Protein 5IPO (pdb70)

Nearest PDB structures (foldseek):
  5ipo-assembly1_A  TM=9.127E-01  e=1.151E-08  Hadrurus gertschi
  5jyh-assembly1_A  TM=8.228E-01  e=3.563E-06  Hadrurus gertschi
  6d3t-assembly1_A  TM=7.755E-01  e=9.197E-01  Mesobuthus tamulus
  5ipo-assembly1_A  TM=9.812E-01  e=2.010E-09  Hadrurus gertschi
  5jyh-assembly1_A  TM=8.278E-01  e=1.631E-06  Hadrurus gertschi

Sequence (48 aa):
VHKMAKNQFGCFANVDVKGDCKRHCKAEDKEGICHGTKCKCGVPISYLVHKMAKNQFGCFANVDVKGDCKRHCKAEDKEGICHGTKCKCGVPISYLVHKMAKNQFGCFANVDVKGDCKRHCKAEDKEGICHGTKCKCGVPISYLVHKMAKNQFGCFANVDVKGDCKRHCKAEDKEGICHGTKCKCGVPISYLVHKMAKNQFGCFANVDVKGDCKRHCKAEDKEGICHGTKCKCGVPISYLVHKMAKNQFGCFANVDVKGDCKRHCKAEDKEGICHGTKCKCGVPISYLVHKMAKNQFGCFANVDVKGDCKRHCKAEDKEGICHGTKCKCGVPISYLVHKMAKNQFGCFANVDVKGDCKRHCKAEDKEGICHGTKCKCGVPISYLVHKMAKNQFGCFANVDVKGDCKRHCKAEDKEGICHGTKCKCGVPISYLVHKMAKNQFGCFANVDVKGDCKRHCKAEDKEGICHGTKCKCGVPISYLVHKMAKNQFGCFANVDVKGDCKRHCKAEDKEGICHGTKCKCGVPISYLVHKMAKNQFGCFANVDVKGDCKRHCKAEDKEGICHGTKCKCGVPISYLVHKMAKNQFGCFANVDVKGDCKRHCKAEDKEGICHGTKCKCGVPISYLVHKMAKNQFGCFANVDVKGDCKRHCKAEDKEGICHGTKCKCGVPISYLVHKMAKNQFGCFANVDVKGDCKRHCKAEDKEGICHGTKCKCGVPISYLVHKMAKNQFGCFANVDVKGDCKRHCKAEDKEGICHGTKCKCGVPISYLVHKMAKNQFGCFANVDVKGDCKRHCKAEDKEGICHGTKCKCGVPISYLVHKMAKNQFGCFANVDVKGDCKRHCKAEDKEGICHGTKCKCGVPISYLVHKMAKNQFGCFANVDVKGDCKRHCKAEDKEGICHGTKCKCGVPISYLVHKMAKNQFGCFANVDVKGDCKRHCKAEDKEGICHGTKCKCGVPISYL

Foldseek 3Di:
DPLPCPPALNDAPQDQDVSGLQVVVVVVQFGWGCDHSHIDTDGGPVPD

Structure (mmCIF, N/CA/C/O backbone):
data_5IPO
#
_entry.id   5IPO
#
loop_
_atom_site.group_PDB
_atom_site.id
_atom_site.type_symbol
_atom_site.label_atom_id
_atom_site.label_alt_id
_atom_site.label_comp_id
_atom_site.label_asym_id
_atom_site.label_entity_id
_atom_site.label_seq_id
_atom_site.pdbx_PDB_ins_code
_atom_site.Cartn_x
_atom_site.Cartn_y
_atom_site.Cartn_z
_atom_site.occupancy
_atom_site.B_iso_or_equiv
_atom_site.auth_seq_id
_atom_site.auth_comp_id
_atom_site.auth_asym_id
_atom_site.auth_atom_id
_atom_site.pdbx_PDB_model_num
ATOM 1 N N . VAL A 1 1 ? 17.392 20.152 25.982 1.00 0.00 1 VAL A N 1
ATOM 2 C CA . VAL A 1 1 ? 18.820 19.744 26.017 1.00 0.00 1 VAL A CA 1
ATOM 3 C C . VAL A 1 1 ? 19.496 20.211 27.301 1.00 0.00 1 VAL A C 1
ATOM 4 O O . VAL A 1 1 ? 19.228 21.321 27.764 1.00 0.00 1 VAL A O 1
ATOM 19 N N . HIS A 1 2 ? 20.363 19.372 27.881 1.00 0.00 2 HIS A N 1
ATOM 20 C CA . HIS A 1 2 ? 20.946 19.569 29.219 1.00 0.00 2 HIS A CA 1
ATOM 21 C C . HIS A 1 2 ? 21.952 20.723 29.283 1.00 0.00 2 HIS A C 1
ATOM 22 O O . HIS A 1 2 ? 22.614 21.058 28.297 1.00 0.00 2 HIS A O 1
ATOM 36 N N . LYS A 1 3 ? 22.134 21.330 30.460 1.00 0.00 3 LYS A N 1
ATOM 37 C CA . LYS A 1 3 ? 23.051 22.473 30.645 1.00 0.00 3 LYS A CA 1
ATOM 38 C C . LYS A 1 3 ? 24.496 22.031 30.937 1.00 0.00 3 LYS A C 1
ATOM 39 O O . LYS A 1 3 ? 25.184 22.582 31.802 1.00 0.00 3 LYS A O 1
ATOM 58 N N . MET A 1 4 ? 24.964 21.049 30.164 1.00 0.00 4 MET A N 1
ATOM 59 C CA . MET A 1 4 ? 26.335 20.535 30.156 1.00 0.00 4 MET A CA 1
ATOM 60 C C . MET A 1 4 ? 26.732 20.267 28.703 1.00 0.00 4 MET A C 1
ATOM 61 O O . MET A 1 4 ? 26.170 19.398 28.039 1.00 0.00 4 MET A O 1
ATOM 75 N N . ALA A 1 5 ? 27.631 21.093 28.182 1.00 0.00 5 ALA A N 1
ATOM 76 C CA . ALA A 1 5 ? 28.026 21.199 26.777 1.00 0.00 5 ALA A CA 1
ATOM 77 C C . ALA A 1 5 ? 26.924 21.273 25.690 1.00 0.00 5 ALA A C 1
ATOM 78 O O . ALA A 1 5 ? 27.275 21.227 24.508 1.00 0.00 5 ALA A O 1
ATOM 85 N N . LYS A 1 6 ? 25.633 21.432 26.035 1.00 0.00 6 LYS A N 1
ATOM 86 C CA . LYS A 1 6 ? 24.552 21.710 25.067 1.00 0.00 6 LYS A CA 1
ATOM 87 C C . LYS A 1 6 ? 23.881 23.080 25.246 1.00 0.00 6 LYS A C 1
ATOM 88 O O . LYS A 1 6 ? 22.992 23.411 24.463 1.00 0.00 6 LYS A O 1
ATOM 107 N N . ASN A 1 7 ? 24.301 23.887 26.231 1.00 0.00 7 ASN A N 1
ATOM 108 C CA . ASN A 1 7 ? 23.742 25.242 26.451 1.00 0.00 7 ASN A CA 1
ATOM 109 C C . ASN A 1 7 ? 24.784 26.373 26.518 1.00 0.00 7 ASN A C 1
ATOM 110 O O . ASN A 1 7 ? 24.445 27.547 26.349 1.00 0.00 7 ASN A O 1
ATOM 121 N N . GLN A 1 8 ? 26.040 26.012 26.764 1.00 0.00 8 GLN A N 1
ATOM 122 C CA . GLN A 1 8 ? 27.200 26.893 26.922 1.00 0.00 8 GLN A CA 1
ATOM 123 C C . GLN A 1 8 ? 28.107 26.870 25.686 1.00 0.00 8 GLN A C 1
ATOM 124 O O . GLN A 1 8 ? 29.298 27.157 25.766 1.00 0.00 8 GLN A O 1
ATOM 138 N N . PHE A 1 9 ? 27.549 26.491 24.536 1.00 0.00 9 PHE A N 1
ATOM 139 C CA . PHE A 1 9 ? 28.246 26.414 23.248 1.00 0.00 9 PHE A CA 1
ATOM 140 C C . PHE A 1 9 ? 29.456 25.477 23.323 1.00 0.00 9 PHE A C 1
ATOM 141 O O . PHE A 1 9 ? 30.498 25.741 22.733 1.00 0.00 9 PHE A O 1
ATOM 158 N N . GLY A 1 10 ? 29.317 24.402 24.109 1.00 0.00 10 GLY A N 1
ATOM 159 C CA . GLY A 1 10 ? 30.379 23.426 24.368 1.00 0.00 10 GLY A CA 1
ATOM 160 C C . GLY A 1 10 ? 31.666 23.996 24.985 1.00 0.00 10 GLY A C 1
ATOM 161 O O . GLY A 1 10 ? 32.688 23.308 24.952 1.00 0.00 10 GLY A O 1
ATOM 165 N N . CYS A 1 11 ? 31.648 25.225 25.517 1.00 0.00 11 CYS A N 1
ATOM 166 C CA . CYS A 1 11 ? 32.801 25.909 26.058 1.00 0.00 11 CYS A CA 1
ATOM 167 C C . CYS A 1 11 ? 32.973 25.483 27.515 1.00 0.00 11 CYS A C 1
ATOM 168 O O . CYS A 1 11 ? 31.991 25.305 28.249 1.00 0.00 11 CYS A O 1
ATOM 175 N N . PHE A 1 12 ? 34.219 25.282 27.934 1.00 0.00 12 PHE A N 1
ATOM 176 C CA . PHE A 1 12 ? 34.516 25.063 29.350 1.00 0.00 12 PHE A CA 1
ATOM 177 C C . PHE A 1 12 ? 35.939 25.501 29.729 1.00 0.00 12 PHE A C 1
ATOM 178 O O . PHE A 1 12 ? 36.691 25.933 28.856 1.00 0.00 12 PHE A O 1
ATOM 195 N N . ALA A 1 13 ? 36.308 25.427 31.016 1.00 0.00 13 ALA A N 1
ATOM 196 C CA . ALA A 1 13 ? 37.640 25.767 31.546 1.00 0.00 13 ALA A CA 1
ATOM 197 C C . ALA A 1 13 ? 38.168 27.163 31.136 1.00 0.00 13 ALA A C 1
ATOM 198 O O . ALA A 1 13 ? 39.378 27.398 31.033 1.00 0.00 13 ALA A O 1
ATOM 205 N N . ASN A 1 14 ? 37.247 28.099 30.890 1.00 0.00 14 ASN A N 1
ATOM 206 C CA . ASN A 1 14 ? 37.496 29.428 30.324 1.00 0.00 14 ASN A CA 1
ATOM 207 C C . ASN A 1 14 ? 38.167 29.417 28.924 1.00 0.00 14 ASN A C 1
ATOM 208 O O . ASN A 1 14 ? 38.984 30.294 28.618 1.00 0.00 14 ASN A O 1
ATOM 219 N N . VAL A 1 15 ? 37.844 28.440 28.068 1.00 0.00 15 VAL A N 1
ATOM 220 C CA . VAL A 1 15 ? 38.390 28.269 26.706 1.00 0.00 15 VAL A CA 1
ATOM 221 C C . VAL A 1 15 ? 37.275 28.429 25.660 1.00 0.00 15 VAL A C 1
ATOM 222 O O . VAL A 1 15 ? 36.111 28.143 25.937 1.00 0.00 15 VAL A O 1
ATOM 235 N N . ASP A 1 16 ? 37.610 28.861 24.442 1.00 0.00 16 ASP A N 1
ATOM 236 C CA . ASP A 1 16 ? 36.660 29.033 23.337 1.00 0.00 16 ASP A CA 1
ATOM 237 C C . ASP A 1 16 ? 36.715 27.761 22.509 1.00 0.00 16 ASP A C 1
ATOM 238 O O . ASP A 1 16 ? 37.610 27.513 21.695 1.00 0.00 16 ASP A O 1
ATOM 247 N N . VAL A 1 17 ? 35.758 26.907 22.836 1.00 0.00 17 VAL A N 1
ATOM 248 C CA . VAL A 1 17 ? 35.751 25.498 22.488 1.00 0.00 17 VAL A CA 1
ATOM 249 C C . VAL A 1 17 ? 34.428 25.072 21.847 1.00 0.00 17 VAL A C 1
ATOM 250 O O . VAL A 1 17 ? 33.394 25.700 22.042 1.00 0.00 17 VAL A O 1
ATOM 263 N N . LYS A 1 18 ? 34.533 24.005 21.054 1.00 0.00 18 LYS A N 1
ATOM 264 C CA . LYS A 1 18 ? 33.605 23.316 20.125 1.00 0.00 18 LYS A CA 1
ATOM 265 C C . LYS A 1 18 ? 32.517 24.147 19.449 1.00 0.00 18 LYS A C 1
ATOM 266 O O . LYS A 1 18 ? 32.531 24.312 18.225 1.00 0.00 18 LYS A O 1
ATOM 285 N N . GLY A 1 19 ? 31.570 24.645 20.227 1.00 0.00 19 GLY A N 1
ATOM 286 C CA . GLY A 1 19 ? 30.490 25.507 19.737 1.00 0.00 19 GLY A CA 1
ATOM 287 C C . GLY A 1 19 ? 30.922 26.961 19.555 1.00 0.00 19 GLY A C 1
ATOM 288 O O . GLY A 1 19 ? 30.229 27.700 18.855 1.00 0.00 19 GLY A O 1
ATOM 292 N N . ASP A 1 20 ? 32.082 27.328 20.111 1.00 0.00 20 ASP A N 1
ATOM 293 C CA . ASP A 1 20 ? 32.744 28.634 20.071 1.00 0.00 20 ASP A CA 1
ATOM 294 C C . ASP A 1 20 ? 31.827 29.754 20.580 1.00 0.00 20 ASP A C 1
ATOM 295 O O . ASP A 1 20 ? 30.965 30.265 19.856 1.00 0.00 20 ASP A O 1
ATOM 304 N N . CYS A 1 21 ? 32.030 30.179 21.829 1.00 0.00 21 CYS A N 1
ATOM 305 C CA . CYS A 1 21 ? 31.216 31.217 22.464 1.00 0.00 21 CYS A CA 1
ATOM 306 C C . CYS A 1 21 ? 31.293 32.549 21.691 1.00 0.00 21 CYS A C 1
ATOM 307 O O . CYS A 1 21 ? 30.295 33.268 21.581 1.00 0.00 21 CYS A O 1
ATOM 314 N N . LYS A 1 22 ? 32.444 32.816 21.050 1.00 0.00 22 LYS A N 1
ATOM 315 C CA . LYS A 1 22 ? 32.663 33.881 20.059 1.00 0.00 22 LYS A CA 1
ATOM 316 C C . LYS A 1 22 ? 31.481 34.060 19.085 1.00 0.00 22 LYS A C 1
ATOM 317 O O . LYS A 1 22 ? 31.049 35.195 18.883 1.00 0.00 22 LYS A O 1
ATOM 336 N N . ARG A 1 23 ? 30.941 32.980 18.498 1.00 0.00 23 ARG A N 1
ATOM 337 C CA . ARG A 1 23 ? 29.951 33.034 17.396 1.00 0.00 23 ARG A CA 1
ATOM 338 C C . ARG A 1 23 ? 28.550 33.461 17.842 1.00 0.00 23 ARG A C 1
ATOM 339 O O . ARG A 1 23 ? 27.937 34.326 17.215 1.00 0.00 23 ARG A O 1
ATOM 360 N N . HIS A 1 24 ? 28.050 32.892 18.940 1.00 0.00 24 HIS A N 1
ATOM 361 C CA . HIS A 1 24 ? 26.746 33.238 19.532 1.00 0.00 24 HIS A CA 1
ATOM 362 C C . HIS A 1 24 ? 26.705 34.701 19.995 1.00 0.00 24 HIS A C 1
ATOM 363 O O . HIS A 1 24 ? 25.688 35.374 19.827 1.00 0.00 24 HIS A O 1
ATOM 377 N N . CYS A 1 25 ? 27.836 35.231 20.466 1.00 0.00 25 CYS A N 1
ATOM 378 C CA . CYS A 1 25 ? 27.983 36.658 20.739 1.00 0.00 25 CYS A CA 1
ATOM 379 C C . CYS A 1 25 ? 28.209 37.511 19.475 1.00 0.00 25 CYS A C 1
ATOM 380 O O . CYS A 1 25 ? 27.737 38.645 19.438 1.00 0.00 25 CYS A O 1
ATOM 387 N N . LYS A 1 26 ? 28.814 36.993 18.390 1.00 0.00 26 LYS A N 1
ATOM 388 C CA . LYS A 1 26 ? 28.941 37.732 17.117 1.00 0.00 26 LYS A CA 1
ATOM 389 C C . LYS A 1 26 ? 27.570 38.028 16.499 1.00 0.00 26 LYS A C 1
ATOM 390 O O . LYS A 1 26 ? 27.407 39.072 15.877 1.00 0.00 26 LYS A O 1
ATOM 409 N N . ALA A 1 27 ? 26.562 37.178 16.719 1.00 0.00 27 ALA A N 1
ATOM 410 C CA . ALA A 1 27 ? 25.186 37.473 16.307 1.00 0.00 27 ALA A CA 1
ATOM 411 C C . ALA A 1 27 ? 24.698 38.803 16.917 1.00 0.00 27 ALA A C 1
ATOM 412 O O . ALA A 1 27 ? 24.145 39.651 16.221 1.00 0.00 27 ALA A O 1
ATOM 419 N N . GLU A 1 28 ? 25.041 39.043 18.183 1.00 0.00 28 GLU A N 1
ATOM 420 C CA . GLU A 1 28 ? 24.793 40.268 18.959 1.00 0.00 28 GLU A CA 1
ATOM 421 C C . GLU A 1 28 ? 25.788 41.410 18.645 1.00 0.00 28 GLU A C 1
ATOM 422 O O . GLU A 1 28 ? 25.756 42.458 19.287 1.00 0.00 28 GLU A O 1
ATOM 434 N N . ASP A 1 29 ? 26.725 41.198 17.713 1.00 0.00 29 ASP A N 1
ATOM 435 C CA . ASP A 1 29 ? 27.896 42.047 17.452 1.00 0.00 29 ASP A CA 1
ATOM 436 C C . ASP A 1 29 ? 28.755 42.292 18.717 1.00 0.00 29 ASP A C 1
ATOM 437 O O . ASP A 1 29 ? 29.277 43.390 18.941 1.00 0.00 29 ASP A O 1
ATOM 446 N N . LYS A 1 30 ? 28.911 41.256 19.553 1.00 0.00 30 LYS A N 1
ATOM 447 C CA . LYS A 1 30 ? 29.729 41.229 20.782 1.00 0.00 30 LYS A CA 1
ATOM 448 C C . LYS A 1 30 ? 30.834 40.157 20.719 1.00 0.00 30 LYS A C 1
ATOM 449 O O . LYS A 1 30 ? 30.728 39.197 19.957 1.00 0.00 30 LYS A O 1
ATOM 468 N N . GLU A 1 31 ? 31.864 40.261 21.557 1.00 0.00 31 GLU A N 1
ATOM 469 C CA . GLU A 1 31 ? 32.818 39.168 21.825 1.00 0.00 31 GLU A CA 1
ATOM 470 C C . GLU A 1 31 ? 32.127 38.120 22.706 1.00 0.00 31 GLU A C 1
ATOM 471 O O . GLU A 1 31 ? 31.247 38.484 23.484 1.00 0.00 31 GLU A O 1
ATOM 483 N N . GLY A 1 32 ? 32.539 36.851 22.651 1.00 0.00 32 GLY A N 1
ATOM 484 C CA . GLY A 1 32 ? 32.050 35.801 23.556 1.00 0.00 32 GLY A CA 1
ATOM 485 C C . GLY A 1 32 ? 33.146 35.286 24.486 1.00 0.00 32 GLY A C 1
ATOM 486 O O . GLY A 1 32 ? 34.227 34.918 24.016 1.00 0.00 32 GLY A O 1
ATOM 490 N N . ILE A 1 33 ? 32.868 35.234 25.789 1.00 0.00 33 ILE A N 1
ATOM 491 C CA . ILE A 1 33 ? 33.753 34.732 26.838 1.00 0.00 33 ILE A CA 1
ATOM 492 C C . ILE A 1 33 ? 33.170 33.499 27.522 1.00 0.00 33 ILE A C 1
ATOM 493 O O . ILE A 1 33 ? 32.019 33.470 27.963 1.00 0.00 33 ILE A O 1
ATOM 509 N N . CYS A 1 34 ? 33.996 32.466 27.642 1.00 0.00 34 CYS A N 1
ATOM 510 C CA . CYS A 1 34 ? 33.672 31.333 28.486 1.00 0.00 34 CYS A CA 1
ATOM 511 C C . CYS A 1 34 ? 34.078 31.667 29.936 1.00 0.00 34 CYS A C 1
ATOM 512 O O . CYS A 1 34 ? 35.265 31.804 30.245 1.00 0.00 34 CYS A O 1
ATOM 519 N N . HIS A 1 35 ? 33.099 31.860 30.819 1.00 0.00 35 HIS A N 1
ATOM 520 C CA . HIS A 1 35 ? 33.293 32.107 32.266 1.00 0.00 35 HIS A CA 1
ATOM 521 C C . HIS A 1 35 ? 33.050 30.839 33.120 1.00 0.00 35 HIS A C 1
ATOM 522 O O . HIS A 1 35 ? 32.091 30.723 33.882 1.00 0.00 35 HIS A O 1
ATOM 536 N N . GLY A 1 36 ? 33.935 29.850 32.977 1.00 0.00 36 GLY A N 1
ATOM 537 C CA . GLY A 1 36 ? 33.811 28.496 33.539 1.00 0.00 36 GLY A CA 1
ATOM 538 C C . GLY A 1 36 ? 33.222 27.531 32.509 1.00 0.00 36 GLY A C 1
ATOM 539 O O . GLY A 1 36 ? 33.655 27.544 31.363 1.00 0.00 36 GLY A O 1
ATOM 543 N N . THR A 1 37 ? 32.230 26.721 32.887 1.00 0.00 37 THR A N 1
ATOM 544 C CA . THR A 1 37 ? 31.369 25.914 31.986 1.00 0.00 37 THR A CA 1
ATOM 545 C C . THR A 1 37 ? 30.194 26.735 31.420 1.00 0.00 37 THR A C 1
ATOM 546 O O . THR A 1 37 ? 29.127 26.187 31.144 1.00 0.00 37 THR A O 1
ATOM 557 N N . LYS A 1 38 ? 30.341 28.064 31.320 1.00 0.00 38 LYS A N 1
ATOM 558 C CA . LYS A 1 38 ? 29.290 29.047 31.000 1.00 0.00 38 LYS A CA 1
ATOM 559 C C . LYS A 1 38 ? 29.713 30.000 29.876 1.00 0.00 38 LYS A C 1
ATOM 560 O O . LYS A 1 38 ? 30.862 30.432 29.856 1.00 0.00 38 LYS A O 1
ATOM 579 N N . CYS A 1 39 ? 28.793 30.406 28.997 1.00 0.00 39 CYS A N 1
ATOM 580 C CA . CYS A 1 39 ? 29.054 31.365 27.909 1.00 0.00 39 CYS A CA 1
ATOM 581 C C . CYS A 1 39 ? 28.284 32.687 28.094 1.00 0.00 39 CYS A C 1
ATOM 582 O O . CYS A 1 39 ? 27.052 32.695 28.154 1.00 0.00 39 CYS A O 1
ATOM 589 N N . LYS A 1 40 ? 29.006 33.814 28.108 1.00 0.00 40 LYS A N 1
ATOM 590 C CA . LYS A 1 40 ? 28.464 35.186 28.121 1.00 0.00 40 LYS A CA 1
ATOM 591 C C . LYS A 1 40 ? 29.199 36.063 27.112 1.00 0.00 40 LYS A C 1
ATOM 592 O O . LYS A 1 40 ? 30.202 35.641 26.540 1.00 0.00 40 LYS A O 1
ATOM 611 N N . CYS A 1 41 ? 28.723 37.284 26.893 1.00 0.00 41 CYS A N 1
ATOM 612 C CA . CYS A 1 41 ? 29.423 38.227 26.024 1.00 0.00 41 CYS A CA 1
ATOM 613 C C . CYS A 1 41 ? 30.383 39.159 26.783 1.00 0.00 41 CYS A C 1
ATOM 614 O O . CYS A 1 41 ? 30.248 39.395 27.990 1.00 0.00 41 CYS A O 1
ATOM 621 N N . GLY A 1 42 ? 31.374 39.666 26.051 1.00 0.00 42 GLY A N 1
ATOM 622 C CA . GLY A 1 42 ? 32.503 40.424 26.584 1.00 0.00 42 GLY A CA 1
ATOM 623 C C . GLY A 1 42 ? 32.321 41.931 26.411 1.00 0.00 42 GLY A C 1
ATOM 624 O O . GLY A 1 42 ? 31.869 42.610 27.335 1.00 0.00 42 GLY A O 1
ATOM 628 N N . VAL A 1 43 ? 32.687 42.434 25.226 1.00 0.00 43 VAL A N 1
ATOM 629 C CA . VAL A 1 43 ? 32.500 43.807 24.756 1.00 0.00 43 VAL A CA 1
ATOM 630 C C . VAL A 1 43 ? 32.000 43.825 23.299 1.00 0.00 43 VAL A C 1
ATOM 631 O O . VAL A 1 43 ? 32.116 42.814 22.603 1.00 0.00 43 VAL A O 1
ATOM 644 N N . PRO A 1 44 ? 31.446 44.941 22.800 1.00 0.00 44 PRO A N 1
ATOM 645 C CA . PRO A 1 44 ? 31.158 45.153 21.378 1.00 0.00 44 PRO A CA 1
ATOM 646 C C . PRO A 1 44 ? 32.354 44.893 20.446 1.00 0.00 44 PRO A C 1
ATOM 647 O O . PRO A 1 44 ? 33.480 45.287 20.753 1.00 0.00 44 PRO A O 1
ATOM 658 N N . ILE A 1 45 ? 32.096 44.303 19.272 1.00 0.00 45 ILE A N 1
ATOM 659 C CA . ILE A 1 45 ? 33.106 44.044 18.214 1.00 0.00 45 ILE A CA 1
ATOM 660 C C . ILE A 1 45 ? 33.669 45.319 17.562 1.00 0.00 45 ILE A C 1
ATOM 661 O O . ILE A 1 45 ? 34.645 45.282 16.806 1.00 0.00 45 ILE A O 1
ATOM 677 N N . SER A 1 46 ? 33.002 46.440 17.805 1.00 0.00 46 SER A N 1
ATOM 678 C CA . SER A 1 46 ? 33.421 47.812 17.529 1.00 0.00 46 SER A CA 1
ATOM 679 C C . SER A 1 46 ? 34.572 48.217 18.466 1.00 0.00 46 SER A C 1
ATOM 680 O O . SER A 1 46 ? 34.376 48.856 19.505 1.00 0.00 46 SER A O 1
ATOM 688 N N . TYR A 1 47 ? 35.799 47.817 18.126 1.00 0.00 47 TYR A N 1
ATOM 689 C CA . TYR A 1 47 ? 36.986 47.958 18.988 1.00 0.00 47 TYR A CA 1
ATOM 690 C C . TYR A 1 47 ? 37.586 49.387 19.023 1.00 0.00 47 TYR A C 1
ATOM 691 O O . TYR A 1 47 ? 38.651 49.596 19.621 1.00 0.00 47 TYR A O 1
ATOM 709 N N . LEU A 1 48 ? 36.955 50.364 18.357 1.00 0.00 48 LEU A N 1
ATOM 710 C CA . LEU A 1 48 ? 37.418 51.743 18.151 1.00 0.00 48 LEU A CA 1
ATOM 711 C C . LEU A 1 48 ? 36.346 52.769 18.549 1.00 0.00 48 LEU A C 1
ATOM 712 O O . LEU A 1 48 ? 36.689 53.764 19.223 1.00 0.00 48 LEU A O 1
ATOM 729 N N . VAL A 1 1 ? 18.651 18.409 25.983 1.00 0.00 1 VAL A N 2
ATOM 730 C CA . VAL A 1 1 ? 20.081 18.498 26.365 1.00 0.00 1 VAL A CA 2
ATOM 731 C C . VAL A 1 1 ? 20.292 19.161 27.721 1.00 0.00 1 VAL A C 2
ATOM 732 O O . VAL A 1 1 ? 19.704 20.207 27.989 1.00 0.00 1 VAL A O 2
ATOM 747 N N . HIS A 1 2 ? 21.171 18.594 28.553 1.00 0.00 2 HIS A N 2
ATOM 748 C CA . HIS A 1 2 ? 21.620 19.116 29.851 1.00 0.00 2 HIS A CA 2
ATOM 749 C C . HIS A 1 2 ? 22.629 20.279 29.751 1.00 0.00 2 HIS A C 2
ATOM 750 O O . HIS A 1 2 ? 23.225 20.518 28.695 1.00 0.00 2 HIS A O 2
ATOM 764 N N . LYS A 1 3 ? 22.901 20.987 30.858 1.00 0.00 3 LYS A N 2
ATOM 765 C CA . LYS A 1 3 ? 23.877 22.102 30.925 1.00 0.00 3 LYS A CA 2
ATOM 766 C C . LYS A 1 3 ? 25.341 21.634 31.034 1.00 0.00 3 LYS A C 2
ATOM 767 O O . LYS A 1 3 ? 26.140 22.240 31.750 1.00 0.00 3 LYS A O 2
ATOM 786 N N . MET A 1 4 ? 25.686 20.556 30.334 1.00 0.00 4 MET A N 2
ATOM 787 C CA . MET A 1 4 ? 26.952 19.815 30.456 1.00 0.00 4 MET A CA 2
ATOM 788 C C . MET A 1 4 ? 27.668 19.823 29.106 1.00 0.00 4 MET A C 2
ATOM 789 O O . MET A 1 4 ? 27.573 18.871 28.334 1.00 0.00 4 MET A O 2
ATOM 803 N N . ALA A 1 5 ? 28.286 20.959 28.780 1.00 0.00 5 ALA A N 2
ATOM 804 C CA . ALA A 1 5 ? 28.818 21.282 27.451 1.00 0.00 5 ALA A CA 2
ATOM 805 C C . ALA A 1 5 ? 27.831 21.049 26.276 1.00 0.00 5 ALA A C 2
ATOM 806 O O . ALA A 1 5 ? 28.264 20.833 25.140 1.00 0.00 5 ALA A O 2
ATOM 813 N N . LYS A 1 6 ? 26.514 21.090 26.546 1.00 0.00 6 LYS A N 2
ATOM 814 C CA . LYS A 1 6 ? 25.429 20.960 25.557 1.00 0.00 6 LYS A CA 2
ATOM 815 C C . LYS A 1 6 ? 24.378 22.089 25.607 1.00 0.00 6 LYS A C 2
ATOM 816 O O . LYS A 1 6 ? 23.358 21.997 24.928 1.00 0.00 6 LYS A O 2
ATOM 835 N N . ASN A 1 7 ? 24.623 23.157 26.376 1.00 0.00 7 ASN A N 2
ATOM 836 C CA . ASN A 1 7 ? 23.823 24.407 26.364 1.00 0.00 7 ASN A CA 2
ATOM 837 C C . ASN A 1 7 ? 24.688 25.689 26.335 1.00 0.00 7 ASN A C 2
ATOM 838 O O . ASN A 1 7 ? 24.166 26.792 26.167 1.00 0.00 7 ASN A O 2
ATOM 849 N N . GLN A 1 8 ? 26.002 25.559 26.522 1.00 0.00 8 GLN A N 2
ATOM 850 C CA . GLN A 1 8 ? 26.982 26.639 26.643 1.00 0.00 8 GLN A CA 2
ATOM 851 C C . GLN A 1 8 ? 27.901 26.691 25.414 1.00 0.00 8 GLN A C 2
ATOM 852 O O . GLN A 1 8 ? 29.089 26.976 25.525 1.00 0.00 8 GLN A O 2
ATOM 866 N N . PHE A 1 9 ? 27.361 26.378 24.234 1.00 0.00 9 PHE A N 2
ATOM 867 C CA . PHE A 1 9 ? 28.065 26.484 22.942 1.00 0.00 9 PHE A CA 2
ATOM 868 C C . PHE A 1 9 ? 29.295 25.561 22.864 1.00 0.00 9 PHE A C 2
ATOM 869 O O . PHE A 1 9 ? 30.301 25.867 22.226 1.00 0.00 9 PHE A O 2
ATOM 886 N N . GLY A 1 10 ? 29.221 24.439 23.581 1.00 0.00 10 GLY A N 2
ATOM 887 C CA . GLY A 1 10 ? 30.299 23.470 23.747 1.00 0.00 10 GLY A CA 2
ATOM 888 C C . GLY A 1 10 ? 31.478 23.943 24.603 1.00 0.00 10 GLY A C 2
ATOM 889 O O . GLY A 1 10 ? 32.385 23.136 24.823 1.00 0.00 10 GLY A O 2
ATOM 893 N N . CYS A 1 11 ? 31.495 25.192 25.100 1.00 0.00 11 CYS A N 2
ATOM 894 C CA . CYS A 1 11 ? 32.656 25.768 25.761 1.00 0.00 11 CYS A CA 2
ATOM 895 C C . CYS A 1 11 ? 32.549 25.632 27.276 1.00 0.00 11 CYS A C 2
ATOM 896 O O . CYS A 1 11 ? 31.563 26.040 27.886 1.00 0.00 11 CYS A O 2
ATOM 903 N N . PHE A 1 12 ? 33.572 25.040 27.889 1.00 0.00 12 PHE A N 2
ATOM 904 C CA . PHE A 1 12 ? 33.595 24.830 29.332 1.00 0.00 12 PHE A CA 2
ATOM 905 C C . PHE A 1 12 ? 35.019 24.842 29.910 1.00 0.00 12 PHE A C 2
ATOM 906 O O . PHE A 1 12 ? 35.996 24.712 29.168 1.00 0.00 12 PHE A O 2
ATOM 923 N N . ALA A 1 13 ? 35.133 25.008 31.231 1.00 0.00 13 ALA A N 2
ATOM 924 C CA . ALA A 1 13 ? 36.386 25.181 31.975 1.00 0.00 13 ALA A CA 2
ATOM 925 C C . ALA A 1 13 ? 37.297 26.309 31.436 1.00 0.00 13 ALA A C 2
ATOM 926 O O . ALA A 1 13 ? 38.523 26.251 31.559 1.00 0.00 13 ALA A O 2
ATOM 933 N N . ASN A 1 14 ? 36.704 27.350 30.840 1.00 0.00 14 ASN A N 2
ATOM 934 C CA . ASN A 1 14 ? 37.413 28.469 30.197 1.00 0.00 14 ASN A CA 2
ATOM 935 C C . ASN A 1 14 ? 38.353 28.068 29.024 1.00 0.00 14 ASN A C 2
ATOM 936 O O . ASN A 1 14 ? 39.325 28.769 28.727 1.00 0.00 14 ASN A O 2
ATOM 947 N N . VAL A 1 15 ? 38.075 26.944 28.347 1.00 0.00 15 VAL A N 2
ATOM 948 C CA . VAL A 1 15 ? 38.871 26.408 27.219 1.00 0.00 15 VAL A CA 2
ATOM 949 C C . VAL A 1 15 ? 38.361 26.991 25.882 1.00 0.00 15 VAL A C 2
ATOM 950 O O . VAL A 1 15 ? 37.331 27.666 25.845 1.00 0.00 15 VAL A O 2
ATOM 963 N N . ASP A 1 16 ? 39.059 26.732 24.774 1.00 0.00 16 ASP A N 2
ATOM 964 C CA . ASP A 1 16 ? 38.638 26.992 23.388 1.00 0.00 16 ASP A CA 2
ATOM 965 C C . ASP A 1 16 ? 38.340 25.604 22.812 1.00 0.00 16 ASP A C 2
ATOM 966 O O . ASP A 1 16 ? 39.238 24.806 22.514 1.00 0.00 16 ASP A O 2
ATOM 975 N N . VAL A 1 17 ? 37.042 25.313 22.724 1.00 0.00 17 VAL A N 2
ATOM 976 C CA . VAL A 1 17 ? 36.540 23.931 22.737 1.00 0.00 17 VAL A CA 2
ATOM 977 C C . VAL A 1 17 ? 35.640 23.473 21.578 1.00 0.00 17 VAL A C 2
ATOM 978 O O . VAL A 1 17 ? 35.169 22.335 21.585 1.00 0.00 17 VAL A O 2
ATOM 991 N N . LYS A 1 18 ? 35.452 24.322 20.570 1.00 0.00 18 LYS A N 2
ATOM 992 C CA . LYS A 1 18 ? 34.659 24.179 19.335 1.00 0.00 18 LYS A CA 2
ATOM 993 C C . LYS A 1 18 ? 33.163 24.445 19.507 1.00 0.00 18 LYS A C 2
ATOM 994 O O . LYS A 1 18 ? 32.454 23.805 20.291 1.00 0.00 18 LYS A O 2
ATOM 1013 N N . GLY A 1 19 ? 32.708 25.401 18.704 1.00 0.00 19 GLY A N 2
ATOM 1014 C CA . GLY A 1 19 ? 31.431 26.101 18.804 1.00 0.00 19 GLY A CA 2
ATOM 1015 C C . GLY A 1 19 ? 31.772 27.487 19.347 1.00 0.00 19 GLY A C 2
ATOM 1016 O O . GLY A 1 19 ? 31.979 28.439 18.587 1.00 0.00 19 GLY A O 2
ATOM 1020 N N . ASP A 1 20 ? 31.971 27.520 20.665 1.00 0.00 20 ASP A N 2
ATOM 1021 C CA . ASP A 1 20 ? 32.387 28.638 21.512 1.00 0.00 20 ASP A CA 2
ATOM 1022 C C . ASP A 1 20 ? 31.444 29.856 21.498 1.00 0.00 20 ASP A C 2
ATOM 1023 O O . ASP A 1 20 ? 30.708 30.140 20.550 1.00 0.00 20 ASP A O 2
ATOM 1032 N N . CYS A 1 21 ? 31.475 30.604 22.600 1.00 0.00 21 CYS A N 2
ATOM 1033 C CA . CYS A 1 21 ? 30.590 31.740 22.848 1.00 0.00 21 CYS A CA 2
ATOM 1034 C C . CYS A 1 21 ? 30.803 32.894 21.850 1.00 0.00 21 CYS A C 2
ATOM 1035 O O . CYS A 1 21 ? 29.858 33.615 21.518 1.00 0.00 21 CYS A O 2
ATOM 1042 N N . LYS A 1 22 ? 32.031 33.030 21.318 1.00 0.00 22 LYS A N 2
ATOM 1043 C CA . LYS A 1 22 ? 32.442 33.928 20.229 1.00 0.00 22 LYS A CA 2
ATOM 1044 C C . LYS A 1 22 ? 31.381 34.055 19.125 1.00 0.00 22 LYS A C 2
ATOM 1045 O O . LYS A 1 22 ? 30.958 35.177 18.848 1.00 0.00 22 LYS A O 2
ATOM 1064 N N . ARG A 1 23 ? 30.911 32.942 18.544 1.00 0.00 23 ARG A N 2
ATOM 1065 C CA . ARG A 1 23 ? 29.960 32.928 17.403 1.00 0.00 23 ARG A CA 2
ATOM 1066 C C . ARG A 1 23 ? 28.568 33.440 17.773 1.00 0.00 23 ARG A C 2
ATOM 1067 O O . ARG A 1 23 ? 28.034 34.304 17.078 1.00 0.00 23 ARG A O 2
ATOM 1088 N N . HIS A 1 24 ? 28.006 32.956 18.878 1.00 0.00 24 HIS A N 2
ATOM 1089 C CA . HIS A 1 24 ? 26.694 33.376 19.383 1.00 0.00 24 HIS A CA 2
ATOM 1090 C C . HIS A 1 24 ? 26.685 34.861 19.791 1.00 0.00 24 HIS A C 2
ATOM 1091 O O . HIS A 1 24 ? 25.760 35.583 19.423 1.00 0.00 24 HIS A O 2
ATOM 1105 N N . CYS A 1 25 ? 27.734 35.362 20.453 1.00 0.00 25 CYS A N 2
ATOM 1106 C CA . CYS A 1 25 ? 27.845 36.790 20.771 1.00 0.00 25 CYS A CA 2
ATOM 1107 C C . CYS A 1 25 ? 28.107 37.659 19.525 1.00 0.00 25 CYS A C 2
ATOM 1108 O O . CYS A 1 25 ? 27.657 38.808 19.489 1.00 0.00 25 CYS A O 2
ATOM 1115 N N . LYS A 1 26 ? 28.737 37.125 18.462 1.00 0.00 26 LYS A N 2
ATOM 1116 C CA . LYS A 1 26 ? 28.946 37.846 17.191 1.00 0.00 26 LYS A CA 2
ATOM 1117 C C . LYS A 1 26 ? 27.609 38.297 16.586 1.00 0.00 26 LYS A C 2
ATOM 1118 O O . LYS A 1 26 ? 27.526 39.402 16.063 1.00 0.00 26 LYS A O 2
ATOM 1137 N N . ALA A 1 27 ? 26.548 37.504 16.752 1.00 0.00 27 ALA A N 2
ATOM 1138 C CA . ALA A 1 27 ? 25.189 37.850 16.325 1.00 0.00 27 ALA A CA 2
ATOM 1139 C C . ALA A 1 27 ? 24.536 39.011 17.116 1.00 0.00 27 ALA A C 2
ATOM 1140 O O . ALA A 1 27 ? 23.538 39.576 16.666 1.00 0.00 27 ALA A O 2
ATOM 1147 N N . GLU A 1 28 ? 25.097 39.393 18.268 1.00 0.00 28 GLU A N 2
ATOM 1148 C CA . GLU A 1 28 ? 24.751 40.606 19.031 1.00 0.00 28 GLU A CA 2
ATOM 1149 C C . GLU A 1 28 ? 25.734 41.763 18.723 1.00 0.00 28 GLU A C 2
ATOM 1150 O O . GLU A 1 28 ? 25.697 42.823 19.355 1.00 0.00 28 GLU A O 2
ATOM 1162 N N . ASP A 1 29 ? 26.637 41.561 17.756 1.00 0.00 29 ASP A N 2
ATOM 1163 C CA . ASP A 1 29 ? 27.807 42.392 17.449 1.00 0.00 29 ASP A CA 2
ATOM 1164 C C . ASP A 1 29 ? 28.782 42.531 18.637 1.00 0.00 29 ASP A C 2
ATOM 1165 O O . ASP A 1 29 ? 29.500 43.528 18.750 1.00 0.00 29 ASP A O 2
ATOM 1174 N N . LYS A 1 30 ? 28.813 41.521 19.523 1.00 0.00 30 LYS A N 2
ATOM 1175 C CA . LYS A 1 30 ? 29.640 41.469 20.743 1.00 0.00 30 LYS A CA 2
ATOM 1176 C C . LYS A 1 30 ? 30.714 40.376 20.687 1.00 0.00 30 LYS A C 2
ATOM 1177 O O . LYS A 1 30 ? 30.566 39.380 19.979 1.00 0.00 30 LYS A O 2
ATOM 1196 N N . GLU A 1 31 ? 31.772 40.518 21.478 1.00 0.00 31 GLU A N 2
ATOM 1197 C CA . GLU A 1 31 ? 32.738 39.440 21.739 1.00 0.00 31 GLU A CA 2
ATOM 1198 C C . GLU A 1 31 ? 32.076 38.388 22.634 1.00 0.00 31 GLU A C 2
ATOM 1199 O O . GLU A 1 31 ? 31.215 38.742 23.438 1.00 0.00 31 GLU A O 2
ATOM 1211 N N . GLY A 1 32 ? 32.483 37.121 22.538 1.00 0.00 32 GLY A N 2
ATOM 1212 C CA . GLY A 1 32 ? 31.986 36.047 23.405 1.00 0.00 32 GLY A CA 2
ATOM 1213 C C . GLY A 1 32 ? 33.113 35.334 24.144 1.00 0.00 32 GLY A C 2
ATOM 1214 O O . GLY A 1 32 ? 34.117 34.966 23.529 1.00 0.00 32 GLY A O 2
ATOM 1218 N N . ILE A 1 33 ? 32.948 35.152 25.452 1.00 0.00 33 ILE A N 2
ATOM 1219 C CA . ILE A 1 33 ? 33.929 34.559 26.370 1.00 0.00 33 ILE A CA 2
ATOM 1220 C C . ILE A 1 33 ? 33.277 33.567 27.351 1.00 0.00 33 ILE A C 2
ATOM 1221 O O . ILE A 1 33 ? 32.163 33.767 27.843 1.00 0.00 33 ILE A O 2
ATOM 1237 N N . CYS A 1 34 ? 33.958 32.449 27.614 1.00 0.00 34 CYS A N 2
ATOM 1238 C CA . CYS A 1 34 ? 33.386 31.311 28.340 1.00 0.00 34 CYS A CA 2
ATOM 1239 C C . CYS A 1 34 ? 33.887 31.247 29.793 1.00 0.00 34 CYS A C 2
ATOM 1240 O O . CYS A 1 34 ? 34.891 30.597 30.088 1.00 0.00 34 CYS A O 2
ATOM 1247 N N . HIS A 1 35 ? 33.218 31.941 30.717 1.00 0.00 35 HIS A N 2
ATOM 1248 C CA . HIS A 1 35 ? 33.572 31.911 32.145 1.00 0.00 35 HIS A CA 2
ATOM 1249 C C . HIS A 1 35 ? 33.151 30.589 32.796 1.00 0.00 35 HIS A C 2
ATOM 1250 O O . HIS A 1 35 ? 31.964 30.331 33.017 1.00 0.00 35 HIS A O 2
ATOM 1264 N N . GLY A 1 36 ? 34.133 29.747 33.125 1.00 0.00 36 GLY A N 2
ATOM 1265 C CA . GLY A 1 36 ? 33.893 28.414 33.675 1.00 0.00 36 GLY A CA 2
ATOM 1266 C C . GLY A 1 36 ? 33.095 27.557 32.690 1.00 0.00 36 GLY A C 2
ATOM 1267 O O . GLY A 1 36 ? 33.542 27.334 31.565 1.00 0.00 36 GLY A O 2
ATOM 1271 N N . THR A 1 37 ? 31.916 27.094 33.106 1.00 0.00 37 THR A N 2
ATOM 1272 C CA . THR A 1 37 ? 30.950 26.325 32.296 1.00 0.00 37 THR A CA 2
ATOM 1273 C C . THR A 1 37 ? 29.847 27.181 31.636 1.00 0.00 37 THR A C 2
ATOM 1274 O O . THR A 1 37 ? 28.887 26.620 31.107 1.00 0.00 37 THR A O 2
ATOM 1285 N N . LYS A 1 38 ? 29.933 28.524 31.662 1.00 0.00 38 LYS A N 2
ATOM 1286 C CA . LYS A 1 38 ? 28.923 29.471 31.132 1.00 0.00 38 LYS A CA 2
ATOM 1287 C C . LYS A 1 38 ? 29.455 30.373 30.012 1.00 0.00 38 LYS A C 2
ATOM 1288 O O . LYS A 1 38 ? 30.623 30.756 30.014 1.00 0.00 38 LYS A O 2
ATOM 1307 N N . CYS A 1 39 ? 28.576 30.791 29.099 1.00 0.00 39 CYS A N 2
ATOM 1308 C CA . CYS A 1 39 ? 28.878 31.736 28.015 1.00 0.00 39 CYS A CA 2
ATOM 1309 C C . CYS A 1 39 ? 28.340 33.146 28.312 1.00 0.00 39 CYS A C 2
ATOM 1310 O O . CYS A 1 39 ? 27.140 33.328 28.543 1.00 0.00 39 CYS A O 2
ATOM 1317 N N . LYS A 1 40 ? 29.231 34.143 28.286 1.00 0.00 40 LYS A N 2
ATOM 1318 C CA . LYS A 1 40 ? 28.946 35.575 28.457 1.00 0.00 40 LYS A CA 2
ATOM 1319 C C . LYS A 1 40 ? 29.509 36.365 27.275 1.00 0.00 40 LYS A C 2
ATOM 1320 O O . LYS A 1 40 ? 30.508 35.969 26.683 1.00 0.00 40 LYS A O 2
ATOM 1339 N N . CYS A 1 41 ? 28.915 37.507 26.955 1.00 0.00 41 CYS A N 2
ATOM 1340 C CA . CYS A 1 41 ? 29.523 38.446 26.021 1.00 0.00 41 CYS A CA 2
ATOM 1341 C C . CYS A 1 41 ? 30.459 39.419 26.752 1.00 0.00 41 CYS A C 2
ATOM 1342 O O . CYS A 1 41 ? 30.383 39.611 27.968 1.00 0.00 41 CYS A O 2
ATOM 1349 N N . GLY A 1 42 ? 31.356 40.032 25.987 1.00 0.00 42 GLY A N 2
ATOM 1350 C CA . GLY A 1 42 ? 32.302 41.039 26.455 1.00 0.00 42 GLY A CA 2
ATOM 1351 C C . GLY A 1 42 ? 31.830 42.439 26.085 1.00 0.00 42 GLY A C 2
ATOM 1352 O O . GLY A 1 42 ? 30.968 43.037 26.733 1.00 0.00 42 GLY A O 2
ATOM 1356 N N . VAL A 1 43 ? 32.389 42.946 24.993 1.00 0.00 43 VAL A N 2
ATOM 1357 C CA . VAL A 1 43 ? 32.217 44.301 24.454 1.00 0.00 43 VAL A CA 2
ATOM 1358 C C . VAL A 1 43 ? 31.915 44.234 22.949 1.00 0.00 43 VAL A C 2
ATOM 1359 O O . VAL A 1 43 ? 32.006 43.148 22.376 1.00 0.00 43 VAL A O 2
ATOM 1372 N N . PRO A 1 44 ? 31.527 45.336 22.281 1.00 0.00 44 PRO A N 2
ATOM 1373 C CA . PRO A 1 44 ? 31.472 45.416 20.821 1.00 0.00 44 PRO A CA 2
ATOM 1374 C C . PRO A 1 44 ? 32.720 44.836 20.143 1.00 0.00 44 PRO A C 2
ATOM 1375 O O . PRO A 1 44 ? 33.836 45.085 20.602 1.00 0.00 44 PRO A O 2
ATOM 1386 N N . ILE A 1 45 ? 32.559 44.086 19.046 1.00 0.00 45 ILE A N 2
ATOM 1387 C CA . ILE A 1 45 ? 33.685 43.389 18.390 1.00 0.00 45 ILE A CA 2
ATOM 1388 C C . ILE A 1 45 ? 34.734 44.330 17.798 1.00 0.00 45 ILE A C 2
ATOM 1389 O O . ILE A 1 45 ? 35.908 43.950 17.714 1.00 0.00 45 ILE A O 2
ATOM 1405 N N . SER A 1 46 ? 34.334 45.545 17.412 1.00 0.00 46 SER A N 2
ATOM 1406 C CA . SER A 1 46 ? 35.273 46.542 16.888 1.00 0.00 46 SER A CA 2
ATOM 1407 C C . SER A 1 46 ? 36.381 46.856 17.892 1.00 0.00 46 SER A C 2
ATOM 1408 O O . SER A 1 46 ? 36.123 47.242 19.032 1.00 0.00 46 SER A O 2
ATOM 1416 N N . TYR A 1 47 ? 37.627 46.673 17.463 1.00 0.00 47 TYR A N 2
ATOM 1417 C CA . TYR A 1 47 ? 38.823 46.963 18.253 1.00 0.00 47 TYR A CA 2
ATOM 1418 C C . TYR A 1 47 ? 38.964 48.454 18.651 1.00 0.00 47 TYR A C 2
ATOM 1419 O O . TYR A 1 47 ? 39.774 48.775 19.533 1.00 0.00 47 TYR A O 2
ATOM 1437 N N . LEU A 1 48 ? 38.208 49.357 18.004 1.00 0.00 48 LEU A N 2
ATOM 1438 C CA . LEU A 1 48 ? 38.213 50.819 18.134 1.00 0.00 48 LEU A CA 2
ATOM 1439 C C . LEU A 1 48 ? 36.787 51.388 18.059 1.00 0.00 48 LEU A C 2
ATOM 1440 O O . LEU A 1 48 ? 36.493 52.373 18.773 1.00 0.00 48 LEU A O 2
ATOM 1457 N N . VAL A 1 1 ? 20.192 12.750 28.724 1.00 0.00 1 VAL A N 3
ATOM 1458 C CA . VAL A 1 1 ? 20.909 13.900 28.131 1.00 0.00 1 VAL A CA 3
ATOM 1459 C C . VAL A 1 1 ? 21.270 14.910 29.209 1.00 0.00 1 VAL A C 3
ATOM 1460 O O . VAL A 1 1 ? 20.479 15.125 30.128 1.00 0.00 1 VAL A O 3
ATOM 1475 N N . HIS A 1 2 ? 22.452 15.526 29.131 1.00 0.00 2 HIS A N 3
ATOM 1476 C CA . HIS A 1 2 ? 23.000 16.392 30.190 1.00 0.00 2 HIS A CA 3
ATOM 1477 C C . HIS A 1 2 ? 23.451 17.778 29.701 1.00 0.00 2 HIS A C 3
ATOM 1478 O O . HIS A 1 2 ? 23.625 18.032 28.507 1.00 0.00 2 HIS A O 3
ATOM 1492 N N . LYS A 1 3 ? 23.593 18.710 30.651 1.00 0.00 3 LYS A N 3
ATOM 1493 C CA . LYS A 1 3 ? 23.986 20.112 30.457 1.00 0.00 3 LYS A CA 3
ATOM 1494 C C . LYS A 1 3 ? 25.497 20.243 30.663 1.00 0.00 3 LYS A C 3
ATOM 1495 O O . LYS A 1 3 ? 25.964 20.675 31.721 1.00 0.00 3 LYS A O 3
ATOM 1514 N N . MET A 1 4 ? 26.259 19.818 29.655 1.00 0.00 4 MET A N 3
ATOM 1515 C CA . MET A 1 4 ? 27.721 19.917 29.601 1.00 0.00 4 MET A CA 3
ATOM 1516 C C . MET A 1 4 ? 28.127 19.981 28.131 1.00 0.00 4 MET A C 3
ATOM 1517 O O . MET A 1 4 ? 27.718 19.131 27.339 1.00 0.00 4 MET A O 3
ATOM 1531 N N . ALA A 1 5 ? 28.816 21.054 27.743 1.00 0.00 5 ALA A N 3
ATOM 1532 C CA . ALA A 1 5 ? 29.078 21.453 26.350 1.00 0.00 5 ALA A CA 3
ATOM 1533 C C . ALA A 1 5 ? 27.859 21.444 25.386 1.00 0.00 5 ALA A C 3
ATOM 1534 O O . ALA A 1 5 ? 28.028 21.529 24.163 1.00 0.00 5 ALA A O 3
ATOM 1541 N N . LYS A 1 6 ? 26.639 21.353 25.931 1.00 0.00 6 LYS A N 3
ATOM 1542 C CA . LYS A 1 6 ? 25.354 21.281 25.211 1.00 0.00 6 LYS A CA 3
ATOM 1543 C C . LYS A 1 6 ? 24.377 22.396 25.619 1.00 0.00 6 LYS A C 3
ATOM 1544 O O . LYS A 1 6 ? 23.265 22.448 25.105 1.00 0.00 6 LYS A O 3
ATOM 1563 N N . ASN A 1 7 ? 24.789 23.290 26.525 1.00 0.00 7 ASN A N 3
ATOM 1564 C CA . ASN A 1 7 ? 24.011 24.439 27.031 1.00 0.00 7 ASN A CA 3
ATOM 1565 C C . ASN A 1 7 ? 24.826 25.730 27.273 1.00 0.00 7 ASN A C 3
ATOM 1566 O O . ASN A 1 7 ? 24.317 26.719 27.808 1.00 0.00 7 ASN A O 3
ATOM 1577 N N . GLN A 1 8 ? 26.102 25.703 26.894 1.00 0.00 8 GLN A N 3
ATOM 1578 C CA . GLN A 1 8 ? 27.095 26.773 27.030 1.00 0.00 8 GLN A CA 3
ATOM 1579 C C . GLN A 1 8 ? 27.893 26.981 25.732 1.00 0.00 8 GLN A C 3
ATOM 1580 O O . GLN A 1 8 ? 29.066 27.350 25.756 1.00 0.00 8 GLN A O 3
ATOM 1594 N N . PHE A 1 9 ? 27.269 26.702 24.586 1.00 0.00 9 PHE A N 3
ATOM 1595 C CA . PHE A 1 9 ? 27.851 26.902 23.248 1.00 0.00 9 PHE A CA 3
ATOM 1596 C C . PHE A 1 9 ? 29.126 26.072 23.011 1.00 0.00 9 PHE A C 3
ATOM 1597 O O . PHE A 1 9 ? 30.077 26.510 22.362 1.00 0.00 9 PHE A O 3
ATOM 1614 N N . GLY A 1 10 ? 29.182 24.885 23.624 1.00 0.00 10 GLY A N 3
ATOM 1615 C CA . GLY A 1 10 ? 30.369 24.027 23.640 1.00 0.00 10 GLY A CA 3
ATOM 1616 C C . GLY A 1 10 ? 31.581 24.588 24.401 1.00 0.00 10 GLY A C 3
ATOM 1617 O O . GLY A 1 10 ? 32.638 23.962 24.367 1.00 0.00 10 GLY A O 3
ATOM 1621 N N . CYS A 1 11 ? 31.453 25.737 25.074 1.00 0.00 11 CYS A N 3
ATOM 1622 C CA . CYS A 1 11 ? 32.539 26.498 25.685 1.00 0.00 11 CYS A CA 3
ATOM 1623 C C . CYS A 1 11 ? 32.446 26.371 27.204 1.00 0.00 11 CYS A C 3
ATOM 1624 O O . CYS A 1 11 ? 31.445 26.741 27.814 1.00 0.00 11 CYS A O 3
ATOM 1631 N N . PHE A 1 12 ? 33.495 25.825 27.810 1.00 0.00 12 PHE A N 3
ATOM 1632 C CA . PHE A 1 12 ? 33.546 25.552 29.248 1.00 0.00 12 PHE A CA 3
ATOM 1633 C C . PHE A 1 12 ? 34.963 25.714 29.829 1.00 0.00 12 PHE A C 3
ATOM 1634 O O . PHE A 1 12 ? 35.930 25.831 29.077 1.00 0.00 12 PHE A O 3
ATOM 1651 N N . ALA A 1 13 ? 35.079 25.727 31.165 1.00 0.00 13 ALA A N 3
ATOM 1652 C CA . ALA A 1 13 ? 36.330 25.785 31.938 1.00 0.00 13 ALA A CA 3
ATOM 1653 C C . ALA A 1 13 ? 37.326 26.883 31.497 1.00 0.00 13 ALA A C 3
ATOM 1654 O O . ALA A 1 13 ? 38.545 26.710 31.586 1.00 0.00 13 ALA A O 3
ATOM 1661 N N . ASN A 1 14 ? 36.803 28.002 30.983 1.00 0.00 14 ASN A N 3
ATOM 1662 C CA . ASN A 1 14 ? 37.554 29.075 30.317 1.00 0.00 14 ASN A CA 3
ATOM 1663 C C . ASN A 1 14 ? 38.528 28.580 29.215 1.00 0.00 14 ASN A C 3
ATOM 1664 O O . ASN A 1 14 ? 39.623 29.134 29.055 1.00 0.00 14 ASN A O 3
ATOM 1675 N N . VAL A 1 15 ? 38.176 27.536 28.458 1.00 0.00 15 VAL A N 3
ATOM 1676 C CA . VAL A 1 15 ? 38.987 27.037 27.328 1.00 0.00 15 VAL A CA 3
ATOM 1677 C C . VAL A 1 15 ? 38.653 27.879 26.075 1.00 0.00 15 VAL A C 3
ATOM 1678 O O . VAL A 1 15 ? 37.802 28.776 26.117 1.00 0.00 15 VAL A O 3
ATOM 1691 N N . ASP A 1 16 ? 39.338 27.642 24.959 1.00 0.00 16 ASP A N 3
ATOM 1692 C CA . ASP A 1 16 ? 38.948 28.128 23.637 1.00 0.00 16 ASP A CA 3
ATOM 1693 C C . ASP A 1 16 ? 38.542 26.871 22.887 1.00 0.00 16 ASP A C 3
ATOM 1694 O O . ASP A 1 16 ? 39.340 26.023 22.478 1.00 0.00 16 ASP A O 3
ATOM 1703 N N . VAL A 1 17 ? 37.230 26.744 22.824 1.00 0.00 17 VAL A N 3
ATOM 1704 C CA . VAL A 1 17 ? 36.522 25.510 22.550 1.00 0.00 17 VAL A CA 3
ATOM 1705 C C . VAL A 1 17 ? 35.713 25.687 21.274 1.00 0.00 17 VAL A C 3
ATOM 1706 O O . VAL A 1 17 ? 35.058 26.710 21.082 1.00 0.00 17 VAL A O 3
ATOM 1719 N N . LYS A 1 18 ? 35.786 24.703 20.377 1.00 0.00 18 LYS A N 3
ATOM 1720 C CA . LYS A 1 18 ? 35.382 24.864 18.965 1.00 0.00 18 LYS A CA 3
ATOM 1721 C C . LYS A 1 18 ? 33.888 24.964 18.644 1.00 0.00 18 LYS A C 3
ATOM 1722 O O . LYS A 1 18 ? 33.535 25.215 17.487 1.00 0.00 18 LYS A O 3
ATOM 1741 N N . GLY A 1 19 ? 33.021 24.863 19.651 1.00 0.00 19 GLY A N 3
ATOM 1742 C CA . GLY A 1 19 ? 31.623 25.285 19.524 1.00 0.00 19 GLY A CA 3
ATOM 1743 C C . GLY A 1 19 ? 31.522 26.819 19.416 1.00 0.00 19 GLY A C 3
ATOM 1744 O O . GLY A 1 19 ? 30.609 27.323 18.768 1.00 0.00 19 GLY A O 3
ATOM 1748 N N . ASP A 1 20 ? 32.508 27.548 19.963 1.00 0.00 20 ASP A N 3
ATOM 1749 C CA . ASP A 1 20 ? 32.659 29.008 19.995 1.00 0.00 20 ASP A CA 3
ATOM 1750 C C . ASP A 1 20 ? 31.372 29.774 20.350 1.00 0.00 20 ASP A C 3
ATOM 1751 O O . ASP A 1 20 ? 30.549 30.114 19.489 1.00 0.00 20 ASP A O 3
ATOM 1760 N N . CYS A 1 21 ? 31.261 30.179 21.619 1.00 0.00 21 CYS A N 3
ATOM 1761 C CA . CYS A 1 21 ? 30.218 31.098 22.078 1.00 0.00 21 CYS A CA 3
ATOM 1762 C C . CYS A 1 21 ? 30.269 32.456 21.352 1.00 0.00 21 CYS A C 3
ATOM 1763 O O . CYS A 1 21 ? 29.249 33.135 21.203 1.00 0.00 21 CYS A O 3
ATOM 1770 N N . LYS A 1 22 ? 31.443 32.821 20.819 1.00 0.00 22 LYS A N 3
ATOM 1771 C CA . LYS A 1 22 ? 31.661 33.944 19.902 1.00 0.00 22 LYS A CA 3
ATOM 1772 C C . LYS A 1 22 ? 30.576 34.000 18.818 1.00 0.00 22 LYS A C 3
ATOM 1773 O O . LYS A 1 22 ? 30.015 35.065 18.613 1.00 0.00 22 LYS A O 3
ATOM 1792 N N . ARG A 1 23 ? 30.202 32.877 18.190 1.00 0.00 23 ARG A N 3
ATOM 1793 C CA . ARG A 1 23 ? 29.178 32.820 17.122 1.00 0.00 23 ARG A CA 3
ATOM 1794 C C . ARG A 1 23 ? 27.765 33.195 17.575 1.00 0.00 23 ARG A C 3
ATOM 1795 O O . ARG A 1 23 ? 27.007 33.782 16.805 1.00 0.00 23 ARG A O 3
ATOM 1816 N N . HIS A 1 24 ? 27.415 32.902 18.826 1.00 0.00 24 HIS A N 3
ATOM 1817 C CA . HIS A 1 24 ? 26.154 33.329 19.445 1.00 0.00 24 HIS A CA 3
ATOM 1818 C C . HIS A 1 24 ? 26.190 34.828 19.789 1.00 0.00 24 HIS A C 3
ATOM 1819 O O . HIS A 1 24 ? 25.252 35.555 19.459 1.00 0.00 24 HIS A O 3
ATOM 1833 N N . CYS A 1 25 ? 27.301 35.312 20.355 1.00 0.00 25 CYS A N 3
ATOM 1834 C CA . CYS A 1 25 ? 27.504 36.730 20.683 1.00 0.00 25 CYS A CA 3
ATOM 1835 C C . CYS A 1 25 ? 27.693 37.638 19.442 1.00 0.00 25 CYS A C 3
ATOM 1836 O O . CYS A 1 25 ? 27.331 38.817 19.490 1.00 0.00 25 CYS A O 3
ATOM 1843 N N . LYS A 1 26 ? 28.159 37.110 18.298 1.00 0.00 26 LYS A N 3
ATOM 1844 C CA . LYS A 1 26 ? 28.304 37.839 17.022 1.00 0.00 26 LYS A CA 3
ATOM 1845 C C . LYS A 1 26 ? 26.959 38.348 16.494 1.00 0.00 26 LYS A C 3
ATOM 1846 O O . LYS A 1 26 ? 26.920 39.420 15.899 1.00 0.00 26 LYS A O 3
ATOM 1865 N N . ALA A 1 27 ? 25.848 37.681 16.811 1.00 0.00 27 ALA A N 3
ATOM 1866 C CA . ALA A 1 27 ? 24.500 38.192 16.512 1.00 0.00 27 ALA A CA 3
ATOM 1867 C C . ALA A 1 27 ? 24.209 39.576 17.146 1.00 0.00 27 ALA A C 3
ATOM 1868 O O . ALA A 1 27 ? 23.386 40.348 16.650 1.00 0.00 27 ALA A O 3
ATOM 1875 N N . GLU A 1 28 ? 24.907 39.914 18.233 1.00 0.00 28 GLU A N 3
ATOM 1876 C CA . GLU A 1 28 ? 24.833 41.187 18.969 1.00 0.00 28 GLU A CA 3
ATOM 1877 C C . GLU A 1 28 ? 26.114 42.034 18.754 1.00 0.00 28 GLU A C 3
ATOM 1878 O O . GLU A 1 28 ? 26.335 43.046 19.425 1.00 0.00 28 GLU A O 3
ATOM 1890 N N . ASP A 1 29 ? 26.964 41.607 17.809 1.00 0.00 29 ASP A N 3
ATOM 1891 C CA . ASP A 1 29 ? 28.311 42.100 17.488 1.00 0.00 29 ASP A CA 3
ATOM 1892 C C . ASP A 1 29 ? 29.309 42.081 18.663 1.00 0.00 29 ASP A C 3
ATOM 1893 O O . ASP A 1 29 ? 30.195 42.939 18.754 1.00 0.00 29 ASP A O 3
ATOM 1902 N N . LYS A 1 30 ? 29.173 41.108 19.571 1.00 0.00 30 LYS A N 3
ATOM 1903 C CA . LYS A 1 30 ? 30.030 40.940 20.754 1.00 0.00 30 LYS A CA 3
ATOM 1904 C C . LYS A 1 30 ? 30.961 39.726 20.657 1.00 0.00 30 LYS A C 3
ATOM 1905 O O . LYS A 1 30 ? 30.681 38.757 19.956 1.00 0.00 30 LYS A O 3
ATOM 1924 N N . GLU A 1 31 ? 32.042 39.764 21.428 1.00 0.00 31 GLU A N 3
ATOM 1925 C CA . GLU A 1 31 ? 32.900 38.606 21.703 1.00 0.00 31 GLU A CA 3
ATOM 1926 C C . GLU A 1 31 ? 32.128 37.671 22.651 1.00 0.00 31 GLU A C 3
ATOM 1927 O O . GLU A 1 31 ? 31.352 38.153 23.477 1.00 0.00 31 GLU A O 3
ATOM 1939 N N . GLY A 1 32 ? 32.336 36.355 22.578 1.00 0.00 32 GLY A N 3
ATOM 1940 C CA . GLY A 1 32 ? 31.701 35.388 23.486 1.00 0.00 32 GLY A CA 3
ATOM 1941 C C . GLY A 1 32 ? 32.729 34.718 24.390 1.00 0.00 32 GLY A C 3
ATOM 1942 O O . GLY A 1 32 ? 33.726 34.194 23.882 1.00 0.00 32 GLY A O 3
ATOM 1946 N N . ILE A 1 33 ? 32.494 34.740 25.706 1.00 0.00 33 ILE A N 3
ATOM 1947 C CA . ILE A 1 33 ? 33.386 34.149 26.709 1.00 0.00 33 ILE A CA 3
ATOM 1948 C C . ILE A 1 33 ? 32.689 33.193 27.684 1.00 0.00 33 ILE A C 3
ATOM 1949 O O . ILE A 1 33 ? 31.773 33.562 28.423 1.00 0.00 33 ILE A O 3
ATOM 1965 N N . CYS A 1 34 ? 33.160 31.946 27.715 1.00 0.00 34 CYS A N 3
ATOM 1966 C CA . CYS A 1 34 ? 32.811 31.008 28.778 1.00 0.00 34 CYS A CA 3
ATOM 1967 C C . CYS A 1 34 ? 33.674 31.338 30.001 1.00 0.00 34 CYS A C 3
ATOM 1968 O O . CYS A 1 34 ? 34.833 30.932 30.089 1.00 0.00 34 CYS A O 3
ATOM 1975 N N . HIS A 1 35 ? 33.125 32.106 30.942 1.00 0.00 35 HIS A N 3
ATOM 1976 C CA . HIS A 1 35 ? 33.815 32.593 32.154 1.00 0.00 35 HIS A CA 3
ATOM 1977 C C . HIS A 1 35 ? 33.916 31.535 33.273 1.00 0.00 35 HIS A C 3
ATOM 1978 O O . HIS A 1 35 ? 33.971 31.855 34.465 1.00 0.00 35 HIS A O 3
ATOM 1992 N N . GLY A 1 36 ? 33.918 30.271 32.859 1.00 0.00 36 GLY A N 3
ATOM 1993 C CA . GLY A 1 36 ? 33.771 29.039 33.626 1.00 0.00 36 GLY A CA 3
ATOM 1994 C C . GLY A 1 36 ? 32.999 28.060 32.735 1.00 0.00 36 GLY A C 3
ATOM 1995 O O . GLY A 1 36 ? 33.278 27.979 31.537 1.00 0.00 36 GLY A O 3
ATOM 1999 N N . THR A 1 37 ? 32.006 27.352 33.267 1.00 0.00 37 THR A N 3
ATOM 2000 C CA . THR A 1 37 ? 31.064 26.502 32.512 1.00 0.00 37 THR A CA 3
ATOM 2001 C C . THR A 1 37 ? 29.846 27.230 31.932 1.00 0.00 37 THR A C 3
ATOM 2002 O O . THR A 1 37 ? 29.056 26.600 31.226 1.00 0.00 37 THR A O 3
ATOM 2013 N N . LYS A 1 38 ? 29.666 28.527 32.209 1.00 0.00 38 LYS A N 3
ATOM 2014 C CA . LYS A 1 38 ? 28.568 29.372 31.702 1.00 0.00 38 LYS A CA 3
ATOM 2015 C C . LYS A 1 38 ? 29.124 30.451 30.764 1.00 0.00 38 LYS A C 3
ATOM 2016 O O . LYS A 1 38 ? 30.253 30.909 30.959 1.00 0.00 38 LYS A O 3
ATOM 2035 N N . CYS A 1 39 ? 28.353 30.880 29.760 1.00 0.00 39 CYS A N 3
ATOM 2036 C CA . CYS A 1 39 ? 28.780 31.922 28.814 1.00 0.00 39 CYS A CA 3
ATOM 2037 C C . CYS A 1 39 ? 28.056 33.269 28.996 1.00 0.00 39 CYS A C 3
ATOM 2038 O O . CYS A 1 39 ? 26.845 33.329 29.238 1.00 0.00 39 CYS A O 3
ATOM 2045 N N . LYS A 1 40 ? 28.823 34.351 28.814 1.00 0.00 40 LYS A N 3
ATOM 2046 C CA . LYS A 1 40 ? 28.390 35.753 28.682 1.00 0.00 40 LYS A CA 3
ATOM 2047 C C . LYS A 1 40 ? 29.087 36.369 27.468 1.00 0.00 40 LYS A C 3
ATOM 2048 O O . LYS A 1 40 ? 30.079 35.827 26.975 1.00 0.00 40 LYS A O 3
ATOM 2067 N N . CYS A 1 41 ? 28.608 37.514 26.990 1.00 0.00 41 CYS A N 3
ATOM 2068 C CA . CYS A 1 41 ? 29.376 38.278 26.013 1.00 0.00 41 CYS A CA 3
ATOM 2069 C C . CYS A 1 41 ? 30.423 39.176 26.695 1.00 0.00 41 CYS A C 3
ATOM 2070 O O . CYS A 1 41 ? 30.225 39.657 27.817 1.00 0.00 41 CYS A O 3
ATOM 2077 N N . GLY A 1 42 ? 31.544 39.382 26.002 1.00 0.00 42 GLY A N 3
ATOM 2078 C CA . GLY A 1 42 ? 32.718 40.094 26.495 1.00 0.00 42 GLY A CA 3
ATOM 2079 C C . GLY A 1 42 ? 32.641 41.589 26.204 1.00 0.00 42 GLY A C 3
ATOM 2080 O O . GLY A 1 42 ? 32.124 42.357 27.014 1.00 0.00 42 GLY A O 3
ATOM 2084 N N . VAL A 1 43 ? 33.126 41.992 25.031 1.00 0.00 43 VAL A N 3
ATOM 2085 C CA . VAL A 1 43 ? 33.133 43.362 24.501 1.00 0.00 43 VAL A CA 3
ATOM 2086 C C . VAL A 1 43 ? 32.735 43.362 23.013 1.00 0.00 43 VAL A C 3
ATOM 2087 O O . VAL A 1 43 ? 32.690 42.291 22.408 1.00 0.00 43 VAL A O 3
ATOM 2100 N N . PRO A 1 44 ? 32.438 44.516 22.391 1.00 0.00 44 PRO A N 3
ATOM 2101 C CA . PRO A 1 44 ? 32.293 44.647 20.939 1.00 0.00 44 PRO A CA 3
ATOM 2102 C C . PRO A 1 44 ? 33.476 44.047 20.162 1.00 0.00 44 PRO A C 3
ATOM 2103 O O . PRO A 1 44 ? 34.629 44.298 20.514 1.00 0.00 44 PRO A O 3
ATOM 2114 N N . ILE A 1 45 ? 33.217 43.290 19.090 1.00 0.00 45 ILE A N 3
ATOM 2115 C CA . ILE A 1 45 ? 34.267 42.560 18.341 1.00 0.00 45 ILE A CA 3
ATOM 2116 C C . ILE A 1 45 ? 35.267 43.445 17.597 1.00 0.00 45 ILE A C 3
ATOM 2117 O O . ILE A 1 45 ? 36.385 42.997 17.350 1.00 0.00 45 ILE A O 3
ATOM 2133 N N . SER A 1 46 ? 34.861 44.664 17.222 1.00 0.00 46 SER A N 3
ATOM 2134 C CA . SER A 1 46 ? 35.541 45.563 16.286 1.00 0.00 46 SER A CA 3
ATOM 2135 C C . SER A 1 46 ? 37.069 45.521 16.354 1.00 0.00 46 SER A C 3
ATOM 2136 O O . SER A 1 46 ? 37.676 45.963 17.334 1.00 0.00 46 SER A O 3
ATOM 2144 N N . TYR A 1 47 ? 37.670 44.968 15.297 1.00 0.00 47 TYR A N 3
ATOM 2145 C CA . TYR A 1 47 ? 39.121 44.801 15.153 1.00 0.00 47 TYR A CA 3
ATOM 2146 C C . TYR A 1 47 ? 39.854 46.150 15.072 1.00 0.00 47 TYR A C 3
ATOM 2147 O O . TYR A 1 47 ? 40.917 46.312 15.676 1.00 0.00 47 TYR A O 3
ATOM 2165 N N . LEU A 1 48 ? 39.267 47.128 14.370 1.00 0.00 48 LEU A N 3
ATOM 2166 C CA . LEU A 1 48 ? 39.718 48.521 14.278 1.00 0.00 48 LEU A CA 3
ATOM 2167 C C . LEU A 1 48 ? 38.550 49.497 14.140 1.00 0.00 48 LEU A C 3
ATOM 2168 O O . LEU A 1 48 ? 38.461 50.407 14.992 1.00 0.00 48 LEU A O 3
ATOM 2185 N N . VAL A 1 1 ? 17.574 18.684 26.455 1.00 0.00 1 VAL A N 4
ATOM 2186 C CA . VAL A 1 1 ? 18.973 18.332 26.784 1.00 0.00 1 VAL A CA 4
ATOM 2187 C C . VAL A 1 1 ? 19.520 19.249 27.874 1.00 0.00 1 VAL A C 4
ATOM 2188 O O . VAL A 1 1 ? 19.254 20.450 27.847 1.00 0.00 1 VAL A O 4
ATOM 2203 N N . HIS A 1 2 ? 20.270 18.706 28.841 1.00 0.00 2 HIS A N 4
ATOM 2204 C CA . HIS A 1 2 ? 20.792 19.412 30.012 1.00 0.00 2 HIS A CA 4
ATOM 2205 C C . HIS A 1 2 ? 22.061 20.249 29.716 1.00 0.00 2 HIS A C 4
ATOM 2206 O O . HIS A 1 2 ? 22.643 20.222 28.627 1.00 0.00 2 HIS A O 4
ATOM 2220 N N . LYS A 1 3 ? 22.484 21.051 30.696 1.00 0.00 3 LYS A N 4
ATOM 2221 C CA . LYS A 1 3 ? 23.518 22.096 30.637 1.00 0.00 3 LYS A CA 4
ATOM 2222 C C . LYS A 1 3 ? 24.939 21.518 30.788 1.00 0.00 3 LYS A C 4
ATOM 2223 O O . LYS A 1 3 ? 25.748 22.016 31.569 1.00 0.00 3 LYS A O 4
ATOM 2242 N N . MET A 1 4 ? 25.226 20.450 30.039 1.00 0.00 4 MET A N 4
ATOM 2243 C CA . MET A 1 4 ? 26.442 19.617 30.116 1.00 0.00 4 MET A CA 4
ATOM 2244 C C . MET A 1 4 ? 27.191 19.661 28.775 1.00 0.00 4 MET A C 4
ATOM 2245 O O . MET A 1 4 ? 27.097 18.750 27.954 1.00 0.00 4 MET A O 4
ATOM 2259 N N . ALA A 1 5 ? 27.833 20.802 28.513 1.00 0.00 5 ALA A N 4
ATOM 2260 C CA . ALA A 1 5 ? 28.410 21.201 27.223 1.00 0.00 5 ALA A CA 4
ATOM 2261 C C . ALA A 1 5 ? 27.416 21.228 26.034 1.00 0.00 5 ALA A C 4
ATOM 2262 O O . ALA A 1 5 ? 27.828 21.427 24.892 1.00 0.00 5 ALA A O 4
ATOM 2269 N N . LYS A 1 6 ? 26.108 21.088 26.295 1.00 0.00 6 LYS A N 4
ATOM 2270 C CA . LYS A 1 6 ? 25.035 21.008 25.284 1.00 0.00 6 LYS A CA 4
ATOM 2271 C C . LYS A 1 6 ? 24.042 22.179 25.356 1.00 0.00 6 LYS A C 4
ATOM 2272 O O . LYS A 1 6 ? 23.040 22.180 24.639 1.00 0.00 6 LYS A O 4
ATOM 2291 N N . ASN A 1 7 ? 24.327 23.183 26.195 1.00 0.00 7 ASN A N 4
ATOM 2292 C CA . ASN A 1 7 ? 23.602 24.468 26.219 1.00 0.00 7 ASN A CA 4
ATOM 2293 C C . ASN A 1 7 ? 24.526 25.709 26.259 1.00 0.00 7 ASN A C 4
ATOM 2294 O O . ASN A 1 7 ? 24.086 26.805 25.914 1.00 0.00 7 ASN A O 4
ATOM 2305 N N . GLN A 1 8 ? 25.790 25.550 26.665 1.00 0.00 8 GLN A N 4
ATOM 2306 C CA . GLN A 1 8 ? 26.790 26.613 26.856 1.00 0.00 8 GLN A CA 4
ATOM 2307 C C . GLN A 1 8 ? 27.711 26.773 25.637 1.00 0.00 8 GLN A C 4
ATOM 2308 O O . GLN A 1 8 ? 28.877 27.145 25.766 1.00 0.00 8 GLN A O 4
ATOM 2322 N N . PHE A 1 9 ? 27.208 26.439 24.445 1.00 0.00 9 PHE A N 4
ATOM 2323 C CA . PHE A 1 9 ? 27.946 26.561 23.180 1.00 0.00 9 PHE A CA 4
ATOM 2324 C C . PHE A 1 9 ? 29.219 25.693 23.185 1.00 0.00 9 PHE A C 4
ATOM 2325 O O . PHE A 1 9 ? 30.250 26.049 22.616 1.00 0.00 9 PHE A O 4
ATOM 2342 N N . GLY A 1 10 ? 29.156 24.561 23.902 1.00 0.00 10 GLY A N 4
ATOM 2343 C CA . GLY A 1 10 ? 30.273 23.629 24.088 1.00 0.00 10 GLY A CA 4
ATOM 2344 C C . GLY A 1 10 ? 31.483 24.185 24.854 1.00 0.00 10 GLY A C 4
ATOM 2345 O O . GLY A 1 10 ? 32.507 23.500 24.910 1.00 0.00 10 GLY A O 4
ATOM 2349 N N . CYS A 1 11 ? 31.404 25.394 25.427 1.00 0.00 11 CYS A N 4
ATOM 2350 C CA . CYS A 1 11 ? 32.513 26.083 26.059 1.00 0.00 11 CYS A CA 4
ATOM 2351 C C . CYS A 1 11 ? 32.628 25.604 27.502 1.00 0.00 11 CYS A C 4
ATOM 2352 O O . CYS A 1 11 ? 31.630 25.561 28.226 1.00 0.00 11 CYS A O 4
ATOM 2359 N N . PHE A 1 12 ? 33.832 25.212 27.921 1.00 0.00 12 PHE A N 4
ATOM 2360 C CA . PHE A 1 12 ? 34.064 24.935 29.339 1.00 0.00 12 PHE A CA 4
ATOM 2361 C C . PHE A 1 12 ? 35.524 25.105 29.796 1.00 0.00 12 PHE A C 4
ATOM 2362 O O . PHE A 1 12 ? 36.435 25.193 28.967 1.00 0.00 12 PHE A O 4
ATOM 2379 N N . ALA A 1 13 ? 35.749 25.135 31.115 1.00 0.00 13 ALA A N 4
ATOM 2380 C CA . ALA A 1 13 ? 37.024 25.437 31.779 1.00 0.00 13 ALA A CA 4
ATOM 2381 C C . ALA A 1 13 ? 37.674 26.750 31.302 1.00 0.00 13 ALA A C 4
ATOM 2382 O O . ALA A 1 13 ? 38.881 26.823 31.067 1.00 0.00 13 ALA A O 4
ATOM 2389 N N . ASN A 1 14 ? 36.850 27.787 31.128 1.00 0.00 14 ASN A N 4
ATOM 2390 C CA . ASN A 1 14 ? 37.214 29.086 30.549 1.00 0.00 14 ASN A CA 4
ATOM 2391 C C . ASN A 1 14 ? 37.734 29.043 29.089 1.00 0.00 14 ASN A C 4
ATOM 2392 O O . ASN A 1 14 ? 38.328 30.022 28.628 1.00 0.00 14 ASN A O 4
ATOM 2403 N N . VAL A 1 15 ? 37.508 27.964 28.327 1.00 0.00 15 VAL A N 4
ATOM 2404 C CA . VAL A 1 15 ? 37.952 27.853 26.922 1.00 0.00 15 VAL A CA 4
ATOM 2405 C C . VAL A 1 15 ? 36.830 28.260 25.960 1.00 0.00 15 VAL A C 4
ATOM 2406 O O . VAL A 1 15 ? 35.647 28.064 26.227 1.00 0.00 15 VAL A O 4
ATOM 2419 N N . ASP A 1 16 ? 37.209 28.777 24.798 1.00 0.00 16 ASP A N 4
ATOM 2420 C CA . ASP A 1 16 ? 36.367 29.098 23.649 1.00 0.00 16 ASP A CA 4
ATOM 2421 C C . ASP A 1 16 ? 36.597 27.959 22.676 1.00 0.00 16 ASP A C 4
ATOM 2422 O O . ASP A 1 16 ? 37.479 27.934 21.814 1.00 0.00 16 ASP A O 4
ATOM 2431 N N . VAL A 1 17 ? 35.858 26.922 23.020 1.00 0.00 17 VAL A N 4
ATOM 2432 C CA . VAL A 1 17 ? 35.930 25.575 22.505 1.00 0.00 17 VAL A CA 4
ATOM 2433 C C . VAL A 1 17 ? 35.228 25.523 21.126 1.00 0.00 17 VAL A C 4
ATOM 2434 O O . VAL A 1 17 ? 34.722 26.537 20.637 1.00 0.00 17 VAL A O 4
ATOM 2447 N N . LYS A 1 18 ? 35.216 24.380 20.430 1.00 0.00 18 LYS A N 4
ATOM 2448 C CA . LYS A 1 18 ? 34.787 24.265 19.014 1.00 0.00 18 LYS A CA 4
ATOM 2449 C C . LYS A 1 18 ? 33.300 24.541 18.710 1.00 0.00 18 LYS A C 4
ATOM 2450 O O . LYS A 1 18 ? 32.923 24.562 17.534 1.00 0.00 18 LYS A O 4
ATOM 2469 N N . GLY A 1 19 ? 32.470 24.792 19.728 1.00 0.00 19 GLY A N 4
ATOM 2470 C CA . GLY A 1 19 ? 31.099 25.321 19.595 1.00 0.00 19 GLY A CA 4
ATOM 2471 C C . GLY A 1 19 ? 31.023 26.864 19.548 1.00 0.00 19 GLY A C 4
ATOM 2472 O O . GLY A 1 19 ? 29.945 27.416 19.340 1.00 0.00 19 GLY A O 4
ATOM 2476 N N . ASP A 1 20 ? 32.174 27.534 19.695 1.00 0.00 20 ASP A N 4
ATOM 2477 C CA . ASP A 1 20 ? 32.428 28.976 19.557 1.00 0.00 20 ASP A CA 4
ATOM 2478 C C . ASP A 1 20 ? 31.542 29.908 20.405 1.00 0.00 20 ASP A C 4
ATOM 2479 O O . ASP A 1 20 ? 30.534 30.454 19.945 1.00 0.00 20 ASP A O 4
ATOM 2488 N N . CYS A 1 21 ? 32.013 30.231 21.610 1.00 0.00 21 CYS A N 4
ATOM 2489 C CA . CYS A 1 21 ? 31.410 31.279 22.431 1.00 0.00 21 CYS A CA 4
ATOM 2490 C C . CYS A 1 21 ? 31.513 32.653 21.728 1.00 0.00 21 CYS A C 4
ATOM 2491 O O . CYS A 1 21 ? 30.572 33.454 21.745 1.00 0.00 21 CYS A O 4
ATOM 2498 N N . LYS A 1 22 ? 32.619 32.865 20.995 1.00 0.00 22 LYS A N 4
ATOM 2499 C CA . LYS A 1 22 ? 32.846 33.979 20.054 1.00 0.00 22 LYS A CA 4
ATOM 2500 C C . LYS A 1 22 ? 31.647 34.221 19.117 1.00 0.00 22 LYS A C 4
ATOM 2501 O O . LYS A 1 22 ? 31.261 35.377 18.923 1.00 0.00 22 LYS A O 4
ATOM 2520 N N . ARG A 1 23 ? 31.048 33.163 18.542 1.00 0.00 23 ARG A N 4
ATOM 2521 C CA . ARG A 1 23 ? 30.011 33.230 17.495 1.00 0.00 23 ARG A CA 4
ATOM 2522 C C . ARG A 1 23 ? 28.592 33.422 18.028 1.00 0.00 23 ARG A C 4
ATOM 2523 O O . ARG A 1 23 ? 27.809 34.120 17.383 1.00 0.00 23 ARG A O 4
ATOM 2544 N N . HIS A 1 24 ? 28.278 32.909 19.220 1.00 0.00 24 HIS A N 4
ATOM 2545 C CA . HIS A 1 24 ? 27.025 33.234 19.923 1.00 0.00 24 HIS A CA 4
ATOM 2546 C C . HIS A 1 24 ? 26.932 34.741 20.184 1.00 0.00 24 HIS A C 4
ATOM 2547 O O . HIS A 1 24 ? 25.973 35.393 19.766 1.00 0.00 24 HIS A O 4
ATOM 2561 N N . CYS A 1 25 ? 27.978 35.325 20.770 1.00 0.00 25 CYS A N 4
ATOM 2562 C CA . CYS A 1 25 ? 28.036 36.768 21.008 1.00 0.00 25 CYS A CA 4
ATOM 2563 C C . CYS A 1 25 ? 28.135 37.587 19.708 1.00 0.00 25 CYS A C 4
ATOM 2564 O O . CYS A 1 25 ? 27.616 38.703 19.651 1.00 0.00 25 CYS A O 4
ATOM 2571 N N . LYS A 1 26 ? 28.699 37.030 18.622 1.00 0.00 26 LYS A N 4
ATOM 2572 C CA . LYS A 1 26 ? 28.769 37.702 17.308 1.00 0.00 26 LYS A CA 4
ATOM 2573 C C . LYS A 1 26 ? 27.387 38.022 16.724 1.00 0.00 26 LYS A C 4
ATOM 2574 O O . LYS A 1 26 ? 27.259 39.030 16.033 1.00 0.00 26 LYS A O 4
ATOM 2593 N N . ALA A 1 27 ? 26.349 37.238 17.036 1.00 0.00 27 ALA A N 4
ATOM 2594 C CA . ALA A 1 27 ? 24.983 37.503 16.569 1.00 0.00 27 ALA A CA 4
ATOM 2595 C C . ALA A 1 27 ? 24.410 38.794 17.183 1.00 0.00 27 ALA A C 4
ATOM 2596 O O . ALA A 1 27 ? 23.614 39.504 16.573 1.00 0.00 27 ALA A O 4
ATOM 2603 N N . GLU A 1 28 ? 24.872 39.126 18.388 1.00 0.00 28 GLU A N 4
ATOM 2604 C CA . GLU A 1 28 ? 24.578 40.349 19.130 1.00 0.00 28 GLU A CA 4
ATOM 2605 C C . GLU A 1 28 ? 25.626 41.452 18.865 1.00 0.00 28 GLU A C 4
ATOM 2606 O O . GLU A 1 28 ? 25.628 42.487 19.535 1.00 0.00 28 GLU A O 4
ATOM 2618 N N . ASP A 1 29 ? 26.515 41.233 17.889 1.00 0.00 29 ASP A N 4
ATOM 2619 C CA . ASP A 1 29 ? 27.654 42.087 17.531 1.00 0.00 29 ASP A CA 4
ATOM 2620 C C . ASP A 1 29 ? 28.642 42.333 18.696 1.00 0.00 29 ASP A C 4
ATOM 2621 O O . ASP A 1 29 ? 29.309 43.370 18.757 1.00 0.00 29 ASP A O 4
ATOM 2630 N N . LYS A 1 30 ? 28.751 41.360 19.615 1.00 0.00 30 LYS A N 4
ATOM 2631 C CA . LYS A 1 30 ? 29.616 41.370 20.812 1.00 0.00 30 LYS A CA 4
ATOM 2632 C C . LYS A 1 30 ? 30.762 40.347 20.731 1.00 0.00 30 LYS A C 4
ATOM 2633 O O . LYS A 1 30 ? 30.705 39.379 19.972 1.00 0.00 30 LYS A O 4
ATOM 2652 N N . GLU A 1 31 ? 31.786 40.536 21.559 1.00 0.00 31 GLU A N 4
ATOM 2653 C CA . GLU A 1 31 ? 32.851 39.553 21.842 1.00 0.00 31 GLU A CA 4
ATOM 2654 C C . GLU A 1 31 ? 32.293 38.468 22.779 1.00 0.00 31 GLU A C 4
ATOM 2655 O O . GLU A 1 31 ? 31.392 38.766 23.565 1.00 0.00 31 GLU A O 4
ATOM 2667 N N . GLY A 1 32 ? 32.823 37.241 22.734 1.00 0.00 32 GLY A N 4
ATOM 2668 C CA . GLY A 1 32 ? 32.331 36.107 23.531 1.00 0.00 32 GLY A CA 4
ATOM 2669 C C . GLY A 1 32 ? 33.451 35.288 24.169 1.00 0.00 32 GLY A C 4
ATOM 2670 O O . GLY A 1 32 ? 34.288 34.724 23.458 1.00 0.00 32 GLY A O 4
ATOM 2674 N N . ILE A 1 33 ? 33.453 35.206 25.503 1.00 0.00 33 ILE A N 4
ATOM 2675 C CA . ILE A 1 33 ? 34.427 34.442 26.291 1.00 0.00 33 ILE A CA 4
ATOM 2676 C C . ILE A 1 33 ? 33.735 33.547 27.327 1.00 0.00 33 ILE A C 4
ATOM 2677 O O . ILE A 1 33 ? 32.662 33.845 27.855 1.00 0.00 33 ILE A O 4
ATOM 2693 N N . CYS A 1 34 ? 34.335 32.391 27.597 1.00 0.00 34 CYS A N 4
ATOM 2694 C CA . CYS A 1 34 ? 33.737 31.405 28.484 1.00 0.00 34 CYS A CA 4
ATOM 2695 C C . CYS A 1 34 ? 34.061 31.726 29.952 1.00 0.00 34 CYS A C 4
ATOM 2696 O O . CYS A 1 34 ? 35.226 31.758 30.352 1.00 0.00 34 CYS A O 4
ATOM 2703 N N . HIS A 1 35 ? 33.028 31.968 30.753 1.00 0.00 35 HIS A N 4
ATOM 2704 C CA . HIS A 1 35 ? 33.088 32.059 32.219 1.00 0.00 35 HIS A CA 4
ATOM 2705 C C . HIS A 1 35 ? 32.876 30.679 32.863 1.00 0.00 35 HIS A C 4
ATOM 2706 O O . HIS A 1 35 ? 31.760 30.291 33.226 1.00 0.00 35 HIS A O 4
ATOM 2720 N N . GLY A 1 36 ? 33.965 29.930 33.027 1.00 0.00 36 GLY A N 4
ATOM 2721 C CA . GLY A 1 36 ? 33.967 28.585 33.600 1.00 0.00 36 GLY A CA 4
ATOM 2722 C C . GLY A 1 36 ? 33.271 27.579 32.682 1.00 0.00 36 GLY A C 4
ATOM 2723 O O . GLY A 1 36 ? 33.837 27.231 31.649 1.00 0.00 36 GLY A O 4
ATOM 2727 N N . THR A 1 37 ? 32.063 27.132 33.040 1.00 0.00 37 THR A N 4
ATOM 2728 C CA . THR A 1 37 ? 31.191 26.235 32.244 1.00 0.00 37 THR A CA 4
ATOM 2729 C C . THR A 1 37 ? 30.025 26.956 31.534 1.00 0.00 37 THR A C 4
ATOM 2730 O O . THR A 1 37 ? 29.121 26.285 31.032 1.00 0.00 37 THR A O 4
ATOM 2741 N N . LYS A 1 38 ? 30.010 28.303 31.498 1.00 0.00 38 LYS A N 4
ATOM 2742 C CA . LYS A 1 38 ? 29.011 29.159 30.815 1.00 0.00 38 LYS A CA 4
ATOM 2743 C C . LYS A 1 38 ? 29.652 30.099 29.789 1.00 0.00 38 LYS A C 4
ATOM 2744 O O . LYS A 1 38 ? 30.750 30.599 30.015 1.00 0.00 38 LYS A O 4
ATOM 2763 N N . CYS A 1 39 ? 28.949 30.426 28.707 1.00 0.00 39 CYS A N 4
ATOM 2764 C CA . CYS A 1 39 ? 29.393 31.423 27.724 1.00 0.00 39 CYS A CA 4
ATOM 2765 C C . CYS A 1 39 ? 28.770 32.796 28.007 1.00 0.00 39 CYS A C 4
ATOM 2766 O O . CYS A 1 39 ? 27.549 32.891 28.167 1.00 0.00 39 CYS A O 4
ATOM 2773 N N . LYS A 1 40 ? 29.574 33.867 28.036 1.00 0.00 40 LYS A N 4
ATOM 2774 C CA . LYS A 1 40 ? 29.101 35.242 28.280 1.00 0.00 40 LYS A CA 4
ATOM 2775 C C . LYS A 1 40 ? 29.785 36.249 27.357 1.00 0.00 40 LYS A C 4
ATOM 2776 O O . LYS A 1 40 ? 30.899 36.015 26.884 1.00 0.00 40 LYS A O 4
ATOM 2795 N N . CYS A 1 41 ? 29.121 37.371 27.093 1.00 0.00 41 CYS A N 4
ATOM 2796 C CA . CYS A 1 41 ? 29.672 38.397 26.209 1.00 0.00 41 CYS A CA 4
ATOM 2797 C C . CYS A 1 41 ? 30.526 39.448 26.934 1.00 0.00 41 CYS A C 4
ATOM 2798 O O . CYS A 1 41 ? 30.388 39.701 28.135 1.00 0.00 41 CYS A O 4
ATOM 2805 N N . GLY A 1 42 ? 31.419 40.067 26.160 1.00 0.00 42 GLY A N 4
ATOM 2806 C CA . GLY A 1 42 ? 32.351 41.092 26.616 1.00 0.00 42 GLY A CA 4
ATOM 2807 C C . GLY A 1 42 ? 31.840 42.492 26.292 1.00 0.00 42 GLY A C 4
ATOM 2808 O O . GLY A 1 42 ? 31.045 43.069 27.040 1.00 0.00 42 GLY A O 4
ATOM 2812 N N . VAL A 1 43 ? 32.292 43.013 25.152 1.00 0.00 43 VAL A N 4
ATOM 2813 C CA . VAL A 1 43 ? 32.017 44.349 24.606 1.00 0.00 43 VAL A CA 4
ATOM 2814 C C . VAL A 1 43 ? 31.685 44.256 23.105 1.00 0.00 43 VAL A C 4
ATOM 2815 O O . VAL A 1 43 ? 31.881 43.190 22.516 1.00 0.00 43 VAL A O 4
ATOM 2828 N N . PRO A 1 44 ? 31.181 45.327 22.465 1.00 0.00 44 PRO A N 4
ATOM 2829 C CA . PRO A 1 44 ? 31.059 45.441 21.008 1.00 0.00 44 PRO A CA 4
ATOM 2830 C C . PRO A 1 44 ? 32.332 45.041 20.242 1.00 0.00 44 PRO A C 4
ATOM 2831 O O . PRO A 1 44 ? 33.444 45.373 20.660 1.00 0.00 44 PRO A O 4
ATOM 2842 N N . ILE A 1 45 ? 32.177 44.371 19.092 1.00 0.00 45 ILE A N 4
ATOM 2843 C CA . ILE A 1 45 ? 33.295 43.990 18.196 1.00 0.00 45 ILE A CA 4
ATOM 2844 C C . ILE A 1 45 ? 33.952 45.186 17.501 1.00 0.00 45 ILE A C 4
ATOM 2845 O O . ILE A 1 45 ? 35.034 45.066 16.930 1.00 0.00 45 ILE A O 4
ATOM 2861 N N . SER A 1 46 ? 33.296 46.341 17.516 1.00 0.00 46 SER A N 4
ATOM 2862 C CA . SER A 1 46 ? 33.880 47.616 17.093 1.00 0.00 46 SER A CA 4
ATOM 2863 C C . SER A 1 46 ? 35.033 48.022 18.025 1.00 0.00 46 SER A C 4
ATOM 2864 O O . SER A 1 46 ? 34.815 48.501 19.143 1.00 0.00 46 SER A O 4
ATOM 2872 N N . TYR A 1 47 ? 36.279 47.854 17.568 1.00 0.00 47 TYR A N 4
ATOM 2873 C CA . TYR A 1 47 ? 37.503 48.144 18.343 1.00 0.00 47 TYR A CA 4
ATOM 2874 C C . TYR A 1 47 ? 37.962 49.618 18.238 1.00 0.00 47 TYR A C 4
ATOM 2875 O O . TYR A 1 47 ? 39.135 49.951 18.453 1.00 0.00 47 TYR A O 4
ATOM 2893 N N . LEU A 1 48 ? 37.025 50.505 17.888 1.00 0.00 48 LEU A N 4
ATOM 2894 C CA . LEU A 1 48 ? 37.155 51.954 17.788 1.00 0.00 48 LEU A CA 4
ATOM 2895 C C . LEU A 1 48 ? 37.344 52.612 19.160 1.00 0.00 48 LEU A C 4
ATOM 2896 O O . LEU A 1 48 ? 37.986 53.687 19.215 1.00 0.00 48 LEU A O 4
ATOM 2913 N N . VAL A 1 1 ? 21.205 13.978 35.296 1.00 0.00 1 VAL A N 5
ATOM 2914 C CA . VAL A 1 1 ? 22.379 14.585 34.632 1.00 0.00 1 VAL A CA 5
ATOM 2915 C C . VAL A 1 1 ? 22.322 16.107 34.667 1.00 0.00 1 VAL A C 5
ATOM 2916 O O . VAL A 1 1 ? 21.250 16.688 34.820 1.00 0.00 1 VAL A O 5
ATOM 2931 N N . HIS A 1 2 ? 23.472 16.756 34.506 1.00 0.00 2 HIS A N 5
ATOM 2932 C CA . HIS A 1 2 ? 23.631 18.196 34.279 1.00 0.00 2 HIS A CA 5
ATOM 2933 C C . HIS A 1 2 ? 23.534 18.567 32.785 1.00 0.00 2 HIS A C 5
ATOM 2934 O O . HIS A 1 2 ? 23.200 17.730 31.936 1.00 0.00 2 HIS A O 5
ATOM 2948 N N . LYS A 1 3 ? 23.811 19.837 32.456 1.00 0.00 3 LYS A N 5
ATOM 2949 C CA . LYS A 1 3 ? 24.095 20.270 31.077 1.00 0.00 3 LYS A CA 5
ATOM 2950 C C . LYS A 1 3 ? 25.542 19.852 30.777 1.00 0.00 3 LYS A C 5
ATOM 2951 O O . LYS A 1 3 ? 26.398 19.924 31.661 1.00 0.00 3 LYS A O 5
ATOM 2970 N N . MET A 1 4 ? 25.827 19.427 29.547 1.00 0.00 4 MET A N 5
ATOM 2971 C CA . MET A 1 4 ? 27.083 18.759 29.186 1.00 0.00 4 MET A CA 5
ATOM 2972 C C . MET A 1 4 ? 27.636 19.367 27.904 1.00 0.00 4 MET A C 5
ATOM 2973 O O . MET A 1 4 ? 27.611 18.766 26.829 1.00 0.00 4 MET A O 5
ATOM 2987 N N . ALA A 1 5 ? 28.070 20.616 28.053 1.00 0.00 5 ALA A N 5
ATOM 2988 C CA . ALA A 1 5 ? 28.527 21.542 27.030 1.00 0.00 5 ALA A CA 5
ATOM 2989 C C . ALA A 1 5 ? 27.480 21.976 25.975 1.00 0.00 5 ALA A C 5
ATOM 2990 O O . ALA A 1 5 ? 27.670 23.033 25.377 1.00 0.00 5 ALA A O 5
ATOM 2997 N N . LYS A 1 6 ? 26.328 21.305 25.794 1.00 0.00 6 LYS A N 5
ATOM 2998 C CA . LYS A 1 6 ? 25.409 21.571 24.661 1.00 0.00 6 LYS A CA 5
ATOM 2999 C C . LYS A 1 6 ? 24.321 22.596 25.003 1.00 0.00 6 LYS A C 5
ATOM 3000 O O . LYS A 1 6 ? 23.358 22.772 24.262 1.00 0.00 6 LYS A O 5
ATOM 3019 N N . ASN A 1 7 ? 24.497 23.289 26.121 1.00 0.00 7 ASN A N 5
ATOM 3020 C CA . ASN A 1 7 ? 23.705 24.451 26.532 1.00 0.00 7 ASN A CA 5
ATOM 3021 C C . ASN A 1 7 ? 24.557 25.697 26.820 1.00 0.00 7 ASN A C 5
ATOM 3022 O O . ASN A 1 7 ? 24.030 26.773 27.106 1.00 0.00 7 ASN A O 5
ATOM 3033 N N . GLN A 1 8 ? 25.877 25.552 26.710 1.00 0.00 8 GLN A N 5
ATOM 3034 C CA . GLN A 1 8 ? 26.883 26.612 26.779 1.00 0.00 8 GLN A CA 5
ATOM 3035 C C . GLN A 1 8 ? 27.765 26.594 25.520 1.00 0.00 8 GLN A C 5
ATOM 3036 O O . GLN A 1 8 ? 28.973 26.798 25.577 1.00 0.00 8 GLN A O 5
ATOM 3050 N N . PHE A 1 9 ? 27.150 26.329 24.364 1.00 0.00 9 PHE A N 5
ATOM 3051 C CA . PHE A 1 9 ? 27.769 26.486 23.029 1.00 0.00 9 PHE A CA 5
ATOM 3052 C C . PHE A 1 9 ? 28.985 25.591 22.762 1.00 0.00 9 PHE A C 5
ATOM 3053 O O . PHE A 1 9 ? 29.771 25.841 21.844 1.00 0.00 9 PHE A O 5
ATOM 3070 N N . GLY A 1 10 ? 29.170 24.548 23.571 1.00 0.00 10 GLY A N 5
ATOM 3071 C CA . GLY A 1 10 ? 30.378 23.744 23.542 1.00 0.00 10 GLY A CA 5
ATOM 3072 C C . GLY A 1 10 ? 31.626 24.464 24.071 1.00 0.00 10 GLY A C 5
ATOM 3073 O O . GLY A 1 10 ? 32.704 24.203 23.537 1.00 0.00 10 GLY A O 5
ATOM 3077 N N . CYS A 1 11 ? 31.502 25.359 25.065 1.00 0.00 11 CYS A N 5
ATOM 3078 C CA . CYS A 1 11 ? 32.594 26.072 25.746 1.00 0.00 11 CYS A CA 5
ATOM 3079 C C . CYS A 1 11 ? 32.273 26.271 27.235 1.00 0.00 11 CYS A C 5
ATOM 3080 O O . CYS A 1 11 ? 31.222 26.800 27.591 1.00 0.00 11 CYS A O 5
ATOM 3087 N N . PHE A 1 12 ? 33.160 25.802 28.116 1.00 0.00 12 PHE A N 5
ATOM 3088 C CA . PHE A 1 12 ? 32.883 25.698 29.556 1.00 0.00 12 PHE A CA 5
ATOM 3089 C C . PHE A 1 12 ? 34.154 25.755 30.417 1.00 0.00 12 PHE A C 5
ATOM 3090 O O . PHE A 1 12 ? 35.259 25.588 29.910 1.00 0.00 12 PHE A O 5
ATOM 3107 N N . ALA A 1 13 ? 33.986 25.972 31.728 1.00 0.00 13 ALA A N 5
ATOM 3108 C CA . ALA A 1 13 ? 35.007 25.853 32.781 1.00 0.00 13 ALA A CA 5
ATOM 3109 C C . ALA A 1 13 ? 36.333 26.594 32.513 1.00 0.00 13 ALA A C 5
ATOM 3110 O O . ALA A 1 13 ? 37.414 26.111 32.876 1.00 0.00 13 ALA A O 5
ATOM 3117 N N . ASN A 1 14 ? 36.236 27.781 31.909 1.00 0.00 14 ASN A N 5
ATOM 3118 C CA . ASN A 1 14 ? 37.355 28.627 31.482 1.00 0.00 14 ASN A CA 5
ATOM 3119 C C . ASN A 1 14 ? 38.274 27.978 30.420 1.00 0.00 14 ASN A C 5
ATOM 3120 O O . ASN A 1 14 ? 39.442 28.361 30.315 1.00 0.00 14 ASN A O 5
ATOM 3131 N N . VAL A 1 15 ? 37.786 27.013 29.620 1.00 0.00 15 VAL A N 5
ATOM 3132 C CA . VAL A 1 15 ? 38.616 26.316 28.624 1.00 0.00 15 VAL A CA 5
ATOM 3133 C C . VAL A 1 15 ? 38.507 27.049 27.280 1.00 0.00 15 VAL A C 5
ATOM 3134 O O . VAL A 1 15 ? 37.673 27.941 27.101 1.00 0.00 15 VAL A O 5
ATOM 3147 N N . ASP A 1 16 ? 39.342 26.670 26.318 1.00 0.00 16 ASP A N 5
ATOM 3148 C CA . ASP A 1 16 ? 39.339 27.167 24.943 1.00 0.00 16 ASP A CA 5
ATOM 3149 C C . ASP A 1 16 ? 38.937 26.033 24.020 1.00 0.00 16 ASP A C 5
ATOM 3150 O O . ASP A 1 16 ? 39.682 25.431 23.240 1.00 0.00 16 ASP A O 5
ATOM 3159 N N . VAL A 1 17 ? 37.678 25.713 24.255 1.00 0.00 17 VAL A N 5
ATOM 3160 C CA . VAL A 1 17 ? 36.922 24.627 23.692 1.00 0.00 17 VAL A CA 5
ATOM 3161 C C . VAL A 1 17 ? 36.442 25.040 22.299 1.00 0.00 17 VAL A C 5
ATOM 3162 O O . VAL A 1 17 ? 36.072 26.194 22.068 1.00 0.00 17 VAL A O 5
ATOM 3175 N N . LYS A 1 18 ? 36.417 24.102 21.356 1.00 0.00 18 LYS A N 5
ATOM 3176 C CA . LYS A 1 18 ? 36.246 24.418 19.917 1.00 0.00 18 LYS A CA 5
ATOM 3177 C C . LYS A 1 18 ? 34.792 24.512 19.431 1.00 0.00 18 LYS A C 5
ATOM 3178 O O . LYS A 1 18 ? 34.532 24.647 18.229 1.00 0.00 18 LYS A O 5
ATOM 3197 N N . GLY A 1 19 ? 33.842 24.498 20.367 1.00 0.00 19 GLY A N 5
ATOM 3198 C CA . GLY A 1 19 ? 32.433 24.792 20.103 1.00 0.00 19 GLY A CA 5
ATOM 3199 C C . GLY A 1 19 ? 32.163 26.279 19.849 1.00 0.00 19 GLY A C 5
ATOM 3200 O O . GLY A 1 19 ? 31.271 26.583 19.068 1.00 0.00 19 GLY A O 5
ATOM 3204 N N . ASP A 1 20 ? 32.982 27.167 20.434 1.00 0.00 20 ASP A N 5
ATOM 3205 C CA . ASP A 1 20 ? 32.953 28.638 20.340 1.00 0.00 20 ASP A CA 5
ATOM 3206 C C . ASP A 1 20 ? 31.601 29.325 20.653 1.00 0.00 20 ASP A C 5
ATOM 3207 O O . ASP A 1 20 ? 30.623 29.220 19.912 1.00 0.00 20 ASP A O 5
ATOM 3216 N N . CYS A 1 21 ? 31.585 30.170 21.689 1.00 0.00 21 CYS A N 5
ATOM 3217 C CA . CYS A 1 21 ? 30.482 31.102 21.989 1.00 0.00 21 CYS A CA 5
ATOM 3218 C C . CYS A 1 21 ? 30.511 32.357 21.095 1.00 0.00 21 CYS A C 5
ATOM 3219 O O . CYS A 1 21 ? 29.591 33.180 21.142 1.00 0.00 21 CYS A O 5
ATOM 3226 N N . LYS A 1 22 ? 31.579 32.519 20.294 1.00 0.00 22 LYS A N 5
ATOM 3227 C CA . LYS A 1 22 ? 31.751 33.568 19.284 1.00 0.00 22 LYS A CA 5
ATOM 3228 C C . LYS A 1 22 ? 30.462 33.824 18.498 1.00 0.00 22 LYS A C 5
ATOM 3229 O O . LYS A 1 22 ? 30.041 34.973 18.447 1.00 0.00 22 LYS A O 5
ATOM 3248 N N . ARG A 1 23 ? 29.807 32.797 17.932 1.00 0.00 23 ARG A N 5
ATOM 3249 C CA . ARG A 1 23 ? 28.665 32.975 17.005 1.00 0.00 23 ARG A CA 5
ATOM 3250 C C . ARG A 1 23 ? 27.447 33.582 17.699 1.00 0.00 23 ARG A C 5
ATOM 3251 O O . ARG A 1 23 ? 26.806 34.485 17.161 1.00 0.00 23 ARG A O 5
ATOM 3272 N N . HIS A 1 24 ? 27.133 33.087 18.894 1.00 0.00 24 HIS A N 5
ATOM 3273 C CA . HIS A 1 24 ? 26.019 33.534 19.729 1.00 0.00 24 HIS A CA 5
ATOM 3274 C C . HIS A 1 24 ? 26.177 34.998 20.139 1.00 0.00 24 HIS A C 5
ATOM 3275 O O . HIS A 1 24 ? 25.226 35.774 20.031 1.00 0.00 24 HIS A O 5
ATOM 3289 N N . CYS A 1 25 ? 27.389 35.402 20.517 1.00 0.00 25 CYS A N 5
ATOM 3290 C CA . CYS A 1 25 ? 27.674 36.795 20.861 1.00 0.00 25 CYS A CA 5
ATOM 3291 C C . CYS A 1 25 ? 27.868 37.714 19.640 1.00 0.00 25 CYS A C 5
ATOM 3292 O O . CYS A 1 25 ? 27.517 38.894 19.711 1.00 0.00 25 CYS A O 5
ATOM 3299 N N . LYS A 1 26 ? 28.313 37.196 18.485 1.00 0.00 26 LYS A N 5
ATOM 3300 C CA . LYS A 1 26 ? 28.437 37.974 17.234 1.00 0.00 26 LYS A CA 5
ATOM 3301 C C . LYS A 1 26 ? 27.066 38.438 16.714 1.00 0.00 26 LYS A C 5
ATOM 3302 O O . LYS A 1 26 ? 26.983 39.459 16.033 1.00 0.00 26 LYS A O 5
ATOM 3321 N N . ALA A 1 27 ? 25.984 37.767 17.128 1.00 0.00 27 ALA A N 5
ATOM 3322 C CA . ALA A 1 27 ? 24.601 38.190 16.898 1.00 0.00 27 ALA A CA 5
ATOM 3323 C C . ALA A 1 27 ? 24.205 39.440 17.708 1.00 0.00 27 ALA A C 5
ATOM 3324 O O . ALA A 1 27 ? 23.255 40.135 17.342 1.00 0.00 27 ALA A O 5
ATOM 3331 N N . GLU A 1 28 ? 24.921 39.726 18.798 1.00 0.00 28 GLU A N 5
ATOM 3332 C CA . GLU A 1 28 ? 24.731 40.883 19.680 1.00 0.00 28 GLU A CA 5
ATOM 3333 C C . GLU A 1 28 ? 25.718 42.026 19.384 1.00 0.00 28 GLU A C 5
ATOM 3334 O O . GLU A 1 28 ? 25.798 42.976 20.158 1.00 0.00 28 GLU A O 5
ATOM 3346 N N . ASP A 1 29 ? 26.507 41.933 18.307 1.00 0.00 29 ASP A N 5
ATOM 3347 C CA . ASP A 1 29 ? 27.678 42.791 18.023 1.00 0.00 29 ASP A CA 5
ATOM 3348 C C . ASP A 1 29 ? 28.811 42.679 19.073 1.00 0.00 29 ASP A C 5
ATOM 3349 O O . ASP A 1 29 ? 29.591 43.612 19.274 1.00 0.00 29 ASP A O 5
ATOM 3358 N N . LYS A 1 30 ? 28.920 41.521 19.747 1.00 0.00 30 LYS A N 5
ATOM 3359 C CA . LYS A 1 30 ? 29.889 41.243 20.825 1.00 0.00 30 LYS A CA 5
ATOM 3360 C C . LYS A 1 30 ? 30.829 40.066 20.527 1.00 0.00 30 LYS A C 5
ATOM 3361 O O . LYS A 1 30 ? 30.579 39.235 19.655 1.00 0.00 30 LYS A O 5
ATOM 3380 N N . GLU A 1 31 ? 31.895 39.962 21.313 1.00 0.00 31 GLU A N 5
ATOM 3381 C CA . GLU A 1 31 ? 32.716 38.745 21.403 1.00 0.00 31 GLU A CA 5
ATOM 3382 C C . GLU A 1 31 ? 32.041 37.723 22.326 1.00 0.00 31 GLU A C 5
ATOM 3383 O O . GLU A 1 31 ? 31.317 38.118 23.236 1.00 0.00 31 GLU A O 5
ATOM 3395 N N . GLY A 1 32 ? 32.309 36.428 22.149 1.00 0.00 32 GLY A N 5
ATOM 3396 C CA . GLY A 1 32 ? 31.852 35.356 23.046 1.00 0.00 32 GLY A CA 5
ATOM 3397 C C . GLY A 1 32 ? 33.018 34.715 23.796 1.00 0.00 32 GLY A C 5
ATOM 3398 O O . GLY A 1 32 ? 33.935 34.190 23.159 1.00 0.00 32 GLY A O 5
ATOM 3402 N N . ILE A 1 33 ? 32.987 34.755 25.132 1.00 0.00 33 ILE A N 5
ATOM 3403 C CA . ILE A 1 33 ? 34.073 34.289 26.009 1.00 0.00 33 ILE A CA 5
ATOM 3404 C C . ILE A 1 33 ? 33.604 33.314 27.107 1.00 0.00 33 ILE A C 5
ATOM 3405 O O . ILE A 1 33 ? 32.623 33.520 27.827 1.00 0.00 33 ILE A O 5
ATOM 3421 N N . CYS A 1 34 ? 34.344 32.220 27.256 1.00 0.00 34 CYS A N 5
ATOM 3422 C CA . CYS A 1 34 ? 33.939 31.045 28.033 1.00 0.00 34 CYS A CA 5
ATOM 3423 C C . CYS A 1 34 ? 34.365 31.041 29.511 1.00 0.00 34 CYS A C 5
ATOM 3424 O O . CYS A 1 34 ? 34.762 30.004 30.046 1.00 0.00 34 CYS A O 5
ATOM 3431 N N . HIS A 1 35 ? 34.276 32.192 30.191 1.00 0.00 35 HIS A N 5
ATOM 3432 C CA . HIS A 1 35 ? 34.817 32.410 31.551 1.00 0.00 35 HIS A CA 5
ATOM 3433 C C . HIS A 1 35 ? 34.042 31.752 32.720 1.00 0.00 35 HIS A C 5
ATOM 3434 O O . HIS A 1 35 ? 33.864 32.327 33.799 1.00 0.00 35 HIS A O 5
ATOM 3448 N N . GLY A 1 36 ? 33.561 30.531 32.499 1.00 0.00 36 GLY A N 5
ATOM 3449 C CA . GLY A 1 36 ? 32.883 29.649 33.449 1.00 0.00 36 GLY A CA 5
ATOM 3450 C C . GLY A 1 36 ? 32.143 28.517 32.720 1.00 0.00 36 GLY A C 5
ATOM 3451 O O . GLY A 1 36 ? 32.239 28.398 31.499 1.00 0.00 36 GLY A O 5
ATOM 3455 N N . THR A 1 37 ? 31.404 27.661 33.430 1.00 0.00 37 THR A N 5
ATOM 3456 C CA . THR A 1 37 ? 30.462 26.697 32.819 1.00 0.00 37 THR A CA 5
ATOM 3457 C C . THR A 1 37 ? 29.240 27.384 32.211 1.00 0.00 37 THR A C 5
ATOM 3458 O O . THR A 1 37 ? 28.577 26.785 31.364 1.00 0.00 37 THR A O 5
ATOM 3469 N N . LYS A 1 38 ? 28.962 28.637 32.594 1.00 0.00 38 LYS A N 5
ATOM 3470 C CA . LYS A 1 38 ? 27.985 29.519 31.942 1.00 0.00 38 LYS A CA 5
ATOM 3471 C C . LYS A 1 38 ? 28.729 30.505 31.041 1.00 0.00 38 LYS A C 5
ATOM 3472 O O . LYS A 1 38 ? 29.539 31.297 31.532 1.00 0.00 38 LYS A O 5
ATOM 3491 N N . CYS A 1 39 ? 28.483 30.444 29.735 1.00 0.00 39 CYS A N 5
ATOM 3492 C CA . CYS A 1 39 ? 29.195 31.256 28.748 1.00 0.00 39 CYS A CA 5
ATOM 3493 C C . CYS A 1 39 ? 28.568 32.653 28.609 1.00 0.00 39 CYS A C 5
ATOM 3494 O O . CYS A 1 39 ? 27.342 32.813 28.711 1.00 0.00 39 CYS A O 5
ATOM 3501 N N . LYS A 1 40 ? 29.407 33.665 28.361 1.00 0.00 40 LYS A N 5
ATOM 3502 C CA . LYS A 1 40 ? 29.044 35.082 28.406 1.00 0.00 40 LYS A CA 5
ATOM 3503 C C . LYS A 1 40 ? 29.648 35.849 27.227 1.00 0.00 40 LYS A C 5
ATOM 3504 O O . LYS A 1 40 ? 30.595 35.379 26.597 1.00 0.00 40 LYS A O 5
ATOM 3523 N N . CYS A 1 41 ? 29.129 37.039 26.935 1.00 0.00 41 CYS A N 5
ATOM 3524 C CA . CYS A 1 41 ? 29.781 37.925 25.972 1.00 0.00 41 CYS A CA 5
ATOM 3525 C C . CYS A 1 41 ? 30.897 38.770 26.602 1.00 0.00 41 CYS A C 5
ATOM 3526 O O . CYS A 1 41 ? 30.918 39.030 27.812 1.00 0.00 41 CYS A O 5
ATOM 3533 N N . GLY A 1 42 ? 31.846 39.179 25.761 1.00 0.00 42 GLY A N 5
ATOM 3534 C CA . GLY A 1 42 ? 33.037 39.920 26.146 1.00 0.00 42 GLY A CA 5
ATOM 3535 C C . GLY A 1 42 ? 32.797 41.417 26.027 1.00 0.00 42 GLY A C 5
ATOM 3536 O O . GLY A 1 42 ? 32.238 42.038 26.931 1.00 0.00 42 GLY A O 5
ATOM 3540 N N . VAL A 1 43 ? 33.193 41.985 24.889 1.00 0.00 43 VAL A N 5
ATOM 3541 C CA . VAL A 1 43 ? 33.066 43.405 24.560 1.00 0.00 43 VAL A CA 5
ATOM 3542 C C . VAL A 1 43 ? 32.489 43.591 23.150 1.00 0.00 43 VAL A C 5
ATOM 3543 O O . VAL A 1 43 ? 32.500 42.641 22.360 1.00 0.00 43 VAL A O 5
ATOM 3556 N N . PRO A 1 44 ? 31.968 44.787 22.816 1.00 0.00 44 PRO A N 5
ATOM 3557 C CA . PRO A 1 44 ? 31.622 45.173 21.451 1.00 0.00 44 PRO A CA 5
ATOM 3558 C C . PRO A 1 44 ? 32.768 44.930 20.469 1.00 0.00 44 PRO A C 5
ATOM 3559 O O . PRO A 1 44 ? 33.917 45.267 20.758 1.00 0.00 44 PRO A O 5
ATOM 3570 N N . ILE A 1 45 ? 32.449 44.397 19.290 1.00 0.00 45 ILE A N 5
ATOM 3571 C CA . ILE A 1 45 ? 33.435 44.133 18.225 1.00 0.00 45 ILE A CA 5
ATOM 3572 C C . ILE A 1 45 ? 34.015 45.422 17.634 1.00 0.00 45 ILE A C 5
ATOM 3573 O O . ILE A 1 45 ? 35.080 45.409 17.024 1.00 0.00 45 ILE A O 5
ATOM 3589 N N . SER A 1 46 ? 33.314 46.543 17.796 1.00 0.00 46 SER A N 5
ATOM 3590 C CA . SER A 1 46 ? 33.755 47.866 17.362 1.00 0.00 46 SER A CA 5
ATOM 3591 C C . SER A 1 46 ? 34.979 48.353 18.148 1.00 0.00 46 SER A C 5
ATOM 3592 O O . SER A 1 46 ? 34.899 48.561 19.360 1.00 0.00 46 SER A O 5
ATOM 3600 N N . TYR A 1 47 ? 36.107 48.563 17.462 1.00 0.00 47 TYR A N 5
ATOM 3601 C CA . TYR A 1 47 ? 37.375 49.025 18.057 1.00 0.00 47 TYR A CA 5
ATOM 3602 C C . TYR A 1 47 ? 37.710 50.504 17.754 1.00 0.00 47 TYR A C 5
ATOM 3603 O O . TYR A 1 47 ? 38.749 51.004 18.190 1.00 0.00 47 TYR A O 5
ATOM 3621 N N . LEU A 1 48 ? 36.868 51.212 16.988 1.00 0.00 48 LEU A N 5
ATOM 3622 C CA . LEU A 1 48 ? 37.006 52.618 16.596 1.00 0.00 48 LEU A CA 5
ATOM 3623 C C . LEU A 1 48 ? 35.645 53.317 16.637 1.00 0.00 48 LEU A C 5
ATOM 3624 O O . LEU A 1 48 ? 34.677 52.776 16.056 1.00 0.00 48 LEU A O 5
ATOM 3641 N N . VAL A 1 1 ? 17.750 18.582 26.886 1.00 0.00 1 VAL A N 6
ATOM 3642 C CA . VAL A 1 1 ? 19.101 18.145 27.315 1.00 0.00 1 VAL A CA 6
ATOM 3643 C C . VAL A 1 1 ? 19.693 19.105 28.340 1.00 0.00 1 VAL A C 6
ATOM 3644 O O . VAL A 1 1 ? 19.413 20.303 28.281 1.00 0.00 1 VAL A O 6
ATOM 3659 N N . HIS A 1 2 ? 20.491 18.601 29.289 1.00 0.00 2 HIS A N 6
ATOM 3660 C CA . HIS A 1 2 ? 21.058 19.350 30.427 1.00 0.00 2 HIS A CA 6
ATOM 3661 C C . HIS A 1 2 ? 22.235 20.287 30.063 1.00 0.00 2 HIS A C 6
ATOM 3662 O O . HIS A 1 2 ? 22.724 20.308 28.928 1.00 0.00 2 HIS A O 6
ATOM 3676 N N . LYS A 1 3 ? 22.745 21.046 31.045 1.00 0.00 3 LYS A N 6
ATOM 3677 C CA . LYS A 1 3 ? 23.918 21.944 30.940 1.00 0.00 3 LYS A CA 6
ATOM 3678 C C . LYS A 1 3 ? 25.268 21.198 30.885 1.00 0.00 3 LYS A C 6
ATOM 3679 O O . LYS A 1 3 ? 26.200 21.533 31.618 1.00 0.00 3 LYS A O 6
ATOM 3698 N N . MET A 1 4 ? 25.367 20.193 30.010 1.00 0.00 4 MET A N 6
ATOM 3699 C CA . MET A 1 4 ? 26.478 19.236 29.903 1.00 0.00 4 MET A CA 6
ATOM 3700 C C . MET A 1 4 ? 27.227 19.422 28.579 1.00 0.00 4 MET A C 6
ATOM 3701 O O . MET A 1 4 ? 27.207 18.556 27.710 1.00 0.00 4 MET A O 6
ATOM 3715 N N . ALA A 1 5 ? 27.798 20.614 28.385 1.00 0.00 5 ALA A N 6
ATOM 3716 C CA . ALA A 1 5 ? 28.342 21.090 27.105 1.00 0.00 5 ALA A CA 6
ATOM 3717 C C . ALA A 1 5 ? 27.319 21.066 25.940 1.00 0.00 5 ALA A C 6
ATOM 3718 O O . ALA A 1 5 ? 27.695 21.060 24.763 1.00 0.00 5 ALA A O 6
ATOM 3725 N N . LYS A 1 6 ? 26.017 21.066 26.274 1.00 0.00 6 LYS A N 6
ATOM 3726 C CA . LYS A 1 6 ? 24.893 21.049 25.322 1.00 0.00 6 LYS A CA 6
ATOM 3727 C C . LYS A 1 6 ? 23.912 22.222 25.496 1.00 0.00 6 LYS A C 6
ATOM 3728 O O . LYS A 1 6 ? 22.902 22.273 24.796 1.00 0.00 6 LYS A O 6
ATOM 3747 N N . ASN A 1 7 ? 24.230 23.174 26.384 1.00 0.00 7 ASN A N 6
ATOM 3748 C CA . ASN A 1 7 ? 23.499 24.448 26.545 1.00 0.00 7 ASN A CA 6
ATOM 3749 C C . ASN A 1 7 ? 24.414 25.688 26.697 1.00 0.00 7 ASN A C 6
ATOM 3750 O O . ASN A 1 7 ? 23.934 26.818 26.588 1.00 0.00 7 ASN A O 6
ATOM 3761 N N . GLN A 1 8 ? 25.717 25.502 26.942 1.00 0.00 8 GLN A N 6
ATOM 3762 C CA . GLN A 1 8 ? 26.735 26.553 27.105 1.00 0.00 8 GLN A CA 6
ATOM 3763 C C . GLN A 1 8 ? 27.613 26.686 25.851 1.00 0.00 8 GLN A C 6
ATOM 3764 O O . GLN A 1 8 ? 28.824 26.867 25.935 1.00 0.00 8 GLN A O 6
ATOM 3778 N N . PHE A 1 9 ? 27.012 26.537 24.668 1.00 0.00 9 PHE A N 6
ATOM 3779 C CA . PHE A 1 9 ? 27.675 26.720 23.366 1.00 0.00 9 PHE A CA 6
ATOM 3780 C C . PHE A 1 9 ? 28.836 25.741 23.121 1.00 0.00 9 PHE A C 6
ATOM 3781 O O . PHE A 1 9 ? 29.780 26.047 22.395 1.00 0.00 9 PHE A O 6
ATOM 3798 N N . GLY A 1 10 ? 28.780 24.573 23.766 1.00 0.00 10 GLY A N 6
ATOM 3799 C CA . GLY A 1 10 ? 29.857 23.580 23.773 1.00 0.00 10 GLY A CA 6
ATOM 3800 C C . GLY A 1 10 ? 31.105 23.962 24.576 1.00 0.00 10 GLY A C 6
ATOM 3801 O O . GLY A 1 10 ? 32.025 23.144 24.642 1.00 0.00 10 GLY A O 6
ATOM 3805 N N . CYS A 1 11 ? 31.167 25.150 25.199 1.00 0.00 11 CYS A N 6
ATOM 3806 C CA . CYS A 1 11 ? 32.381 25.670 25.814 1.00 0.00 11 CYS A CA 6
ATOM 3807 C C . CYS A 1 11 ? 32.309 25.644 27.337 1.00 0.00 11 CYS A C 6
ATOM 3808 O O . CYS A 1 11 ? 31.324 26.056 27.949 1.00 0.00 11 CYS A O 6
ATOM 3815 N N . PHE A 1 12 ? 33.349 25.077 27.948 1.00 0.00 12 PHE A N 6
ATOM 3816 C CA . PHE A 1 12 ? 33.351 24.798 29.382 1.00 0.00 12 PHE A CA 6
ATOM 3817 C C . PHE A 1 12 ? 34.778 24.559 29.920 1.00 0.00 12 PHE A C 6
ATOM 3818 O O . PHE A 1 12 ? 35.727 24.473 29.138 1.00 0.00 12 PHE A O 6
ATOM 3835 N N . ALA A 1 13 ? 34.925 24.424 31.246 1.00 0.00 13 ALA A N 6
ATOM 3836 C CA . ALA A 1 13 ? 36.206 24.364 31.971 1.00 0.00 13 ALA A CA 6
ATOM 3837 C C . ALA A 1 13 ? 37.122 25.588 31.729 1.00 0.00 13 ALA A C 6
ATOM 3838 O O . ALA A 1 13 ? 38.354 25.504 31.806 1.00 0.00 13 ALA A O 6
ATOM 3845 N N . ASN A 1 14 ? 36.502 26.732 31.421 1.00 0.00 14 ASN A N 6
ATOM 3846 C CA . ASN A 1 14 ? 37.137 27.978 31.000 1.00 0.00 14 ASN A CA 6
ATOM 3847 C C . ASN A 1 14 ? 38.036 27.811 29.755 1.00 0.00 14 ASN A C 6
ATOM 3848 O O . ASN A 1 14 ? 39.212 28.182 29.758 1.00 0.00 14 ASN A O 6
ATOM 3859 N N . VAL A 1 15 ? 37.479 27.192 28.705 1.00 0.00 15 VAL A N 6
ATOM 3860 C CA . VAL A 1 15 ? 38.134 26.902 27.419 1.00 0.00 15 VAL A CA 6
ATOM 3861 C C . VAL A 1 15 ? 37.297 27.503 26.278 1.00 0.00 15 VAL A C 6
ATOM 3862 O O . VAL A 1 15 ? 36.093 27.715 26.412 1.00 0.00 15 VAL A O 6
ATOM 3875 N N . ASP A 1 16 ? 37.917 27.746 25.125 1.00 0.00 16 ASP A N 6
ATOM 3876 C CA . ASP A 1 16 ? 37.315 28.329 23.918 1.00 0.00 16 ASP A CA 6
ATOM 3877 C C . ASP A 1 16 ? 37.193 27.226 22.884 1.00 0.00 16 ASP A C 6
ATOM 3878 O O . ASP A 1 16 ? 37.826 27.180 21.833 1.00 0.00 16 ASP A O 6
ATOM 3887 N N . VAL A 1 17 ? 36.371 26.287 23.326 1.00 0.00 17 VAL A N 6
ATOM 3888 C CA . VAL A 1 17 ? 36.125 24.968 22.772 1.00 0.00 17 VAL A CA 6
ATOM 3889 C C . VAL A 1 17 ? 35.400 25.066 21.412 1.00 0.00 17 VAL A C 6
ATOM 3890 O O . VAL A 1 17 ? 34.781 26.083 21.098 1.00 0.00 17 VAL A O 6
ATOM 3903 N N . LYS A 1 18 ? 35.453 24.001 20.597 1.00 0.00 18 LYS A N 6
ATOM 3904 C CA . LYS A 1 18 ? 35.052 23.959 19.168 1.00 0.00 18 LYS A CA 6
ATOM 3905 C C . LYS A 1 18 ? 33.595 24.325 18.827 1.00 0.00 18 LYS A C 6
ATOM 3906 O O . LYS A 1 18 ? 33.280 24.509 17.646 1.00 0.00 18 LYS A O 6
ATOM 3925 N N . GLY A 1 19 ? 32.709 24.448 19.810 1.00 0.00 19 GLY A N 6
ATOM 3926 C CA . GLY A 1 19 ? 31.364 25.017 19.661 1.00 0.00 19 GLY A CA 6
ATOM 3927 C C . GLY A 1 19 ? 31.336 26.558 19.580 1.00 0.00 19 GLY A C 6
ATOM 3928 O O . GLY A 1 19 ? 30.310 27.119 19.191 1.00 0.00 19 GLY A O 6
ATOM 3932 N N . ASP A 1 20 ? 32.449 27.222 19.916 1.00 0.00 20 ASP A N 6
ATOM 3933 C CA . ASP A 1 20 ? 32.732 28.665 19.831 1.00 0.00 20 ASP A CA 6
ATOM 3934 C C . ASP A 1 20 ? 31.586 29.594 20.256 1.00 0.00 20 ASP A C 6
ATOM 3935 O O . ASP A 1 20 ? 30.725 29.951 19.443 1.00 0.00 20 ASP A O 6
ATOM 3944 N N . CYS A 1 21 ? 31.606 30.071 21.506 1.00 0.00 21 CYS A N 6
ATOM 3945 C CA . CYS A 1 21 ? 30.650 31.080 21.966 1.00 0.00 21 CYS A CA 6
ATOM 3946 C C . CYS A 1 21 ? 30.836 32.443 21.281 1.00 0.00 21 CYS A C 6
ATOM 3947 O O . CYS A 1 21 ? 29.881 33.212 21.144 1.00 0.00 21 CYS A O 6
ATOM 3954 N N . LYS A 1 22 ? 32.056 32.731 20.804 1.00 0.00 22 LYS A N 6
ATOM 3955 C CA . LYS A 1 22 ? 32.385 33.872 19.943 1.00 0.00 22 LYS A CA 6
ATOM 3956 C C . LYS A 1 22 ? 31.301 34.088 18.878 1.00 0.00 22 LYS A C 6
ATOM 3957 O O . LYS A 1 22 ? 30.799 35.199 18.760 1.00 0.00 22 LYS A O 6
ATOM 3976 N N . ARG A 1 23 ? 30.876 33.019 18.188 1.00 0.00 23 ARG A N 6
ATOM 3977 C CA . ARG A 1 23 ? 29.866 33.064 17.113 1.00 0.00 23 ARG A CA 6
ATOM 3978 C C . ARG A 1 23 ? 28.506 33.565 17.598 1.00 0.00 23 ARG A C 6
ATOM 3979 O O . ARG A 1 23 ? 27.931 34.452 16.967 1.00 0.00 23 ARG A O 6
ATOM 4000 N N . HIS A 1 24 ? 28.027 33.062 18.738 1.00 0.00 24 HIS A N 6
ATOM 4001 C CA . HIS A 1 24 ? 26.778 33.495 19.379 1.00 0.00 24 HIS A CA 6
ATOM 4002 C C . HIS A 1 24 ? 26.813 34.987 19.732 1.00 0.00 24 HIS A C 6
ATOM 4003 O O . HIS A 1 24 ? 25.897 35.730 19.368 1.00 0.00 24 HIS A O 6
ATOM 4017 N N . CYS A 1 25 ? 27.895 35.458 20.357 1.00 0.00 25 CYS A N 6
ATOM 4018 C CA . CYS A 1 25 ? 28.036 36.875 20.687 1.00 0.00 25 CYS A CA 6
ATOM 4019 C C . CYS A 1 25 ? 28.288 37.758 19.447 1.00 0.00 25 CYS A C 6
ATOM 4020 O O . CYS A 1 25 ? 27.820 38.895 19.418 1.00 0.00 25 CYS A O 6
ATOM 4027 N N . LYS A 1 26 ? 28.881 37.242 18.358 1.00 0.00 26 LYS A N 6
ATOM 4028 C CA . LYS A 1 26 ? 29.050 37.991 17.098 1.00 0.00 26 LYS A CA 6
ATOM 4029 C C . LYS A 1 26 ? 27.691 38.352 16.474 1.00 0.00 26 LYS A C 6
ATOM 4030 O O . LYS A 1 26 ? 27.570 39.411 15.857 1.00 0.00 26 LYS A O 6
ATOM 4049 N N . ALA A 1 27 ? 26.630 37.576 16.718 1.00 0.00 27 ALA A N 6
ATOM 4050 C CA . ALA A 1 27 ? 25.280 37.920 16.254 1.00 0.00 27 ALA A CA 6
ATOM 4051 C C . ALA A 1 27 ? 24.716 39.146 17.005 1.00 0.00 27 ALA A C 6
ATOM 4052 O O . ALA A 1 27 ? 24.073 40.013 16.415 1.00 0.00 27 ALA A O 6
ATOM 4059 N N . GLU A 1 28 ? 25.077 39.287 18.282 1.00 0.00 28 GLU A N 6
ATOM 4060 C CA . GLU A 1 28 ? 24.839 40.466 19.125 1.00 0.00 28 GLU A CA 6
ATOM 4061 C C . GLU A 1 28 ? 25.826 41.616 18.849 1.00 0.00 28 GLU A C 6
ATOM 4062 O O . GLU A 1 28 ? 25.760 42.656 19.500 1.00 0.00 28 GLU A O 6
ATOM 4074 N N . ASP A 1 29 ? 26.734 41.454 17.878 1.00 0.00 29 ASP A N 6
ATOM 4075 C CA . ASP A 1 29 ? 27.832 42.378 17.561 1.00 0.00 29 ASP A CA 6
ATOM 4076 C C . ASP A 1 29 ? 28.875 42.518 18.702 1.00 0.00 29 ASP A C 6
ATOM 4077 O O . ASP A 1 29 ? 29.513 43.561 18.864 1.00 0.00 29 ASP A O 6
ATOM 4086 N N . LYS A 1 30 ? 29.051 41.450 19.498 1.00 0.00 30 LYS A N 6
ATOM 4087 C CA . LYS A 1 30 ? 29.906 41.376 20.701 1.00 0.00 30 LYS A CA 6
ATOM 4088 C C . LYS A 1 30 ? 30.985 40.277 20.646 1.00 0.00 30 LYS A C 6
ATOM 4089 O O . LYS A 1 30 ? 30.904 39.332 19.867 1.00 0.00 30 LYS A O 6
ATOM 4108 N N . GLU A 1 31 ? 31.962 40.373 21.545 1.00 0.00 31 GLU A N 6
ATOM 4109 C CA . GLU A 1 31 ? 32.905 39.287 21.886 1.00 0.00 31 GLU A CA 6
ATOM 4110 C C . GLU A 1 31 ? 32.180 38.249 22.778 1.00 0.00 31 GLU A C 6
ATOM 4111 O O . GLU A 1 31 ? 31.221 38.620 23.453 1.00 0.00 31 GLU A O 6
ATOM 4123 N N . GLY A 1 32 ? 32.622 36.985 22.854 1.00 0.00 32 GLY A N 6
ATOM 4124 C CA . GLY A 1 32 ? 31.980 35.924 23.661 1.00 0.00 32 GLY A CA 6
ATOM 4125 C C . GLY A 1 32 ? 32.957 35.115 24.523 1.00 0.00 32 GLY A C 6
ATOM 4126 O O . GLY A 1 32 ? 33.786 34.386 23.973 1.00 0.00 32 GLY A O 6
ATOM 4130 N N . ILE A 1 33 ? 32.857 35.228 25.855 1.00 0.00 33 ILE A N 6
ATOM 4131 C CA . ILE A 1 33 ? 33.743 34.567 26.833 1.00 0.00 33 ILE A CA 6
ATOM 4132 C C . ILE A 1 33 ? 33.082 33.431 27.630 1.00 0.00 33 ILE A C 6
ATOM 4133 O O . ILE A 1 33 ? 32.116 33.606 28.373 1.00 0.00 33 ILE A O 6
ATOM 4149 N N . CYS A 1 34 ? 33.654 32.235 27.503 1.00 0.00 34 CYS A N 6
ATOM 4150 C CA . CYS A 1 34 ? 33.248 31.024 28.208 1.00 0.00 34 CYS A CA 6
ATOM 4151 C C . CYS A 1 34 ? 33.818 30.935 29.636 1.00 0.00 34 CYS A C 6
ATOM 4152 O O . CYS A 1 34 ? 34.691 30.113 29.922 1.00 0.00 34 CYS A O 6
ATOM 4159 N N . HIS A 1 35 ? 33.357 31.802 30.541 1.00 0.00 35 HIS A N 6
ATOM 4160 C CA . HIS A 1 35 ? 33.815 31.805 31.935 1.00 0.00 35 HIS A CA 6
ATOM 4161 C C . HIS A 1 35 ? 33.300 30.586 32.730 1.00 0.00 35 HIS A C 6
ATOM 4162 O O . HIS A 1 35 ? 32.117 30.458 33.059 1.00 0.00 35 HIS A O 6
ATOM 4176 N N . GLY A 1 36 ? 34.215 29.669 33.058 1.00 0.00 36 GLY A N 6
ATOM 4177 C CA . GLY A 1 36 ? 33.921 28.428 33.780 1.00 0.00 36 GLY A CA 6
ATOM 4178 C C . GLY A 1 36 ? 33.135 27.429 32.929 1.00 0.00 36 GLY A C 6
ATOM 4179 O O . GLY A 1 36 ? 33.646 26.933 31.925 1.00 0.00 36 GLY A O 6
ATOM 4183 N N . THR A 1 37 ? 31.907 27.102 33.342 1.00 0.00 37 THR A N 6
ATOM 4184 C CA . THR A 1 37 ? 30.967 26.208 32.631 1.00 0.00 37 THR A CA 6
ATOM 4185 C C . THR A 1 37 ? 29.809 26.954 31.953 1.00 0.00 37 THR A C 6
ATOM 4186 O O . THR A 1 37 ? 28.868 26.315 31.474 1.00 0.00 37 THR A O 6
ATOM 4197 N N . LYS A 1 38 ? 29.876 28.292 31.903 1.00 0.00 38 LYS A N 6
ATOM 4198 C CA . LYS A 1 38 ? 28.904 29.208 31.282 1.00 0.00 38 LYS A CA 6
ATOM 4199 C C . LYS A 1 38 ? 29.585 30.065 30.208 1.00 0.00 38 LYS A C 6
ATOM 4200 O O . LYS A 1 38 ? 30.812 30.116 30.141 1.00 0.00 38 LYS A O 6
ATOM 4219 N N . CYS A 1 39 ? 28.797 30.781 29.408 1.00 0.00 39 CYS A N 6
ATOM 4220 C CA . CYS A 1 39 ? 29.289 31.846 28.531 1.00 0.00 39 CYS A CA 6
ATOM 4221 C C . CYS A 1 39 ? 28.485 33.150 28.689 1.00 0.00 39 CYS A C 6
ATOM 4222 O O . CYS A 1 39 ? 27.274 33.130 28.930 1.00 0.00 39 CYS A O 6
ATOM 4229 N N . LYS A 1 40 ? 29.176 34.284 28.537 1.00 0.00 40 LYS A N 6
ATOM 4230 C CA . LYS A 1 40 ? 28.693 35.665 28.625 1.00 0.00 40 LYS A CA 6
ATOM 4231 C C . LYS A 1 40 ? 29.410 36.509 27.561 1.00 0.00 40 LYS A C 6
ATOM 4232 O O . LYS A 1 40 ? 30.542 36.195 27.194 1.00 0.00 40 LYS A O 6
ATOM 4251 N N . CYS A 1 41 ? 28.792 37.573 27.052 1.00 0.00 41 CYS A N 6
ATOM 4252 C CA . CYS A 1 41 ? 29.477 38.433 26.080 1.00 0.00 41 CYS A CA 6
ATOM 4253 C C . CYS A 1 41 ? 30.483 39.389 26.743 1.00 0.00 41 CYS A C 6
ATOM 4254 O O . CYS A 1 41 ? 30.375 39.729 27.926 1.00 0.00 41 CYS A O 6
ATOM 4261 N N . GLY A 1 42 ? 31.473 39.826 25.966 1.00 0.00 42 GLY A N 6
ATOM 4262 C CA . GLY A 1 42 ? 32.537 40.737 26.384 1.00 0.00 42 GLY A CA 6
ATOM 4263 C C . GLY A 1 42 ? 32.158 42.188 26.116 1.00 0.00 42 GLY A C 6
ATOM 4264 O O . GLY A 1 42 ? 31.416 42.804 26.882 1.00 0.00 42 GLY A O 6
ATOM 4268 N N . VAL A 1 43 ? 32.662 42.719 25.003 1.00 0.00 43 VAL A N 6
ATOM 4269 C CA . VAL A 1 43 ? 32.498 44.101 24.550 1.00 0.00 43 VAL A CA 6
ATOM 4270 C C . VAL A 1 43 ? 32.074 44.139 23.075 1.00 0.00 43 VAL A C 6
ATOM 4271 O O . VAL A 1 43 ? 32.205 43.123 22.384 1.00 0.00 43 VAL A O 6
ATOM 4284 N N . PRO A 1 44 ? 31.555 45.272 22.573 1.00 0.00 44 PRO A N 6
ATOM 4285 C CA . PRO A 1 44 ? 31.346 45.517 21.148 1.00 0.00 44 PRO A CA 6
ATOM 4286 C C . PRO A 1 44 ? 32.589 45.211 20.300 1.00 0.00 44 PRO A C 6
ATOM 4287 O O . PRO A 1 44 ? 33.690 45.661 20.629 1.00 0.00 44 PRO A O 6
ATOM 4298 N N . ILE A 1 45 ? 32.403 44.503 19.181 1.00 0.00 45 ILE A N 6
ATOM 4299 C CA . ILE A 1 45 ? 33.477 44.207 18.204 1.00 0.00 45 ILE A CA 6
ATOM 4300 C C . ILE A 1 45 ? 33.955 45.455 17.449 1.00 0.00 45 ILE A C 6
ATOM 4301 O O . ILE A 1 45 ? 35.001 45.453 16.797 1.00 0.00 45 ILE A O 6
ATOM 4317 N N . SER A 1 46 ? 33.176 46.536 17.514 1.00 0.00 46 SER A N 6
ATOM 4318 C CA . SER A 1 46 ? 33.551 47.868 17.054 1.00 0.00 46 SER A CA 6
ATOM 4319 C C . SER A 1 46 ? 34.478 48.526 18.077 1.00 0.00 46 SER A C 6
ATOM 4320 O O . SER A 1 46 ? 34.057 49.364 18.884 1.00 0.00 46 SER A O 6
ATOM 4328 N N . TYR A 1 47 ? 35.746 48.107 18.065 1.00 0.00 47 TYR A N 6
ATOM 4329 C CA . TYR A 1 47 ? 36.783 48.596 18.985 1.00 0.00 47 TYR A CA 6
ATOM 4330 C C . TYR A 1 47 ? 37.156 50.076 18.751 1.00 0.00 47 TYR A C 6
ATOM 4331 O O . TYR A 1 47 ? 37.680 50.725 19.661 1.00 0.00 47 TYR A O 6
ATOM 4349 N N . LEU A 1 48 ? 36.867 50.621 17.561 1.00 0.00 48 LEU A N 6
ATOM 4350 C CA . LEU A 1 48 ? 37.265 51.958 17.087 1.00 0.00 48 LEU A CA 6
ATOM 4351 C C . LEU A 1 48 ? 36.081 52.897 16.844 1.00 0.00 48 LEU A C 6
ATOM 4352 O O . LEU A 1 48 ? 35.129 52.519 16.119 1.00 0.00 48 LEU A O 6
ATOM 4369 N N . VAL A 1 1 ? 20.786 12.269 32.589 1.00 0.00 1 VAL A N 7
ATOM 4370 C CA . VAL A 1 1 ? 20.270 13.478 31.919 1.00 0.00 1 VAL A CA 7
ATOM 4371 C C . VAL A 1 1 ? 20.991 14.722 32.432 1.00 0.00 1 VAL A C 7
ATOM 4372 O O . VAL A 1 1 ? 20.464 15.472 33.250 1.00 0.00 1 VAL A O 7
ATOM 4387 N N . HIS A 1 2 ? 22.226 14.953 31.970 1.00 0.00 2 HIS A N 7
ATOM 4388 C CA . HIS A 1 2 ? 23.058 16.086 32.427 1.00 0.00 2 HIS A CA 7
ATOM 4389 C C . HIS A 1 2 ? 23.943 16.731 31.342 1.00 0.00 2 HIS A C 7
ATOM 4390 O O . HIS A 1 2 ? 24.217 16.130 30.297 1.00 0.00 2 HIS A O 7
ATOM 4404 N N . LYS A 1 3 ? 24.358 17.983 31.593 1.00 0.00 3 LYS A N 7
ATOM 4405 C CA . LYS A 1 3 ? 25.100 18.876 30.675 1.00 0.00 3 LYS A CA 7
ATOM 4406 C C . LYS A 1 3 ? 26.380 18.287 30.072 1.00 0.00 3 LYS A C 7
ATOM 4407 O O . LYS A 1 3 ? 27.061 17.505 30.734 1.00 0.00 3 LYS A O 7
ATOM 4426 N N . MET A 1 4 ? 26.719 18.664 28.832 1.00 0.00 4 MET A N 7
ATOM 4427 C CA . MET A 1 4 ? 27.847 18.078 28.082 1.00 0.00 4 MET A CA 7
ATOM 4428 C C . MET A 1 4 ? 28.434 19.036 27.032 1.00 0.00 4 MET A C 7
ATOM 4429 O O . MET A 1 4 ? 28.500 18.722 25.842 1.00 0.00 4 MET A O 7
ATOM 4443 N N . ALA A 1 5 ? 28.798 20.240 27.479 1.00 0.00 5 ALA A N 7
ATOM 4444 C CA . ALA A 1 5 ? 29.191 21.409 26.679 1.00 0.00 5 ALA A CA 7
ATOM 4445 C C . ALA A 1 5 ? 28.101 21.978 25.735 1.00 0.00 5 ALA A C 7
ATOM 4446 O O . ALA A 1 5 ? 28.174 23.143 25.344 1.00 0.00 5 ALA A O 7
ATOM 4453 N N . LYS A 1 6 ? 27.016 21.245 25.451 1.00 0.00 6 LYS A N 7
ATOM 4454 C CA . LYS A 1 6 ? 25.982 21.580 24.444 1.00 0.00 6 LYS A CA 7
ATOM 4455 C C . LYS A 1 6 ? 24.928 22.537 24.997 1.00 0.00 6 LYS A C 7
ATOM 4456 O O . LYS A 1 6 ? 23.865 22.727 24.413 1.00 0.00 6 LYS A O 7
ATOM 4475 N N . ASN A 1 7 ? 25.223 23.089 26.163 1.00 0.00 7 ASN A N 7
ATOM 4476 C CA . ASN A 1 7 ? 24.351 23.873 27.021 1.00 0.00 7 ASN A CA 7
ATOM 4477 C C . ASN A 1 7 ? 25.042 25.204 27.385 1.00 0.00 7 ASN A C 7
ATOM 4478 O O . ASN A 1 7 ? 24.464 26.062 28.057 1.00 0.00 7 ASN A O 7
ATOM 4489 N N . GLN A 1 8 ? 26.294 25.359 26.932 1.00 0.00 8 GLN A N 7
ATOM 4490 C CA . GLN A 1 8 ? 27.182 26.505 27.095 1.00 0.00 8 GLN A CA 7
ATOM 4491 C C . GLN A 1 8 ? 28.006 26.747 25.815 1.00 0.00 8 GLN A C 7
ATOM 4492 O O . GLN A 1 8 ? 29.208 27.000 25.860 1.00 0.00 8 GLN A O 7
ATOM 4506 N N . PHE A 1 9 ? 27.363 26.645 24.650 1.00 0.00 9 PHE A N 7
ATOM 4507 C CA . PHE A 1 9 ? 27.952 26.999 23.340 1.00 0.00 9 PHE A CA 7
ATOM 4508 C C . PHE A 1 9 ? 29.174 26.145 22.953 1.00 0.00 9 PHE A C 7
ATOM 4509 O O . PHE A 1 9 ? 30.126 26.609 22.322 1.00 0.00 9 PHE A O 7
ATOM 4526 N N . GLY A 1 10 ? 29.190 24.891 23.411 1.00 0.00 10 GLY A N 7
ATOM 4527 C CA . GLY A 1 10 ? 30.327 23.985 23.277 1.00 0.00 10 GLY A CA 7
ATOM 4528 C C . GLY A 1 10 ? 31.597 24.452 24.002 1.00 0.00 10 GLY A C 7
ATOM 4529 O O . GLY A 1 10 ? 32.665 23.931 23.686 1.00 0.00 10 GLY A O 7
ATOM 4533 N N . CYS A 1 11 ? 31.510 25.404 24.942 1.00 0.00 11 CYS A N 7
ATOM 4534 C CA . CYS A 1 11 ? 32.634 26.144 25.515 1.00 0.00 11 CYS A CA 7
ATOM 4535 C C . CYS A 1 11 ? 32.599 26.173 27.041 1.00 0.00 11 CYS A C 7
ATOM 4536 O O . CYS A 1 11 ? 31.624 26.592 27.657 1.00 0.00 11 CYS A O 7
ATOM 4543 N N . PHE A 1 12 ? 33.674 25.687 27.658 1.00 0.00 12 PHE A N 7
ATOM 4544 C CA . PHE A 1 12 ? 33.713 25.433 29.104 1.00 0.00 12 PHE A CA 7
ATOM 4545 C C . PHE A 1 12 ? 35.142 25.306 29.655 1.00 0.00 12 PHE A C 7
ATOM 4546 O O . PHE A 1 12 ? 36.100 25.223 28.883 1.00 0.00 12 PHE A O 7
ATOM 4563 N N . ALA A 1 13 ? 35.273 25.218 30.983 1.00 0.00 13 ALA A N 7
ATOM 4564 C CA . ALA A 1 13 ? 36.527 25.097 31.737 1.00 0.00 13 ALA A CA 7
ATOM 4565 C C . ALA A 1 13 ? 37.537 26.235 31.480 1.00 0.00 13 ALA A C 7
ATOM 4566 O O . ALA A 1 13 ? 38.749 26.016 31.412 1.00 0.00 13 ALA A O 7
ATOM 4573 N N . ASN A 1 14 ? 37.022 27.453 31.280 1.00 0.00 14 ASN A N 7
ATOM 4574 C CA . ASN A 1 14 ? 37.788 28.620 30.815 1.00 0.00 14 ASN A CA 7
ATOM 4575 C C . ASN A 1 14 ? 38.612 28.341 29.531 1.00 0.00 14 ASN A C 7
ATOM 4576 O O . ASN A 1 14 ? 39.774 28.754 29.438 1.00 0.00 14 ASN A O 7
ATOM 4587 N N . VAL A 1 15 ? 38.071 27.605 28.550 1.00 0.00 15 VAL A N 7
ATOM 4588 C CA . VAL A 1 15 ? 38.745 27.338 27.261 1.00 0.00 15 VAL A CA 7
ATOM 4589 C C . VAL A 1 15 ? 38.032 28.156 26.169 1.00 0.00 15 VAL A C 7
ATOM 4590 O O . VAL A 1 15 ? 36.900 28.602 26.359 1.00 0.00 15 VAL A O 7
ATOM 4603 N N . ASP A 1 16 ? 38.670 28.366 25.019 1.00 0.00 16 ASP A N 7
ATOM 4604 C CA . ASP A 1 16 ? 38.084 28.988 23.826 1.00 0.00 16 ASP A CA 7
ATOM 4605 C C . ASP A 1 16 ? 37.993 27.878 22.791 1.00 0.00 16 ASP A C 7
ATOM 4606 O O . ASP A 1 16 ? 38.805 27.693 21.880 1.00 0.00 16 ASP A O 7
ATOM 4615 N N . VAL A 1 17 ? 37.029 27.033 23.141 1.00 0.00 17 VAL A N 7
ATOM 4616 C CA . VAL A 1 17 ? 36.738 25.724 22.597 1.00 0.00 17 VAL A CA 7
ATOM 4617 C C . VAL A 1 17 ? 36.164 25.836 21.187 1.00 0.00 17 VAL A C 7
ATOM 4618 O O . VAL A 1 17 ? 35.659 26.892 20.806 1.00 0.00 17 VAL A O 7
ATOM 4631 N N . LYS A 1 18 ? 36.207 24.748 20.410 1.00 0.00 18 LYS A N 7
ATOM 4632 C CA . LYS A 1 18 ? 35.805 24.721 18.986 1.00 0.00 18 LYS A CA 7
ATOM 4633 C C . LYS A 1 18 ? 34.313 24.997 18.725 1.00 0.00 18 LYS A C 7
ATOM 4634 O O . LYS A 1 18 ? 33.952 25.333 17.599 1.00 0.00 18 LYS A O 7
ATOM 4653 N N . GLY A 1 19 ? 33.458 24.888 19.745 1.00 0.00 19 GLY A N 7
ATOM 4654 C CA . GLY A 1 19 ? 32.056 25.331 19.689 1.00 0.00 19 GLY A CA 7
ATOM 4655 C C . GLY A 1 19 ? 31.890 26.847 19.530 1.00 0.00 19 GLY A C 7
ATOM 4656 O O . GLY A 1 19 ? 30.909 27.298 18.944 1.00 0.00 19 GLY A O 7
ATOM 4660 N N . ASP A 1 20 ? 32.889 27.613 19.986 1.00 0.00 20 ASP A N 7
ATOM 4661 C CA . ASP A 1 20 ? 33.004 29.075 19.935 1.00 0.00 20 ASP A CA 7
ATOM 4662 C C . ASP A 1 20 ? 31.752 29.850 20.382 1.00 0.00 20 ASP A C 7
ATOM 4663 O O . ASP A 1 20 ? 30.848 30.121 19.584 1.00 0.00 20 ASP A O 7
ATOM 4672 N N . CYS A 1 21 ? 31.746 30.338 21.629 1.00 0.00 21 CYS A N 7
ATOM 4673 C CA . CYS A 1 21 ? 30.712 31.270 22.092 1.00 0.00 21 CYS A CA 7
ATOM 4674 C C . CYS A 1 21 ? 30.718 32.601 21.318 1.00 0.00 21 CYS A C 7
ATOM 4675 O O . CYS A 1 21 ? 29.708 33.310 21.253 1.00 0.00 21 CYS A O 7
ATOM 4682 N N . LYS A 1 22 ? 31.856 32.917 20.684 1.00 0.00 22 LYS A N 7
ATOM 4683 C CA . LYS A 1 22 ? 32.014 33.984 19.686 1.00 0.00 22 LYS A CA 7
ATOM 4684 C C . LYS A 1 22 ? 30.805 34.063 18.737 1.00 0.00 22 LYS A C 7
ATOM 4685 O O . LYS A 1 22 ? 30.339 35.162 18.457 1.00 0.00 22 LYS A O 7
ATOM 4704 N N . ARG A 1 23 ? 30.270 32.923 18.276 1.00 0.00 23 ARG A N 7
ATOM 4705 C CA . ARG A 1 23 ? 29.244 32.842 17.217 1.00 0.00 23 ARG A CA 7
ATOM 4706 C C . ARG A 1 23 ? 27.859 33.311 17.672 1.00 0.00 23 ARG A C 7
ATOM 4707 O O . ARG A 1 23 ? 27.227 34.112 16.980 1.00 0.00 23 ARG A O 7
ATOM 4728 N N . HIS A 1 24 ? 27.429 32.908 18.869 1.00 0.00 24 HIS A N 7
ATOM 4729 C CA . HIS A 1 24 ? 26.227 33.430 19.537 1.00 0.00 24 HIS A CA 7
ATOM 4730 C C . HIS A 1 24 ? 26.353 34.934 19.805 1.00 0.00 24 HIS A C 7
ATOM 4731 O O . HIS A 1 24 ? 25.429 35.692 19.504 1.00 0.00 24 HIS A O 7
ATOM 4745 N N . CYS A 1 25 ? 27.507 35.396 20.291 1.00 0.00 25 CYS A N 7
ATOM 4746 C CA . CYS A 1 25 ? 27.713 36.819 20.577 1.00 0.00 25 CYS A CA 7
ATOM 4747 C C . CYS A 1 25 ? 27.916 37.687 19.315 1.00 0.00 25 CYS A C 7
ATOM 4748 O O . CYS A 1 25 ? 27.497 38.844 19.310 1.00 0.00 25 CYS A O 7
ATOM 4755 N N . LYS A 1 26 ? 28.408 37.137 18.194 1.00 0.00 26 LYS A N 7
ATOM 4756 C CA . LYS A 1 26 ? 28.522 37.838 16.893 1.00 0.00 26 LYS A CA 7
ATOM 4757 C C . LYS A 1 26 ? 27.152 38.261 16.341 1.00 0.00 26 LYS A C 7
ATOM 4758 O O . LYS A 1 26 ? 27.055 39.255 15.619 1.00 0.00 26 LYS A O 7
ATOM 4777 N N . ALA A 1 27 ? 26.082 37.575 16.740 1.00 0.00 27 ALA A N 7
ATOM 4778 C CA . ALA A 1 27 ? 24.698 37.961 16.462 1.00 0.00 27 ALA A CA 7
ATOM 4779 C C . ALA A 1 27 ? 24.194 39.140 17.328 1.00 0.00 27 ALA A C 7
ATOM 4780 O O . ALA A 1 27 ? 23.229 39.812 16.964 1.00 0.00 27 ALA A O 7
ATOM 4787 N N . GLU A 1 28 ? 24.850 39.416 18.456 1.00 0.00 28 GLU A N 7
ATOM 4788 C CA . GLU A 1 28 ? 24.591 40.537 19.381 1.00 0.00 28 GLU A CA 7
ATOM 4789 C C . GLU A 1 28 ? 25.557 41.723 19.138 1.00 0.00 28 GLU A C 7
ATOM 4790 O O . GLU A 1 28 ? 25.557 42.700 19.891 1.00 0.00 28 GLU A O 7
ATOM 4802 N N . ASP A 1 29 ? 26.394 41.643 18.091 1.00 0.00 29 ASP A N 7
ATOM 4803 C CA . ASP A 1 29 ? 27.536 42.536 17.809 1.00 0.00 29 ASP A CA 7
ATOM 4804 C C . ASP A 1 29 ? 28.646 42.483 18.889 1.00 0.00 29 ASP A C 7
ATOM 4805 O O . ASP A 1 29 ? 29.493 43.372 18.955 1.00 0.00 29 ASP A O 7
ATOM 4814 N N . LYS A 1 30 ? 28.671 41.429 19.723 1.00 0.00 30 LYS A N 7
ATOM 4815 C CA . LYS A 1 30 ? 29.564 41.281 20.890 1.00 0.00 30 LYS A CA 7
ATOM 4816 C C . LYS A 1 30 ? 30.607 40.158 20.749 1.00 0.00 30 LYS A C 7
ATOM 4817 O O . LYS A 1 30 ? 30.456 39.232 19.956 1.00 0.00 30 LYS A O 7
ATOM 4836 N N . GLU A 1 31 ? 31.634 40.203 21.594 1.00 0.00 31 GLU A N 7
ATOM 4837 C CA . GLU A 1 31 ? 32.584 39.101 21.831 1.00 0.00 31 GLU A CA 7
ATOM 4838 C C . GLU A 1 31 ? 31.931 38.044 22.740 1.00 0.00 31 GLU A C 7
ATOM 4839 O O . GLU A 1 31 ? 31.038 38.393 23.509 1.00 0.00 31 GLU A O 7
ATOM 4851 N N . GLY A 1 32 ? 32.371 36.779 22.710 1.00 0.00 32 GLY A N 7
ATOM 4852 C CA . GLY A 1 32 ? 31.791 35.696 23.526 1.00 0.00 32 GLY A CA 7
ATOM 4853 C C . GLY A 1 32 ? 32.818 34.991 24.414 1.00 0.00 32 GLY A C 7
ATOM 4854 O O . GLY A 1 32 ? 33.700 34.314 23.880 1.00 0.00 32 GLY A O 7
ATOM 4858 N N . ILE A 1 33 ? 32.713 35.125 25.744 1.00 0.00 33 ILE A N 7
ATOM 4859 C CA . ILE A 1 33 ? 33.685 34.565 26.705 1.00 0.00 33 ILE A CA 7
ATOM 4860 C C . ILE A 1 33 ? 33.094 33.522 27.669 1.00 0.00 33 ILE A C 7
ATOM 4861 O O . ILE A 1 33 ? 32.115 33.747 28.381 1.00 0.00 33 ILE A O 7
ATOM 4877 N N . CYS A 1 34 ? 33.718 32.346 27.690 1.00 0.00 34 CYS A N 7
ATOM 4878 C CA . CYS A 1 34 ? 33.273 31.152 28.409 1.00 0.00 34 CYS A CA 7
ATOM 4879 C C . CYS A 1 34 ? 33.958 31.068 29.791 1.00 0.00 34 CYS A C 7
ATOM 4880 O O . CYS A 1 34 ? 34.809 30.214 30.042 1.00 0.00 34 CYS A O 7
ATOM 4887 N N . HIS A 1 35 ? 33.623 32.019 30.670 1.00 0.00 35 HIS A N 7
ATOM 4888 C CA . HIS A 1 35 ? 34.260 32.331 31.974 1.00 0.00 35 HIS A CA 7
ATOM 4889 C C . HIS A 1 35 ? 34.118 31.267 33.095 1.00 0.00 35 HIS A C 7
ATOM 4890 O O . HIS A 1 35 ? 34.057 31.589 34.283 1.00 0.00 35 HIS A O 7
ATOM 4904 N N . GLY A 1 36 ? 34.040 29.989 32.737 1.00 0.00 36 GLY A N 7
ATOM 4905 C CA . GLY A 1 36 ? 33.787 28.865 33.640 1.00 0.00 36 GLY A CA 7
ATOM 4906 C C . GLY A 1 36 ? 33.139 27.733 32.859 1.00 0.00 36 GLY A C 7
ATOM 4907 O O . GLY A 1 36 ? 33.673 27.314 31.835 1.00 0.00 36 GLY A O 7
ATOM 4911 N N . THR A 1 37 ? 31.971 27.264 33.296 1.00 0.00 37 THR A N 7
ATOM 4912 C CA . THR A 1 37 ? 31.115 26.329 32.544 1.00 0.00 37 THR A CA 7
ATOM 4913 C C . THR A 1 37 ? 29.886 26.992 31.910 1.00 0.00 37 THR A C 7
ATOM 4914 O O . THR A 1 37 ? 29.059 26.284 31.339 1.00 0.00 37 THR A O 7
ATOM 4925 N N . LYS A 1 38 ? 29.763 28.326 31.972 1.00 0.00 38 LYS A N 7
ATOM 4926 C CA . LYS A 1 38 ? 28.770 29.150 31.258 1.00 0.00 38 LYS A CA 7
ATOM 4927 C C . LYS A 1 38 ? 29.466 30.155 30.330 1.00 0.00 38 LYS A C 7
ATOM 4928 O O . LYS A 1 38 ? 30.684 30.336 30.396 1.00 0.00 38 LYS A O 7
ATOM 4947 N N . CYS A 1 39 ? 28.693 30.851 29.497 1.00 0.00 39 CYS A N 7
ATOM 4948 C CA . CYS A 1 39 ? 29.175 31.975 28.693 1.00 0.00 39 CYS A CA 7
ATOM 4949 C C . CYS A 1 39 ? 28.395 33.280 28.939 1.00 0.00 39 CYS A C 7
ATOM 4950 O O . CYS A 1 39 ? 27.201 33.290 29.262 1.00 0.00 39 CYS A O 7
ATOM 4957 N N . LYS A 1 40 ? 29.099 34.397 28.745 1.00 0.00 40 LYS A N 7
ATOM 4958 C CA . LYS A 1 40 ? 28.615 35.781 28.743 1.00 0.00 40 LYS A CA 7
ATOM 4959 C C . LYS A 1 40 ? 29.170 36.485 27.501 1.00 0.00 40 LYS A C 7
ATOM 4960 O O . LYS A 1 40 ? 30.301 36.201 27.098 1.00 0.00 40 LYS A O 7
ATOM 4979 N N . CYS A 1 41 ? 28.429 37.433 26.924 1.00 0.00 41 CYS A N 7
ATOM 4980 C CA . CYS A 1 41 ? 29.033 38.302 25.918 1.00 0.00 41 CYS A CA 7
ATOM 4981 C C . CYS A 1 41 ? 29.855 39.413 26.575 1.00 0.00 41 CYS A C 7
ATOM 4982 O O . CYS A 1 41 ? 29.431 40.008 27.569 1.00 0.00 41 CYS A O 7
ATOM 4989 N N . GLY A 1 42 ? 31.015 39.704 25.991 1.00 0.00 42 GLY A N 7
ATOM 4990 C CA . GLY A 1 42 ? 32.014 40.602 26.552 1.00 0.00 42 GLY A CA 7
ATOM 4991 C C . GLY A 1 42 ? 31.702 42.060 26.246 1.00 0.00 42 GLY A C 7
ATOM 4992 O O . GLY A 1 42 ? 31.022 42.742 27.011 1.00 0.00 42 GLY A O 7
ATOM 4996 N N . VAL A 1 43 ? 32.200 42.528 25.103 1.00 0.00 43 VAL A N 7
ATOM 4997 C CA . VAL A 1 43 ? 32.097 43.904 24.609 1.00 0.00 43 VAL A CA 7
ATOM 4998 C C . VAL A 1 43 ? 31.812 43.919 23.102 1.00 0.00 43 VAL A C 7
ATOM 4999 O O . VAL A 1 43 ? 31.976 42.881 22.457 1.00 0.00 43 VAL A O 7
ATOM 5012 N N . PRO A 1 44 ? 31.378 45.054 22.522 1.00 0.00 44 PRO A N 7
ATOM 5013 C CA . PRO A 1 44 ? 31.298 45.259 21.076 1.00 0.00 44 PRO A CA 7
ATOM 5014 C C . PRO A 1 44 ? 32.590 44.851 20.359 1.00 0.00 44 PRO A C 7
ATOM 5015 O O . PRO A 1 44 ? 33.682 45.247 20.776 1.00 0.00 44 PRO A O 7
ATOM 5026 N N . ILE A 1 45 ? 32.476 44.059 19.289 1.00 0.00 45 ILE A N 7
ATOM 5027 C CA . ILE A 1 45 ? 33.632 43.422 18.623 1.00 0.00 45 ILE A CA 7
ATOM 5028 C C . ILE A 1 45 ? 34.586 44.390 17.930 1.00 0.00 45 ILE A C 7
ATOM 5029 O O . ILE A 1 45 ? 35.723 44.013 17.651 1.00 0.00 45 ILE A O 7
ATOM 5045 N N . SER A 1 46 ? 34.128 45.587 17.566 1.00 0.00 46 SER A N 7
ATOM 5046 C CA . SER A 1 46 ? 34.953 46.552 16.836 1.00 0.00 46 SER A CA 7
ATOM 5047 C C . SER A 1 46 ? 35.841 47.352 17.805 1.00 0.00 46 SER A C 7
ATOM 5048 O O . SER A 1 46 ? 35.353 47.987 18.747 1.00 0.00 46 SER A O 7
ATOM 5056 N N . TYR A 1 47 ? 37.158 47.303 17.586 1.00 0.00 47 TYR A N 7
ATOM 5057 C CA . TYR A 1 47 ? 38.194 47.919 18.439 1.00 0.00 47 TYR A CA 7
ATOM 5058 C C . TYR A 1 47 ? 38.914 49.125 17.803 1.00 0.00 47 TYR A C 7
ATOM 5059 O O . TYR A 1 47 ? 39.893 49.623 18.371 1.00 0.00 47 TYR A O 7
ATOM 5077 N N . LEU A 1 48 ? 38.506 49.572 16.609 1.00 0.00 48 LEU A N 7
ATOM 5078 C CA . LEU A 1 48 ? 39.164 50.651 15.850 1.00 0.00 48 LEU A CA 7
ATOM 5079 C C . LEU A 1 48 ? 38.535 52.031 16.044 1.00 0.00 48 LEU A C 7
ATOM 5080 O O . LEU A 1 48 ? 37.364 52.137 16.476 1.00 0.00 48 LEU A O 7
ATOM 5097 N N . VAL A 1 1 ? 18.041 17.467 26.885 1.00 0.00 1 VAL A N 8
ATOM 5098 C CA . VAL A 1 1 ? 19.391 18.072 26.854 1.00 0.00 1 VAL A CA 8
ATOM 5099 C C . VAL A 1 1 ? 19.607 18.943 28.085 1.00 0.00 1 VAL A C 8
ATOM 5100 O O . VAL A 1 1 ? 18.702 19.679 28.496 1.00 0.00 1 VAL A O 8
ATOM 5115 N N . HIS A 1 2 ? 20.803 18.893 28.678 1.00 0.00 2 HIS A N 8
ATOM 5116 C CA . HIS A 1 2 ? 21.211 19.782 29.773 1.00 0.00 2 HIS A CA 8
ATOM 5117 C C . HIS A 1 2 ? 22.685 20.230 29.681 1.00 0.00 2 HIS A C 8
ATOM 5118 O O . HIS A 1 2 ? 23.394 19.919 28.722 1.00 0.00 2 HIS A O 8
ATOM 5132 N N . LYS A 1 3 ? 23.137 21.002 30.676 1.00 0.00 3 LYS A N 8
ATOM 5133 C CA . LYS A 1 3 ? 24.414 21.744 30.740 1.00 0.00 3 LYS A CA 8
ATOM 5134 C C . LYS A 1 3 ? 25.690 20.895 30.912 1.00 0.00 3 LYS A C 8
ATOM 5135 O O . LYS A 1 3 ? 26.504 21.143 31.802 1.00 0.00 3 LYS A O 8
ATOM 5154 N N . MET A 1 4 ? 25.869 19.915 30.031 1.00 0.00 4 MET A N 8
ATOM 5155 C CA . MET A 1 4 ? 27.031 19.019 29.933 1.00 0.00 4 MET A CA 8
ATOM 5156 C C . MET A 1 4 ? 27.730 19.227 28.578 1.00 0.00 4 MET A C 8
ATOM 5157 O O . MET A 1 4 ? 27.737 18.355 27.710 1.00 0.00 4 MET A O 8
ATOM 5171 N N . ALA A 1 5 ? 28.235 20.444 28.359 1.00 0.00 5 ALA A N 8
ATOM 5172 C CA . ALA A 1 5 ? 28.713 20.957 27.071 1.00 0.00 5 ALA A CA 8
ATOM 5173 C C . ALA A 1 5 ? 27.653 20.925 25.942 1.00 0.00 5 ALA A C 8
ATOM 5174 O O . ALA A 1 5 ? 28.002 20.887 24.755 1.00 0.00 5 ALA A O 8
ATOM 5181 N N . LYS A 1 6 ? 26.357 20.932 26.303 1.00 0.00 6 LYS A N 8
ATOM 5182 C CA . LYS A 1 6 ? 25.208 20.888 25.377 1.00 0.00 6 LYS A CA 8
ATOM 5183 C C . LYS A 1 6 ? 24.199 22.040 25.559 1.00 0.00 6 LYS A C 8
ATOM 5184 O O . LYS A 1 6 ? 23.136 22.055 24.939 1.00 0.00 6 LYS A O 8
ATOM 5203 N N . ASN A 1 7 ? 24.560 23.025 26.389 1.00 0.00 7 ASN A N 8
ATOM 5204 C CA . ASN A 1 7 ? 23.881 24.325 26.505 1.00 0.00 7 ASN A CA 8
ATOM 5205 C C . ASN A 1 7 ? 24.864 25.506 26.469 1.00 0.00 7 ASN A C 8
ATOM 5206 O O . ASN A 1 7 ? 24.501 26.588 26.016 1.00 0.00 7 ASN A O 8
ATOM 5217 N N . GLN A 1 8 ? 26.106 25.316 26.920 1.00 0.00 8 GLN A N 8
ATOM 5218 C CA . GLN A 1 8 ? 27.144 26.348 27.007 1.00 0.00 8 GLN A CA 8
ATOM 5219 C C . GLN A 1 8 ? 27.954 26.445 25.706 1.00 0.00 8 GLN A C 8
ATOM 5220 O O . GLN A 1 8 ? 29.168 26.603 25.730 1.00 0.00 8 GLN A O 8
ATOM 5234 N N . PHE A 1 9 ? 27.303 26.254 24.556 1.00 0.00 9 PHE A N 8
ATOM 5235 C CA . PHE A 1 9 ? 27.902 26.331 23.211 1.00 0.00 9 PHE A CA 8
ATOM 5236 C C . PHE A 1 9 ? 29.000 25.280 22.937 1.00 0.00 9 PHE A C 8
ATOM 5237 O O . PHE A 1 9 ? 29.610 25.279 21.862 1.00 0.00 9 PHE A O 8
ATOM 5254 N N . GLY A 1 10 ? 29.238 24.363 23.883 1.00 0.00 10 GLY A N 8
ATOM 5255 C CA . GLY A 1 10 ? 30.378 23.441 23.891 1.00 0.00 10 GLY A CA 8
ATOM 5256 C C . GLY A 1 10 ? 31.690 24.020 24.454 1.00 0.00 10 GLY A C 8
ATOM 5257 O O . GLY A 1 10 ? 32.739 23.411 24.237 1.00 0.00 10 GLY A O 8
ATOM 5261 N N . CYS A 1 11 ? 31.657 25.150 25.170 1.00 0.00 11 CYS A N 8
ATOM 5262 C CA . CYS A 1 11 ? 32.795 25.718 25.901 1.00 0.00 11 CYS A CA 8
ATOM 5263 C C . CYS A 1 11 ? 32.629 25.497 27.405 1.00 0.00 11 CYS A C 8
ATOM 5264 O O . CYS A 1 11 ? 31.539 25.663 27.944 1.00 0.00 11 CYS A O 8
ATOM 5271 N N . PHE A 1 12 ? 33.709 25.128 28.092 1.00 0.00 12 PHE A N 8
ATOM 5272 C CA . PHE A 1 12 ? 33.658 24.987 29.558 1.00 0.00 12 PHE A CA 8
ATOM 5273 C C . PHE A 1 12 ? 35.013 25.215 30.247 1.00 0.00 12 PHE A C 8
ATOM 5274 O O . PHE A 1 12 ? 36.030 25.353 29.573 1.00 0.00 12 PHE A O 8
ATOM 5291 N N . ALA A 1 13 ? 35.023 25.222 31.589 1.00 0.00 13 ALA A N 8
ATOM 5292 C CA . ALA A 1 13 ? 36.198 25.321 32.474 1.00 0.00 13 ALA A CA 8
ATOM 5293 C C . ALA A 1 13 ? 37.168 26.491 32.194 1.00 0.00 13 ALA A C 8
ATOM 5294 O O . ALA A 1 13 ? 38.352 26.431 32.552 1.00 0.00 13 ALA A O 8
ATOM 5301 N N . ASN A 1 14 ? 36.693 27.548 31.527 1.00 0.00 14 ASN A N 8
ATOM 5302 C CA . ASN A 1 14 ? 37.499 28.607 30.944 1.00 0.00 14 ASN A CA 8
ATOM 5303 C C . ASN A 1 14 ? 38.572 28.038 29.984 1.00 0.00 14 ASN A C 8
ATOM 5304 O O . ASN A 1 14 ? 39.771 28.307 30.130 1.00 0.00 14 ASN A O 8
ATOM 5315 N N . VAL A 1 15 ? 38.130 27.227 29.016 1.00 0.00 15 VAL A N 8
ATOM 5316 C CA . VAL A 1 15 ? 38.940 26.695 27.913 1.00 0.00 15 VAL A CA 8
ATOM 5317 C C . VAL A 1 15 ? 38.411 27.322 26.621 1.00 0.00 15 VAL A C 8
ATOM 5318 O O . VAL A 1 15 ? 37.260 27.757 26.537 1.00 0.00 15 VAL A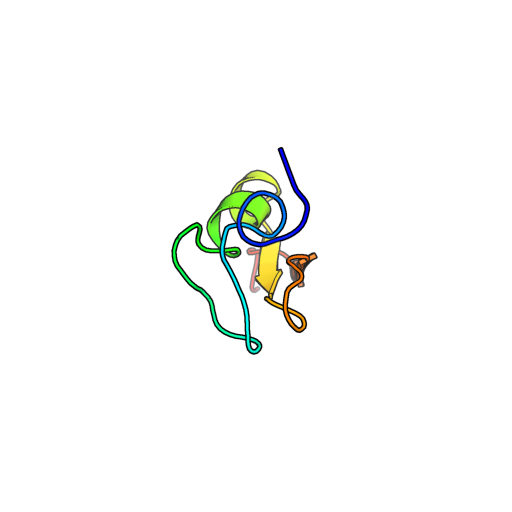 O 8
ATOM 5331 N N . ASP A 1 16 ? 39.230 27.341 25.581 1.00 0.00 16 ASP A N 8
ATOM 5332 C CA . ASP A 1 16 ? 38.966 27.935 24.266 1.00 0.00 16 ASP A CA 8
ATOM 5333 C C . ASP A 1 16 ? 38.776 26.830 23.233 1.00 0.00 16 ASP A C 8
ATOM 5334 O O . ASP A 1 16 ? 39.297 26.797 22.118 1.00 0.00 16 ASP A O 8
ATOM 5343 N N . VAL A 1 17 ? 37.944 25.922 23.728 1.00 0.00 17 VAL A N 8
ATOM 5344 C CA . VAL A 1 17 ? 37.373 24.720 23.168 1.00 0.00 17 VAL A CA 8
ATOM 5345 C C . VAL A 1 17 ? 36.797 24.967 21.758 1.00 0.00 17 VAL A C 8
ATOM 5346 O O . VAL A 1 17 ? 36.395 26.085 21.419 1.00 0.00 17 VAL A O 8
ATOM 5359 N N . LYS A 1 18 ? 36.701 23.930 20.919 1.00 0.00 18 LYS A N 8
ATOM 5360 C CA . LYS A 1 18 ? 36.201 24.035 19.531 1.00 0.00 18 LYS A CA 8
ATOM 5361 C C . LYS A 1 18 ? 34.732 24.450 19.458 1.00 0.00 18 LYS A C 8
ATOM 5362 O O . LYS A 1 18 ? 34.312 25.082 18.490 1.00 0.00 18 LYS A O 8
ATOM 5381 N N . GLY A 1 19 ? 33.952 24.143 20.496 1.00 0.00 19 GLY A N 8
ATOM 5382 C CA . GLY A 1 19 ? 32.622 24.706 20.701 1.00 0.00 19 GLY A CA 8
ATOM 5383 C C . GLY A 1 19 ? 32.756 26.159 21.146 1.00 0.00 19 GLY A C 8
ATOM 5384 O O . GLY A 1 19 ? 32.695 26.465 22.334 1.00 0.00 19 GLY A O 8
ATOM 5388 N N . ASP A 1 20 ? 33.046 27.059 20.206 1.00 0.00 20 ASP A N 8
ATOM 5389 C CA . ASP A 1 20 ? 33.207 28.499 20.462 1.00 0.00 20 ASP A CA 8
ATOM 5390 C C . ASP A 1 20 ? 31.899 29.215 20.840 1.00 0.00 20 ASP A C 8
ATOM 5391 O O . ASP A 1 20 ? 30.810 28.837 20.403 1.00 0.00 20 ASP A O 8
ATOM 5400 N N . CYS A 1 21 ? 32.021 30.297 21.607 1.00 0.00 21 CYS A N 8
ATOM 5401 C CA . CYS A 1 21 ? 30.921 31.213 21.919 1.00 0.00 21 CYS A CA 8
ATOM 5402 C C . CYS A 1 21 ? 30.961 32.500 21.082 1.00 0.00 21 CYS A C 8
ATOM 5403 O O . CYS A 1 21 ? 29.930 33.152 20.907 1.00 0.00 21 CYS A O 8
ATOM 5410 N N . LYS A 1 22 ? 32.133 32.840 20.526 1.00 0.00 22 LYS A N 8
ATOM 5411 C CA . LYS A 1 22 ? 32.357 33.946 19.580 1.00 0.00 22 LYS A CA 8
ATOM 5412 C C . LYS A 1 22 ? 31.196 34.099 18.576 1.00 0.00 22 LYS A C 8
ATOM 5413 O O . LYS A 1 22 ? 30.632 35.186 18.488 1.00 0.00 22 LYS A O 8
ATOM 5432 N N . ARG A 1 23 ? 30.767 33.020 17.900 1.00 0.00 23 ARG A N 8
ATOM 5433 C CA . ARG A 1 23 ? 29.683 33.048 16.890 1.00 0.00 23 ARG A CA 8
ATOM 5434 C C . ARG A 1 23 ? 28.285 33.399 17.418 1.00 0.00 23 ARG A C 8
ATOM 5435 O O . ARG A 1 23 ? 27.517 34.027 16.690 1.00 0.00 23 ARG A O 8
ATOM 5456 N N . HIS A 1 24 ? 27.951 33.026 18.656 1.00 0.00 24 HIS A N 8
ATOM 5457 C CA . HIS A 1 24 ? 26.685 33.397 19.306 1.00 0.00 24 HIS A CA 8
ATOM 5458 C C . HIS A 1 24 ? 26.678 34.886 19.662 1.00 0.00 24 HIS A C 8
ATOM 5459 O O . HIS A 1 24 ? 25.743 35.605 19.305 1.00 0.00 24 HIS A O 8
ATOM 5473 N N . CYS A 1 25 ? 27.749 35.380 20.289 1.00 0.00 25 CYS A N 8
ATOM 5474 C CA . CYS A 1 25 ? 27.847 36.790 20.667 1.00 0.00 25 CYS A CA 8
ATOM 5475 C C . CYS A 1 25 ? 28.058 37.731 19.463 1.00 0.00 25 CYS A C 8
ATOM 5476 O O . CYS A 1 25 ? 27.569 38.866 19.486 1.00 0.00 25 CYS A O 8
ATOM 5483 N N . LYS A 1 26 ? 28.667 37.261 18.363 1.00 0.00 26 LYS A N 8
ATOM 5484 C CA . LYS A 1 26 ? 28.840 38.053 17.130 1.00 0.00 26 LYS A CA 8
ATOM 5485 C C . LYS A 1 26 ? 27.499 38.515 16.542 1.00 0.00 26 LYS A C 8
ATOM 5486 O O . LYS A 1 26 ? 27.433 39.613 15.989 1.00 0.00 26 LYS A O 8
ATOM 5505 N N . ALA A 1 27 ? 26.415 37.765 16.755 1.00 0.00 27 ALA A N 8
ATOM 5506 C CA . ALA A 1 27 ? 25.067 38.149 16.318 1.00 0.00 27 ALA A CA 8
ATOM 5507 C C . ALA A 1 27 ? 24.500 39.363 17.083 1.00 0.00 27 ALA A C 8
ATOM 5508 O O . ALA A 1 27 ? 23.692 40.110 16.526 1.00 0.00 27 ALA A O 8
ATOM 5515 N N . GLU A 1 28 ? 24.967 39.612 18.313 1.00 0.00 28 GLU A N 8
ATOM 5516 C CA . GLU A 1 28 ? 24.680 40.839 19.091 1.00 0.00 28 GLU A CA 8
ATOM 5517 C C . GLU A 1 28 ? 25.727 41.945 18.847 1.00 0.00 28 GLU A C 8
ATOM 5518 O O . GLU A 1 28 ? 25.775 42.946 19.566 1.00 0.00 28 GLU A O 8
ATOM 5530 N N . ASP A 1 29 ? 26.618 41.764 17.862 1.00 0.00 29 ASP A N 8
ATOM 5531 C CA . ASP A 1 29 ? 27.803 42.585 17.581 1.00 0.00 29 ASP A CA 8
ATOM 5532 C C . ASP A 1 29 ? 28.783 42.653 18.774 1.00 0.00 29 ASP A C 8
ATOM 5533 O O . ASP A 1 29 ? 29.404 43.693 19.033 1.00 0.00 29 ASP A O 8
ATOM 5542 N N . LYS A 1 30 ? 28.912 41.537 19.521 1.00 0.00 30 LYS A N 8
ATOM 5543 C CA . LYS A 1 30 ? 29.750 41.360 20.713 1.00 0.00 30 LYS A CA 8
ATOM 5544 C C . LYS A 1 30 ? 30.795 40.245 20.565 1.00 0.00 30 LYS A C 8
ATOM 5545 O O . LYS A 1 30 ? 30.665 39.348 19.740 1.00 0.00 30 LYS A O 8
ATOM 5564 N N . GLU A 1 31 ? 31.797 40.270 21.439 1.00 0.00 31 GLU A N 8
ATOM 5565 C CA . GLU A 1 31 ? 32.716 39.143 21.677 1.00 0.00 31 GLU A CA 8
ATOM 5566 C C . GLU A 1 31 ? 32.033 38.116 22.602 1.00 0.00 31 GLU A C 8
ATOM 5567 O O . GLU A 1 31 ? 31.191 38.508 23.408 1.00 0.00 31 GLU A O 8
ATOM 5579 N N . GLY A 1 32 ? 32.398 36.832 22.535 1.00 0.00 32 GLY A N 8
ATOM 5580 C CA . GLY A 1 32 ? 31.845 35.766 23.393 1.00 0.00 32 GLY A CA 8
ATOM 5581 C C . GLY A 1 32 ? 32.888 35.139 24.320 1.00 0.00 32 GLY A C 8
ATOM 5582 O O . GLY A 1 32 ? 33.832 34.532 23.814 1.00 0.00 32 GLY A O 8
ATOM 5586 N N . ILE A 1 33 ? 32.732 35.279 25.643 1.00 0.00 33 ILE A N 8
ATOM 5587 C CA . ILE A 1 33 ? 33.682 34.776 26.652 1.00 0.00 33 ILE A CA 8
ATOM 5588 C C . ILE A 1 33 ? 33.112 33.688 27.576 1.00 0.00 33 ILE A C 8
ATOM 5589 O O . ILE A 1 33 ? 32.146 33.883 28.315 1.00 0.00 33 ILE A O 8
ATOM 5605 N N . CYS A 1 34 ? 33.756 32.522 27.556 1.00 0.00 34 CYS A N 8
ATOM 5606 C CA . CYS A 1 34 ? 33.393 31.370 28.371 1.00 0.00 34 CYS A CA 8
ATOM 5607 C C . CYS A 1 34 ? 34.103 31.403 29.729 1.00 0.00 34 CYS A C 8
ATOM 5608 O O . CYS A 1 34 ? 35.099 30.717 29.957 1.00 0.00 34 CYS A O 8
ATOM 5615 N N . HIS A 1 35 ? 33.562 32.204 30.647 1.00 0.00 35 HIS A N 8
ATOM 5616 C CA . HIS A 1 35 ? 34.129 32.485 31.972 1.00 0.00 35 HIS A CA 8
ATOM 5617 C C . HIS A 1 35 ? 34.140 31.327 32.994 1.00 0.00 35 HIS A C 8
ATOM 5618 O O . HIS A 1 35 ? 34.459 31.542 34.164 1.00 0.00 35 HIS A O 8
ATOM 5632 N N . GLY A 1 36 ? 33.841 30.100 32.574 1.00 0.00 36 GLY A N 8
ATOM 5633 C CA . GLY A 1 36 ? 33.714 28.916 33.430 1.00 0.00 36 GLY A CA 8
ATOM 5634 C C . GLY A 1 36 ? 32.921 27.839 32.692 1.00 0.00 36 GLY A C 8
ATOM 5635 O O . GLY A 1 36 ? 33.196 27.594 31.518 1.00 0.00 36 GLY A O 8
ATOM 5639 N N . THR A 1 37 ? 31.945 27.193 33.337 1.00 0.00 37 THR A N 8
ATOM 5640 C CA . THR A 1 37 ? 30.959 26.316 32.664 1.00 0.00 37 THR A CA 8
ATOM 5641 C C . THR A 1 37 ? 29.799 27.077 31.992 1.00 0.00 37 THR A C 8
ATOM 5642 O O . THR A 1 37 ? 28.916 26.428 31.431 1.00 0.00 37 THR A O 8
ATOM 5653 N N . LYS A 1 38 ? 29.788 28.423 32.003 1.00 0.00 38 LYS A N 8
ATOM 5654 C CA . LYS A 1 38 ? 28.854 29.297 31.248 1.00 0.00 38 LYS A CA 8
ATOM 5655 C C . LYS A 1 38 ? 29.591 30.218 30.265 1.00 0.00 38 LYS A C 8
ATOM 5656 O O . LYS A 1 38 ? 30.791 30.458 30.410 1.00 0.00 38 LYS A O 8
ATOM 5675 N N . CYS A 1 39 ? 28.853 30.805 29.317 1.00 0.00 39 CYS A N 8
ATOM 5676 C CA . CYS A 1 39 ? 29.334 31.900 28.458 1.00 0.00 39 CYS A CA 8
ATOM 5677 C C . CYS A 1 39 ? 28.484 33.173 28.574 1.00 0.00 39 CYS A C 8
ATOM 5678 O O . CYS A 1 39 ? 27.254 33.120 28.592 1.00 0.00 39 CYS A O 8
ATOM 5685 N N . LYS A 1 40 ? 29.160 34.324 28.571 1.00 0.00 40 LYS A N 8
ATOM 5686 C CA . LYS A 1 40 ? 28.616 35.691 28.589 1.00 0.00 40 LYS A CA 8
ATOM 5687 C C . LYS A 1 40 ? 29.293 36.505 27.476 1.00 0.00 40 LYS A C 8
ATOM 5688 O O . LYS A 1 40 ? 30.407 36.173 27.073 1.00 0.00 40 LYS A O 8
ATOM 5707 N N . CYS A 1 41 ? 28.660 37.557 26.964 1.00 0.00 41 CYS A N 8
ATOM 5708 C CA . CYS A 1 41 ? 29.338 38.406 25.983 1.00 0.00 41 CYS A CA 8
ATOM 5709 C C . CYS A 1 41 ? 30.331 39.385 26.642 1.00 0.00 41 CYS A C 8
ATOM 5710 O O . CYS A 1 41 ? 30.117 39.840 27.769 1.00 0.00 41 CYS A O 8
ATOM 5717 N N . GLY A 1 42 ? 31.414 39.708 25.934 1.00 0.00 42 GLY A N 8
ATOM 5718 C CA . GLY A 1 42 ? 32.517 40.508 26.447 1.00 0.00 42 GLY A CA 8
ATOM 5719 C C . GLY A 1 42 ? 32.321 42.007 26.191 1.00 0.00 42 GLY A C 8
ATOM 5720 O O . GLY A 1 42 ? 31.895 42.753 27.081 1.00 0.00 42 GLY A O 8
ATOM 5724 N N . VAL A 1 43 ? 32.646 42.445 24.970 1.00 0.00 43 VAL A N 8
ATOM 5725 C CA . VAL A 1 43 ? 32.620 43.836 24.524 1.00 0.00 43 VAL A CA 8
ATOM 5726 C C . VAL A 1 43 ? 32.128 43.948 23.077 1.00 0.00 43 VAL A C 8
ATOM 5727 O O . VAL A 1 43 ? 32.149 42.952 22.350 1.00 0.00 43 VAL A O 8
ATOM 5740 N N . PRO A 1 44 ? 31.708 45.146 22.624 1.00 0.00 44 PRO A N 8
ATOM 5741 C CA . PRO A 1 44 ? 31.448 45.453 21.215 1.00 0.00 44 PRO A CA 8
ATOM 5742 C C . PRO A 1 44 ? 32.656 45.136 20.333 1.00 0.00 44 PRO A C 8
ATOM 5743 O O . PRO A 1 44 ? 33.786 45.541 20.638 1.00 0.00 44 PRO A O 8
ATOM 5754 N N . ILE A 1 45 ? 32.444 44.436 19.217 1.00 0.00 45 ILE A N 8
ATOM 5755 C CA . ILE A 1 45 ? 33.540 43.881 18.394 1.00 0.00 45 ILE A CA 8
ATOM 5756 C C . ILE A 1 45 ? 34.446 44.947 17.775 1.00 0.00 45 ILE A C 8
ATOM 5757 O O . ILE A 1 45 ? 35.651 44.731 17.683 1.00 0.00 45 ILE A O 8
ATOM 5773 N N . SER A 1 46 ? 33.904 46.115 17.435 1.00 0.00 46 SER A N 8
ATOM 5774 C CA . SER A 1 46 ? 34.596 47.139 16.649 1.00 0.00 46 SER A CA 8
ATOM 5775 C C . SER A 1 46 ? 35.884 47.664 17.309 1.00 0.00 46 SER A C 8
ATOM 5776 O O . SER A 1 46 ? 35.825 48.337 18.346 1.00 0.00 46 SER A O 8
ATOM 5784 N N . TYR A 1 47 ? 37.039 47.369 16.706 1.00 0.00 47 TYR A N 8
ATOM 5785 C CA . TYR A 1 47 ? 38.368 47.730 17.229 1.00 0.00 47 TYR A CA 8
ATOM 5786 C C . TYR A 1 47 ? 38.815 49.168 16.877 1.00 0.00 47 TYR A C 8
ATOM 5787 O O . TYR A 1 47 ? 39.723 49.706 17.525 1.00 0.00 47 TYR A O 8
ATOM 5805 N N . LEU A 1 48 ? 38.187 49.787 15.868 1.00 0.00 48 LEU A N 8
ATOM 5806 C CA . LEU A 1 48 ? 38.465 51.150 15.394 1.00 0.00 48 LEU A CA 8
ATOM 5807 C C . LEU A 1 48 ? 37.181 51.947 15.125 1.00 0.00 48 LEU A C 8
ATOM 5808 O O . LEU A 1 48 ? 36.751 52.661 16.059 1.00 0.00 48 LEU A O 8
ATOM 5825 N N . VAL A 1 1 ? 16.659 20.634 26.654 1.00 0.00 1 VAL A N 9
ATOM 5826 C CA . VAL A 1 1 ? 17.748 19.655 26.902 1.00 0.00 1 VAL A CA 9
ATOM 5827 C C . VAL A 1 1 ? 18.634 20.113 28.063 1.00 0.00 1 VAL A C 9
ATOM 5828 O O . VAL A 1 1 ? 18.487 21.249 28.513 1.00 0.00 1 VAL A O 9
ATOM 5843 N N . HIS A 1 2 ? 19.523 19.251 28.580 1.00 0.00 2 HIS A N 9
ATOM 5844 C CA . HIS A 1 2 ? 20.361 19.569 29.754 1.00 0.00 2 HIS A CA 9
ATOM 5845 C C . HIS A 1 2 ? 21.419 20.668 29.513 1.00 0.00 2 HIS A C 9
ATOM 5846 O O . HIS A 1 2 ? 21.567 21.182 28.399 1.00 0.00 2 HIS A O 9
ATOM 5860 N N . LYS A 1 3 ? 22.134 21.082 30.572 1.00 0.00 3 LYS A N 9
ATOM 5861 C CA . LYS A 1 3 ? 23.001 22.277 30.554 1.00 0.00 3 LYS A CA 9
ATOM 5862 C C . LYS A 1 3 ? 24.506 21.984 30.663 1.00 0.00 3 LYS A C 9
ATOM 5863 O O . LYS A 1 3 ? 25.229 22.691 31.368 1.00 0.00 3 LYS A O 9
ATOM 5882 N N . MET A 1 4 ? 24.996 20.981 29.931 1.00 0.00 4 MET A N 9
ATOM 5883 C CA . MET A 1 4 ? 26.412 20.572 29.913 1.00 0.00 4 MET A CA 9
ATOM 5884 C C . MET A 1 4 ? 26.801 20.149 28.489 1.00 0.00 4 MET A C 9
ATOM 5885 O O . MET A 1 4 ? 26.248 19.215 27.911 1.00 0.00 4 MET A O 9
ATOM 5899 N N . ALA A 1 5 ? 27.666 20.944 27.868 1.00 0.00 5 ALA A N 9
ATOM 5900 C CA . ALA A 1 5 ? 27.999 20.968 26.441 1.00 0.00 5 ALA A CA 9
ATOM 5901 C C . ALA A 1 5 ? 26.790 21.047 25.472 1.00 0.00 5 ALA A C 9
ATOM 5902 O O . ALA A 1 5 ? 26.977 20.971 24.252 1.00 0.00 5 ALA A O 9
ATOM 5909 N N . LYS A 1 6 ? 25.567 21.295 25.971 1.00 0.00 6 LYS A N 9
ATOM 5910 C CA . LYS A 1 6 ? 24.348 21.541 25.173 1.00 0.00 6 LYS A CA 9
ATOM 5911 C C . LYS A 1 6 ? 23.804 22.979 25.292 1.00 0.00 6 LYS A C 9
ATOM 5912 O O . LYS A 1 6 ? 22.824 23.304 24.621 1.00 0.00 6 LYS A O 9
ATOM 5931 N N . ASN A 1 7 ? 24.412 23.820 26.141 1.00 0.00 7 ASN A N 9
ATOM 5932 C CA . ASN A 1 7 ? 23.932 25.175 26.479 1.00 0.00 7 ASN A CA 9
ATOM 5933 C C . ASN A 1 7 ? 25.016 26.244 26.717 1.00 0.00 7 ASN A C 9
ATOM 5934 O O . ASN A 1 7 ? 24.732 27.354 27.168 1.00 0.00 7 ASN A O 9
ATOM 5945 N N . GLN A 1 8 ? 26.271 25.899 26.476 1.00 0.00 8 GLN A N 9
ATOM 5946 C CA . GLN A 1 8 ? 27.436 26.761 26.665 1.00 0.00 8 GLN A CA 9
ATOM 5947 C C . GLN A 1 8 ? 28.346 26.747 25.438 1.00 0.00 8 GLN A C 9
ATOM 5948 O O . GLN A 1 8 ? 29.527 27.077 25.525 1.00 0.00 8 GLN A O 9
ATOM 5962 N N . PHE A 1 9 ? 27.795 26.366 24.283 1.00 0.00 9 PHE A N 9
ATOM 5963 C CA . PHE A 1 9 ? 28.500 26.323 22.995 1.00 0.00 9 PHE A CA 9
ATOM 5964 C C . PHE A 1 9 ? 29.687 25.344 23.053 1.00 0.00 9 PHE A C 9
ATOM 5965 O O . PHE A 1 9 ? 30.757 25.579 22.494 1.00 0.00 9 PHE A O 9
ATOM 5982 N N . GLY A 1 10 ? 29.504 24.265 23.829 1.00 0.00 10 GLY A N 9
ATOM 5983 C CA . GLY A 1 10 ? 30.544 23.282 24.164 1.00 0.00 10 GLY A CA 9
ATOM 5984 C C . GLY A 1 10 ? 31.691 23.824 25.034 1.00 0.00 10 GLY A C 9
ATOM 5985 O O . GLY A 1 10 ? 32.640 23.088 25.308 1.00 0.00 10 GLY A O 9
ATOM 5989 N N . CYS A 1 11 ? 31.624 25.085 25.473 1.00 0.00 11 CYS A N 9
ATOM 5990 C CA . CYS A 1 11 ? 32.699 25.816 26.118 1.00 0.00 11 CYS A CA 9
ATOM 5991 C C . CYS A 1 11 ? 32.584 25.725 27.625 1.00 0.00 11 CYS A C 9
ATOM 5992 O O . CYS A 1 11 ? 31.588 26.134 28.218 1.00 0.00 11 CYS A O 9
ATOM 5999 N N . PHE A 1 12 ? 33.620 25.165 28.234 1.00 0.00 12 PHE A N 9
ATOM 6000 C CA . PHE A 1 12 ? 33.599 24.861 29.660 1.00 0.00 12 PHE A CA 9
ATOM 6001 C C . PHE A 1 12 ? 34.998 24.968 30.277 1.00 0.00 12 PHE A C 9
ATOM 6002 O O . PHE A 1 12 ? 35.952 25.265 29.557 1.00 0.00 12 PHE A O 9
ATOM 6019 N N . ALA A 1 13 ? 35.117 24.759 31.594 1.00 0.00 13 ALA A N 9
ATOM 6020 C CA . ALA A 1 13 ? 36.366 24.849 32.360 1.00 0.00 13 ALA A CA 9
ATOM 6021 C C . ALA A 1 13 ? 37.197 26.122 32.061 1.00 0.00 13 ALA A C 9
ATOM 6022 O O . ALA A 1 13 ? 38.431 26.108 32.093 1.00 0.00 13 ALA A O 9
ATOM 6029 N N . ASN A 1 14 ? 36.500 27.224 31.757 1.00 0.00 14 ASN A N 9
ATOM 6030 C CA . ASN A 1 14 ? 37.031 28.524 31.360 1.00 0.00 14 ASN A CA 9
ATOM 6031 C C . ASN A 1 14 ? 37.852 28.569 30.041 1.00 0.00 14 ASN A C 9
ATOM 6032 O O . ASN A 1 14 ? 38.554 29.558 29.802 1.00 0.00 14 ASN A O 9
ATOM 6043 N N . VAL A 1 15 ? 37.769 27.546 29.176 1.00 0.00 15 VAL A N 9
ATOM 6044 C CA . VAL A 1 15 ? 38.611 27.423 27.965 1.00 0.00 15 VAL A CA 9
ATOM 6045 C C . VAL A 1 15 ? 37.994 28.246 26.814 1.00 0.00 15 VAL A C 9
ATOM 6046 O O . VAL A 1 15 ? 37.077 29.045 27.011 1.00 0.00 15 VAL A O 9
ATOM 6059 N N . ASP A 1 16 ? 38.492 28.091 25.593 1.00 0.00 16 ASP A N 9
ATOM 6060 C CA . ASP A 1 16 ? 37.883 28.573 24.357 1.00 0.00 16 ASP A CA 9
ATOM 6061 C C . ASP A 1 16 ? 37.804 27.339 23.470 1.00 0.00 16 ASP A C 9
ATOM 6062 O O . ASP A 1 16 ? 38.820 26.780 23.054 1.00 0.00 16 ASP A O 9
ATOM 6071 N N . VAL A 1 17 ? 36.571 26.866 23.306 1.00 0.00 17 VAL A N 9
ATOM 6072 C CA . VAL A 1 17 ? 36.275 25.512 22.850 1.00 0.00 17 VAL A CA 9
ATOM 6073 C C . VAL A 1 17 ? 35.398 25.477 21.585 1.00 0.00 17 VAL A C 9
ATOM 6074 O O . VAL A 1 17 ? 34.616 26.388 21.325 1.00 0.00 17 VAL A O 9
ATOM 6087 N N . LYS A 1 18 ? 35.526 24.379 20.829 1.00 0.00 18 LYS A N 9
ATOM 6088 C CA . LYS A 1 18 ? 35.053 24.088 19.454 1.00 0.00 18 LYS A CA 9
ATOM 6089 C C . LYS A 1 18 ? 33.756 24.756 18.961 1.00 0.00 18 LYS A C 9
ATOM 6090 O O . LYS A 1 18 ? 33.717 25.213 17.815 1.00 0.00 18 LYS A O 9
ATOM 6109 N N . GLY A 1 19 ? 32.692 24.782 19.770 1.00 0.00 19 GLY A N 9
ATOM 6110 C CA . GLY A 1 19 ? 31.386 25.357 19.400 1.00 0.00 19 GLY A CA 9
ATOM 6111 C C . GLY A 1 19 ? 31.320 26.892 19.458 1.00 0.00 19 GLY A C 9
ATOM 6112 O O . GLY A 1 19 ? 30.362 27.486 18.967 1.00 0.00 19 GLY A O 9
ATOM 6116 N N . ASP A 1 20 ? 32.363 27.526 19.994 1.00 0.00 20 ASP A N 9
ATOM 6117 C CA . ASP A 1 20 ? 32.592 28.964 20.115 1.00 0.00 20 ASP A CA 9
ATOM 6118 C C . ASP A 1 20 ? 31.473 29.797 20.764 1.00 0.00 20 ASP A C 9
ATOM 6119 O O . ASP A 1 20 ? 30.462 30.149 20.148 1.00 0.00 20 ASP A O 9
ATOM 6128 N N . CYS A 1 21 ? 31.748 30.256 21.986 1.00 0.00 21 CYS A N 9
ATOM 6129 C CA . CYS A 1 21 ? 30.969 31.291 22.665 1.00 0.00 21 CYS A CA 9
ATOM 6130 C C . CYS A 1 21 ? 31.072 32.625 21.891 1.00 0.00 21 CYS A C 9
ATOM 6131 O O . CYS A 1 21 ? 30.103 33.383 21.808 1.00 0.00 21 CYS A O 9
ATOM 6138 N N . LYS A 1 22 ? 32.218 32.854 21.225 1.00 0.00 22 LYS A N 9
ATOM 6139 C CA . LYS A 1 22 ? 32.456 33.934 20.257 1.00 0.00 22 LYS A CA 9
ATOM 6140 C C . LYS A 1 22 ? 31.302 34.105 19.260 1.00 0.00 22 LYS A C 9
ATOM 6141 O O . LYS A 1 22 ? 30.853 35.231 19.082 1.00 0.00 22 LYS A O 9
ATOM 6160 N N . ARG A 1 23 ? 30.801 33.031 18.628 1.00 0.00 23 ARG A N 9
ATOM 6161 C CA . ARG A 1 23 ? 29.807 33.116 17.537 1.00 0.00 23 ARG A CA 9
ATOM 6162 C C . ARG A 1 23 ? 28.419 33.541 18.010 1.00 0.00 23 ARG A C 9
ATOM 6163 O O . ARG A 1 23 ? 27.830 34.444 17.418 1.00 0.00 23 ARG A O 9
ATOM 6184 N N . HIS A 1 24 ? 27.931 32.980 19.121 1.00 0.00 24 HIS A N 9
ATOM 6185 C CA . HIS A 1 24 ? 26.622 33.371 19.667 1.00 0.00 24 HIS A CA 9
ATOM 6186 C C . HIS A 1 24 ? 26.598 34.847 20.090 1.00 0.00 24 HIS A C 9
ATOM 6187 O O . HIS A 1 24 ? 25.600 35.527 19.850 1.00 0.00 24 HIS A O 9
ATOM 6201 N N . CYS A 1 25 ? 27.715 35.370 20.606 1.00 0.00 25 CYS A N 9
ATOM 6202 C CA . CYS A 1 25 ? 27.882 36.797 20.880 1.00 0.00 25 CYS A CA 9
ATOM 6203 C C . CYS A 1 25 ? 28.097 37.634 19.599 1.00 0.00 25 CYS A C 9
ATOM 6204 O O . CYS A 1 25 ? 27.541 38.727 19.498 1.00 0.00 25 CYS A O 9
ATOM 6211 N N . LYS A 1 26 ? 28.814 37.125 18.584 1.00 0.00 26 LYS A N 9
ATOM 6212 C CA . LYS A 1 26 ? 29.074 37.822 17.305 1.00 0.00 26 LYS A CA 9
ATOM 6213 C C . LYS A 1 26 ? 27.782 38.158 16.553 1.00 0.00 26 LYS A C 9
ATOM 6214 O O . LYS A 1 26 ? 27.684 39.235 15.963 1.00 0.00 26 LYS A O 9
ATOM 6233 N N . ALA A 1 27 ? 26.768 37.296 16.633 1.00 0.00 27 ALA A N 9
ATOM 6234 C CA . ALA A 1 27 ? 25.428 37.545 16.090 1.00 0.00 27 ALA A CA 9
ATOM 6235 C C . ALA A 1 27 ? 24.712 38.731 16.773 1.00 0.00 27 ALA A C 9
ATOM 6236 O O . ALA A 1 27 ? 23.852 39.385 16.180 1.00 0.00 27 ALA A O 9
ATOM 6243 N N . GLU A 1 28 ? 25.098 39.046 18.010 1.00 0.00 28 GLU A N 9
ATOM 6244 C CA . GLU A 1 28 ? 24.595 40.144 18.846 1.00 0.00 28 GLU A CA 9
ATOM 6245 C C . GLU A 1 28 ? 25.518 41.383 18.795 1.00 0.00 28 GLU A C 9
ATOM 6246 O O . GLU A 1 28 ? 25.364 42.302 19.600 1.00 0.00 28 GLU A O 9
ATOM 6258 N N . ASP A 1 29 ? 26.479 41.401 17.860 1.00 0.00 29 ASP A N 9
ATOM 6259 C CA . ASP A 1 29 ? 27.588 42.359 17.688 1.00 0.00 29 ASP A CA 9
ATOM 6260 C C . ASP A 1 29 ? 28.650 42.402 18.809 1.00 0.00 29 ASP A C 9
ATOM 6261 O O . ASP A 1 29 ? 29.477 43.321 18.858 1.00 0.00 29 ASP A O 9
ATOM 6270 N N . LYS A 1 30 ? 28.684 41.378 19.673 1.00 0.00 30 LYS A N 9
ATOM 6271 C CA . LYS A 1 30 ? 29.569 41.280 20.845 1.00 0.00 30 LYS A CA 9
ATOM 6272 C C . LYS A 1 30 ? 30.693 40.237 20.704 1.00 0.00 30 LYS A C 9
ATOM 6273 O O . LYS A 1 30 ? 30.604 39.288 19.930 1.00 0.00 30 LYS A O 9
ATOM 6292 N N . GLU A 1 31 ? 31.742 40.369 21.511 1.00 0.00 31 GLU A N 9
ATOM 6293 C CA . GLU A 1 31 ? 32.745 39.309 21.722 1.00 0.00 31 GLU A CA 9
ATOM 6294 C C . GLU A 1 31 ? 32.144 38.256 22.663 1.00 0.00 31 GLU A C 9
ATOM 6295 O O . GLU A 1 31 ? 31.291 38.602 23.479 1.00 0.00 31 GLU A O 9
ATOM 6307 N N . GLY A 1 32 ? 32.596 36.999 22.605 1.00 0.00 32 GLY A N 9
ATOM 6308 C CA . GLY A 1 32 ? 32.155 35.937 23.521 1.00 0.00 32 GLY A CA 9
ATOM 6309 C C . GLY A 1 32 ? 33.325 35.185 24.148 1.00 0.00 32 GLY A C 9
ATOM 6310 O O . GLY A 1 32 ? 34.204 34.715 23.422 1.00 0.00 32 GLY A O 9
ATOM 6314 N N . ILE A 1 33 ? 33.334 35.077 25.480 1.00 0.00 33 ILE A N 9
ATOM 6315 C CA . ILE A 1 33 ? 34.357 34.386 26.273 1.00 0.00 33 ILE A CA 9
ATOM 6316 C C . ILE A 1 33 ? 33.714 33.536 27.376 1.00 0.00 33 ILE A C 9
ATOM 6317 O O . ILE A 1 33 ? 32.700 33.896 27.977 1.00 0.00 33 ILE A O 9
ATOM 6333 N N . CYS A 1 34 ? 34.284 32.362 27.623 1.00 0.00 34 CYS A N 9
ATOM 6334 C CA . CYS A 1 34 ? 33.656 31.349 28.466 1.00 0.00 34 CYS A CA 9
ATOM 6335 C C . CYS A 1 34 ? 34.112 31.485 29.926 1.00 0.00 34 CYS A C 9
ATOM 6336 O O . CYS A 1 34 ? 35.297 31.333 30.231 1.00 0.00 34 CYS A O 9
ATOM 6343 N N . HIS A 1 35 ? 33.173 31.783 30.827 1.00 0.00 35 HIS A N 9
ATOM 6344 C CA . HIS A 1 35 ? 33.380 31.793 32.287 1.00 0.00 35 HIS A CA 9
ATOM 6345 C C . HIS A 1 35 ? 32.918 30.486 32.950 1.00 0.00 35 HIS A C 9
ATOM 6346 O O . HIS A 1 35 ? 31.719 30.212 33.045 1.00 0.00 35 HIS A O 9
ATOM 6360 N N . GLY A 1 36 ? 33.865 29.692 33.460 1.00 0.00 36 GLY A N 9
ATOM 6361 C CA . GLY A 1 36 ? 33.575 28.388 34.072 1.00 0.00 36 GLY A CA 9
ATOM 6362 C C . GLY A 1 36 ? 32.951 27.412 33.065 1.00 0.00 36 GLY A C 9
ATOM 6363 O O . GLY A 1 36 ? 33.521 27.191 31.997 1.00 0.00 36 GLY A O 9
ATOM 6367 N N . THR A 1 37 ? 31.773 26.863 33.377 1.00 0.00 37 THR A N 9
ATOM 6368 C CA . THR A 1 37 ? 30.950 26.022 32.480 1.00 0.00 37 THR A CA 9
ATOM 6369 C C . THR A 1 37 ? 29.917 26.813 31.662 1.00 0.00 37 THR A C 9
ATOM 6370 O O . THR A 1 37 ? 29.036 26.209 31.052 1.00 0.00 37 THR A O 9
ATOM 6381 N N . LYS A 1 38 ? 29.970 28.152 31.662 1.00 0.00 38 LYS A N 9
ATOM 6382 C CA . LYS A 1 38 ? 28.999 29.050 31.014 1.00 0.00 38 LYS A CA 9
ATOM 6383 C C . LYS A 1 38 ? 29.661 29.953 29.971 1.00 0.00 38 LYS A C 9
ATOM 6384 O O . LYS A 1 38 ? 30.856 30.238 30.023 1.00 0.00 38 LYS A O 9
ATOM 6403 N N . CYS A 1 39 ? 28.860 30.453 29.037 1.00 0.00 39 CYS A N 9
ATOM 6404 C CA . CYS A 1 39 ? 29.277 31.479 28.077 1.00 0.00 39 CYS A CA 9
ATOM 6405 C C . CYS A 1 39 ? 28.840 32.881 28.542 1.00 0.00 39 CYS A C 9
ATOM 6406 O O . CYS A 1 39 ? 27.810 33.026 29.206 1.00 0.00 39 CYS A O 9
ATOM 6413 N N . LYS A 1 40 ? 29.634 33.908 28.224 1.00 0.00 40 LYS A N 9
ATOM 6414 C CA . LYS A 1 40 ? 29.359 35.318 28.530 1.00 0.00 40 LYS A CA 9
ATOM 6415 C C . LYS A 1 40 ? 29.816 36.192 27.358 1.00 0.00 40 LYS A C 9
ATOM 6416 O O . LYS A 1 40 ? 30.843 35.886 26.751 1.00 0.00 40 LYS A O 9
ATOM 6435 N N . CYS A 1 41 ? 29.122 37.290 27.056 1.00 0.00 41 CYS A N 9
ATOM 6436 C CA . CYS A 1 41 ? 29.670 38.269 26.120 1.00 0.00 41 CYS A CA 9
ATOM 6437 C C . CYS A 1 41 ? 30.633 39.242 26.815 1.00 0.00 41 CYS A C 9
ATOM 6438 O O . CYS A 1 41 ? 30.576 39.452 28.029 1.00 0.00 41 CYS A O 9
ATOM 6445 N N . GLY A 1 42 ? 31.523 39.834 26.022 1.00 0.00 42 GLY A N 9
ATOM 6446 C CA . GLY A 1 42 ? 32.472 40.858 26.440 1.00 0.00 42 GLY A CA 9
ATOM 6447 C C . GLY A 1 42 ? 31.961 42.241 26.055 1.00 0.00 42 GLY A C 9
ATOM 6448 O O . GLY A 1 42 ? 31.061 42.793 26.690 1.00 0.00 42 GLY A O 9
ATOM 6452 N N . VAL A 1 43 ? 32.525 42.770 24.972 1.00 0.00 43 VAL A N 9
ATOM 6453 C CA . VAL A 1 43 ? 32.338 44.125 24.451 1.00 0.00 43 VAL A CA 9
ATOM 6454 C C . VAL A 1 43 ? 31.895 44.088 22.980 1.00 0.00 43 VAL A C 9
ATOM 6455 O O . VAL A 1 43 ? 31.993 43.034 22.349 1.00 0.00 43 VAL A O 9
ATOM 6468 N N . PRO A 1 44 ? 31.414 45.202 22.406 1.00 0.00 44 PRO A N 9
ATOM 6469 C CA . PRO A 1 44 ? 31.206 45.341 20.964 1.00 0.00 44 PRO A CA 9
ATOM 6470 C C . PRO A 1 44 ? 32.468 44.993 20.153 1.00 0.00 44 PRO A C 9
ATOM 6471 O O . PRO A 1 44 ? 33.566 45.451 20.481 1.00 0.00 44 PRO A O 9
ATOM 6482 N N . ILE A 1 45 ? 32.316 44.207 19.081 1.00 0.00 45 ILE A N 9
ATOM 6483 C CA . ILE A 1 45 ? 33.420 43.799 18.180 1.00 0.00 45 ILE A CA 9
ATOM 6484 C C . ILE A 1 45 ? 33.915 44.941 17.280 1.00 0.00 45 ILE A C 9
ATOM 6485 O O . ILE A 1 45 ? 35.005 44.882 16.708 1.00 0.00 45 ILE A O 9
ATOM 6501 N N . SER A 1 46 ? 33.093 45.972 17.105 1.00 0.00 46 SER A N 9
ATOM 6502 C CA . SER A 1 46 ? 33.397 47.181 16.346 1.00 0.00 46 SER A CA 9
ATOM 6503 C C . SER A 1 46 ? 34.142 48.182 17.234 1.00 0.00 46 SER A C 9
ATOM 6504 O O . SER A 1 46 ? 33.560 49.132 17.758 1.00 0.00 46 SER A O 9
ATOM 6512 N N . TYR A 1 47 ? 35.430 47.920 17.468 1.00 0.00 47 TYR A N 9
ATOM 6513 C CA . TYR A 1 47 ? 36.259 48.616 18.465 1.00 0.00 47 TYR A CA 9
ATOM 6514 C C . TYR A 1 47 ? 36.326 50.147 18.284 1.00 0.00 47 TYR A C 9
ATOM 6515 O O . TYR A 1 47 ? 36.335 50.879 19.280 1.00 0.00 47 TYR A O 9
ATOM 6533 N N . LEU A 1 48 ? 36.333 50.619 17.028 1.00 0.00 48 LEU A N 9
ATOM 6534 C CA . LEU A 1 48 ? 36.356 52.019 16.587 1.00 0.00 48 LEU A CA 9
ATOM 6535 C C . LEU A 1 48 ? 35.016 52.408 15.955 1.00 0.00 48 LEU A C 9
ATOM 6536 O O . LEU A 1 48 ? 34.401 53.414 16.383 1.00 0.00 48 LEU A O 9
ATOM 6553 N N . VAL A 1 1 ? 19.020 18.531 30.198 1.00 0.00 1 VAL A N 10
ATOM 6554 C CA . VAL A 1 1 ? 19.778 17.291 30.483 1.00 0.00 1 VAL A CA 10
ATOM 6555 C C . VAL A 1 1 ? 21.264 17.437 30.188 1.00 0.00 1 VAL A C 10
ATOM 6556 O O . VAL A 1 1 ? 22.093 17.375 31.090 1.00 0.00 1 VAL A O 10
ATOM 6571 N N . HIS A 1 2 ? 21.635 17.602 28.925 1.00 0.00 2 HIS A N 10
ATOM 6572 C CA . HIS A 1 2 ? 23.031 17.530 28.454 1.00 0.00 2 HIS A CA 10
ATOM 6573 C C . HIS A 1 2 ? 23.859 18.814 28.652 1.00 0.00 2 HIS A C 10
ATOM 6574 O O . HIS A 1 2 ? 24.526 19.289 27.735 1.00 0.00 2 HIS A O 10
ATOM 6588 N N . LYS A 1 3 ? 23.890 19.344 29.882 1.00 0.00 3 LYS A N 10
ATOM 6589 C CA . LYS A 1 3 ? 24.735 20.487 30.315 1.00 0.00 3 LYS A CA 10
ATOM 6590 C C . LYS A 1 3 ? 26.236 20.154 30.399 1.00 0.00 3 LYS A C 10
ATOM 6591 O O . LYS A 1 3 ? 26.916 20.489 31.367 1.00 0.00 3 LYS A O 10
ATOM 6610 N N . MET A 1 4 ? 26.716 19.441 29.386 1.00 0.00 4 MET A N 10
ATOM 6611 C CA . MET A 1 4 ? 28.009 18.778 29.262 1.00 0.00 4 MET A CA 10
ATOM 6612 C C . MET A 1 4 ? 28.588 19.162 27.892 1.00 0.00 4 MET A C 10
ATOM 6613 O O . MET A 1 4 ? 28.563 18.384 26.936 1.00 0.00 4 MET A O 10
ATOM 6627 N N . ALA A 1 5 ? 28.978 20.432 27.769 1.00 0.00 5 ALA A N 10
ATOM 6628 C CA . ALA A 1 5 ? 29.364 21.123 26.537 1.00 0.00 5 ALA A CA 10
ATOM 6629 C C . ALA A 1 5 ? 28.334 21.079 25.377 1.00 0.00 5 ALA A C 10
ATOM 6630 O O . ALA A 1 5 ? 28.717 21.247 24.216 1.00 0.00 5 ALA A O 10
ATOM 6637 N N . LYS A 1 6 ? 27.032 20.899 25.663 1.00 0.00 6 LYS A N 10
ATOM 6638 C CA . LYS A 1 6 ? 25.937 20.916 24.661 1.00 0.00 6 LYS A CA 10
ATOM 6639 C C . LYS A 1 6 ? 24.808 21.906 24.997 1.00 0.00 6 LYS A C 10
ATOM 6640 O O . LYS A 1 6 ? 23.773 21.903 24.327 1.00 0.00 6 LYS A O 10
ATOM 6659 N N . ASN A 1 7 ? 25.039 22.770 25.998 1.00 0.00 7 ASN A N 10
ATOM 6660 C CA . ASN A 1 7 ? 24.190 23.914 26.369 1.00 0.00 7 ASN A CA 10
ATOM 6661 C C . ASN A 1 7 ? 24.953 25.245 26.470 1.00 0.00 7 ASN A C 10
ATOM 6662 O O . ASN A 1 7 ? 24.374 26.316 26.289 1.00 0.00 7 ASN A O 10
ATOM 6673 N N . GLN A 1 8 ? 26.254 25.173 26.752 1.00 0.00 8 GLN A N 10
ATOM 6674 C CA . GLN A 1 8 ? 27.169 26.306 26.900 1.00 0.00 8 GLN A CA 10
ATOM 6675 C C . GLN A 1 8 ? 27.931 26.590 25.599 1.00 0.00 8 GLN A C 10
ATOM 6676 O O . GLN A 1 8 ? 29.108 26.948 25.616 1.00 0.00 8 GLN A O 10
ATOM 6690 N N . PHE A 1 9 ? 27.284 26.368 24.450 1.00 0.00 9 PHE A N 10
ATOM 6691 C CA . PHE A 1 9 ? 27.833 26.667 23.119 1.00 0.00 9 PHE A CA 10
ATOM 6692 C C . PHE A 1 9 ? 29.095 25.860 22.772 1.00 0.00 9 PHE A C 10
ATOM 6693 O O . PHE A 1 9 ? 29.804 26.189 21.820 1.00 0.00 9 PHE A O 10
ATOM 6710 N N . GLY A 1 10 ? 29.352 24.790 23.532 1.00 0.00 10 GLY A N 10
ATOM 6711 C CA . GLY A 1 10 ? 30.563 23.977 23.459 1.00 0.00 10 GLY A CA 10
ATOM 6712 C C . GLY A 1 10 ? 31.728 24.437 24.338 1.00 0.00 10 GLY A C 10
ATOM 6713 O O . GLY A 1 10 ? 32.704 23.696 24.437 1.00 0.00 10 GLY A O 10
ATOM 6717 N N . CYS A 1 11 ? 31.653 25.599 25.000 1.00 0.00 11 CYS A N 10
ATOM 6718 C CA . CYS A 1 11 ? 32.782 26.207 25.676 1.00 0.00 11 CYS A CA 10
ATOM 6719 C C . CYS A 1 11 ? 32.815 25.775 27.146 1.00 0.00 11 CYS A C 10
ATOM 6720 O O . CYS A 1 11 ? 31.770 25.689 27.793 1.00 0.00 11 CYS A O 10
ATOM 6727 N N . PHE A 1 12 ? 34.002 25.478 27.676 1.00 0.00 12 PHE A N 10
ATOM 6728 C CA . PHE A 1 12 ? 34.153 25.193 29.107 1.00 0.00 12 PHE A CA 10
ATOM 6729 C C . PHE A 1 12 ? 35.590 25.392 29.626 1.00 0.00 12 PHE A C 10
ATOM 6730 O O . PHE A 1 12 ? 36.527 25.561 28.838 1.00 0.00 12 PHE A O 10
ATOM 6747 N N . ALA A 1 13 ? 35.771 25.342 30.953 1.00 0.00 13 ALA A N 10
ATOM 6748 C CA . ALA A 1 13 ? 37.037 25.545 31.669 1.00 0.00 13 ALA A CA 10
ATOM 6749 C C . ALA A 1 13 ? 37.780 26.844 31.295 1.00 0.00 13 ALA A C 10
ATOM 6750 O O . ALA A 1 13 ? 39.009 26.875 31.202 1.00 0.00 13 ALA A O 10
ATOM 6757 N N . ASN A 1 14 ? 37.015 27.917 31.072 1.00 0.00 14 ASN A N 10
ATOM 6758 C CA . ASN A 1 14 ? 37.495 29.214 30.581 1.00 0.00 14 ASN A CA 10
ATOM 6759 C C . ASN A 1 14 ? 38.254 29.122 29.238 1.00 0.00 14 ASN A C 10
ATOM 6760 O O . ASN A 1 14 ? 39.290 29.763 29.060 1.00 0.00 14 ASN A O 10
ATOM 6771 N N . VAL A 1 15 ? 37.755 28.323 28.287 1.00 0.00 15 VAL A N 10
ATOM 6772 C CA . VAL A 1 15 ? 38.255 28.234 26.905 1.00 0.00 15 VAL A CA 10
ATOM 6773 C C . VAL A 1 15 ? 37.063 28.349 25.946 1.00 0.00 15 VAL A C 10
ATOM 6774 O O . VAL A 1 15 ? 35.934 28.055 26.331 1.00 0.00 15 VAL A O 10
ATOM 6787 N N . ASP A 1 16 ? 37.303 28.697 24.683 1.00 0.00 16 ASP A N 10
ATOM 6788 C CA . ASP A 1 16 ? 36.321 28.659 23.600 1.00 0.00 16 ASP A CA 10
ATOM 6789 C C . ASP A 1 16 ? 36.585 27.375 22.851 1.00 0.00 16 ASP A C 10
ATOM 6790 O O . ASP A 1 16 ? 37.675 27.162 22.312 1.00 0.00 16 ASP A O 10
ATOM 6799 N N . VAL A 1 17 ? 35.581 26.509 22.867 1.00 0.00 17 VAL A N 10
ATOM 6800 C CA . VAL A 1 17 ? 35.732 25.099 22.543 1.00 0.00 17 VAL A CA 10
ATOM 6801 C C . VAL A 1 17 ? 34.497 24.569 21.791 1.00 0.00 17 VAL A C 10
ATOM 6802 O O . VAL A 1 17 ? 33.429 25.178 21.865 1.00 0.00 17 VAL A O 10
ATOM 6815 N N . LYS A 1 18 ? 34.685 23.487 21.019 1.00 0.00 18 LYS A N 10
ATOM 6816 C CA . LYS A 1 18 ? 33.802 22.836 20.022 1.00 0.00 18 LYS A CA 10
ATOM 6817 C C . LYS A 1 18 ? 32.430 23.486 19.777 1.00 0.00 18 LYS A C 10
ATOM 6818 O O . LYS A 1 18 ? 31.376 22.946 20.119 1.00 0.00 18 LYS A O 10
ATOM 6837 N N . GLY A 1 19 ? 32.469 24.663 19.153 1.00 0.00 19 GLY A N 10
ATOM 6838 C CA . GLY A 1 19 ? 31.298 25.468 18.780 1.00 0.00 19 GLY A CA 10
ATOM 6839 C C . GLY A 1 19 ? 31.469 26.960 19.080 1.00 0.00 19 GLY A C 10
ATOM 6840 O O . GLY A 1 19 ? 30.970 27.795 18.329 1.00 0.00 19 GLY A O 10
ATOM 6844 N N . ASP A 1 20 ? 32.228 27.263 20.137 1.00 0.00 20 ASP A N 10
ATOM 6845 C CA . ASP A 1 20 ? 32.603 28.575 20.677 1.00 0.00 20 ASP A CA 10
ATOM 6846 C C . ASP A 1 20 ? 31.487 29.572 21.057 1.00 0.00 20 ASP A C 10
ATOM 6847 O O . ASP A 1 20 ? 30.444 29.731 20.419 1.00 0.00 20 ASP A O 10
ATOM 6856 N N . CYS A 1 21 ? 31.763 30.305 22.134 1.00 0.00 21 CYS A N 10
ATOM 6857 C CA . CYS A 1 21 ? 30.971 31.427 22.618 1.00 0.00 21 CYS A CA 10
ATOM 6858 C C . CYS A 1 21 ? 31.172 32.663 21.731 1.00 0.00 21 CYS A C 10
ATOM 6859 O O . CYS A 1 21 ? 30.238 33.445 21.535 1.00 0.00 21 CYS A O 10
ATOM 6866 N N . LYS A 1 22 ? 32.368 32.808 21.134 1.00 0.00 22 LYS A N 10
ATOM 6867 C CA . LYS A 1 22 ? 32.692 33.853 20.149 1.00 0.00 22 LYS A CA 10
ATOM 6868 C C . LYS A 1 22 ? 31.611 33.970 19.065 1.00 0.00 22 LYS A C 10
ATOM 6869 O O . LYS A 1 22 ? 31.060 35.065 18.909 1.00 0.00 22 LYS A O 10
ATOM 6888 N N . ARG A 1 23 ? 31.240 32.876 18.377 1.00 0.00 23 ARG A N 10
ATOM 6889 C CA . ARG A 1 23 ? 30.159 32.876 17.373 1.00 0.00 23 ARG A CA 10
ATOM 6890 C C . ARG A 1 23 ? 28.761 33.146 17.903 1.00 0.00 23 ARG A C 10
ATOM 6891 O O . ARG A 1 23 ? 27.983 33.787 17.198 1.00 0.00 23 ARG A O 10
ATOM 6912 N N . HIS A 1 24 ? 28.436 32.714 19.118 1.00 0.00 24 HIS A N 10
ATOM 6913 C CA . HIS A 1 24 ? 27.144 33.032 19.729 1.00 0.00 24 HIS A CA 10
ATOM 6914 C C . HIS A 1 24 ? 27.005 34.544 19.955 1.00 0.00 24 HIS A C 10
ATOM 6915 O O . HIS A 1 24 ? 26.077 35.169 19.448 1.00 0.00 24 HIS A O 10
ATOM 6929 N N . CYS A 1 25 ? 27.984 35.163 20.615 1.00 0.00 25 CYS A N 10
ATOM 6930 C CA . CYS A 1 25 ? 27.953 36.600 20.892 1.00 0.00 25 CYS A CA 10
ATOM 6931 C C . CYS A 1 25 ? 28.112 37.458 19.623 1.00 0.00 25 CYS A C 10
ATOM 6932 O O . CYS A 1 25 ? 27.553 38.555 19.555 1.00 0.00 25 CYS A O 10
ATOM 6939 N N . LYS A 1 26 ? 28.769 36.941 18.568 1.00 0.00 26 LYS A N 10
ATOM 6940 C CA . LYS A 1 26 ? 28.861 37.594 17.251 1.00 0.00 26 LYS A CA 10
ATOM 6941 C C . LYS A 1 26 ? 27.478 37.851 16.626 1.00 0.00 26 LYS A C 10
ATOM 6942 O O . LYS A 1 26 ? 27.340 38.800 15.855 1.00 0.00 26 LYS A O 10
ATOM 6961 N N . ALA A 1 27 ? 26.441 37.085 16.997 1.00 0.00 27 ALA A N 10
ATOM 6962 C CA . ALA A 1 27 ? 25.063 37.309 16.548 1.00 0.00 27 ALA A CA 10
ATOM 6963 C C . ALA A 1 27 ? 24.435 38.584 17.147 1.00 0.00 27 ALA A C 10
ATOM 6964 O O . ALA A 1 27 ? 23.597 39.219 16.500 1.00 0.00 27 ALA A O 10
ATOM 6971 N N . GLU A 1 28 ? 24.880 38.989 18.342 1.00 0.00 28 GLU A N 10
ATOM 6972 C CA . GLU A 1 28 ? 24.510 40.244 19.022 1.00 0.00 28 GLU A CA 10
ATOM 6973 C C . GLU A 1 28 ? 25.527 41.381 18.760 1.00 0.00 28 GLU A C 10
ATOM 6974 O O . GLU A 1 28 ? 25.493 42.424 19.421 1.00 0.00 28 GLU A O 10
ATOM 6986 N N . ASP A 1 29 ? 26.455 41.157 17.819 1.00 0.00 29 ASP A N 10
ATOM 6987 C CA . ASP A 1 29 ? 27.630 41.983 17.498 1.00 0.00 29 ASP A CA 10
ATOM 6988 C C . ASP A 1 29 ? 28.584 42.232 18.683 1.00 0.00 29 ASP A C 10
ATOM 6989 O O . ASP A 1 29 ? 29.254 43.267 18.768 1.00 0.00 29 ASP A O 10
ATOM 6998 N N . LYS A 1 30 ? 28.649 41.269 19.610 1.00 0.00 30 LYS A N 10
ATOM 6999 C CA . LYS A 1 30 ? 29.521 41.279 20.791 1.00 0.00 30 LYS A CA 10
ATOM 7000 C C . LYS A 1 30 ? 30.660 40.262 20.674 1.00 0.00 30 LYS A C 10
ATOM 7001 O O . LYS A 1 30 ? 30.579 39.289 19.921 1.00 0.00 30 LYS A O 10
ATOM 7020 N N . GLU A 1 31 ? 31.702 40.444 21.477 1.00 0.00 31 GLU A N 10
ATOM 7021 C CA . GLU A 1 31 ? 32.706 39.399 21.720 1.00 0.00 31 GLU A CA 10
ATOM 7022 C C . GLU A 1 31 ? 32.065 38.328 22.602 1.00 0.00 31 GLU A C 10
ATOM 7023 O O . GLU A 1 31 ? 31.223 38.664 23.434 1.00 0.00 31 GLU A O 10
ATOM 7035 N N . GLY A 1 32 ? 32.482 37.071 22.476 1.00 0.00 32 GLY A N 10
ATOM 7036 C CA . GLY A 1 32 ? 32.113 36.002 23.409 1.00 0.00 32 GLY A CA 10
ATOM 7037 C C . GLY A 1 32 ? 33.361 35.360 24.001 1.00 0.00 32 GLY A C 10
ATOM 7038 O O . GLY A 1 32 ? 34.310 35.081 23.261 1.00 0.00 32 GLY A O 10
ATOM 7042 N N . ILE A 1 33 ? 33.356 35.152 25.319 1.00 0.00 33 ILE A N 10
ATOM 7043 C CA . ILE A 1 33 ? 34.396 34.443 26.067 1.00 0.00 33 ILE A CA 10
ATOM 7044 C C . ILE A 1 33 ? 33.753 33.559 27.138 1.00 0.00 33 ILE A C 10
ATOM 7045 O O . ILE A 1 33 ? 32.702 33.871 27.703 1.00 0.00 33 ILE A O 10
ATOM 7061 N N . CYS A 1 34 ? 34.379 32.424 27.417 1.00 0.00 34 CYS A N 10
ATOM 7062 C CA . CYS A 1 34 ? 33.838 31.450 28.346 1.00 0.00 34 CYS A CA 10
ATOM 7063 C C . CYS A 1 34 ? 34.254 31.773 29.786 1.00 0.00 34 CYS A C 10
ATOM 7064 O O . CYS A 1 34 ? 35.442 31.876 30.098 1.00 0.00 34 CYS A O 10
ATOM 7071 N N . HIS A 1 35 ? 33.267 31.920 30.666 1.00 0.00 35 HIS A N 10
ATOM 7072 C CA . HIS A 1 35 ? 33.422 32.004 32.124 1.00 0.00 35 HIS A CA 10
ATOM 7073 C C . HIS A 1 35 ? 33.138 30.632 32.756 1.00 0.00 35 HIS A C 10
ATOM 7074 O O . HIS A 1 35 ? 31.987 30.221 32.889 1.00 0.00 35 HIS A O 10
ATOM 7088 N N . GLY A 1 36 ? 34.185 29.895 33.135 1.00 0.00 36 GLY A N 10
ATOM 7089 C CA . GLY A 1 36 ? 34.057 28.520 33.628 1.00 0.00 36 GLY A CA 10
ATOM 7090 C C . GLY A 1 36 ? 33.395 27.610 32.588 1.00 0.00 36 GLY A C 10
ATOM 7091 O O . GLY A 1 36 ? 33.892 27.482 31.472 1.00 0.00 36 GLY A O 10
ATOM 7095 N N . THR A 1 37 ? 32.265 27.007 32.958 1.00 0.00 37 THR A N 10
ATOM 7096 C CA . THR A 1 37 ? 31.367 26.168 32.134 1.00 0.00 37 THR A CA 10
ATOM 7097 C C . THR A 1 37 ? 30.255 26.945 31.407 1.00 0.00 37 THR A C 10
ATOM 7098 O O . THR A 1 37 ? 29.299 26.320 30.945 1.00 0.00 37 THR A O 10
ATOM 7109 N N . LYS A 1 38 ? 30.329 28.285 31.341 1.00 0.00 38 LYS A N 10
ATOM 7110 C CA . LYS A 1 38 ? 29.263 29.181 30.855 1.00 0.00 38 LYS A CA 10
ATOM 7111 C C . LYS A 1 38 ? 29.759 30.192 29.819 1.00 0.00 38 LYS A C 10
ATOM 7112 O O . LYS A 1 38 ? 30.841 30.758 29.956 1.00 0.00 38 LYS A O 10
ATOM 7131 N N . CYS A 1 39 ? 28.936 30.499 28.822 1.00 0.00 39 CYS A N 10
ATOM 7132 C CA . CYS A 1 39 ? 29.220 31.543 27.838 1.00 0.00 39 CYS A CA 10
ATOM 7133 C C . CYS A 1 39 ? 28.705 32.910 28.315 1.00 0.00 39 CYS A C 10
ATOM 7134 O O . CYS A 1 39 ? 27.545 33.045 28.724 1.00 0.00 39 CYS A O 10
ATOM 7141 N N . LYS A 1 40 ? 29.551 33.942 28.218 1.00 0.00 40 LYS A N 10
ATOM 7142 C CA . LYS A 1 40 ? 29.186 35.351 28.429 1.00 0.00 40 LYS A CA 10
ATOM 7143 C C . LYS A 1 40 ? 29.724 36.207 27.287 1.00 0.00 40 LYS A C 10
ATOM 7144 O O . LYS A 1 40 ? 30.778 35.911 26.723 1.00 0.00 40 LYS A O 10
ATOM 7163 N N . CYS A 1 41 ? 29.042 37.307 26.983 1.00 0.00 41 CYS A N 10
ATOM 7164 C CA . CYS A 1 41 ? 29.594 38.294 26.063 1.00 0.00 41 CYS A CA 10
ATOM 7165 C C . CYS A 1 41 ? 30.545 39.273 26.764 1.00 0.00 41 CYS A C 10
ATOM 7166 O O . CYS A 1 41 ? 30.475 39.493 27.978 1.00 0.00 41 CYS A O 10
ATOM 7173 N N . GLY A 1 42 ? 31.452 39.864 25.988 1.00 0.00 42 GLY A N 10
ATOM 7174 C CA . GLY A 1 42 ? 32.430 40.842 26.453 1.00 0.00 42 GLY A CA 10
ATOM 7175 C C . GLY A 1 42 ? 31.959 42.268 26.189 1.00 0.00 42 GLY A C 10
ATOM 7176 O O . GLY A 1 42 ? 31.258 42.866 27.009 1.00 0.00 42 GLY A O 10
ATOM 7180 N N . VAL A 1 43 ? 32.345 42.789 25.025 1.00 0.00 43 VAL A N 10
ATOM 7181 C CA . VAL A 1 43 ? 32.124 44.151 24.533 1.00 0.00 43 VAL A CA 10
ATOM 7182 C C . VAL A 1 43 ? 31.669 44.134 23.065 1.00 0.00 43 VAL A C 10
ATOM 7183 O O . VAL A 1 43 ? 31.799 43.094 22.414 1.00 0.00 43 VAL A O 10
ATOM 7196 N N . PRO A 1 44 ? 31.142 45.246 22.517 1.00 0.00 44 PRO A N 10
ATOM 7197 C CA . PRO A 1 44 ? 30.955 45.432 21.079 1.00 0.00 44 PRO A CA 10
ATOM 7198 C C . PRO A 1 44 ? 32.260 45.146 20.337 1.00 0.00 44 PRO A C 10
ATOM 7199 O O . PRO A 1 44 ? 33.321 45.625 20.748 1.00 0.00 44 PRO A O 10
ATOM 7210 N N . ILE A 1 45 ? 32.202 44.396 19.236 1.00 0.00 45 ILE A N 10
ATOM 7211 C CA . ILE A 1 45 ? 33.409 44.038 18.465 1.00 0.00 45 ILE A CA 10
ATOM 7212 C C . ILE A 1 45 ? 34.083 45.272 17.830 1.00 0.00 45 ILE A C 10
ATOM 7213 O O . ILE A 1 45 ? 35.252 45.222 17.450 1.00 0.00 45 ILE A O 10
ATOM 7229 N N . SER A 1 46 ? 33.359 46.390 17.715 1.00 0.00 46 SER A N 10
ATOM 7230 C CA . SER A 1 46 ? 33.890 47.704 17.362 1.00 0.00 46 SER A CA 10
ATOM 7231 C C . SER A 1 46 ? 34.686 48.296 18.534 1.00 0.00 46 SER A C 10
ATOM 7232 O O . SER A 1 46 ? 34.153 49.015 19.384 1.00 0.00 46 SER A O 10
ATOM 7240 N N . TYR A 1 47 ? 35.981 47.990 18.591 1.00 0.00 47 TYR A N 10
ATOM 7241 C CA . TYR A 1 47 ? 36.923 48.538 19.579 1.00 0.00 47 TYR A CA 10
ATOM 7242 C C . TYR A 1 47 ? 37.207 50.026 19.356 1.00 0.00 47 TYR A C 10
ATOM 7243 O O . TYR A 1 47 ? 37.493 50.734 20.327 1.00 0.00 47 TYR A O 10
ATOM 7261 N N . LEU A 1 48 ? 37.092 50.492 18.105 1.00 0.00 48 LEU A N 10
ATOM 7262 C CA . LEU A 1 48 ? 37.110 51.891 17.701 1.00 0.00 48 LEU A CA 10
ATOM 7263 C C . LEU A 1 48 ? 35.674 52.380 17.479 1.00 0.00 48 LEU A C 10
ATOM 7264 O O . LEU A 1 48 ? 35.083 52.082 16.415 1.00 0.00 48 LEU A O 10
ATOM 7281 N N . VAL A 1 1 ? 18.810 17.218 27.150 1.00 0.00 1 VAL A N 11
ATOM 7282 C CA . VAL A 1 1 ? 20.272 17.194 27.394 1.00 0.00 1 VAL A CA 11
ATOM 7283 C C . VAL A 1 1 ? 20.625 18.068 28.590 1.00 0.00 1 VAL A C 11
ATOM 7284 O O . VAL A 1 1 ? 20.021 19.122 28.787 1.00 0.00 1 VAL A O 11
ATOM 7299 N N . HIS A 1 2 ? 21.607 17.645 29.386 1.00 0.00 2 HIS A N 11
ATOM 7300 C CA . HIS A 1 2 ? 22.061 18.322 30.608 1.00 0.00 2 HIS A CA 11
ATOM 7301 C C . HIS A 1 2 ? 22.984 19.519 30.318 1.00 0.00 2 HIS A C 11
ATOM 7302 O O . HIS A 1 2 ? 23.513 19.671 29.213 1.00 0.00 2 HIS A O 11
ATOM 7316 N N . LYS A 1 3 ? 23.236 20.376 31.317 1.00 0.00 3 LYS A N 11
ATOM 7317 C CA . LYS A 1 3 ? 24.166 21.522 31.213 1.00 0.00 3 LYS A CA 11
ATOM 7318 C C . LYS A 1 3 ? 25.646 21.087 31.302 1.00 0.00 3 LYS A C 11
ATOM 7319 O O . LYS A 1 3 ? 26.403 21.592 32.132 1.00 0.00 3 LYS A O 11
ATOM 7338 N N . MET A 1 4 ? 26.040 20.144 30.443 1.00 0.00 4 MET A N 11
ATOM 7339 C CA . MET A 1 4 ? 27.339 19.445 30.411 1.00 0.00 4 MET A CA 11
ATOM 7340 C C . MET A 1 4 ? 27.963 19.617 29.017 1.00 0.00 4 MET A C 11
ATOM 7341 O O . MET A 1 4 ? 27.965 18.708 28.186 1.00 0.00 4 MET A O 11
ATOM 7355 N N . ALA A 1 5 ? 28.373 20.852 28.718 1.00 0.00 5 ALA A N 11
ATOM 7356 C CA . ALA A 1 5 ? 28.749 21.347 27.388 1.00 0.00 5 ALA A CA 11
ATOM 7357 C C . ALA A 1 5 ? 27.662 21.163 26.287 1.00 0.00 5 ALA A C 11
ATOM 7358 O O . ALA A 1 5 ? 27.930 21.376 25.103 1.00 0.00 5 ALA A O 11
ATOM 7365 N N . LYS A 1 6 ? 26.410 20.861 26.663 1.00 0.00 6 LYS A N 11
ATOM 7366 C CA . LYS A 1 6 ? 25.253 20.617 25.767 1.00 0.00 6 LYS A CA 11
ATOM 7367 C C . LYS A 1 6 ? 24.116 21.640 25.952 1.00 0.00 6 LYS A C 11
ATOM 7368 O O . LYS A 1 6 ? 23.018 21.458 25.433 1.00 0.00 6 LYS A O 11
ATOM 7387 N N . ASN A 1 7 ? 24.363 22.728 26.696 1.00 0.00 7 ASN A N 11
ATOM 7388 C CA . ASN A 1 7 ? 23.454 23.878 26.862 1.00 0.00 7 ASN A CA 11
ATOM 7389 C C . ASN A 1 7 ? 24.205 25.239 26.911 1.00 0.00 7 ASN A C 11
ATOM 7390 O O . ASN A 1 7 ? 23.594 26.285 27.133 1.00 0.00 7 ASN A O 11
ATOM 7401 N N . GLN A 1 8 ? 25.529 25.226 26.765 1.00 0.00 8 GLN A N 11
ATOM 7402 C CA . GLN A 1 8 ? 26.451 26.364 26.891 1.00 0.00 8 GLN A CA 11
ATOM 7403 C C . GLN A 1 8 ? 27.335 26.490 25.643 1.00 0.00 8 GLN A C 11
ATOM 7404 O O . GLN A 1 8 ? 28.527 26.786 25.727 1.00 0.00 8 GLN A O 11
ATOM 7418 N N . PHE A 1 9 ? 26.751 26.215 24.473 1.00 0.00 9 PHE A N 11
ATOM 7419 C CA . PHE A 1 9 ? 27.374 26.422 23.157 1.00 0.00 9 PHE A CA 11
ATOM 7420 C C . PHE A 1 9 ? 28.642 25.581 22.953 1.00 0.00 9 PHE A C 11
ATOM 7421 O O . PHE A 1 9 ? 29.496 25.922 22.140 1.00 0.00 9 PHE A O 11
ATOM 7438 N N . GLY A 1 10 ? 28.794 24.490 23.703 1.00 0.00 10 GLY A N 11
ATOM 7439 C CA . GLY A 1 10 ? 30.004 23.670 23.683 1.00 0.00 10 GLY A CA 11
ATOM 7440 C C . GLY A 1 10 ? 31.257 24.347 24.236 1.00 0.00 10 GLY A C 11
ATOM 7441 O O . GLY A 1 10 ? 32.343 23.849 23.948 1.00 0.00 10 GLY A O 11
ATOM 7445 N N . CYS A 1 11 ? 31.139 25.439 25.006 1.00 0.00 11 CYS A N 11
ATOM 7446 C CA . CYS A 1 11 ? 32.268 26.119 25.649 1.00 0.00 11 CYS A CA 11
ATOM 7447 C C . CYS A 1 11 ? 32.148 26.057 27.167 1.00 0.00 11 CYS A C 11
ATOM 7448 O O . CYS A 1 11 ? 31.122 26.419 27.738 1.00 0.00 11 CYS A O 11
ATOM 7455 N N . PHE A 1 12 ? 33.194 25.551 27.817 1.00 0.00 12 PHE A N 11
ATOM 7456 C CA . PHE A 1 12 ? 33.150 25.221 29.243 1.00 0.00 12 PHE A CA 11
ATOM 7457 C C . PHE A 1 12 ? 34.543 25.226 29.883 1.00 0.00 12 PHE A C 11
ATOM 7458 O O . PHE A 1 12 ? 35.541 25.421 29.192 1.00 0.00 12 PHE A O 11
ATOM 7475 N N . ALA A 1 13 ? 34.597 25.038 31.206 1.00 0.00 13 ALA A N 11
ATOM 7476 C CA . ALA A 1 13 ? 35.806 24.964 32.032 1.00 0.00 13 ALA A CA 11
ATOM 7477 C C . ALA A 1 13 ? 36.812 26.127 31.860 1.00 0.00 13 ALA A C 11
ATOM 7478 O O . ALA A 1 13 ? 38.008 25.966 32.109 1.00 0.00 13 ALA A O 11
ATOM 7485 N N . ASN A 1 14 ? 36.315 27.307 31.466 1.00 0.00 14 ASN A N 11
ATOM 7486 C CA . ASN A 1 14 ? 37.102 28.482 31.059 1.00 0.00 14 ASN A CA 11
ATOM 7487 C C . ASN A 1 14 ? 38.048 28.236 29.856 1.00 0.00 14 ASN A C 11
ATOM 7488 O O . ASN A 1 14 ? 39.140 28.807 29.813 1.00 0.00 14 ASN A O 11
ATOM 7499 N N . VAL A 1 15 ? 37.670 27.387 28.888 1.00 0.00 15 VAL A N 11
ATOM 7500 C CA . VAL A 1 15 ? 38.534 27.012 27.751 1.00 0.00 15 VAL A CA 11
ATOM 7501 C C . VAL A 1 15 ? 38.133 27.806 26.494 1.00 0.00 15 VAL A C 11
ATOM 7502 O O . VAL A 1 15 ? 37.166 28.568 26.507 1.00 0.00 15 VAL A O 11
ATOM 7515 N N . ASP A 1 16 ? 38.874 27.635 25.403 1.00 0.00 16 ASP A N 11
ATOM 7516 C CA . ASP A 1 16 ? 38.519 28.091 24.064 1.00 0.00 16 ASP A CA 11
ATOM 7517 C C . ASP A 1 16 ? 38.217 26.819 23.306 1.00 0.00 16 ASP A C 11
ATOM 7518 O O . ASP A 1 16 ? 39.096 26.012 23.004 1.00 0.00 16 ASP A O 11
ATOM 7527 N N . VAL A 1 17 ? 36.929 26.625 23.073 1.00 0.00 17 VAL A N 11
ATOM 7528 C CA . VAL A 1 17 ? 36.386 25.331 22.709 1.00 0.00 17 VAL A CA 11
ATOM 7529 C C . VAL A 1 17 ? 35.595 25.411 21.404 1.00 0.00 17 VAL A C 11
ATOM 7530 O O . VAL A 1 17 ? 34.944 26.416 21.138 1.00 0.00 17 VAL A O 11
ATOM 7543 N N . LYS A 1 18 ? 35.625 24.336 20.608 1.00 0.00 18 LYS A N 11
ATOM 7544 C CA . LYS A 1 18 ? 35.158 24.263 19.206 1.00 0.00 18 LYS A CA 11
ATOM 7545 C C . LYS A 1 18 ? 33.757 24.819 18.925 1.00 0.00 18 LYS A C 11
ATOM 7546 O O . LYS A 1 18 ? 33.534 25.335 17.831 1.00 0.00 18 LYS A O 11
ATOM 7565 N N . GLY A 1 19 ? 32.823 24.741 19.872 1.00 0.00 19 GLY A N 11
ATOM 7566 C CA . GLY A 1 19 ? 31.480 25.317 19.735 1.00 0.00 19 GLY A CA 11
ATOM 7567 C C . GLY A 1 19 ? 31.397 26.852 19.887 1.00 0.00 19 GLY A C 11
ATOM 7568 O O . GLY A 1 19 ? 30.370 27.430 19.541 1.00 0.00 19 GLY A O 11
ATOM 7572 N N . ASP A 1 20 ? 32.470 27.485 20.373 1.00 0.00 20 ASP A N 11
ATOM 7573 C CA . ASP A 1 20 ? 32.774 28.918 20.523 1.00 0.00 20 ASP A CA 11
ATOM 7574 C C . ASP A 1 20 ? 31.606 29.888 20.802 1.00 0.00 20 ASP A C 11
ATOM 7575 O O . ASP A 1 20 ? 30.802 30.234 19.926 1.00 0.00 20 ASP A O 11
ATOM 7584 N N . CYS A 1 21 ? 31.625 30.506 21.987 1.00 0.00 21 CYS A N 11
ATOM 7585 C CA . CYS A 1 21 ? 30.738 31.624 22.321 1.00 0.00 21 CYS A CA 11
ATOM 7586 C C . CYS A 1 21 ? 30.879 32.820 21.363 1.00 0.00 21 CYS A C 11
ATOM 7587 O O . CYS A 1 21 ? 29.917 33.570 21.179 1.00 0.00 21 CYS A O 11
ATOM 7594 N N . LYS A 1 22 ? 32.049 32.984 20.726 1.00 0.00 22 LYS A N 11
ATOM 7595 C CA . LYS A 1 22 ? 32.333 33.939 19.642 1.00 0.00 22 LYS A CA 11
ATOM 7596 C C . LYS A 1 22 ? 31.143 34.107 18.688 1.00 0.00 22 LYS A C 11
ATOM 7597 O O . LYS A 1 22 ? 30.676 35.230 18.494 1.00 0.00 22 LYS A O 11
ATOM 7616 N N . ARG A 1 23 ? 30.624 33.009 18.128 1.00 0.00 23 ARG A N 11
ATOM 7617 C CA . ARG A 1 23 ? 29.599 33.027 17.065 1.00 0.00 23 ARG A CA 11
ATOM 7618 C C . ARG A 1 23 ? 28.194 33.329 17.583 1.00 0.00 23 ARG A C 11
ATOM 7619 O O . ARG A 1 23 ? 27.454 34.065 16.931 1.00 0.00 23 ARG A O 11
ATOM 7640 N N . HIS A 1 24 ? 27.872 32.881 18.795 1.00 0.00 24 HIS A N 11
ATOM 7641 C CA . HIS A 1 24 ? 26.651 33.263 19.517 1.00 0.00 24 HIS A CA 11
ATOM 7642 C C . HIS A 1 24 ? 26.623 34.772 19.834 1.00 0.00 24 HIS A C 11
ATOM 7643 O O . HIS A 1 24 ? 25.655 35.459 19.506 1.00 0.00 24 HIS A O 11
ATOM 7657 N N . CYS A 1 25 ? 27.713 35.319 20.377 1.00 0.00 25 CYS A N 11
ATOM 7658 C CA . CYS A 1 25 ? 27.820 36.745 20.710 1.00 0.00 25 CYS A CA 11
ATOM 7659 C C . CYS A 1 25 ? 27.975 37.666 19.485 1.00 0.00 25 CYS A C 11
ATOM 7660 O O . CYS A 1 25 ? 27.595 38.837 19.551 1.00 0.00 25 CYS A O 11
ATOM 7667 N N . LYS A 1 26 ? 28.463 37.163 18.339 1.00 0.00 26 LYS A N 11
ATOM 7668 C CA . LYS A 1 26 ? 28.604 37.971 17.114 1.00 0.00 26 LYS A CA 11
ATOM 7669 C C . LYS A 1 26 ? 27.254 38.479 16.590 1.00 0.00 26 LYS A C 11
ATOM 7670 O O . LYS A 1 26 ? 27.206 39.582 16.048 1.00 0.00 26 LYS A O 11
ATOM 7689 N N . ALA A 1 27 ? 26.160 37.751 16.831 1.00 0.00 27 ALA A N 11
ATOM 7690 C CA . ALA A 1 27 ? 24.798 38.184 16.486 1.00 0.00 27 ALA A CA 11
ATOM 7691 C C . ALA A 1 27 ? 24.363 39.460 17.233 1.00 0.00 27 ALA A C 11
ATOM 7692 O O . ALA A 1 27 ? 23.627 40.294 16.700 1.00 0.00 27 ALA A O 11
ATOM 7699 N N . GLU A 1 28 ? 24.870 39.632 18.453 1.00 0.00 28 GLU A N 11
ATOM 7700 C CA . GLU A 1 28 ? 24.669 40.790 19.333 1.00 0.00 28 GLU A CA 11
ATOM 7701 C C . GLU A 1 28 ? 25.730 41.887 19.085 1.00 0.00 28 GLU A C 11
ATOM 7702 O O . GLU A 1 28 ? 25.801 42.888 19.804 1.00 0.00 28 GLU A O 11
ATOM 7714 N N . ASP A 1 29 ? 26.579 41.681 18.072 1.00 0.00 29 ASP A N 11
ATOM 7715 C CA . ASP A 1 29 ? 27.740 42.485 17.694 1.00 0.00 29 ASP A CA 11
ATOM 7716 C C . ASP A 1 29 ? 28.806 42.604 18.807 1.00 0.00 29 ASP A C 11
ATOM 7717 O O . ASP A 1 29 ? 29.476 43.633 18.939 1.00 0.00 29 ASP A O 11
ATOM 7726 N N . LYS A 1 30 ? 28.966 41.532 19.603 1.00 0.00 30 LYS A N 11
ATOM 7727 C CA . LYS A 1 30 ? 29.917 41.406 20.727 1.00 0.00 30 LYS A CA 11
ATOM 7728 C C . LYS A 1 30 ? 30.939 40.274 20.529 1.00 0.00 30 LYS A C 11
ATOM 7729 O O . LYS A 1 30 ? 30.694 39.339 19.766 1.00 0.00 30 LYS A O 11
ATOM 7748 N N . GLU A 1 31 ? 32.050 40.306 21.267 1.00 0.00 31 GLU A N 11
ATOM 7749 C CA . GLU A 1 31 ? 32.947 39.140 21.429 1.00 0.00 31 GLU A CA 11
ATOM 7750 C C . GLU A 1 31 ? 32.253 38.124 22.353 1.00 0.00 31 GLU A C 11
ATOM 7751 O O . GLU A 1 31 ? 31.443 38.531 23.185 1.00 0.00 31 GLU A O 11
ATOM 7763 N N . GLY A 1 32 ? 32.589 36.834 22.277 1.00 0.00 32 GLY A N 11
ATOM 7764 C CA . GLY A 1 32 ? 32.102 35.810 23.214 1.00 0.00 32 GLY A CA 11
ATOM 7765 C C . GLY A 1 32 ? 33.249 35.153 23.980 1.00 0.00 32 GLY A C 11
ATOM 7766 O O . GLY A 1 32 ? 34.233 34.766 23.356 1.00 0.00 32 GLY A O 11
ATOM 7770 N N . ILE A 1 33 ? 33.142 35.038 25.306 1.00 0.00 33 ILE A N 11
ATOM 7771 C CA . ILE A 1 33 ? 34.136 34.399 26.181 1.00 0.00 33 ILE A CA 11
ATOM 7772 C C . ILE A 1 33 ? 33.452 33.540 27.251 1.00 0.00 33 ILE A C 11
ATOM 7773 O O . ILE A 1 33 ? 32.396 33.878 27.790 1.00 0.00 33 ILE A O 11
ATOM 7789 N N . CYS A 1 34 ? 34.054 32.395 27.558 1.00 0.00 34 CYS A N 11
ATOM 7790 C CA . CYS A 1 34 ? 33.406 31.354 28.347 1.00 0.00 34 CYS A CA 11
ATOM 7791 C C . CYS A 1 34 ? 33.813 31.458 29.831 1.00 0.00 34 CYS A C 11
ATOM 7792 O O . CYS A 1 34 ? 34.984 31.304 30.196 1.00 0.00 34 CYS A O 11
ATOM 7799 N N . HIS A 1 35 ? 32.840 31.783 30.683 1.00 0.00 35 HIS A N 11
ATOM 7800 C CA . HIS A 1 35 ? 32.978 31.941 32.143 1.00 0.00 35 HIS A CA 11
ATOM 7801 C C . HIS A 1 35 ? 32.523 30.692 32.913 1.00 0.00 35 HIS A C 11
ATOM 7802 O O . HIS A 1 35 ? 31.332 30.471 33.136 1.00 0.00 35 HIS A O 11
ATOM 7816 N N . GLY A 1 36 ? 33.475 29.876 33.369 1.00 0.00 36 GLY A N 11
ATOM 7817 C CA . GLY A 1 36 ? 33.200 28.593 34.020 1.00 0.00 36 GLY A CA 11
ATOM 7818 C C . GLY A 1 36 ? 32.623 27.606 33.007 1.00 0.00 36 GLY A C 11
ATOM 7819 O O . GLY A 1 36 ? 33.195 27.425 31.931 1.00 0.00 36 GLY A O 11
ATOM 7823 N N . THR A 1 37 ? 31.479 26.996 33.316 1.00 0.00 37 THR A N 11
ATOM 7824 C CA . THR A 1 37 ? 30.680 26.201 32.371 1.00 0.00 37 THR A CA 11
ATOM 7825 C C . THR A 1 37 ? 29.540 27.018 31.740 1.00 0.00 37 THR A C 11
ATOM 7826 O O . THR A 1 37 ? 28.586 26.434 31.227 1.00 0.00 37 THR A O 11
ATOM 7837 N N . LYS A 1 38 ? 29.616 28.360 31.776 1.00 0.00 38 LYS A N 11
ATOM 7838 C CA . LYS A 1 38 ? 28.617 29.299 31.228 1.00 0.00 38 LYS A CA 11
ATOM 7839 C C . LYS A 1 38 ? 29.188 30.140 30.086 1.00 0.00 38 LYS A C 11
ATOM 7840 O O . LYS A 1 38 ? 30.379 30.452 30.051 1.00 0.00 38 LYS A O 11
ATOM 7859 N N . CYS A 1 39 ? 28.323 30.569 29.177 1.00 0.00 39 CYS A N 11
ATOM 7860 C CA . CYS A 1 39 ? 28.673 31.443 28.062 1.00 0.00 39 CYS A CA 11
ATOM 7861 C C . CYS A 1 39 ? 28.303 32.907 28.351 1.00 0.00 39 CYS A C 11
ATOM 7862 O O . CYS A 1 39 ? 27.177 33.193 28.775 1.00 0.00 39 CYS A O 11
ATOM 7869 N N . LYS A 1 40 ? 29.230 33.842 28.103 1.00 0.00 40 LYS A N 11
ATOM 7870 C CA . LYS A 1 40 ? 29.017 35.294 28.170 1.00 0.00 40 LYS A CA 11
ATOM 7871 C C . LYS A 1 40 ? 29.614 36.022 26.967 1.00 0.00 40 LYS A C 11
ATOM 7872 O O . LYS A 1 40 ? 30.463 35.485 26.254 1.00 0.00 40 LYS A O 11
ATOM 7891 N N . CYS A 1 41 ? 29.204 37.272 26.779 1.00 0.00 41 CYS A N 11
ATOM 7892 C CA . CYS A 1 41 ? 29.855 38.190 25.856 1.00 0.00 41 CYS A CA 11
ATOM 7893 C C . CYS A 1 41 ? 30.901 39.058 26.568 1.00 0.00 41 CYS A C 11
ATOM 7894 O O . CYS A 1 41 ? 30.860 39.257 27.785 1.00 0.00 41 CYS A O 11
ATOM 7901 N N . GLY A 1 42 ? 31.865 39.555 25.795 1.00 0.00 42 GLY A N 11
ATOM 7902 C CA . GLY A 1 42 ? 32.963 40.392 26.270 1.00 0.00 42 GLY A CA 11
ATOM 7903 C C . GLY A 1 42 ? 32.686 41.870 26.019 1.00 0.00 42 GLY A C 11
ATOM 7904 O O . GLY A 1 42 ? 32.130 42.576 26.864 1.00 0.00 42 GLY A O 11
ATOM 7908 N N . VAL A 1 43 ? 33.073 42.339 24.834 1.00 0.00 43 VAL A N 11
ATOM 7909 C CA . VAL A 1 43 ? 32.998 43.749 24.417 1.00 0.00 43 VAL A CA 11
ATOM 7910 C C . VAL A 1 43 ? 32.383 43.894 23.020 1.00 0.00 43 VAL A C 11
ATOM 7911 O O . VAL A 1 43 ? 32.393 42.920 22.265 1.00 0.00 43 VAL A O 11
ATOM 7924 N N . PRO A 1 44 ? 31.860 45.075 22.646 1.00 0.00 44 PRO A N 11
ATOM 7925 C CA . PRO A 1 44 ? 31.453 45.374 21.273 1.00 0.00 44 PRO A CA 11
ATOM 7926 C C . PRO A 1 44 ? 32.654 45.260 20.325 1.00 0.00 44 PRO A C 11
ATOM 7927 O O . PRO A 1 44 ? 33.757 45.697 20.654 1.00 0.00 44 PRO A O 11
ATOM 7938 N N . ILE A 1 45 ? 32.456 44.640 19.161 1.00 0.00 45 ILE A N 11
ATOM 7939 C CA . ILE A 1 45 ? 33.559 44.293 18.247 1.00 0.00 45 ILE A CA 11
ATOM 7940 C C . ILE A 1 45 ? 34.221 45.509 17.598 1.00 0.00 45 ILE A C 11
ATOM 7941 O O . ILE A 1 45 ? 35.356 45.412 17.140 1.00 0.00 45 ILE A O 11
ATOM 7957 N N . SER A 1 46 ? 33.510 46.638 17.507 1.00 0.00 46 SER A N 11
ATOM 7958 C CA . SER A 1 46 ? 34.043 47.855 16.905 1.00 0.00 46 SER A CA 11
ATOM 7959 C C . SER A 1 46 ? 34.885 48.608 17.929 1.00 0.00 46 SER A C 11
ATOM 7960 O O . SER A 1 46 ? 34.354 49.161 18.899 1.00 0.00 46 SER A O 11
ATOM 7968 N N . TYR A 1 47 ? 36.200 48.647 17.689 1.00 0.00 47 TYR A N 11
ATOM 7969 C CA . TYR A 1 47 ? 37.231 49.241 18.552 1.00 0.00 47 TYR A CA 11
ATOM 7970 C C . TYR A 1 47 ? 37.594 50.714 18.237 1.00 0.00 47 TYR A C 11
ATOM 7971 O O . TYR A 1 47 ? 38.772 51.106 18.269 1.00 0.00 47 TYR A O 11
ATOM 7989 N N . LEU A 1 48 ? 36.582 51.530 17.901 1.00 0.00 48 LEU A N 11
ATOM 7990 C CA . LEU A 1 48 ? 36.727 52.934 17.480 1.00 0.00 48 LEU A CA 11
ATOM 7991 C C . LEU A 1 48 ? 37.173 53.884 18.591 1.00 0.00 48 LEU A C 11
ATOM 7992 O O . LEU A 1 48 ? 37.597 55.011 18.254 1.00 0.00 48 LEU A O 11
ATOM 8009 N N . VAL A 1 1 ? 16.758 19.884 29.445 1.00 0.00 1 VAL A N 12
ATOM 8010 C CA . VAL A 1 1 ? 18.184 20.296 29.460 1.00 0.00 1 VAL A CA 12
ATOM 8011 C C . VAL A 1 1 ? 19.108 19.101 29.231 1.00 0.00 1 VAL A C 12
ATOM 8012 O O . VAL A 1 1 ? 18.744 17.978 29.570 1.00 0.00 1 VAL A O 12
ATOM 8027 N N . HIS A 1 2 ? 20.313 19.326 28.698 1.00 0.00 2 HIS A N 12
ATOM 8028 C CA . HIS A 1 2 ? 21.406 18.339 28.634 1.00 0.00 2 HIS A CA 12
ATOM 8029 C C . HIS A 1 2 ? 22.761 19.051 28.742 1.00 0.00 2 HIS A C 12
ATOM 8030 O O . HIS A 1 2 ? 23.520 19.158 27.779 1.00 0.00 2 HIS A O 12
ATOM 8044 N N . LYS A 1 3 ? 23.038 19.594 29.937 1.00 0.00 3 LYS A N 12
ATOM 8045 C CA . LYS A 1 3 ? 24.174 20.486 30.243 1.00 0.00 3 LYS A CA 12
ATOM 8046 C C . LYS A 1 3 ? 25.536 19.769 30.309 1.00 0.00 3 LYS A C 12
AT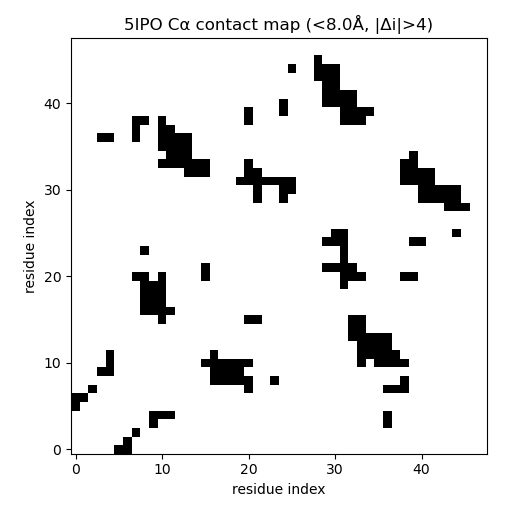OM 8047 O O . LYS A 1 3 ? 26.201 19.723 31.341 1.00 0.00 3 LYS A O 12
ATOM 8066 N N . MET A 1 4 ? 25.911 19.209 29.160 1.00 0.00 4 MET A N 12
ATOM 8067 C CA . MET A 1 4 ? 27.137 18.463 28.867 1.00 0.00 4 MET A CA 12
ATOM 8068 C C . MET A 1 4 ? 27.711 18.964 27.530 1.00 0.00 4 MET A C 12
ATOM 8069 O O . MET A 1 4 ? 27.652 18.293 26.500 1.00 0.00 4 MET A O 12
ATOM 8083 N N . ALA A 1 5 ? 28.178 20.214 27.534 1.00 0.00 5 ALA A N 12
ATOM 8084 C CA . ALA A 1 5 ? 28.612 20.982 26.363 1.00 0.00 5 ALA A CA 12
ATOM 8085 C C . ALA A 1 5 ? 27.554 21.169 25.244 1.00 0.00 5 ALA A C 12
ATOM 8086 O O . ALA A 1 5 ? 27.913 21.458 24.102 1.00 0.00 5 ALA A O 12
ATOM 8093 N N . LYS A 1 6 ? 26.252 21.059 25.548 1.00 0.00 6 LYS A N 12
ATOM 8094 C CA . LYS A 1 6 ? 25.143 21.279 24.586 1.00 0.00 6 LYS A CA 12
ATOM 8095 C C . LYS A 1 6 ? 24.212 22.447 24.950 1.00 0.00 6 LYS A C 12
ATOM 8096 O O . LYS A 1 6 ? 23.244 22.709 24.239 1.00 0.00 6 LYS A O 12
ATOM 8115 N N . ASN A 1 7 ? 24.531 23.165 26.032 1.00 0.00 7 ASN A N 12
ATOM 8116 C CA . ASN A 1 7 ? 23.763 24.301 26.568 1.00 0.00 7 ASN A CA 12
ATOM 8117 C C . ASN A 1 7 ? 24.634 25.519 26.913 1.00 0.00 7 ASN A C 12
ATOM 8118 O O . ASN A 1 7 ? 24.112 26.560 27.303 1.00 0.00 7 ASN A O 12
ATOM 8129 N N . GLN A 1 8 ? 25.951 25.385 26.765 1.00 0.00 8 GLN A N 12
ATOM 8130 C CA . GLN A 1 8 ? 26.978 26.397 27.017 1.00 0.00 8 GLN A CA 12
ATOM 8131 C C . GLN A 1 8 ? 27.832 26.637 25.768 1.00 0.00 8 GLN A C 12
ATOM 8132 O O . GLN A 1 8 ? 29.038 26.826 25.859 1.00 0.00 8 GLN A O 12
ATOM 8146 N N . PHE A 1 9 ? 27.228 26.562 24.581 1.00 0.00 9 PHE A N 12
ATOM 8147 C CA . PHE A 1 9 ? 27.904 26.879 23.307 1.00 0.00 9 PHE A CA 12
ATOM 8148 C C . PHE A 1 9 ? 29.102 25.962 23.027 1.00 0.00 9 PHE A C 12
ATOM 8149 O O . PHE A 1 9 ? 30.121 26.382 22.480 1.00 0.00 9 PHE A O 12
ATOM 8166 N N . GLY A 1 10 ? 29.027 24.711 23.493 1.00 0.00 10 GLY A N 12
ATOM 8167 C CA . GLY A 1 10 ? 30.149 23.775 23.472 1.00 0.00 10 GLY A CA 12
ATOM 8168 C C . GLY A 1 10 ? 31.344 24.134 24.360 1.00 0.00 10 GLY A C 12
ATOM 8169 O O . GLY A 1 10 ? 32.306 23.369 24.350 1.00 0.00 10 GLY A O 12
ATOM 8173 N N . CYS A 1 11 ? 31.328 25.237 25.118 1.00 0.00 11 CYS A N 12
ATOM 8174 C CA . CYS A 1 11 ? 32.469 25.717 25.888 1.00 0.00 11 CYS A CA 12
ATOM 8175 C C . CYS A 1 11 ? 32.237 25.552 27.389 1.00 0.00 11 CYS A C 12
ATOM 8176 O O . CYS A 1 11 ? 31.251 26.029 27.941 1.00 0.00 11 CYS A O 12
ATOM 8183 N N . PHE A 1 12 ? 33.152 24.851 28.057 1.00 0.00 12 PHE A N 12
ATOM 8184 C CA . PHE A 1 12 ? 33.026 24.595 29.498 1.00 0.00 12 PHE A CA 12
ATOM 8185 C C . PHE A 1 12 ? 34.378 24.570 30.209 1.00 0.00 12 PHE A C 12
ATOM 8186 O O . PHE A 1 12 ? 35.422 24.523 29.557 1.00 0.00 12 PHE A O 12
ATOM 8203 N N . ALA A 1 13 ? 34.348 24.607 31.547 1.00 0.00 13 ALA A N 12
ATOM 8204 C CA . ALA A 1 13 ? 35.509 24.521 32.436 1.00 0.00 13 ALA A CA 12
ATOM 8205 C C . ALA A 1 13 ? 36.666 25.462 32.049 1.00 0.00 13 ALA A C 12
ATOM 8206 O O . ALA A 1 13 ? 37.838 25.088 32.133 1.00 0.00 13 ALA A O 12
ATOM 8213 N N . ASN A 1 14 ? 36.329 26.671 31.585 1.00 0.00 14 ASN A N 12
ATOM 8214 C CA . ASN A 1 14 ? 37.276 27.673 31.095 1.00 0.00 14 ASN A CA 12
ATOM 8215 C C . ASN A 1 14 ? 38.212 27.171 29.966 1.00 0.00 14 ASN A C 12
ATOM 8216 O O . ASN A 1 14 ? 39.329 27.676 29.842 1.00 0.00 14 ASN A O 12
ATOM 8227 N N . VAL A 1 15 ? 37.812 26.188 29.143 1.00 0.00 15 VAL A N 12
ATOM 8228 C CA . VAL A 1 15 ? 38.647 25.674 28.035 1.00 0.00 15 VAL A CA 12
ATOM 8229 C C . VAL A 1 15 ? 38.434 26.560 26.791 1.00 0.00 15 VAL A C 12
ATOM 8230 O O . VAL A 1 15 ? 37.567 27.436 26.779 1.00 0.00 15 VAL A O 12
ATOM 8243 N N . ASP A 1 16 ? 39.226 26.384 25.734 1.00 0.00 16 ASP A N 12
ATOM 8244 C CA . ASP A 1 16 ? 38.961 26.950 24.405 1.00 0.00 16 ASP A CA 12
ATOM 8245 C C . ASP A 1 16 ? 38.532 25.768 23.559 1.00 0.00 16 ASP A C 12
ATOM 8246 O O . ASP A 1 16 ? 39.300 24.858 23.236 1.00 0.00 16 ASP A O 12
ATOM 8255 N N . VAL A 1 17 ? 37.235 25.774 23.308 1.00 0.00 17 VAL A N 12
ATOM 8256 C CA . VAL A 1 17 ? 36.460 24.629 22.879 1.00 0.00 17 VAL A CA 12
ATOM 8257 C C . VAL A 1 17 ? 35.626 25.041 21.663 1.00 0.00 17 VAL A C 12
ATOM 8258 O O . VAL A 1 17 ? 34.935 26.062 21.699 1.00 0.00 17 VAL A O 12
ATOM 8271 N N . LYS A 1 18 ? 35.723 24.273 20.572 1.00 0.00 18 LYS A N 12
ATOM 8272 C CA . LYS A 1 18 ? 35.292 24.661 19.207 1.00 0.00 18 LYS A CA 12
ATOM 8273 C C . LYS A 1 18 ? 33.796 24.859 18.944 1.00 0.00 18 LYS A C 12
ATOM 8274 O O . LYS A 1 18 ? 33.410 25.212 17.828 1.00 0.00 18 LYS A O 12
ATOM 8293 N N . GLY A 1 19 ? 32.960 24.732 19.972 1.00 0.00 19 GLY A N 12
ATOM 8294 C CA . GLY A 1 19 ? 31.591 25.252 19.915 1.00 0.00 19 GLY A CA 12
ATOM 8295 C C . GLY A 1 19 ? 31.594 26.799 19.855 1.00 0.00 19 GLY A C 12
ATOM 8296 O O . GLY A 1 19 ? 30.649 27.390 19.331 1.00 0.00 19 GLY A O 12
ATOM 8300 N N . ASP A 1 20 ? 32.705 27.426 20.275 1.00 0.00 20 ASP A N 12
ATOM 8301 C CA . ASP A 1 20 ? 33.074 28.841 20.135 1.00 0.00 20 ASP A CA 12
ATOM 8302 C C . ASP A 1 20 ? 31.941 29.834 20.438 1.00 0.00 20 ASP A C 12
ATOM 8303 O O . ASP A 1 20 ? 31.219 30.271 19.537 1.00 0.00 20 ASP A O 12
ATOM 8312 N N . CYS A 1 21 ? 31.836 30.264 21.702 1.00 0.00 21 CYS A N 12
ATOM 8313 C CA . CYS A 1 21 ? 30.843 31.252 22.137 1.00 0.00 21 CYS A CA 12
ATOM 8314 C C . CYS A 1 21 ? 30.952 32.601 21.404 1.00 0.00 21 CYS A C 12
ATOM 8315 O O . CYS A 1 21 ? 29.973 33.347 21.313 1.00 0.00 21 CYS A O 12
ATOM 8322 N N . LYS A 1 22 ? 32.133 32.906 20.840 1.00 0.00 22 LYS A N 12
ATOM 8323 C CA . LYS A 1 22 ? 32.355 33.993 19.882 1.00 0.00 22 LYS A CA 12
ATOM 8324 C C . LYS A 1 22 ? 31.200 34.084 18.872 1.00 0.00 22 LYS A C 12
ATOM 8325 O O . LYS A 1 22 ? 30.685 35.177 18.672 1.00 0.00 22 LYS A O 12
ATOM 8344 N N . ARG A 1 23 ? 30.747 32.960 18.291 1.00 0.00 23 ARG A N 12
ATOM 8345 C CA . ARG A 1 23 ? 29.718 32.924 17.233 1.00 0.00 23 ARG A CA 12
ATOM 8346 C C . ARG A 1 23 ? 28.336 33.372 17.720 1.00 0.00 23 ARG A C 12
ATOM 8347 O O . ARG A 1 23 ? 27.712 34.203 17.056 1.00 0.00 23 ARG A O 12
ATOM 8368 N N . HIS A 1 24 ? 27.898 32.892 18.888 1.00 0.00 24 HIS A N 12
ATOM 8369 C CA . HIS A 1 24 ? 26.671 33.331 19.571 1.00 0.00 24 HIS A CA 12
ATOM 8370 C C . HIS A 1 24 ? 26.726 34.824 19.895 1.00 0.00 24 HIS A C 12
ATOM 8371 O O . HIS A 1 24 ? 25.798 35.560 19.550 1.00 0.00 24 HIS A O 12
ATOM 8385 N N . CYS A 1 25 ? 27.822 35.291 20.498 1.00 0.00 25 CYS A N 12
ATOM 8386 C CA . CYS A 1 25 ? 27.953 36.699 20.853 1.00 0.00 25 CYS A CA 12
ATOM 8387 C C . CYS A 1 25 ? 28.078 37.611 19.626 1.00 0.00 25 CYS A C 12
ATOM 8388 O O . CYS A 1 25 ? 27.557 38.724 19.662 1.00 0.00 25 CYS A O 12
ATOM 8395 N N . LYS A 1 26 ? 28.644 37.148 18.500 1.00 0.00 26 LYS A N 12
ATOM 8396 C CA . LYS A 1 26 ? 28.702 37.932 17.254 1.00 0.00 26 LYS A CA 12
ATOM 8397 C C . LYS A 1 26 ? 27.293 38.243 16.72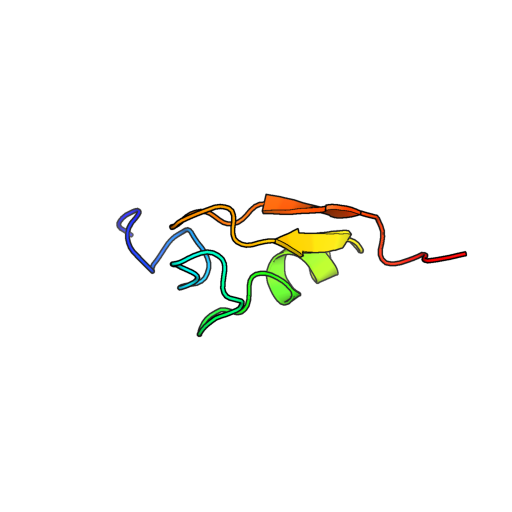2 1.00 0.00 26 LYS A C 12
ATOM 8398 O O . LYS A 1 26 ? 27.079 39.331 16.192 1.00 0.00 26 LYS A O 12
ATOM 8417 N N . ALA A 1 27 ? 26.306 37.377 16.960 1.00 0.00 27 ALA A N 12
ATOM 8418 C CA . ALA A 1 27 ? 24.918 37.641 16.577 1.00 0.00 27 ALA A CA 12
ATOM 8419 C C . ALA A 1 27 ? 24.281 38.769 17.415 1.00 0.00 27 ALA A C 12
ATOM 8420 O O . ALA A 1 27 ? 23.498 39.567 16.900 1.00 0.00 27 ALA A O 12
ATOM 8427 N N . GLU A 1 28 ? 24.687 38.895 18.682 1.00 0.00 28 GLU A N 12
ATOM 8428 C CA . GLU A 1 28 ? 24.348 40.003 19.591 1.00 0.00 28 GLU A CA 12
ATOM 8429 C C . GLU A 1 28 ? 25.275 41.232 19.360 1.00 0.00 28 GLU A C 12
ATOM 8430 O O . GLU A 1 28 ? 25.188 42.249 20.054 1.00 0.00 28 GLU A O 12
ATOM 8442 N N . ASP A 1 29 ? 26.151 41.159 18.348 1.00 0.00 29 ASP A N 12
ATOM 8443 C CA . ASP A 1 29 ? 27.182 42.130 17.952 1.00 0.00 29 ASP A CA 12
ATOM 8444 C C . ASP A 1 29 ? 28.318 42.333 18.980 1.00 0.00 29 ASP A C 12
ATOM 8445 O O . ASP A 1 29 ? 28.763 43.458 19.208 1.00 0.00 29 ASP A O 12
ATOM 8454 N N . LYS A 1 30 ? 28.774 41.248 19.627 1.00 0.00 30 LYS A N 12
ATOM 8455 C CA . LYS A 1 30 ? 29.753 41.256 20.740 1.00 0.00 30 LYS A CA 12
ATOM 8456 C C . LYS A 1 30 ? 30.860 40.192 20.649 1.00 0.00 30 LYS A C 12
ATOM 8457 O O . LYS A 1 30 ? 30.832 39.282 19.823 1.00 0.00 30 LYS A O 12
ATOM 8476 N N . GLU A 1 31 ? 31.837 40.304 21.546 1.00 0.00 31 GLU A N 12
ATOM 8477 C CA . GLU A 1 31 ? 32.822 39.256 21.870 1.00 0.00 31 GLU A CA 12
ATOM 8478 C C . GLU A 1 31 ? 32.172 38.206 22.785 1.00 0.00 31 GLU A C 12
ATOM 8479 O O . GLU A 1 31 ? 31.243 38.546 23.511 1.00 0.00 31 GLU A O 12
ATOM 8491 N N . GLY A 1 32 ? 32.675 36.967 22.816 1.00 0.00 32 GLY A N 12
ATOM 8492 C CA . GLY A 1 32 ? 32.183 35.902 23.706 1.00 0.00 32 GLY A CA 12
ATOM 8493 C C . GLY A 1 32 ? 33.273 35.358 24.636 1.00 0.00 32 GLY A C 12
ATOM 8494 O O . GLY A 1 32 ? 34.353 35.005 24.151 1.00 0.00 32 GLY A O 12
ATOM 8498 N N . ILE A 1 33 ? 33.009 35.277 25.948 1.00 0.00 33 ILE A N 12
ATOM 8499 C CA . ILE A 1 33 ? 33.914 34.694 26.960 1.00 0.00 33 ILE A CA 12
ATOM 8500 C C . ILE A 1 33 ? 33.269 33.580 27.813 1.00 0.00 33 ILE A C 12
ATOM 8501 O O . ILE A 1 33 ? 32.329 33.781 28.582 1.00 0.00 33 ILE A O 12
ATOM 8517 N N . CYS A 1 34 ? 33.813 32.369 27.700 1.00 0.00 34 CYS A N 12
ATOM 8518 C CA . CYS A 1 34 ? 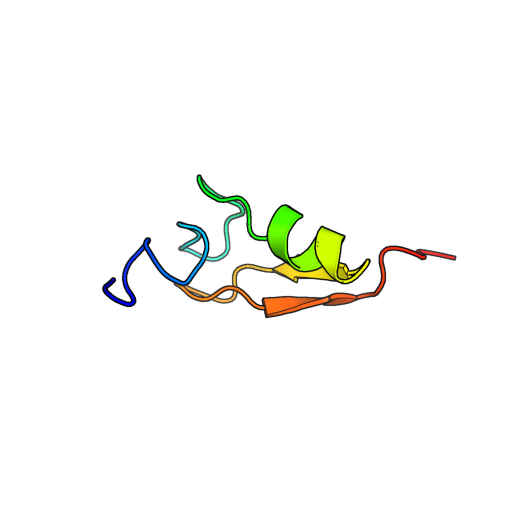33.406 31.192 28.469 1.00 0.00 34 CYS A CA 12
ATOM 8519 C C . CYS A 1 34 ? 34.106 31.160 29.836 1.00 0.00 34 CYS A C 12
ATOM 8520 O O . CYS A 1 34 ? 35.199 30.609 29.990 1.00 0.00 34 CYS A O 12
ATOM 8527 N N . HIS A 1 35 ? 33.492 31.804 30.828 1.00 0.00 35 HIS A N 12
ATOM 8528 C CA . HIS A 1 35 ? 34.072 32.069 32.153 1.00 0.00 35 HIS A CA 12
ATOM 8529 C C . HIS A 1 35 ? 33.929 30.931 33.181 1.00 0.00 35 HIS A C 12
ATOM 8530 O O . HIS A 1 35 ? 34.238 31.128 34.360 1.00 0.00 35 HIS A O 12
ATOM 8544 N N . GLY A 1 36 ? 33.497 29.748 32.745 1.00 0.00 36 GLY A N 12
ATOM 8545 C CA . GLY A 1 36 ? 33.304 28.549 33.563 1.00 0.00 36 GLY A CA 12
ATOM 8546 C C . GLY A 1 36 ? 32.606 27.459 32.753 1.00 0.00 36 GLY A C 12
ATOM 8547 O O . GLY A 1 36 ? 32.987 27.199 31.613 1.00 0.00 36 GLY A O 12
ATOM 8551 N N . THR A 1 37 ? 31.575 26.841 33.326 1.00 0.00 37 THR A N 12
ATOM 8552 C CA . THR A 1 37 ? 30.606 25.943 32.664 1.00 0.00 37 THR A CA 12
ATOM 8553 C C . THR A 1 37 ? 29.517 26.713 31.903 1.00 0.00 37 THR A C 12
ATOM 8554 O O . THR A 1 37 ? 28.674 26.091 31.259 1.00 0.00 37 THR A O 12
ATOM 8565 N N . LYS A 1 38 ? 29.546 28.052 31.970 1.00 0.00 38 LYS A N 12
ATOM 8566 C CA . LYS A 1 38 ? 28.681 29.026 31.289 1.00 0.00 38 LYS A CA 12
ATOM 8567 C C . LYS A 1 38 ? 29.516 30.058 30.502 1.00 0.00 38 LYS A C 12
ATOM 8568 O O . LYS A 1 38 ? 30.717 30.212 30.734 1.00 0.00 38 LYS A O 12
ATOM 8587 N N . CYS A 1 39 ? 28.867 30.797 29.601 1.00 0.00 39 CYS A N 12
ATOM 8588 C CA . CYS A 1 39 ? 29.450 31.928 28.859 1.00 0.00 39 CYS A CA 12
ATOM 8589 C C . CYS A 1 39 ? 28.704 33.257 29.115 1.00 0.00 39 CYS A C 12
ATOM 8590 O O . CYS A 1 39 ? 27.559 33.264 29.564 1.00 0.00 39 CYS A O 12
ATOM 8597 N N . LYS A 1 40 ? 29.363 34.389 28.846 1.00 0.00 40 LYS A N 12
ATOM 8598 C CA . LYS A 1 40 ? 28.802 35.748 28.758 1.00 0.00 40 LYS A CA 12
ATOM 8599 C C . LYS A 1 40 ? 29.420 36.483 27.563 1.00 0.00 40 LYS A C 12
ATOM 8600 O O . LYS A 1 40 ? 30.520 36.133 27.128 1.00 0.00 40 LYS A O 12
ATOM 8619 N N . CYS A 1 41 ? 28.763 37.520 27.048 1.00 0.00 41 CYS A N 12
ATOM 8620 C CA . CYS A 1 41 ? 29.409 38.398 26.072 1.00 0.00 41 CYS A CA 12
ATOM 8621 C C . CYS A 1 41 ? 30.320 39.437 26.741 1.00 0.00 41 CYS A C 12
ATOM 8622 O O . CYS A 1 41 ? 30.145 39.800 27.910 1.00 0.00 41 CYS A O 12
ATOM 8629 N N . GLY A 1 42 ? 31.301 39.908 25.974 1.00 0.00 42 GLY A N 12
ATOM 8630 C CA . GLY A 1 42 ? 32.313 40.873 26.389 1.00 0.00 42 GLY A CA 12
ATOM 8631 C C . GLY A 1 42 ? 31.929 42.300 26.014 1.00 0.00 42 GLY A C 12
ATOM 8632 O O . GLY A 1 42 ? 31.195 42.963 26.740 1.00 0.00 42 GLY A O 12
ATOM 8636 N N . VAL A 1 43 ? 32.427 42.773 24.872 1.00 0.00 43 VAL A N 12
ATOM 8637 C CA . VAL A 1 43 ? 32.264 44.137 24.355 1.00 0.00 43 VAL A CA 12
ATOM 8638 C C . VAL A 1 43 ? 31.904 44.121 22.860 1.00 0.00 43 VAL A C 12
ATOM 8639 O O . VAL A 1 43 ? 32.076 43.084 22.213 1.00 0.00 43 VAL A O 12
ATOM 8652 N N . PRO A 1 44 ? 31.409 45.234 22.288 1.00 0.00 44 PRO A N 12
ATOM 8653 C CA . PRO A 1 44 ? 31.218 45.413 20.849 1.00 0.00 44 PRO A CA 12
ATOM 8654 C C . PRO A 1 44 ? 32.455 45.108 19.995 1.00 0.00 44 PRO A C 12
ATOM 8655 O O . PRO A 1 44 ? 33.589 45.390 20.387 1.00 0.00 44 PRO A O 12
ATOM 8666 N N . ILE A 1 45 ? 32.209 44.584 18.792 1.00 0.00 45 ILE A N 12
ATOM 8667 C CA . ILE A 1 45 ? 33.231 44.104 17.839 1.00 0.00 45 ILE A CA 12
ATOM 8668 C C . ILE A 1 45 ? 34.156 45.185 17.265 1.00 0.00 45 ILE A C 12
ATOM 8669 O O . ILE A 1 45 ? 35.188 44.866 16.676 1.00 0.00 45 ILE A O 12
ATOM 8685 N N . SER A 1 46 ? 33.775 46.454 17.391 1.00 0.00 46 SER A N 12
ATOM 8686 C CA . SER A 1 46 ? 34.550 47.615 16.960 1.00 0.00 46 SER A CA 12
ATOM 8687 C C . SER A 1 46 ? 35.748 47.853 17.894 1.00 0.00 46 SER A C 12
ATOM 8688 O O . SER A 1 46 ? 35.679 48.630 18.854 1.00 0.00 46 SER A O 12
ATOM 8696 N N . TYR A 1 47 ? 36.849 47.144 17.644 1.00 0.00 47 TYR A N 12
ATOM 8697 C CA . TYR A 1 47 ? 38.069 47.159 18.467 1.00 0.00 47 TYR A CA 12
ATOM 8698 C C . TYR A 1 47 ? 38.926 48.432 18.288 1.00 0.00 47 TYR A C 12
ATOM 8699 O O . TYR A 1 47 ? 39.947 48.586 18.968 1.00 0.00 47 TYR A O 12
ATOM 8717 N N . LEU A 1 48 ? 38.538 49.320 17.362 1.00 0.00 48 LEU A N 12
ATOM 8718 C CA . LEU A 1 48 ? 39.184 50.583 16.996 1.00 0.00 48 LEU A CA 12
ATOM 8719 C C . LEU A 1 48 ? 38.150 51.715 16.966 1.00 0.00 48 LEU A C 12
ATOM 8720 O O . LEU A 1 48 ? 38.249 52.602 17.845 1.00 0.00 48 LEU A O 12
ATOM 8737 N N . VAL A 1 1 ? 18.354 19.191 32.609 1.00 0.00 1 VAL A N 13
ATOM 8738 C CA . VAL A 1 1 ? 18.999 20.217 31.763 1.00 0.00 1 VAL A CA 13
ATOM 8739 C C . VAL A 1 1 ? 20.380 19.725 31.366 1.00 0.00 1 VAL A C 13
ATOM 8740 O O . VAL A 1 1 ? 21.187 19.372 32.229 1.00 0.00 1 VAL A O 13
ATOM 8755 N N . HIS A 1 2 ? 20.684 19.715 30.067 1.00 0.00 2 HIS A N 13
ATOM 8756 C CA . HIS A 1 2 ? 21.933 19.193 29.497 1.00 0.00 2 HIS A CA 13
ATOM 8757 C C . HIS A 1 2 ? 23.104 20.179 29.640 1.00 0.00 2 HIS A C 13
ATOM 8758 O O . HIS A 1 2 ? 23.747 20.549 28.656 1.00 0.00 2 HIS A O 13
ATOM 8772 N N . LYS A 1 3 ? 23.382 20.656 30.857 1.00 0.00 3 LYS A N 13
ATOM 8773 C CA . LYS A 1 3 ? 24.417 21.670 31.149 1.00 0.00 3 LYS A CA 13
ATOM 8774 C C . LYS A 1 3 ? 25.854 21.126 31.213 1.00 0.00 3 LYS A C 13
ATOM 8775 O O . LYS A 1 3 ? 26.650 21.526 32.061 1.00 0.00 3 LYS A O 13
ATOM 8794 N N . MET A 1 4 ? 26.166 20.218 30.286 1.00 0.00 4 MET A N 13
ATOM 8795 C CA . MET A 1 4 ? 27.457 19.549 30.090 1.00 0.00 4 MET A CA 13
ATOM 8796 C C . MET A 1 4 ? 27.792 19.589 28.593 1.00 0.00 4 MET A C 13
ATOM 8797 O O . MET A 1 4 ? 27.377 18.720 27.827 1.00 0.00 4 MET A O 13
ATOM 8811 N N . ALA A 1 5 ? 28.435 20.674 28.156 1.00 0.00 5 ALA A N 13
ATOM 8812 C CA . ALA A 1 5 ? 28.683 21.063 26.757 1.00 0.00 5 ALA A CA 13
ATOM 8813 C C . ALA A 1 5 ? 27.465 21.106 25.798 1.00 0.00 5 ALA A C 13
ATOM 8814 O O . ALA A 1 5 ? 27.638 21.320 24.596 1.00 0.00 5 ALA A O 13
ATOM 8821 N N . LYS A 1 6 ? 26.236 20.954 26.309 1.00 0.00 6 LYS A N 13
ATOM 8822 C CA . LYS A 1 6 ? 24.980 20.918 25.542 1.00 0.00 6 LYS A CA 13
ATOM 8823 C C . LYS A 1 6 ? 23.992 22.024 25.948 1.00 0.00 6 LYS A C 13
ATOM 8824 O O . LYS A 1 6 ? 22.822 21.970 25.577 1.00 0.00 6 LYS A O 13
ATOM 8843 N N . ASN A 1 7 ? 24.453 23.022 26.709 1.00 0.00 7 ASN A N 13
ATOM 8844 C CA . ASN A 1 7 ? 23.738 24.287 26.966 1.00 0.00 7 ASN A CA 13
ATOM 8845 C C . ASN A 1 7 ? 24.695 25.497 26.915 1.00 0.00 7 ASN A C 13
ATOM 8846 O O . ASN A 1 7 ? 24.316 26.561 26.430 1.00 0.00 7 ASN A O 13
ATOM 8857 N N . GLN A 1 8 ? 25.946 25.341 27.361 1.00 0.00 8 GLN A N 13
ATOM 8858 C CA . GLN A 1 8 ? 26.955 26.406 27.468 1.00 0.00 8 GLN A CA 13
ATOM 8859 C C . GLN A 1 8 ? 27.712 26.652 26.153 1.00 0.00 8 GLN A C 13
ATOM 8860 O O . GLN A 1 8 ? 28.928 26.820 26.135 1.00 0.00 8 GLN A O 13
ATOM 8874 N N . PHE A 1 9 ? 27.004 26.616 25.025 1.00 0.00 9 PHE A N 13
ATOM 8875 C CA . PHE A 1 9 ? 27.561 26.767 23.670 1.00 0.00 9 PHE A CA 13
ATOM 8876 C C . PHE A 1 9 ? 28.638 25.730 23.304 1.00 0.00 9 PHE A C 13
ATOM 8877 O O . PHE A 1 9 ? 29.308 25.885 22.283 1.00 0.00 9 PHE A O 13
ATOM 8894 N N . GLY A 1 10 ? 28.811 24.676 24.111 1.00 0.00 10 GLY A N 13
ATOM 8895 C CA . GLY A 1 10 ? 29.923 23.732 23.997 1.00 0.00 10 GLY A CA 13
ATOM 8896 C C . GLY A 1 10 ? 31.261 24.206 24.587 1.00 0.00 10 GLY A C 13
ATOM 8897 O O . GLY A 1 10 ? 32.245 23.480 24.444 1.00 0.00 10 GLY A O 13
ATOM 8901 N N . CYS A 1 11 ? 31.336 25.366 25.256 1.00 0.00 11 CYS A N 13
ATOM 8902 C CA . CYS A 1 11 ? 32.555 25.871 25.891 1.00 0.00 11 CYS A CA 13
ATOM 8903 C C . CYS A 1 11 ? 32.467 25.853 27.415 1.00 0.00 11 CYS A C 13
ATOM 8904 O O . CYS A 1 11 ? 31.455 26.210 28.013 1.00 0.00 11 CYS A O 13
ATOM 8911 N N . PHE A 1 12 ? 33.542 25.382 28.045 1.00 0.00 12 PHE A N 13
ATOM 8912 C CA . PHE A 1 12 ? 33.599 25.200 29.497 1.00 0.00 12 PHE A CA 13
ATOM 8913 C C . PHE A 1 12 ? 35.040 25.279 30.032 1.00 0.00 12 PHE A C 13
ATOM 8914 O O . PHE A 1 12 ? 35.979 25.370 29.244 1.00 0.00 12 PHE A O 13
ATOM 8931 N N . ALA A 1 13 ? 35.214 25.259 31.361 1.00 0.00 13 ALA A N 13
ATOM 8932 C CA . ALA A 1 13 ? 36.500 25.388 32.063 1.00 0.00 13 ALA A CA 13
ATOM 8933 C C . ALA A 1 13 ? 37.353 26.606 31.629 1.00 0.00 13 ALA A C 13
ATOM 8934 O O . ALA A 1 13 ? 38.578 26.523 31.527 1.00 0.00 13 ALA A O 13
ATOM 8941 N N . ASN A 1 14 ? 36.692 27.726 31.309 1.00 0.00 14 ASN A N 13
ATOM 8942 C CA . ASN A 1 14 ? 37.262 28.926 30.708 1.00 0.00 14 ASN A CA 13
ATOM 8943 C C . ASN A 1 14 ? 38.046 28.674 29.393 1.00 0.00 14 ASN A C 13
ATOM 8944 O O . ASN A 1 14 ? 38.955 29.439 29.059 1.00 0.00 14 ASN A O 13
ATOM 8955 N N . VAL A 1 15 ? 37.713 27.629 28.621 1.00 0.00 15 VAL A N 13
ATOM 8956 C CA . VAL A 1 15 ? 38.335 27.330 27.319 1.00 0.00 15 VAL A CA 13
ATOM 8957 C C . VAL A 1 15 ? 37.465 27.931 26.209 1.00 0.00 15 VAL A C 13
ATOM 8958 O O . VAL A 1 15 ? 36.261 28.113 26.384 1.00 0.00 15 VAL A O 13
ATOM 8971 N N . ASP A 1 16 ? 38.038 28.203 25.038 1.00 0.00 16 ASP A N 13
ATOM 8972 C CA . ASP A 1 16 ? 37.335 28.723 23.858 1.00 0.00 16 ASP A CA 13
ATOM 8973 C C . ASP A 1 16 ? 37.207 27.599 22.853 1.00 0.00 16 ASP A C 13
ATOM 8974 O O . ASP A 1 16 ? 37.714 27.592 21.733 1.00 0.00 16 ASP A O 13
ATOM 8983 N N . VAL A 1 17 ? 36.516 26.602 23.382 1.00 0.00 17 VAL A N 13
ATOM 8984 C CA . VAL A 1 17 ? 36.270 25.282 22.847 1.00 0.00 17 VAL A CA 13
ATOM 8985 C C . VAL A 1 17 ? 35.510 25.364 21.506 1.00 0.00 17 VAL A C 13
ATOM 8986 O O . VAL A 1 17 ? 34.879 26.382 21.202 1.00 0.00 17 VAL A O 13
ATOM 8999 N N . LYS A 1 18 ? 35.574 24.294 20.701 1.00 0.00 18 LYS A N 13
ATOM 9000 C CA . LYS A 1 18 ? 35.141 24.224 19.290 1.00 0.00 18 LYS A CA 13
ATOM 9001 C C . LYS A 1 18 ? 33.721 24.706 18.969 1.00 0.00 18 LYS A C 13
ATOM 9002 O O . LYS A 1 18 ? 33.492 25.102 17.828 1.00 0.00 18 LYS A O 13
ATOM 9021 N N . GLY A 1 19 ? 32.792 24.737 19.920 1.00 0.00 19 GLY A N 13
ATOM 9022 C CA . GLY A 1 19 ? 31.473 25.358 19.750 1.00 0.00 19 GLY A CA 13
ATOM 9023 C C . GLY A 1 19 ? 31.484 26.879 19.487 1.00 0.00 19 GLY A C 13
ATOM 9024 O O . GLY A 1 19 ? 30.453 27.420 19.080 1.00 0.00 19 GLY A O 13
ATOM 9028 N N . ASP A 1 20 ? 32.635 27.546 19.662 1.00 0.00 20 ASP A N 13
ATOM 9029 C CA . ASP A 1 20 ? 32.920 28.962 19.369 1.00 0.00 20 ASP A CA 13
ATOM 9030 C C . ASP A 1 20 ? 31.816 29.935 19.829 1.00 0.00 20 ASP A C 13
ATOM 9031 O O . ASP A 1 20 ? 30.991 30.394 19.028 1.00 0.00 20 ASP A O 13
ATOM 9040 N N . CYS A 1 21 ? 31.820 30.311 21.115 1.00 0.00 21 CYS A N 13
ATOM 9041 C CA . CYS A 1 21 ? 30.828 31.249 21.664 1.00 0.00 21 CYS A CA 13
ATOM 9042 C C . CYS A 1 21 ? 30.839 32.628 20.966 1.00 0.00 21 CYS A C 13
ATOM 9043 O O . CYS A 1 21 ? 29.817 33.320 20.904 1.00 0.00 21 CYS A O 13
ATOM 9050 N N . LYS A 1 22 ? 31.973 32.988 20.350 1.00 0.00 22 LYS A N 13
ATOM 9051 C CA . LYS A 1 22 ? 32.166 34.095 19.399 1.00 0.00 22 LYS A CA 13
ATOM 9052 C C . LYS A 1 22 ? 30.979 34.250 18.432 1.00 0.00 22 LYS A C 13
ATOM 9053 O O . LYS A 1 22 ? 30.546 35.378 18.187 1.00 0.00 22 LYS A O 13
ATOM 9072 N N . ARG A 1 23 ? 30.427 33.133 17.925 1.00 0.00 23 ARG A N 13
ATOM 9073 C CA . ARG A 1 23 ? 29.306 33.070 16.963 1.00 0.00 23 ARG A CA 13
ATOM 9074 C C . ARG A 1 23 ? 27.955 33.455 17.564 1.00 0.00 23 ARG A C 13
ATOM 9075 O O . ARG A 1 23 ? 27.208 34.205 16.937 1.00 0.00 23 ARG A O 13
ATOM 9096 N N . HIS A 1 24 ? 27.666 33.025 18.795 1.00 0.00 24 HIS A N 13
ATOM 9097 C CA . HIS A 1 24 ? 26.474 33.459 19.544 1.00 0.00 24 HIS A CA 13
ATOM 9098 C C . HIS A 1 24 ? 26.491 34.976 19.755 1.00 0.00 24 HIS A C 13
ATOM 9099 O O . HIS A 1 24 ? 25.537 35.668 19.400 1.00 0.00 24 HIS A O 13
ATOM 9113 N N . CYS A 1 25 ? 27.614 35.503 20.245 1.00 0.00 25 CYS A N 13
ATOM 9114 C CA . CYS A 1 25 ? 27.755 36.930 20.525 1.00 0.00 25 CYS A CA 13
ATOM 9115 C C . CYS A 1 25 ? 27.868 37.799 19.255 1.00 0.00 25 CYS A C 13
ATOM 9116 O O . CYS A 1 25 ? 27.417 38.947 19.266 1.00 0.00 25 CYS A O 13
ATOM 9123 N N . LYS A 1 26 ? 28.331 37.253 18.116 1.00 0.00 26 LYS A N 13
ATOM 9124 C CA . LYS A 1 26 ? 28.290 37.934 16.800 1.00 0.00 26 LYS A CA 13
ATOM 9125 C C . LYS A 1 26 ? 26.870 38.359 16.406 1.00 0.00 26 LYS A C 13
ATOM 9126 O O . LYS A 1 26 ? 26.709 39.402 15.768 1.00 0.00 26 LYS A O 13
ATOM 9145 N N . ALA A 1 27 ? 25.835 37.630 16.827 1.00 0.00 27 ALA A N 13
ATOM 9146 C CA . ALA A 1 27 ? 24.438 37.989 16.561 1.00 0.00 27 ALA A CA 13
ATOM 9147 C C . ALA A 1 27 ? 24.017 39.327 17.212 1.00 0.00 27 ALA A C 13
ATOM 9148 O O . ALA A 1 27 ? 23.107 40.003 16.721 1.00 0.00 27 ALA A O 13
ATOM 9155 N N . GLU A 1 28 ? 24.703 39.736 18.284 1.00 0.00 28 GLU A N 13
ATOM 9156 C CA . GLU A 1 28 ? 24.511 41.006 19.000 1.00 0.00 28 GLU A CA 13
ATOM 9157 C C . GLU A 1 28 ? 25.666 42.004 18.752 1.00 0.00 28 GLU A C 13
ATOM 9158 O O . GLU A 1 28 ? 25.803 43.000 19.463 1.00 0.00 28 GLU A O 13
ATOM 9170 N N . ASP A 1 29 ? 26.520 41.708 17.763 1.00 0.00 29 ASP A N 13
ATOM 9171 C CA . ASP A 1 29 ? 27.761 42.422 17.439 1.00 0.00 29 ASP A CA 13
ATOM 9172 C C . ASP A 1 29 ? 28.742 42.533 18.625 1.00 0.00 29 ASP A C 13
ATOM 9173 O O . ASP A 1 29 ? 29.358 43.581 18.852 1.00 0.00 29 ASP A O 13
ATOM 9182 N N . LYS A 1 30 ? 28.871 41.438 19.391 1.00 0.00 30 LYS A N 13
ATOM 9183 C CA . LYS A 1 30 ? 29.722 41.304 20.588 1.00 0.00 30 LYS A CA 13
ATOM 9184 C C . LYS A 1 30 ? 30.778 40.196 20.467 1.00 0.00 30 LYS A C 13
ATOM 9185 O O . LYS A 1 30 ? 30.666 39.283 19.644 1.00 0.00 30 LYS A O 13
ATOM 9204 N N . GLU A 1 31 ? 31.769 40.247 21.350 1.00 0.00 31 GLU A N 13
ATOM 9205 C CA . GLU A 1 31 ? 32.730 39.163 21.611 1.00 0.00 31 GLU A CA 13
ATOM 9206 C C . GLU A 1 31 ? 32.070 38.117 22.523 1.00 0.00 31 GLU A C 13
ATOM 9207 O O . GLU A 1 31 ? 31.217 38.474 23.336 1.00 0.00 31 GLU A O 13
ATOM 9219 N N . GLY A 1 32 ? 32.464 36.845 22.429 1.00 0.00 32 GLY A N 13
ATOM 9220 C CA . GLY A 1 32 ? 31.983 35.764 23.301 1.00 0.00 32 GLY A CA 13
ATOM 9221 C C . GLY A 1 32 ? 33.057 35.315 24.297 1.00 0.00 32 GLY A C 13
ATOM 9222 O O . GLY A 1 32 ? 34.147 34.927 23.868 1.00 0.00 32 GLY A O 13
ATOM 9226 N N . ILE A 1 33 ? 32.759 35.357 25.603 1.00 0.00 33 ILE A N 13
ATOM 9227 C CA . ILE A 1 33 ? 33.645 34.910 26.689 1.00 0.00 33 ILE A CA 13
ATOM 9228 C C . ILE A 1 33 ? 33.050 33.754 27.505 1.00 0.00 33 ILE A C 13
ATOM 9229 O O . ILE A 1 33 ? 32.139 33.887 28.322 1.00 0.00 33 ILE A O 13
ATOM 9245 N N . CYS A 1 34 ? 33.623 32.575 27.302 1.00 0.00 34 CYS A N 13
ATOM 9246 C CA . CYS A 1 34 ? 33.382 31.394 28.118 1.00 0.00 34 CYS A CA 13
ATOM 9247 C C . CYS A 1 34 ? 34.115 31.582 29.456 1.00 0.00 34 CYS A C 13
ATOM 9248 O O . CYS A 1 34 ? 35.310 31.317 29.552 1.00 0.00 34 CYS A O 13
ATOM 9255 N N . HIS A 1 35 ? 33.437 32.128 30.468 1.00 0.00 35 HIS A N 13
ATOM 9256 C CA . HIS A 1 35 ? 34.044 32.607 31.727 1.00 0.00 35 HIS A CA 13
ATOM 9257 C C . HIS A 1 35 ? 34.220 31.564 32.849 1.00 0.00 35 HIS A C 13
ATOM 9258 O O . HIS A 1 35 ? 34.641 31.892 33.962 1.00 0.00 35 HIS A O 13
ATOM 9272 N N . GLY A 1 36 ? 33.911 30.306 32.556 1.00 0.00 36 GLY A N 13
ATOM 9273 C CA . GLY A 1 36 ? 33.980 29.157 33.463 1.00 0.00 36 GLY A CA 13
ATOM 9274 C C . GLY A 1 36 ? 33.325 27.969 32.770 1.00 0.00 36 GLY A C 13
ATOM 9275 O O . GLY A 1 36 ? 33.685 27.673 31.630 1.00 0.00 36 GLY A O 13
ATOM 9279 N N . THR A 1 37 ? 32.347 27.304 33.392 1.00 0.00 37 THR A N 13
ATOM 9280 C CA . THR A 1 37 ? 31.495 26.297 32.724 1.00 0.00 37 THR A CA 13
ATOM 9281 C C . THR A 1 37 ? 30.326 26.892 31.930 1.00 0.00 37 THR A C 13
ATOM 9282 O O . THR A 1 37 ? 29.565 26.132 31.330 1.00 0.00 37 THR A O 13
ATOM 9293 N N . LYS A 1 38 ? 30.175 28.224 31.923 1.00 0.00 38 LYS A N 13
ATOM 9294 C CA . LYS A 1 38 ? 29.165 29.002 31.182 1.00 0.00 38 LYS A CA 13
ATOM 9295 C C . LYS A 1 38 ? 29.829 30.049 30.264 1.00 0.00 38 LYS A C 13
ATOM 9296 O O . LYS A 1 38 ? 31.002 30.384 30.445 1.00 0.00 38 LYS A O 13
ATOM 9315 N N . CYS A 1 39 ? 29.074 30.606 29.314 1.00 0.00 39 CYS A N 13
ATOM 9316 C CA . CYS A 1 39 ? 29.500 31.737 28.474 1.00 0.00 39 CYS A CA 13
ATOM 9317 C C . CYS A 1 39 ? 28.568 32.952 28.593 1.00 0.00 39 CYS A C 13
ATOM 9318 O O . CYS A 1 39 ? 27.357 32.808 28.766 1.00 0.00 39 CYS A O 13
ATOM 9325 N N . LYS A 1 40 ? 29.137 34.149 28.437 1.00 0.00 40 LYS A N 13
ATOM 9326 C CA . LYS A 1 40 ? 28.449 35.444 28.307 1.00 0.00 40 LYS A CA 13
ATOM 9327 C C . LYS A 1 40 ? 29.109 36.260 27.187 1.00 0.00 40 LYS A C 13
ATOM 9328 O O . LYS A 1 40 ? 30.151 35.857 26.668 1.00 0.00 40 LYS A O 13
ATOM 9347 N N . CYS A 1 41 ? 28.545 37.403 26.801 1.00 0.00 41 CYS A N 13
ATOM 9348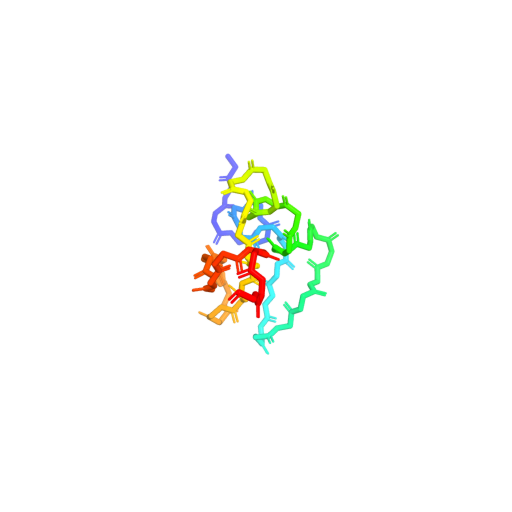 C CA . CYS A 1 41 ? 29.248 38.309 25.888 1.00 0.00 41 CYS A CA 13
ATOM 9349 C C . CYS A 1 41 ? 30.216 39.247 26.619 1.00 0.00 41 CYS A C 13
ATOM 9350 O O . CYS A 1 41 ? 30.029 39.578 27.792 1.00 0.00 41 CYS A O 13
ATOM 9357 N N . GLY A 1 42 ? 31.262 39.662 25.905 1.00 0.00 42 GLY A N 13
ATOM 9358 C CA . GLY A 1 42 ? 32.325 40.524 26.409 1.00 0.00 42 GLY A CA 13
ATOM 9359 C C . GLY A 1 42 ? 32.028 41.985 26.097 1.00 0.00 42 GLY A C 13
ATOM 9360 O O . GLY A 1 42 ? 31.298 42.652 26.832 1.00 0.00 42 GLY A O 13
ATOM 9364 N N . VAL A 1 43 ? 32.581 42.460 24.980 1.00 0.00 43 VAL A N 13
ATOM 9365 C CA . VAL A 1 43 ? 32.513 43.839 24.491 1.00 0.00 43 VAL A CA 13
ATOM 9366 C C . VAL A 1 43 ? 32.052 43.899 23.027 1.00 0.00 43 VAL A C 13
ATOM 9367 O O . VAL A 1 43 ? 32.069 42.870 22.347 1.00 0.00 43 VAL A O 13
ATOM 9380 N N . PRO A 1 44 ? 31.641 45.073 22.514 1.00 0.00 44 PRO A N 13
ATOM 9381 C CA . PRO A 1 44 ? 31.450 45.324 21.084 1.00 0.00 44 PRO A CA 13
ATOM 9382 C C . PRO A 1 44 ? 32.694 44.911 20.285 1.00 0.00 44 PRO A C 13
ATOM 9383 O O . PRO A 1 44 ? 33.814 45.227 20.695 1.00 0.00 44 PRO A O 13
ATOM 9394 N N . ILE A 1 45 ? 32.525 44.239 19.143 1.00 0.00 45 ILE A N 13
ATOM 9395 C CA . ILE A 1 45 ? 33.660 43.811 18.301 1.00 0.00 45 ILE A CA 13
ATOM 9396 C C . ILE A 1 45 ? 34.432 44.999 17.707 1.00 0.00 45 ILE A C 13
ATOM 9397 O O . ILE A 1 45 ? 35.595 44.864 17.329 1.00 0.00 45 ILE A O 13
ATOM 9413 N N . SER A 1 46 ? 33.802 46.174 17.614 1.00 0.00 46 SER A N 13
ATOM 9414 C CA . SER A 1 46 ? 34.457 47.435 17.287 1.00 0.00 46 SER A CA 13
ATOM 9415 C C . SER A 1 46 ? 35.310 47.917 18.468 1.00 0.00 46 SER A C 13
ATOM 9416 O O . SER A 1 46 ? 34.817 48.552 19.407 1.00 0.00 46 SER A O 13
ATOM 9424 N N . TYR A 1 47 ? 36.605 47.610 18.431 1.00 0.00 47 TYR A N 13
ATOM 9425 C CA . TYR A 1 47 ? 37.554 47.799 19.542 1.00 0.00 47 TYR A CA 13
ATOM 9426 C C . TYR A 1 47 ? 38.032 49.249 19.770 1.00 0.00 47 TYR A C 13
ATOM 9427 O O . TYR A 1 47 ? 39.003 49.474 20.503 1.00 0.00 47 TYR A O 13
ATOM 9445 N N . LEU A 1 48 ? 37.378 50.232 19.140 1.00 0.00 48 LEU A N 13
ATOM 9446 C CA . LEU A 1 48 ? 37.644 51.668 19.221 1.00 0.00 48 LEU A CA 13
ATOM 9447 C C . LEU A 1 48 ? 37.363 52.234 20.624 1.00 0.00 48 LEU A C 13
ATOM 9448 O O . LEU A 1 48 ? 36.188 52.216 21.059 1.00 0.00 48 LEU A O 13
ATOM 9465 N N . VAL A 1 1 ? 17.673 18.748 27.352 1.00 0.00 1 VAL A N 14
ATOM 9466 C CA . VAL A 1 1 ? 19.137 18.572 27.482 1.00 0.00 1 VAL A CA 14
ATOM 9467 C C . VAL A 1 1 ? 19.649 19.189 28.776 1.00 0.00 1 VAL A C 14
ATOM 9468 O O . VAL A 1 1 ? 19.033 20.115 29.310 1.00 0.00 1 VAL A O 14
ATOM 9483 N N . HIS A 1 2 ? 20.773 18.682 29.282 1.00 0.00 2 HIS A N 14
ATOM 9484 C CA . HIS A 1 2 ? 21.472 19.182 30.476 1.00 0.00 2 HIS A CA 14
ATOM 9485 C C . HIS A 1 2 ? 22.386 20.388 30.175 1.00 0.00 2 HIS A C 14
ATOM 9486 O O . HIS A 1 2 ? 22.467 20.881 29.043 1.00 0.00 2 HIS A O 14
ATOM 9500 N N . LYS A 1 3 ? 23.078 20.900 31.201 1.00 0.00 3 LYS A N 14
ATOM 9501 C CA . LYS A 1 3 ? 23.990 22.054 31.107 1.00 0.00 3 LYS A CA 14
ATOM 9502 C C . LYS A 1 3 ? 25.460 21.610 31.035 1.00 0.00 3 LYS A C 14
ATOM 9503 O O . LYS A 1 3 ? 26.302 22.161 31.744 1.00 0.00 3 LYS A O 14
ATOM 9522 N N . MET A 1 4 ? 25.769 20.603 30.214 1.00 0.00 4 MET A N 14
ATOM 9523 C CA . MET A 1 4 ? 27.106 19.981 30.120 1.00 0.00 4 MET A CA 14
ATOM 9524 C C . MET A 1 4 ? 27.530 19.911 28.650 1.00 0.00 4 MET A C 14
ATOM 9525 O O . MET A 1 4 ? 27.225 18.965 27.917 1.00 0.00 4 MET A O 14
ATOM 9539 N N . ALA A 1 5 ? 28.162 20.995 28.201 1.00 0.00 5 ALA A N 14
ATOM 9540 C CA . ALA A 1 5 ? 28.458 21.331 26.808 1.00 0.00 5 ALA A CA 14
ATOM 9541 C C . ALA A 1 5 ? 27.243 21.382 25.849 1.00 0.00 5 ALA A C 14
ATOM 9542 O O . ALA A 1 5 ? 27.438 21.607 24.654 1.00 0.00 5 ALA A O 14
ATOM 9549 N N . LYS A 1 6 ? 26.001 21.253 26.343 1.00 0.00 6 LYS A N 14
ATOM 9550 C CA . LYS A 1 6 ? 24.756 21.279 25.543 1.00 0.00 6 LYS A CA 14
ATOM 9551 C C . LYS A 1 6 ? 23.923 22.552 25.727 1.00 0.00 6 LYS A C 14
ATOM 9552 O O . LYS A 1 6 ? 22.848 22.669 25.137 1.00 0.00 6 LYS A O 14
ATOM 9571 N N . ASN A 1 7 ? 24.423 23.512 26.510 1.00 0.00 7 ASN A N 14
ATOM 9572 C CA . ASN A 1 7 ? 23.823 24.843 26.667 1.00 0.00 7 ASN A CA 14
ATOM 9573 C C . ASN A 1 7 ? 24.825 25.997 26.501 1.00 0.00 7 ASN A C 14
ATOM 9574 O O . ASN A 1 7 ? 24.451 27.093 26.085 1.00 0.00 7 ASN A O 14
ATOM 9585 N N . GLN A 1 8 ? 26.087 25.750 26.845 1.00 0.00 8 GLN A N 14
ATOM 9586 C CA . GLN A 1 8 ? 27.170 26.732 26.923 1.00 0.00 8 GLN A CA 14
ATOM 9587 C C . GLN A 1 8 ? 27.980 26.784 25.626 1.00 0.00 8 GLN A C 14
ATOM 9588 O O . GLN A 1 8 ? 29.186 27.000 25.656 1.00 0.00 8 GLN A O 14
ATOM 9602 N N . PHE A 1 9 ? 27.349 26.512 24.478 1.00 0.00 9 PHE A N 14
ATOM 9603 C CA . PHE A 1 9 ? 28.009 26.569 23.161 1.00 0.00 9 PHE A CA 14
ATOM 9604 C C . PHE A 1 9 ? 29.186 25.583 23.057 1.00 0.00 9 PHE A C 14
ATOM 9605 O O . PHE A 1 9 ? 30.169 25.819 22.356 1.00 0.00 9 PHE A O 14
ATOM 9622 N N . GLY A 1 10 ? 29.123 24.502 23.843 1.00 0.00 10 GLY A N 14
ATOM 9623 C CA . GLY A 1 10 ? 30.204 23.532 23.988 1.00 0.00 10 GLY A CA 14
ATOM 9624 C C . GLY A 1 10 ? 31.445 24.014 24.756 1.00 0.00 10 GLY A C 14
ATOM 9625 O O . GLY A 1 10 ? 32.347 23.200 24.954 1.00 0.00 10 GLY A O 14
ATOM 9629 N N . CYS A 1 11 ? 31.521 25.275 25.209 1.00 0.00 11 CYS A N 14
ATOM 9630 C CA . CYS A 1 11 ? 32.708 25.836 25.837 1.00 0.00 11 CYS A CA 14
ATOM 9631 C C . CYS A 1 11 ? 32.616 25.810 27.360 1.00 0.00 11 CYS A C 14
ATOM 9632 O O . CYS A 1 11 ? 31.636 26.254 27.951 1.00 0.00 11 CYS A O 14
ATOM 9639 N N . PHE A 1 12 ? 33.650 25.261 27.992 1.00 0.00 12 PHE A N 14
ATOM 9640 C CA . PHE A 1 12 ? 33.679 25.091 29.448 1.00 0.00 12 PHE A CA 14
ATOM 9641 C C . PHE A 1 12 ? 35.108 25.130 30.021 1.00 0.00 12 PHE A C 14
ATOM 9642 O O . PHE A 1 12 ? 36.083 25.148 29.264 1.00 0.00 12 PHE A O 14
ATOM 9659 N N . ALA A 1 13 ? 35.237 25.110 31.353 1.00 0.00 13 ALA A N 14
ATOM 9660 C CA . ALA A 1 13 ? 36.498 25.181 32.105 1.00 0.00 13 ALA A CA 14
ATOM 9661 C C . ALA A 1 13 ? 37.420 26.348 31.686 1.00 0.00 13 ALA A C 14
ATOM 9662 O O . ALA A 1 13 ? 38.652 26.236 31.723 1.00 0.00 13 ALA A O 14
ATOM 9669 N N . ASN A 1 14 ? 36.819 27.471 31.281 1.00 0.00 14 ASN A N 14
ATOM 9670 C CA . ASN A 1 14 ? 37.467 28.622 30.676 1.00 0.00 14 ASN A CA 14
ATOM 9671 C C . ASN A 1 14 ? 38.407 28.301 29.499 1.00 0.00 14 ASN A C 14
ATOM 9672 O O . ASN A 1 14 ? 39.561 28.741 29.457 1.00 0.00 14 ASN A O 14
ATOM 9683 N N . VAL A 1 15 ? 37.897 27.506 28.554 1.00 0.00 15 VAL A N 14
ATOM 9684 C CA . VAL A 1 15 ? 38.498 27.225 27.242 1.00 0.00 15 VAL A CA 14
ATOM 9685 C C . VAL A 1 15 ? 37.579 27.815 26.167 1.00 0.00 15 VAL A C 14
ATOM 9686 O O . VAL A 1 15 ? 36.372 27.941 26.366 1.00 0.00 15 VAL A O 14
ATOM 9699 N N . ASP A 1 16 ? 38.123 28.140 24.999 1.00 0.00 16 ASP A N 14
ATOM 9700 C CA . ASP A 1 16 ? 37.384 28.670 23.844 1.00 0.00 16 ASP A CA 14
ATOM 9701 C C . ASP A 1 16 ? 37.282 27.555 22.820 1.00 0.00 16 ASP A C 14
ATOM 9702 O O . ASP A 1 16 ? 37.837 27.548 21.719 1.00 0.00 16 ASP A O 14
ATOM 9711 N N . VAL A 1 17 ? 36.614 26.540 23.342 1.00 0.00 17 VAL A N 14
ATOM 9712 C CA . VAL A 1 17 ? 36.385 25.218 22.805 1.00 0.00 17 VAL A CA 14
ATOM 9713 C C . VAL A 1 17 ? 35.639 25.305 21.463 1.00 0.00 17 VAL A C 14
ATOM 9714 O O . VAL A 1 17 ? 34.876 26.242 21.210 1.00 0.00 17 VAL A O 14
ATOM 9727 N N . LYS A 1 18 ? 35.824 24.301 20.603 1.00 0.00 18 LYS A N 14
ATOM 9728 C CA . LYS A 1 18 ? 35.405 24.321 19.185 1.00 0.00 18 LYS A CA 14
ATOM 9729 C C . LYS A 1 18 ? 33.904 24.462 18.880 1.00 0.00 18 LYS A C 14
ATOM 9730 O O . LYS A 1 18 ? 33.573 24.713 17.724 1.00 0.00 18 LYS A O 14
ATOM 9749 N N . GLY A 1 19 ? 33.002 24.386 19.861 1.00 0.00 19 GLY A N 14
ATOM 9750 C CA . GLY A 1 19 ? 31.583 24.730 19.657 1.00 0.00 19 GLY A CA 14
ATOM 9751 C C . GLY A 1 19 ? 31.321 26.233 19.423 1.00 0.00 19 GLY A C 14
ATOM 9752 O O . GLY A 1 19 ? 30.298 26.588 18.838 1.00 0.00 19 GLY A O 14
ATOM 9756 N N . ASP A 1 20 ? 32.278 27.090 19.807 1.00 0.00 20 ASP A N 14
ATOM 9757 C CA . ASP A 1 20 ? 32.327 28.556 19.677 1.00 0.00 20 ASP A CA 14
ATOM 9758 C C . ASP A 1 20 ? 31.126 29.364 20.208 1.00 0.00 20 ASP A C 14
ATOM 9759 O O . ASP A 1 20 ? 30.094 29.509 19.548 1.00 0.00 20 ASP A O 14
ATOM 9768 N N . CYS A 1 21 ? 31.323 30.036 21.350 1.00 0.00 21 CYS A N 14
ATOM 9769 C CA . CYS A 1 21 ? 30.398 31.052 21.874 1.00 0.00 21 CYS A CA 14
ATOM 9770 C C . CYS A 1 21 ? 30.459 32.360 21.076 1.00 0.00 21 CYS A C 14
ATOM 9771 O O . CYS A 1 21 ? 29.453 33.066 20.962 1.00 0.00 21 CYS A O 14
ATOM 9778 N N . LYS A 1 22 ? 31.623 32.668 20.476 1.00 0.00 22 LYS A N 14
ATOM 9779 C CA . LYS A 1 22 ? 31.846 33.814 19.581 1.00 0.00 22 LYS A CA 14
ATOM 9780 C C . LYS A 1 22 ? 30.679 34.012 18.615 1.00 0.00 22 LYS A C 14
ATOM 9781 O O . LYS A 1 22 ? 30.183 35.123 18.513 1.00 0.00 22 LYS A O 14
ATOM 9800 N N . ARG A 1 23 ? 30.196 32.952 17.955 1.00 0.00 23 ARG A N 14
ATOM 9801 C CA . ARG A 1 23 ? 29.154 33.033 16.912 1.00 0.00 23 ARG A CA 14
ATOM 9802 C C . ARG A 1 23 ? 27.789 33.508 17.408 1.00 0.00 23 ARG A C 14
ATOM 9803 O O . ARG A 1 23 ? 27.128 34.265 16.700 1.00 0.00 23 ARG A O 14
ATOM 9824 N N . HIS A 1 24 ? 27.408 33.154 18.632 1.00 0.00 24 HIS A N 14
ATOM 9825 C CA . HIS A 1 24 ? 26.190 33.656 19.281 1.00 0.00 24 HIS A CA 14
ATOM 9826 C C . HIS A 1 24 ? 26.342 35.137 19.661 1.00 0.00 24 HIS A C 14
ATOM 9827 O O . HIS A 1 24 ? 25.492 35.947 19.294 1.00 0.00 24 HIS A O 14
ATOM 9841 N N . CYS A 1 25 ? 27.455 35.529 20.284 1.00 0.00 25 CYS A N 14
ATOM 9842 C CA . CYS A 1 25 ? 27.687 36.942 20.623 1.00 0.00 25 CYS A CA 14
ATOM 9843 C C . CYS A 1 25 ? 27.932 37.834 19.383 1.00 0.00 25 CYS A C 14
ATOM 9844 O O . CYS A 1 25 ? 27.547 39.006 19.373 1.00 0.00 25 CYS A O 14
ATOM 9851 N N . LYS A 1 26 ? 28.472 37.280 18.291 1.00 0.00 26 LYS A N 14
ATOM 9852 C CA . LYS A 1 26 ? 28.676 37.970 17.009 1.00 0.00 26 LYS A CA 14
ATOM 9853 C C . LYS A 1 26 ? 27.366 38.456 16.382 1.00 0.00 26 LYS A C 14
ATOM 9854 O O . LYS A 1 26 ? 27.382 39.493 15.720 1.00 0.00 26 LYS A O 14
ATOM 9873 N N . ALA A 1 27 ? 26.234 37.804 16.655 1.00 0.00 27 ALA A N 14
ATOM 9874 C CA . ALA A 1 27 ? 24.917 38.244 16.191 1.00 0.00 27 ALA A CA 14
ATOM 9875 C C . ALA A 1 27 ? 24.467 39.583 16.821 1.00 0.00 27 ALA A C 14
ATOM 9876 O O . ALA A 1 27 ? 23.587 40.265 16.292 1.00 0.00 27 ALA A O 14
ATOM 9883 N N . GLU A 1 28 ? 25.070 39.957 17.952 1.00 0.00 28 GLU A N 14
ATOM 9884 C CA . GLU A 1 28 ? 24.890 41.223 18.668 1.00 0.00 28 GLU A CA 14
ATOM 9885 C C . GLU A 1 28 ? 26.057 42.206 18.434 1.00 0.00 28 GLU A C 14
ATOM 9886 O O . GLU A 1 28 ? 26.099 43.270 19.062 1.00 0.00 28 GLU A O 14
ATOM 9898 N N . ASP A 1 29 ? 27.007 41.846 17.561 1.00 0.00 29 ASP A N 14
ATOM 9899 C CA . ASP A 1 29 ? 28.308 42.499 17.343 1.00 0.00 29 ASP A CA 14
ATOM 9900 C C . ASP A 1 29 ? 29.182 42.546 18.621 1.00 0.00 29 ASP A C 14
ATOM 9901 O O . ASP A 1 29 ? 29.885 43.529 18.875 1.00 0.00 29 ASP A O 14
ATOM 9910 N N . LYS A 1 30 ? 29.117 41.481 19.442 1.00 0.00 30 LYS A N 14
ATOM 9911 C CA . LYS A 1 30 ? 29.838 41.316 20.721 1.00 0.00 30 LYS A CA 14
ATOM 9912 C C . LYS A 1 30 ? 30.863 40.173 20.706 1.00 0.00 30 LYS A C 14
ATOM 9913 O O . LYS A 1 30 ? 30.734 39.208 19.956 1.00 0.00 30 LYS A O 14
ATOM 9932 N N . GLU A 1 31 ? 31.847 40.251 21.599 1.00 0.00 31 GLU A N 14
ATOM 9933 C CA . GLU A 1 31 ? 32.765 39.147 21.924 1.00 0.00 31 GLU A CA 14
ATOM 9934 C C . GLU A 1 31 ? 32.027 38.122 22.799 1.00 0.00 31 GLU A C 14
ATOM 9935 O O . GLU A 1 31 ? 31.149 38.504 23.574 1.00 0.00 31 GLU A O 14
ATOM 9947 N N . GLY A 1 32 ? 32.388 36.840 22.712 1.00 0.00 32 GLY A N 14
ATOM 9948 C CA . GLY A 1 32 ? 31.766 35.743 23.464 1.00 0.00 32 GLY A CA 14
ATOM 9949 C C . GLY A 1 32 ? 32.765 35.046 24.380 1.00 0.00 32 GLY A C 14
ATOM 9950 O O . GLY A 1 32 ? 33.594 34.275 23.894 1.00 0.00 32 GLY A O 14
ATOM 9954 N N . ILE A 1 33 ? 32.691 35.311 25.689 1.00 0.00 33 ILE A N 14
ATOM 9955 C CA . ILE A 1 33 ? 33.657 34.825 26.685 1.00 0.00 33 ILE A CA 14
ATOM 9956 C C . ILE A 1 33 ? 33.094 33.699 27.559 1.00 0.00 33 ILE A C 14
ATOM 9957 O O . ILE A 1 33 ? 32.170 33.858 28.356 1.00 0.00 33 ILE A O 14
ATOM 9973 N N . CYS A 1 34 ? 33.678 32.516 27.414 1.00 0.00 34 CYS A N 14
ATOM 9974 C CA . CYS A 1 34 ? 33.337 31.322 28.180 1.00 0.00 34 CYS A CA 14
ATOM 9975 C C . CYS A 1 34 ? 33.999 31.330 29.570 1.00 0.00 34 CYS A C 14
ATOM 9976 O O . CYS A 1 34 ? 34.889 30.535 29.847 1.00 0.00 34 CYS A O 14
ATOM 9983 N N . HIS A 1 35 ? 33.598 32.261 30.440 1.00 0.00 35 HIS A N 14
ATOM 9984 C CA . HIS A 1 35 ? 34.238 32.597 31.733 1.00 0.00 35 HIS A CA 14
ATOM 9985 C C . HIS A 1 35 ? 34.261 31.513 32.835 1.00 0.00 35 HIS A C 14
ATOM 9986 O O . HIS A 1 35 ? 34.540 31.813 33.999 1.00 0.00 35 HIS A O 14
ATOM 10000 N N . GLY A 1 36 ? 33.981 30.259 32.503 1.00 0.00 36 GLY A N 14
ATOM 10001 C CA . GLY A 1 36 ? 33.926 29.130 33.429 1.00 0.00 36 GLY A CA 14
ATOM 10002 C C . GLY A 1 36 ? 33.286 27.939 32.731 1.00 0.00 36 GLY A C 14
ATOM 10003 O O . GLY A 1 36 ? 33.775 27.515 31.685 1.00 0.00 36 GLY A O 14
ATOM 10007 N N . THR A 1 37 ? 32.191 27.415 33.277 1.00 0.00 37 THR A N 14
ATOM 10008 C CA . THR A 1 37 ? 31.328 26.410 32.629 1.00 0.00 37 THR A CA 14
ATOM 10009 C C . THR A 1 37 ? 30.167 27.015 31.836 1.00 0.00 37 THR A C 14
ATOM 10010 O O . THR A 1 37 ? 29.478 26.274 31.138 1.00 0.00 37 THR A O 14
ATOM 10021 N N . LYS A 1 38 ? 29.950 28.335 31.915 1.00 0.00 38 LYS A N 14
ATOM 10022 C CA . LYS A 1 38 ? 28.948 29.111 31.165 1.00 0.00 38 LYS A CA 14
ATOM 10023 C C . LYS A 1 38 ? 29.612 30.202 30.303 1.00 0.00 38 LYS A C 14
ATOM 10024 O O . LYS A 1 38 ? 30.773 30.557 30.523 1.00 0.00 38 LYS A O 14
ATOM 10043 N N . CYS A 1 39 ? 28.875 30.761 29.338 1.00 0.00 39 CYS A N 14
ATOM 10044 C CA . CYS A 1 39 ? 29.332 31.858 28.479 1.00 0.00 39 CYS A CA 14
ATOM 10045 C C . CYS A 1 39 ? 28.464 33.127 28.559 1.00 0.00 39 CYS A C 14
ATOM 10046 O O . CYS A 1 39 ? 27.229 33.095 28.565 1.00 0.00 39 CYS A O 14
ATOM 10053 N N . LYS A 1 40 ? 29.149 34.273 28.537 1.00 0.00 40 LYS A N 14
ATOM 10054 C CA . LYS A 1 40 ? 28.626 35.641 28.636 1.00 0.00 40 LYS A CA 14
ATOM 10055 C C . LYS A 1 40 ? 29.237 36.490 27.519 1.00 0.00 40 LYS A C 14
ATOM 10056 O O . LYS A 1 40 ? 30.380 36.245 27.135 1.00 0.00 40 LYS A O 14
ATOM 10075 N N . CYS A 1 41 ? 28.521 37.481 26.985 1.00 0.00 41 CYS A N 14
ATOM 10076 C CA . CYS A 1 41 ? 29.159 38.401 26.040 1.00 0.00 41 CYS A CA 14
ATOM 10077 C C . CYS A 1 41 ? 30.035 39.428 26.760 1.00 0.00 41 CYS A C 14
ATOM 10078 O O . CYS A 1 41 ? 29.701 39.923 27.844 1.00 0.00 41 CYS A O 14
ATOM 10085 N N . GLY A 1 42 ? 31.153 39.763 26.123 1.00 0.00 42 GLY A N 14
ATOM 10086 C CA . GLY A 1 42 ? 32.164 40.656 26.664 1.00 0.00 42 GLY A CA 14
ATOM 10087 C C . GLY A 1 42 ? 31.842 42.102 26.322 1.00 0.00 42 GLY A C 14
ATOM 10088 O O . GLY A 1 42 ? 31.061 42.768 27.005 1.00 0.00 42 GLY A O 14
ATOM 10092 N N . VAL A 1 43 ? 32.435 42.568 25.228 1.00 0.00 43 VAL A N 14
ATOM 10093 C CA . VAL A 1 43 ? 32.388 43.942 24.731 1.00 0.00 43 VAL A CA 14
ATOM 10094 C C . VAL A 1 43 ? 32.160 43.954 23.211 1.00 0.00 43 VAL A C 14
ATOM 10095 O O . VAL A 1 43 ? 32.264 42.898 22.580 1.00 0.00 43 VAL A O 14
ATOM 10108 N N . PRO A 1 44 ? 31.836 45.110 22.605 1.00 0.00 44 PRO A N 14
ATOM 10109 C CA . PRO A 1 44 ? 31.842 45.306 21.154 1.00 0.00 44 PRO A CA 14
ATOM 10110 C C . PRO A 1 44 ? 33.138 44.787 20.502 1.00 0.00 44 PRO A C 14
ATOM 10111 O O . PRO A 1 44 ? 34.234 45.057 21.008 1.00 0.00 44 PRO A O 14
ATOM 10122 N N . ILE A 1 45 ? 33.024 44.039 19.398 1.00 0.00 45 ILE A N 14
ATOM 10123 C CA . ILE A 1 45 ? 34.152 43.337 18.752 1.00 0.00 45 ILE A CA 14
ATOM 10124 C C . ILE A 1 45 ? 35.225 44.275 18.184 1.00 0.00 45 ILE A C 14
ATOM 10125 O O . ILE A 1 45 ? 36.398 43.896 18.161 1.00 0.00 45 ILE A O 14
ATOM 10141 N N . SER A 1 46 ? 34.829 45.470 17.731 1.00 0.00 46 SER A N 14
ATOM 10142 C CA . SER A 1 46 ? 35.650 46.615 17.335 1.00 0.00 46 SER A CA 14
ATOM 10143 C C . SER A 1 46 ? 36.972 46.324 16.594 1.00 0.00 46 SER A C 14
ATOM 10144 O O . SER A 1 46 ? 37.974 47.007 16.816 1.00 0.00 46 SER A O 14
ATOM 10152 N N . TYR A 1 47 ? 36.980 45.316 15.713 1.00 0.00 47 TYR A N 14
ATOM 10153 C CA . TYR A 1 47 ? 38.120 44.843 14.927 1.00 0.00 47 TYR A CA 14
ATOM 10154 C C . TYR A 1 47 ? 39.445 44.726 15.718 1.00 0.00 47 TYR A C 14
ATOM 10155 O O . TYR A 1 47 ? 40.497 45.224 15.294 1.00 0.00 47 TYR A O 14
ATOM 10173 N N . LEU A 1 48 ? 39.366 44.067 16.884 1.00 0.00 48 LEU A N 14
ATOM 10174 C CA . LEU A 1 48 ? 40.471 43.756 17.813 1.00 0.00 48 LEU A CA 14
ATOM 10175 C C . LEU A 1 48 ? 41.195 42.436 17.492 1.00 0.00 48 LEU A C 14
ATOM 10176 O O . LEU A 1 48 ? 41.109 41.953 16.335 1.00 0.00 48 LEU A O 14
ATOM 10193 N N . VAL A 1 1 ? 18.979 17.391 29.427 1.00 0.00 1 VAL A N 15
ATOM 10194 C CA . VAL A 1 1 ? 20.451 17.239 29.339 1.00 0.00 1 VAL A CA 15
ATOM 10195 C C . VAL A 1 1 ? 21.114 18.165 30.348 1.00 0.00 1 VAL A C 15
ATOM 10196 O O . VAL A 1 1 ? 20.688 19.311 30.514 1.00 0.00 1 VAL A O 15
ATOM 10211 N N . HIS A 1 2 ? 22.159 17.679 31.023 1.00 0.00 2 HIS A N 15
ATOM 10212 C CA . HIS A 1 2 ? 22.920 18.432 32.025 1.00 0.00 2 HIS A CA 15
ATOM 10213 C C . HIS A 1 2 ? 23.748 19.588 31.433 1.00 0.00 2 HIS A C 15
ATOM 10214 O O . HIS A 1 2 ? 23.875 19.742 30.210 1.00 0.00 2 HIS A O 15
ATOM 10228 N N . LYS A 1 3 ? 24.369 20.402 32.296 1.00 0.00 3 LYS A N 15
ATOM 10229 C CA . LYS A 1 3 ? 25.311 21.460 31.884 1.00 0.00 3 LYS A CA 15
ATOM 10230 C C . LYS A 1 3 ? 26.712 20.876 31.622 1.00 0.00 3 LYS A C 15
ATOM 10231 O O . LYS A 1 3 ? 27.680 21.233 32.297 1.00 0.00 3 LYS A O 15
ATOM 10250 N N . MET A 1 4 ? 26.802 19.964 30.649 1.00 0.00 4 MET A N 15
ATOM 10251 C CA . MET A 1 4 ? 27.989 19.153 30.321 1.00 0.00 4 MET A CA 15
ATOM 10252 C C . MET A 1 4 ? 28.341 19.317 28.836 1.00 0.00 4 MET A C 15
ATOM 10253 O O . MET A 1 4 ? 28.051 18.458 28.001 1.00 0.00 4 MET A O 15
ATOM 10267 N N . ALA A 1 5 ? 28.843 20.508 28.499 1.00 0.00 5 ALA A N 15
ATOM 10268 C CA . ALA A 1 5 ? 29.058 21.014 27.140 1.00 0.00 5 ALA A CA 15
ATOM 10269 C C . ALA A 1 5 ? 27.841 20.918 26.191 1.00 0.00 5 ALA A C 15
ATOM 10270 O O . ALA A 1 5 ? 28.010 20.955 24.971 1.00 0.00 5 ALA A O 15
ATOM 10277 N N . LYS A 1 6 ? 26.619 20.800 26.731 1.00 0.00 6 LYS A N 15
ATOM 10278 C CA . LYS A 1 6 ? 25.362 20.659 25.956 1.00 0.00 6 LYS A CA 15
ATOM 10279 C C . LYS A 1 6 ? 24.298 21.714 26.303 1.00 0.00 6 LYS A C 15
ATOM 10280 O O . LYS A 1 6 ? 23.153 21.625 25.847 1.00 0.00 6 LYS A O 15
ATOM 10299 N N . ASN A 1 7 ? 24.687 22.732 27.081 1.00 0.00 7 ASN A N 15
ATOM 10300 C CA . ASN A 1 7 ? 23.878 23.921 27.389 1.00 0.00 7 ASN A CA 15
ATOM 10301 C C . ASN A 1 7 ? 24.647 25.244 27.200 1.00 0.00 7 ASN A C 15
ATOM 10302 O O . ASN A 1 7 ? 24.030 26.300 27.043 1.00 0.00 7 ASN A O 15
ATOM 10313 N N . GLN A 1 8 ? 25.980 25.202 27.222 1.00 0.00 8 GLN A N 15
ATOM 10314 C CA . GLN A 1 8 ? 26.897 26.348 27.250 1.00 0.00 8 GLN A CA 15
ATOM 10315 C C . GLN A 1 8 ? 27.657 26.499 25.930 1.00 0.00 8 GLN A C 15
ATOM 10316 O O . GLN A 1 8 ? 28.848 26.795 25.909 1.00 0.00 8 GLN A O 15
ATOM 10330 N N . PHE A 1 9 ? 26.967 26.267 24.813 1.00 0.00 9 PHE A N 15
ATOM 10331 C CA . PHE A 1 9 ? 27.516 26.462 23.458 1.00 0.00 9 PHE A CA 15
ATOM 10332 C C . PHE A 1 9 ? 28.759 25.600 23.185 1.00 0.00 9 PHE A C 15
ATOM 10333 O O . PHE A 1 9 ? 29.650 25.985 22.427 1.00 0.00 9 PHE A O 15
ATOM 10350 N N . GLY A 1 10 ? 28.849 24.453 23.866 1.00 0.00 10 GLY A N 15
ATOM 10351 C CA . GLY A 1 10 ? 30.006 23.567 23.828 1.00 0.00 10 GLY A CA 15
ATOM 10352 C C . GLY A 1 10 ? 31.309 24.151 24.388 1.00 0.00 10 GLY A C 15
ATOM 10353 O O . GLY A 1 10 ? 32.348 23.529 24.163 1.00 0.00 10 GLY A O 15
ATOM 10357 N N . CYS A 1 11 ? 31.307 25.299 25.087 1.00 0.00 11 CYS A N 15
ATOM 10358 C CA . CYS A 1 11 ? 32.513 25.905 25.649 1.00 0.00 11 CYS A CA 15
ATOM 10359 C C . CYS A 1 11 ? 32.565 25.770 27.166 1.00 0.00 11 CYS A C 15
ATOM 10360 O O . CYS A 1 11 ? 31.611 26.107 27.866 1.00 0.00 11 CYS A O 15
ATOM 10367 N N . PHE A 1 12 ? 33.669 25.227 27.679 1.00 0.00 12 PHE A N 15
ATOM 10368 C CA . PHE A 1 12 ? 33.758 24.903 29.106 1.00 0.00 12 PHE A CA 15
ATOM 10369 C C . PHE A 1 12 ? 35.197 24.699 29.613 1.00 0.00 12 PHE A C 15
ATOM 10370 O O . PHE A 1 12 ? 36.141 24.627 28.823 1.00 0.00 12 PHE A O 15
ATOM 10387 N N . ALA A 1 13 ? 35.344 24.578 30.938 1.00 0.00 13 ALA A N 15
ATOM 10388 C CA . ALA A 1 13 ? 36.613 24.446 31.666 1.00 0.00 13 ALA A CA 15
ATOM 10389 C C . ALA A 1 13 ? 37.605 25.591 31.372 1.00 0.00 13 ALA A C 15
ATOM 10390 O O . ALA A 1 13 ? 38.812 25.386 31.229 1.00 0.00 13 ALA A O 15
ATOM 10397 N N . ASN A 1 14 ? 37.060 26.807 31.249 1.00 0.00 14 ASN A N 15
ATOM 10398 C CA . ASN A 1 14 ? 37.768 28.018 30.823 1.00 0.00 14 ASN A CA 15
ATOM 10399 C C . ASN A 1 14 ? 38.487 27.851 29.469 1.00 0.00 14 ASN A C 15
ATOM 10400 O O . ASN A 1 14 ? 39.677 28.160 29.328 1.00 0.00 14 ASN A O 15
ATOM 10411 N N . VAL A 1 15 ? 37.753 27.358 28.464 1.00 0.00 15 VAL A N 15
ATOM 10412 C CA . VAL A 1 15 ? 38.161 27.318 27.060 1.00 0.00 15 VAL A CA 15
ATOM 10413 C C . VAL A 1 15 ? 36.967 27.799 26.232 1.00 0.00 15 VAL A C 15
ATOM 10414 O O . VAL A 1 15 ? 35.822 27.503 26.565 1.00 0.00 15 VAL A O 15
ATOM 10427 N N . ASP A 1 16 ? 37.230 28.469 25.115 1.00 0.00 16 ASP A N 15
ATOM 10428 C CA . ASP A 1 16 ? 36.240 28.856 24.103 1.00 0.00 16 ASP A CA 15
ATOM 10429 C C . ASP A 1 16 ? 36.461 27.903 22.947 1.00 0.00 16 ASP A C 15
ATOM 10430 O O . ASP A 1 16 ? 36.934 28.212 21.856 1.00 0.00 16 ASP A O 15
ATOM 10439 N N . VAL A 1 17 ? 36.186 26.666 23.339 1.00 0.00 17 VAL A N 15
ATOM 10440 C CA . VAL A 1 17 ? 36.188 25.445 22.568 1.00 0.00 17 VAL A CA 15
ATOM 10441 C C . VAL A 1 17 ? 35.314 25.637 21.313 1.00 0.00 17 VAL A C 15
ATOM 10442 O O . VAL A 1 17 ? 34.396 26.457 21.332 1.00 0.00 17 VAL A O 15
ATOM 10455 N N . LYS A 1 18 ? 35.531 24.879 20.225 1.00 0.00 18 LYS A N 15
ATOM 10456 C CA . LYS A 1 18 ? 34.973 25.203 18.884 1.00 0.00 18 LYS A CA 15
ATOM 10457 C C . LYS A 1 18 ? 33.444 25.166 18.686 1.00 0.00 18 LYS A C 15
ATOM 10458 O O . LYS A 1 18 ? 32.966 25.339 17.563 1.00 0.00 18 LYS A O 15
ATOM 10477 N N . GLY A 1 19 ? 32.659 24.981 19.745 1.00 0.00 19 GLY A N 15
ATOM 10478 C CA . GLY A 1 19 ? 31.224 25.294 19.717 1.00 0.00 19 GLY A CA 15
ATOM 10479 C C . GLY A 1 19 ? 31.008 26.827 19.688 1.00 0.00 19 GLY A C 15
ATOM 10480 O O . GLY A 1 19 ? 30.007 27.299 19.148 1.00 0.00 19 GLY A O 15
ATOM 10484 N N . ASP A 1 20 ? 32.017 27.581 20.150 1.00 0.00 20 ASP A N 15
ATOM 10485 C CA . ASP A 1 20 ? 32.262 29.029 20.082 1.00 0.00 20 ASP A CA 15
ATOM 10486 C C . ASP A 1 20 ? 31.216 29.978 20.696 1.00 0.00 20 ASP A C 15
ATOM 10487 O O . ASP A 1 20 ? 30.202 30.339 20.082 1.00 0.00 20 ASP A O 15
ATOM 10496 N N . CYS A 1 21 ? 31.555 30.532 21.861 1.00 0.00 21 CYS A N 15
ATOM 10497 C CA . CYS A 1 21 ? 30.839 31.661 22.446 1.00 0.00 21 CYS A CA 15
ATOM 10498 C C . CYS A 1 21 ? 31.082 32.917 21.594 1.00 0.00 21 CYS A C 15
ATOM 10499 O O . CYS A 1 21 ? 30.166 33.709 21.377 1.00 0.00 21 CYS A O 15
ATOM 10506 N N . LYS A 1 22 ? 32.287 33.041 21.013 1.00 0.00 22 LYS A N 15
ATOM 10507 C CA . LYS A 1 22 ? 32.664 34.046 20.005 1.00 0.00 22 LYS A CA 15
ATOM 10508 C C . LYS A 1 22 ? 31.625 34.186 18.877 1.00 0.00 22 LYS A C 15
ATOM 10509 O O . LYS A 1 22 ? 31.144 35.297 18.644 1.00 0.00 22 LYS A O 15
ATOM 10528 N N . ARG A 1 23 ? 31.237 33.079 18.215 1.00 0.00 23 ARG A N 15
ATOM 10529 C CA . ARG A 1 23 ? 30.212 33.044 17.153 1.00 0.00 23 ARG A CA 15
ATOM 10530 C C . ARG A 1 23 ? 28.797 33.340 17.643 1.00 0.00 23 ARG A C 15
ATOM 10531 O O . ARG A 1 23 ? 28.059 34.073 16.982 1.00 0.00 23 ARG A O 15
ATOM 10552 N N . HIS A 1 24 ? 28.423 32.828 18.815 1.00 0.00 24 HIS A N 15
ATOM 10553 C CA . HIS A 1 24 ? 27.120 33.117 19.428 1.00 0.00 24 HIS A CA 15
ATOM 10554 C C . HIS A 1 24 ? 26.971 34.621 19.701 1.00 0.00 24 HIS A C 15
ATOM 10555 O O . HIS A 1 24 ? 25.992 35.240 19.277 1.00 0.00 24 HIS A O 15
ATOM 10569 N N . CYS A 1 25 ? 27.984 35.241 20.304 1.00 0.00 25 CYS A N 15
ATOM 10570 C CA . CYS A 1 25 ? 27.998 36.672 20.588 1.00 0.00 25 CYS A CA 15
ATOM 10571 C C . CYS A 1 25 ? 28.172 37.545 19.335 1.00 0.00 25 CYS A C 15
ATOM 10572 O O . CYS A 1 25 ? 27.644 38.657 19.303 1.00 0.00 25 CYS A O 15
ATOM 10579 N N . LYS A 1 26 ? 28.807 37.050 18.257 1.00 0.00 26 LYS A N 15
ATOM 10580 C CA . LYS A 1 26 ? 28.945 37.795 16.988 1.00 0.00 26 LYS A CA 15
ATOM 10581 C C . LYS A 1 26 ? 27.595 38.171 16.370 1.00 0.00 26 LYS A C 15
ATOM 10582 O O . LYS A 1 26 ? 27.502 39.233 15.754 1.00 0.00 26 LYS A O 15
ATOM 10601 N N . ALA A 1 27 ? 26.542 37.377 16.598 1.00 0.00 27 ALA A N 15
ATOM 10602 C CA . ALA A 1 27 ? 25.179 37.673 16.154 1.00 0.00 27 ALA A CA 15
ATOM 10603 C C . ALA A 1 27 ? 24.526 38.836 16.925 1.00 0.00 27 ALA A C 15
ATOM 10604 O O . ALA A 1 27 ? 23.638 39.503 16.397 1.00 0.00 27 ALA A O 15
ATOM 10611 N N . GLU A 1 28 ? 24.990 39.110 18.147 1.00 0.00 28 GLU A N 15
ATOM 10612 C CA . GLU A 1 28 ? 24.655 40.309 18.928 1.00 0.00 28 GLU A CA 15
ATOM 10613 C C . GLU A 1 28 ? 25.633 41.473 18.635 1.00 0.00 28 GLU A C 15
ATOM 10614 O O . GLU A 1 28 ? 25.563 42.524 19.262 1.00 0.00 28 GLU A O 15
ATOM 10626 N N . ASP A 1 29 ? 26.575 41.261 17.713 1.00 0.00 29 ASP A N 15
ATOM 10627 C CA . ASP A 1 29 ? 27.734 42.117 17.439 1.00 0.00 29 ASP A CA 15
ATOM 10628 C C . ASP A 1 29 ? 28.672 42.312 18.650 1.00 0.00 29 ASP A C 15
ATOM 10629 O O . ASP A 1 29 ? 29.304 43.355 18.809 1.00 0.00 29 ASP A O 15
ATOM 10638 N N . LYS A 1 30 ? 28.779 41.286 19.504 1.00 0.00 30 LYS A N 15
ATOM 10639 C CA . LYS A 1 30 ? 29.594 41.292 20.736 1.00 0.00 30 LYS A CA 15
ATOM 10640 C C . LYS A 1 30 ? 30.740 40.280 20.699 1.00 0.00 30 LYS A C 15
ATOM 10641 O O . LYS A 1 30 ? 30.716 39.307 19.942 1.00 0.00 30 LYS A O 15
ATOM 10660 N N . GLU A 1 31 ? 31.738 40.486 21.555 1.00 0.00 31 GLU A N 15
ATOM 10661 C CA . GLU A 1 31 ? 32.783 39.493 21.858 1.00 0.00 31 GLU A CA 15
ATOM 10662 C C . GLU A 1 31 ? 32.190 38.377 22.734 1.00 0.00 31 GLU A C 15
ATOM 10663 O O . GLU A 1 31 ? 31.155 38.606 23.354 1.00 0.00 31 GLU A O 15
ATOM 10675 N N . GLY A 1 32 ? 32.828 37.203 22.837 1.00 0.00 32 GLY A N 15
ATOM 10676 C CA . GLY A 1 32 ? 32.322 36.075 23.637 1.00 0.00 32 GLY A CA 15
ATOM 10677 C C . GLY A 1 32 ? 33.422 35.320 24.391 1.00 0.00 32 GLY A C 15
ATOM 10678 O O . GLY A 1 32 ? 34.361 34.826 23.764 1.00 0.00 32 GLY A O 15
ATOM 10682 N N . ILE A 1 33 ? 33.308 35.217 25.719 1.00 0.00 33 ILE A N 15
ATOM 10683 C CA . ILE A 1 33 ? 34.227 34.479 26.604 1.00 0.00 33 ILE A CA 15
ATOM 10684 C C . ILE A 1 33 ? 33.516 33.418 27.450 1.00 0.00 33 ILE A C 15
ATOM 10685 O O . ILE A 1 33 ? 32.405 33.614 27.943 1.00 0.00 33 ILE A O 15
ATOM 10701 N N . CYS A 1 34 ? 34.189 32.287 27.650 1.00 0.00 34 CYS A N 15
ATOM 10702 C CA . CYS A 1 34 ? 33.681 31.157 28.422 1.00 0.00 34 CYS A CA 15
ATOM 10703 C C . CYS A 1 34 ? 34.317 31.118 29.817 1.00 0.00 34 CYS A C 15
ATOM 10704 O O . CYS A 1 34 ? 35.403 30.565 30.006 1.00 0.00 34 CYS A O 15
ATOM 10711 N N . HIS A 1 35 ? 33.672 31.759 30.798 1.00 0.00 35 HIS A N 15
ATOM 10712 C CA . HIS A 1 35 ? 34.134 31.723 32.196 1.00 0.00 35 HIS A CA 15
ATOM 10713 C C . HIS A 1 35 ? 33.562 30.502 32.937 1.00 0.00 35 HIS A C 15
ATOM 10714 O O . HIS A 1 35 ? 32.358 30.381 33.181 1.00 0.00 35 HIS A O 15
ATOM 10728 N N . GLY A 1 36 ? 34.445 29.561 33.269 1.00 0.00 36 GLY A N 15
ATOM 10729 C CA . GLY A 1 36 ? 34.111 28.282 33.898 1.00 0.00 36 GLY A CA 15
ATOM 10730 C C . GLY A 1 36 ? 33.394 27.354 32.918 1.00 0.00 36 GLY A C 15
ATOM 10731 O O . GLY A 1 36 ? 33.956 26.973 31.889 1.00 0.00 36 GLY A O 15
ATOM 10735 N N . THR A 1 37 ? 32.139 27.021 33.221 1.00 0.00 37 THR A N 15
ATOM 10736 C CA . THR A 1 37 ? 31.213 26.243 32.375 1.00 0.00 37 THR A CA 15
ATOM 10737 C C . THR A 1 37 ? 30.114 27.105 31.725 1.00 0.00 37 THR A C 15
ATOM 10738 O O . THR A 1 37 ? 29.098 26.558 31.298 1.00 0.00 37 THR A O 15
ATOM 10749 N N . LYS A 1 38 ? 30.278 28.438 31.663 1.00 0.00 38 LYS A N 15
ATOM 10750 C CA . LYS A 1 38 ? 29.286 29.407 31.153 1.00 0.00 38 LYS A CA 15
ATOM 10751 C C . LYS A 1 38 ? 29.858 30.314 30.057 1.00 0.00 38 LYS A C 15
ATOM 10752 O O . LYS A 1 38 ? 30.937 30.878 30.215 1.00 0.00 38 LYS A O 15
ATOM 10771 N N . CYS A 1 39 ? 29.101 30.520 28.982 1.00 0.00 39 CYS A N 15
ATOM 10772 C CA . CYS A 1 39 ? 29.387 31.521 27.951 1.00 0.00 39 CYS A CA 15
ATOM 10773 C C . CYS A 1 39 ? 28.798 32.877 28.356 1.00 0.00 39 CYS A C 15
ATOM 10774 O O . CYS A 1 39 ? 27.647 32.960 28.797 1.00 0.00 39 CYS A O 15
ATOM 10781 N N . LYS A 1 40 ? 29.563 33.950 28.156 1.00 0.00 40 LYS A N 15
ATOM 10782 C CA . LYS A 1 40 ? 29.117 35.337 28.311 1.00 0.00 40 LYS A CA 15
ATOM 10783 C C . LYS A 1 40 ? 29.598 36.183 27.144 1.00 0.00 40 LYS A C 15
ATOM 10784 O O . LYS A 1 40 ? 30.723 35.992 26.682 1.00 0.00 40 LYS A O 15
ATOM 10803 N N . CYS A 1 41 ? 28.801 37.153 26.711 1.00 0.00 41 CYS A N 15
ATOM 10804 C CA . CYS A 1 41 ? 29.342 38.164 25.816 1.00 0.00 41 CYS A CA 15
ATOM 10805 C C . CYS A 1 41 ? 30.178 39.174 26.612 1.00 0.00 41 CYS A C 15
ATOM 10806 O O . CYS A 1 41 ? 30.057 39.290 27.832 1.00 0.00 41 CYS A O 15
ATOM 10813 N N . GLY A 1 42 ? 31.059 39.881 25.913 1.00 0.00 42 GLY A N 15
ATOM 10814 C CA . GLY A 1 42 ? 31.817 40.996 26.465 1.00 0.00 42 GLY A CA 15
ATOM 10815 C C . GLY A 1 42 ? 31.171 42.315 26.065 1.00 0.00 42 GLY A C 15
ATOM 10816 O O . GLY A 1 42 ? 30.155 42.742 26.615 1.00 0.00 42 GLY A O 15
ATOM 10820 N N . VAL A 1 43 ? 31.766 42.936 25.054 1.00 0.00 43 VAL A N 15
ATOM 10821 C CA . VAL A 1 43 ? 31.494 44.285 24.556 1.00 0.00 43 VAL A CA 15
ATOM 10822 C C . VAL A 1 43 ? 31.354 44.252 23.025 1.00 0.00 43 VAL A C 15
ATOM 10823 O O . VAL A 1 43 ? 31.701 43.235 22.416 1.00 0.00 43 VAL A O 15
ATOM 10836 N N . PRO A 1 44 ? 30.855 45.321 22.379 1.00 0.00 44 PRO A N 15
ATOM 10837 C CA . PRO A 1 44 ? 30.891 45.483 20.926 1.00 0.00 44 PRO A CA 15
ATOM 10838 C C . PRO A 1 44 ? 32.278 45.205 20.336 1.00 0.00 44 PRO A C 15
ATOM 10839 O O . PRO A 1 44 ? 33.302 45.615 20.896 1.00 0.00 44 PRO A O 15
ATOM 10850 N N . ILE A 1 45 ? 32.318 44.503 19.205 1.00 0.00 45 ILE A N 15
ATOM 10851 C CA . ILE A 1 45 ? 33.578 44.013 18.628 1.00 0.00 45 ILE A CA 15
ATOM 10852 C C . ILE A 1 45 ? 34.474 45.141 18.094 1.00 0.00 45 ILE A C 15
ATOM 10853 O O . ILE A 1 45 ? 35.695 44.993 18.142 1.00 0.00 45 ILE A O 15
ATOM 10869 N N . SER A 1 46 ? 33.878 46.247 17.620 1.00 0.00 46 SER A N 15
ATOM 10870 C CA . SER A 1 46 ? 34.465 47.540 17.251 1.00 0.00 46 SER A CA 15
ATOM 10871 C C . SER A 1 46 ? 35.884 47.534 16.650 1.00 0.00 46 SER A C 15
ATOM 10872 O O . SER A 1 46 ? 36.691 48.419 16.947 1.00 0.00 46 SER A O 15
ATOM 10880 N N . TYR A 1 47 ? 36.192 46.529 15.817 1.00 0.00 47 TYR A N 15
ATOM 10881 C CA . TYR A 1 47 ? 37.480 46.256 15.171 1.00 0.00 47 TYR A CA 15
ATOM 10882 C C . TYR A 1 47 ? 38.716 46.601 16.027 1.00 0.00 47 TYR A C 15
ATOM 10883 O O . TYR A 1 47 ? 39.627 47.314 15.590 1.00 0.00 47 TYR A O 15
ATOM 10901 N N . LEU A 1 48 ? 38.735 46.090 17.264 1.00 0.00 48 LEU A N 15
ATOM 10902 C CA . LEU A 1 48 ? 39.807 46.217 18.246 1.00 0.00 48 LEU A CA 15
ATOM 10903 C C . LEU A 1 48 ? 40.475 44.860 18.491 1.00 0.00 48 LEU A C 15
ATOM 10904 O O . LEU A 1 48 ? 39.755 43.843 18.626 1.00 0.00 48 LEU A O 15
ATOM 10921 N N . VAL A 1 1 ? 18.204 19.181 24.041 1.00 0.00 1 VAL A N 16
ATOM 10922 C CA . VAL A 1 1 ? 19.535 18.542 23.937 1.00 0.00 1 VAL A CA 16
ATOM 10923 C C . VAL A 1 1 ? 20.276 18.728 25.255 1.00 0.00 1 VAL A C 16
ATOM 10924 O O . VAL A 1 1 ? 20.202 19.807 25.838 1.00 0.00 1 VAL A O 16
ATOM 10939 N N . HIS A 1 2 ? 20.968 17.691 25.730 1.00 0.00 2 HIS A N 16
ATOM 10940 C CA . HIS A 1 2 ? 21.677 17.621 27.012 1.00 0.00 2 HIS A CA 16
ATOM 10941 C C . HIS A 1 2 ? 22.936 18.507 27.118 1.00 0.00 2 HIS A C 16
ATOM 10942 O O . HIS A 1 2 ? 23.413 19.081 26.135 1.00 0.00 2 HIS A O 16
ATOM 10956 N N . LYS A 1 3 ? 23.524 18.570 28.324 1.00 0.00 3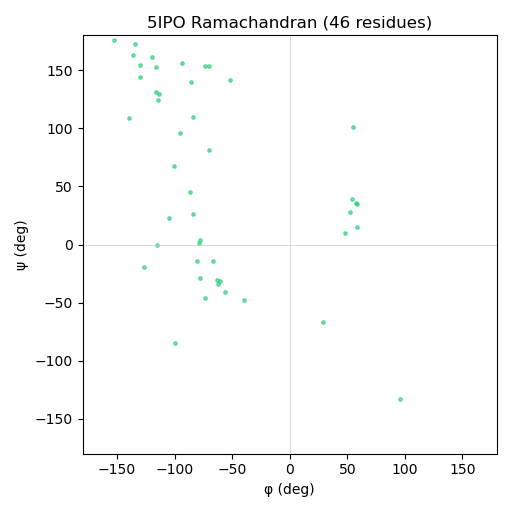 LYS A N 16
ATOM 10957 C CA . LYS A 1 3 ? 24.707 19.381 28.691 1.00 0.00 3 LYS A CA 16
ATOM 10958 C C . LYS A 1 3 ? 26.049 18.868 28.146 1.00 0.00 3 LYS A C 16
ATOM 10959 O O . LYS A 1 3 ? 27.065 18.911 28.833 1.00 0.00 3 LYS A O 16
ATOM 10978 N N . MET A 1 4 ? 26.047 18.383 26.909 1.00 0.00 4 MET A N 16
ATOM 10979 C CA . MET A 1 4 ? 27.175 17.752 26.219 1.00 0.00 4 MET A CA 16
ATOM 10980 C C . MET A 1 4 ? 27.566 18.636 25.037 1.00 0.00 4 MET A C 16
ATOM 10981 O O . MET A 1 4 ? 27.133 18.424 23.906 1.00 0.00 4 MET A O 16
ATOM 10995 N N . ALA A 1 5 ? 28.269 19.729 25.339 1.00 0.00 5 ALA A N 16
ATOM 10996 C CA . ALA A 1 5 ? 28.578 20.841 24.436 1.00 0.00 5 ALA A CA 16
ATOM 10997 C C . ALA A 1 5 ? 27.382 21.547 23.766 1.00 0.00 5 ALA A C 16
ATOM 10998 O O . ALA A 1 5 ? 27.598 22.430 22.933 1.00 0.00 5 ALA A O 16
ATOM 11005 N N . LYS A 1 6 ? 26.132 21.217 24.118 1.00 0.00 6 LYS A N 16
ATOM 11006 C CA . LYS A 1 6 ? 24.923 21.822 23.532 1.00 0.00 6 LYS A CA 16
ATOM 11007 C C . LYS A 1 6 ? 24.101 22.627 24.543 1.00 0.00 6 LYS A C 16
ATOM 11008 O O . LYS A 1 6 ? 23.025 23.109 24.193 1.00 0.00 6 LYS A O 16
ATOM 11027 N N . ASN A 1 7 ? 24.618 22.840 25.761 1.00 0.00 7 ASN A N 16
ATOM 11028 C CA . ASN A 1 7 ? 24.012 23.773 26.737 1.00 0.00 7 ASN A CA 16
ATOM 11029 C C . ASN A 1 7 ? 25.004 24.768 27.364 1.00 0.00 7 ASN A C 16
ATOM 11030 O O . ASN A 1 7 ? 24.642 25.523 28.266 1.00 0.00 7 ASN A O 16
ATOM 11041 N N . GLN A 1 8 ? 26.244 24.752 26.893 1.00 0.00 8 GLN A N 16
ATOM 11042 C CA . GLN A 1 8 ? 27.340 25.626 27.272 1.00 0.00 8 GLN A CA 16
ATOM 11043 C C . GLN A 1 8 ? 28.070 26.151 26.027 1.00 0.00 8 GLN A C 16
ATOM 11044 O O . GLN A 1 8 ? 29.275 26.363 26.056 1.00 0.00 8 GLN A O 16
ATOM 11058 N N . PHE A 1 9 ? 27.368 26.277 24.893 1.00 0.00 9 PHE A N 16
ATOM 11059 C CA . PHE A 1 9 ? 27.905 26.817 23.632 1.00 0.00 9 PHE A CA 16
ATOM 11060 C C . PHE A 1 9 ? 29.041 25.974 23.029 1.00 0.00 9 PHE A C 16
ATOM 11061 O O . PHE A 1 9 ? 29.620 26.341 22.007 1.00 0.00 9 PHE A O 16
ATOM 11078 N N . GLY A 1 10 ? 29.327 24.817 23.631 1.00 0.00 10 GLY A N 16
ATOM 11079 C CA . GLY A 1 10 ? 30.519 24.012 23.360 1.00 0.00 10 GLY A CA 16
ATOM 11080 C C . GLY A 1 10 ? 31.832 24.597 23.903 1.00 0.00 10 GLY A C 16
ATOM 11081 O O . GLY A 1 10 ? 32.867 24.397 23.266 1.00 0.00 10 GLY A O 16
ATOM 11085 N N . CYS A 1 11 ? 31.779 25.323 25.029 1.00 0.00 11 CYS A N 16
ATOM 11086 C CA . CYS A 1 11 ? 32.914 25.787 25.833 1.00 0.00 11 CYS A CA 16
ATOM 11087 C C . CYS A 1 11 ? 32.697 25.547 27.337 1.00 0.00 11 CYS A C 16
ATOM 11088 O O . CYS A 1 11 ? 31.611 25.757 27.875 1.00 0.00 11 CYS A O 16
ATOM 11095 N N . PHE A 1 12 ? 33.752 25.117 28.034 1.00 0.00 12 PHE A N 16
ATOM 11096 C CA . PHE A 1 12 ? 33.732 24.962 29.498 1.00 0.00 12 PHE A CA 16
ATOM 11097 C C . PHE A 1 12 ? 35.121 25.120 30.128 1.00 0.00 12 PHE A C 16
ATOM 11098 O O . PHE A 1 12 ? 36.092 25.385 29.419 1.00 0.00 12 PHE A O 16
ATOM 11115 N N . ALA A 1 13 ? 35.223 24.977 31.456 1.00 0.00 13 ALA A N 16
ATOM 11116 C CA . ALA A 1 13 ? 36.487 24.926 32.207 1.00 0.00 13 ALA A CA 16
ATOM 11117 C C . ALA A 1 13 ? 37.453 26.101 31.919 1.00 0.00 13 ALA A C 16
ATOM 11118 O O . ALA A 1 13 ? 38.678 25.942 31.883 1.00 0.00 13 ALA A O 16
ATOM 11125 N N . ASN A 1 14 ? 36.872 27.283 31.693 1.00 0.00 14 ASN A N 16
ATOM 11126 C CA . ASN A 1 14 ? 37.523 28.534 31.288 1.00 0.00 14 ASN A CA 16
ATOM 11127 C C . ASN A 1 14 ? 38.291 28.475 29.939 1.00 0.00 14 ASN A C 16
ATOM 11128 O O . ASN A 1 14 ? 39.205 29.276 29.737 1.00 0.00 14 ASN A O 16
ATOM 11139 N N . VAL A 1 15 ? 37.943 27.575 29.001 1.00 0.00 15 VAL A N 16
ATOM 11140 C CA . VAL A 1 15 ? 38.654 27.409 27.713 1.00 0.00 15 VAL A CA 16
ATOM 11141 C C . VAL A 1 15 ? 37.845 28.082 26.592 1.00 0.00 15 VAL A C 16
ATOM 11142 O O . VAL A 1 15 ? 36.630 28.241 26.702 1.00 0.00 15 VAL A O 16
ATOM 11155 N N . ASP A 1 16 ? 38.484 28.443 25.479 1.00 0.00 16 ASP A N 16
ATOM 11156 C CA . ASP A 1 16 ? 37.838 28.971 24.261 1.00 0.00 16 ASP A CA 16
ATOM 11157 C C . ASP A 1 16 ? 37.813 27.878 23.214 1.00 0.00 16 ASP A C 16
ATOM 11158 O O . ASP A 1 16 ? 38.335 27.945 22.101 1.00 0.00 16 ASP A O 16
ATOM 11167 N N . VAL A 1 17 ? 37.191 26.816 23.688 1.00 0.00 17 VAL A N 16
ATOM 11168 C CA . VAL A 1 17 ? 36.940 25.554 23.041 1.00 0.00 17 VAL A CA 16
ATOM 11169 C C . VAL A 1 17 ? 36.231 25.760 21.688 1.00 0.00 17 VAL A C 16
ATOM 11170 O O . VAL A 1 17 ? 35.546 26.764 21.460 1.00 0.00 17 VAL A O 16
ATOM 11183 N N . LYS A 1 18 ? 36.380 24.781 20.791 1.00 0.00 18 LYS A N 16
ATOM 11184 C CA . LYS A 1 18 ? 35.988 24.818 19.367 1.00 0.00 18 LYS A CA 16
ATOM 11185 C C . LYS A 1 18 ? 34.489 25.018 19.089 1.00 0.00 18 LYS A C 16
ATOM 11186 O O . LYS A 1 18 ? 34.128 25.264 17.936 1.00 0.00 18 LYS A O 16
ATOM 11205 N N . GLY A 1 19 ? 33.624 24.981 20.106 1.00 0.00 19 GLY A N 16
ATOM 11206 C CA . GLY A 1 19 ? 32.221 25.395 19.985 1.00 0.00 19 GLY A CA 16
ATOM 11207 C C . GLY A 1 19 ? 32.044 26.900 19.723 1.00 0.00 19 GLY A C 16
ATOM 11208 O O . GLY A 1 19 ? 30.990 27.307 19.235 1.00 0.00 19 GLY A O 16
ATOM 11212 N N . ASP A 1 20 ? 33.082 27.707 19.976 1.00 0.00 20 ASP A N 16
ATOM 11213 C CA . ASP A 1 20 ? 33.177 29.148 19.704 1.00 0.00 20 ASP A CA 16
ATOM 11214 C C . ASP A 1 20 ? 31.968 29.964 20.189 1.00 0.00 20 ASP A C 16
ATOM 11215 O O . ASP A 1 20 ? 31.044 30.267 19.421 1.00 0.00 20 ASP A O 16
ATOM 11224 N N . CYS A 1 21 ? 31.989 30.395 21.452 1.00 0.00 21 CYS A N 16
ATOM 11225 C CA . CYS A 1 21 ? 30.945 31.281 21.986 1.00 0.00 21 CYS A CA 16
ATOM 11226 C C . CYS A 1 21 ? 30.809 32.607 21.210 1.00 0.00 21 CYS A C 16
ATOM 11227 O O . CYS A 1 21 ? 29.747 33.238 21.223 1.00 0.00 21 CYS A O 16
ATOM 11234 N N . LYS A 1 22 ? 31.856 32.995 20.469 1.00 0.00 22 LYS A N 16
ATOM 11235 C CA . LYS A 1 22 ? 31.854 34.063 19.457 1.00 0.00 22 LYS A CA 16
ATOM 11236 C C . LYS A 1 22 ? 30.545 34.067 18.654 1.00 0.00 22 LYS A C 16
ATOM 11237 O O . LYS A 1 22 ? 29.949 35.130 18.512 1.00 0.00 22 LYS A O 16
ATOM 11256 N N . ARG A 1 23 ? 30.052 32.902 18.204 1.00 0.00 23 ARG A N 16
ATOM 11257 C CA . ARG A 1 23 ? 28.832 32.753 17.380 1.00 0.00 23 ARG A CA 16
ATOM 11258 C C . ARG A 1 23 ? 27.520 33.067 18.101 1.00 0.00 23 ARG A C 16
ATOM 11259 O O . ARG A 1 23 ? 26.596 33.586 17.474 1.00 0.00 23 ARG A O 16
ATOM 11280 N N . HIS A 1 24 ? 27.451 32.813 19.404 1.00 0.00 24 HIS A N 16
ATOM 11281 C CA . HIS A 1 24 ? 26.332 33.222 20.264 1.00 0.00 24 HIS A CA 16
ATOM 11282 C C . HIS A 1 24 ? 26.366 34.731 20.517 1.00 0.00 24 HIS A C 16
ATOM 11283 O O . HIS A 1 24 ? 25.367 35.417 20.296 1.00 0.00 24 HIS A O 16
ATOM 11297 N N . CYS A 1 25 ? 27.520 35.288 20.888 1.00 0.00 25 CYS A N 16
ATOM 11298 C CA . CYS A 1 25 ? 27.640 36.731 21.122 1.00 0.00 25 CYS A CA 16
ATOM 11299 C C . CYS A 1 25 ? 27.614 37.559 19.818 1.00 0.00 25 CYS A C 16
ATOM 11300 O O . CYS A 1 25 ? 27.220 38.724 19.851 1.00 0.00 25 CYS A O 16
ATOM 11307 N N . LYS A 1 26 ? 27.887 36.957 18.648 1.00 0.00 26 LYS A N 16
ATOM 11308 C CA . LYS A 1 26 ? 27.713 37.557 17.306 1.00 0.00 26 LYS A CA 16
ATOM 11309 C C . LYS A 1 26 ? 26.272 38.010 17.064 1.00 0.00 26 LYS A C 16
ATOM 11310 O O . LYS A 1 26 ? 26.066 39.053 16.446 1.00 0.00 26 LYS A O 16
ATOM 11329 N N . ALA A 1 27 ? 25.286 37.301 17.618 1.00 0.00 27 ALA A N 16
ATOM 11330 C CA . ALA A 1 27 ? 23.876 37.701 17.575 1.00 0.00 27 ALA A CA 16
ATOM 11331 C C . ALA A 1 27 ? 23.611 39.057 18.268 1.00 0.00 27 ALA A C 16
ATOM 11332 O O . ALA A 1 27 ? 22.683 39.778 17.895 1.00 0.00 27 ALA A O 16
ATOM 11339 N N . GLU A 1 28 ? 24.462 39.421 19.234 1.00 0.00 28 GLU A N 16
ATOM 11340 C CA . GLU A 1 28 ? 24.475 40.708 19.944 1.00 0.00 28 GLU A CA 16
ATOM 11341 C C . GLU A 1 28 ? 25.548 41.681 19.395 1.00 0.00 28 GLU A C 16
ATOM 11342 O O . GLU A 1 28 ? 25.707 42.786 19.916 1.00 0.00 28 GLU A O 16
ATOM 11354 N N . ASP A 1 29 ? 26.280 41.279 18.347 1.00 0.00 29 ASP A N 16
ATOM 11355 C CA . ASP A 1 29 ? 27.489 41.911 17.787 1.00 0.00 29 ASP A CA 16
ATOM 11356 C C . ASP A 1 29 ? 28.641 42.085 18.800 1.00 0.00 29 ASP A C 16
ATOM 11357 O O . ASP A 1 29 ? 29.428 43.031 18.722 1.00 0.00 29 ASP A O 16
ATOM 11366 N N . LYS A 1 30 ? 28.740 41.157 19.765 1.00 0.00 30 LYS A N 16
ATOM 11367 C CA . LYS A 1 30 ? 29.751 41.144 20.837 1.00 0.00 30 LYS A CA 16
ATOM 11368 C C . LYS A 1 30 ? 30.745 39.979 20.725 1.00 0.00 30 LYS A C 16
ATOM 11369 O O . LYS A 1 30 ? 30.466 38.958 20.096 1.00 0.00 30 LYS A O 16
ATOM 11388 N N . GLU A 1 31 ? 31.882 40.106 21.403 1.00 0.00 31 GLU A N 16
ATOM 11389 C CA . GLU A 1 31 ? 32.838 39.013 21.649 1.00 0.00 31 GLU A CA 16
ATOM 11390 C C . GLU A 1 31 ? 32.225 38.013 22.644 1.00 0.00 31 GLU A C 16
ATOM 11391 O O . GLU A 1 31 ? 31.467 38.426 23.521 1.00 0.00 31 GLU A O 16
ATOM 11403 N N . GLY A 1 32 ? 32.563 36.724 22.541 1.00 0.00 32 GLY A N 16
ATOM 11404 C CA . GLY A 1 32 ? 32.032 35.646 23.388 1.00 0.00 32 GLY A CA 16
ATOM 11405 C C . GLY A 1 32 ? 33.106 34.992 24.257 1.00 0.00 32 GLY A C 16
ATOM 11406 O O . GLY A 1 32 ? 33.969 34.276 23.734 1.00 0.00 32 GLY A O 16
ATOM 11410 N N . ILE A 1 33 ? 33.050 35.221 25.575 1.00 0.00 33 ILE A N 16
ATOM 11411 C CA . ILE A 1 33 ? 34.068 34.804 26.552 1.00 0.00 33 ILE A CA 16
ATOM 11412 C C . ILE A 1 33 ? 33.531 33.798 27.583 1.00 0.00 33 ILE A C 16
ATOM 11413 O O . ILE A 1 33 ? 32.641 34.066 28.393 1.00 0.00 33 ILE A O 16
ATOM 11429 N N . CYS A 1 34 ? 34.076 32.584 27.541 1.00 0.00 34 CYS A N 16
ATOM 11430 C CA . CYS A 1 34 ? 33.640 31.479 28.387 1.00 0.00 34 CYS A CA 16
ATOM 11431 C C . CYS A 1 34 ? 34.382 31.472 29.727 1.00 0.00 34 CYS A C 16
ATOM 11432 O O . CYS A 1 34 ? 35.404 30.796 29.867 1.00 0.00 34 CYS A O 16
ATOM 11439 N N . HIS A 1 35 ? 33.882 32.212 30.726 1.00 0.00 35 HIS A N 16
ATOM 11440 C CA . HIS A 1 35 ? 34.364 32.084 32.111 1.00 0.00 35 HIS A CA 16
ATOM 11441 C C . HIS A 1 35 ? 33.626 30.944 32.833 1.00 0.00 35 HIS A C 16
ATOM 11442 O O . HIS A 1 35 ? 32.878 31.148 33.789 1.00 0.00 35 HIS A O 16
ATOM 11456 N N . GLY A 1 36 ? 33.808 29.734 32.302 1.00 0.00 36 GLY A N 16
ATOM 11457 C CA . GLY A 1 36 ? 33.069 28.519 32.652 1.00 0.00 36 GLY A CA 16
ATOM 11458 C C . GLY A 1 36 ? 31.938 28.217 31.662 1.00 0.00 36 GLY A C 16
ATOM 11459 O O . GLY A 1 36 ? 31.819 28.878 30.628 1.00 0.00 36 GLY A O 16
ATOM 11463 N N . THR A 1 37 ? 31.121 27.206 31.969 1.00 0.00 37 THR A N 16
ATOM 11464 C CA . THR A 1 37 ? 29.992 26.748 31.131 1.00 0.00 37 THR A CA 16
ATOM 11465 C C . THR A 1 37 ? 28.966 27.838 30.805 1.00 0.00 37 THR A C 16
ATOM 11466 O O . THR A 1 37 ? 28.383 27.839 29.718 1.00 0.00 37 THR A O 16
ATOM 11477 N N . LYS A 1 38 ? 28.739 28.793 31.714 1.00 0.00 38 LYS A N 16
ATOM 11478 C CA . LYS A 1 38 ? 27.901 29.967 31.456 1.00 0.00 38 LYS A CA 16
ATOM 11479 C C . LYS A 1 38 ? 28.737 31.057 30.795 1.00 0.00 38 LYS A C 16
ATOM 11480 O O . LYS A 1 38 ? 29.264 31.956 31.458 1.00 0.00 38 LYS A O 16
ATOM 11499 N N . CYS A 1 39 ? 28.864 30.957 29.476 1.00 0.00 39 CYS A N 16
ATOM 11500 C CA . CYS A 1 39 ? 29.518 31.992 28.667 1.00 0.00 39 CYS A CA 16
ATOM 11501 C C . CYS A 1 39 ? 28.816 33.363 28.804 1.00 0.00 39 CYS A C 16
ATOM 11502 O O . CYS A 1 39 ? 27.584 33.437 28.887 1.00 0.00 39 CYS A O 16
ATOM 11509 N N . LYS A 1 40 ? 29.603 34.445 28.790 1.00 0.00 40 LYS A N 16
ATOM 11510 C CA . LYS A 1 40 ? 29.195 35.861 28.835 1.00 0.00 40 LYS A CA 16
ATOM 11511 C C . LYS A 1 40 ? 29.749 36.583 27.600 1.00 0.00 40 LYS A C 16
ATOM 11512 O O . LYS A 1 40 ? 30.714 36.116 26.994 1.00 0.00 40 LYS A O 16
ATOM 11531 N N . CYS A 1 41 ? 29.193 37.738 27.239 1.00 0.00 41 CYS A N 16
ATOM 11532 C CA . CYS A 1 41 ? 29.812 38.583 26.214 1.00 0.00 41 CYS A CA 16
ATOM 11533 C C . CYS A 1 41 ? 30.847 39.567 26.786 1.00 0.00 41 CYS A C 16
ATOM 11534 O O . CYS A 1 41 ? 30.803 39.956 27.957 1.00 0.00 41 CYS A O 16
ATOM 11541 N N . GLY A 1 42 ? 31.784 39.976 25.928 1.00 0.00 42 GLY A N 16
ATOM 11542 C CA . GLY A 1 42 ? 32.846 40.936 26.230 1.00 0.00 42 GLY A CA 16
ATOM 11543 C C . GLY A 1 42 ? 32.501 42.342 25.736 1.00 0.00 42 GLY A C 16
ATOM 11544 O O . GLY A 1 42 ? 31.777 43.097 26.392 1.00 0.00 42 GLY A O 16
ATOM 11548 N N . VAL A 1 43 ? 33.017 42.685 24.554 1.00 0.00 43 VAL A N 16
ATOM 11549 C CA . VAL A 1 43 ? 32.955 44.012 23.934 1.00 0.00 43 VAL A CA 16
ATOM 11550 C C . VAL A 1 43 ? 32.411 43.935 22.497 1.00 0.00 43 VAL A C 16
ATOM 11551 O O . VAL A 1 43 ? 32.378 42.841 21.930 1.00 0.00 43 VAL A O 16
ATOM 11564 N N . PRO A 1 44 ? 31.981 45.058 21.893 1.00 0.00 44 PRO A N 16
ATOM 11565 C CA . PRO A 1 44 ? 31.668 45.163 20.467 1.00 0.00 44 PRO A CA 16
ATOM 11566 C C . PRO A 1 44 ? 32.819 44.669 19.579 1.00 0.00 44 PRO A C 16
ATOM 11567 O O . PRO A 1 44 ? 33.966 45.091 19.753 1.00 0.00 44 PRO A O 16
ATOM 11578 N N . ILE A 1 45 ? 32.514 43.796 18.615 1.00 0.00 45 ILE A N 16
ATOM 11579 C CA . ILE A 1 45 ? 33.522 43.094 17.788 1.00 0.00 45 ILE A CA 16
ATOM 11580 C C . ILE A 1 45 ? 34.256 43.989 16.786 1.00 0.00 45 ILE A C 16
ATOM 11581 O O . ILE A 1 45 ? 35.257 43.569 16.205 1.00 0.00 45 ILE A O 16
ATOM 11597 N N . SER A 1 46 ? 33.737 45.186 16.520 1.00 0.00 46 SER A N 16
ATOM 11598 C CA . SER A 1 46 ? 34.388 46.183 15.675 1.00 0.00 46 SER A CA 16
ATOM 11599 C C . SER A 1 46 ? 35.674 46.700 16.334 1.00 0.00 46 SER A C 16
ATOM 11600 O O . SER A 1 46 ? 35.609 47.457 17.304 1.00 0.00 46 SER A O 16
ATOM 11608 N N . TYR A 1 47 ? 36.852 46.302 15.842 1.00 0.00 47 TYR A N 16
ATOM 11609 C CA . TYR A 1 47 ? 38.139 46.702 16.436 1.00 0.00 47 TYR A CA 16
ATOM 11610 C C . TYR A 1 47 ? 38.643 48.076 15.932 1.00 0.00 47 TYR A C 16
ATOM 11611 O O . TYR A 1 47 ? 39.435 48.721 16.632 1.00 0.00 47 TYR A O 16
ATOM 11629 N N . LEU A 1 48 ? 38.179 48.525 14.752 1.00 0.00 48 LEU A N 16
ATOM 11630 C CA . LEU A 1 48 ? 38.530 49.794 14.072 1.00 0.00 48 LEU A CA 16
ATOM 11631 C C . LEU A 1 48 ? 37.446 50.309 13.105 1.00 0.00 48 LEU A C 16
ATOM 11632 O O . LEU A 1 48 ? 36.535 49.534 12.735 1.00 0.00 48 LEU A O 16
ATOM 11649 N N . VAL A 1 1 ? 17.976 17.999 26.470 1.00 0.00 1 VAL A N 17
ATOM 11650 C CA . VAL A 1 1 ? 19.395 18.300 26.178 1.00 0.00 1 VAL A CA 17
ATOM 11651 C C . VAL A 1 1 ? 20.124 18.571 27.480 1.00 0.00 1 VAL A C 17
ATOM 11652 O O . VAL A 1 1 ? 19.859 19.575 28.143 1.00 0.00 1 VAL A O 17
ATOM 11667 N N . HIS A 1 2 ? 21.031 17.675 27.862 1.00 0.00 2 HIS A N 17
ATOM 11668 C CA . HIS A 1 2 ? 21.774 17.709 29.125 1.00 0.00 2 HIS A CA 17
ATOM 11669 C C . HIS A 1 2 ? 22.837 18.820 29.159 1.00 0.00 2 HIS A C 17
ATOM 11670 O O . HIS A 1 2 ? 23.283 19.317 28.118 1.00 0.00 2 HIS A O 17
ATOM 11684 N N . LYS A 1 3 ? 23.300 19.200 30.358 1.00 0.00 3 LYS A N 17
ATOM 11685 C CA . LYS A 1 3 ? 24.291 20.272 30.578 1.00 0.00 3 LYS A CA 17
ATOM 11686 C C . LYS A 1 3 ? 25.729 19.798 30.272 1.00 0.00 3 LYS A C 17
ATOM 11687 O O . LYS A 1 3 ? 26.631 19.949 31.097 1.00 0.00 3 LYS A O 17
ATOM 11706 N N . MET A 1 4 ? 25.931 19.198 29.095 1.00 0.00 4 MET A N 17
ATOM 11707 C CA . MET A 1 4 ? 27.128 18.476 28.660 1.00 0.00 4 MET A CA 17
ATOM 11708 C C . MET A 1 4 ? 27.736 19.241 27.484 1.00 0.00 4 MET A C 17
ATOM 11709 O O . MET A 1 4 ? 27.629 18.839 26.326 1.00 0.00 4 MET A O 17
ATOM 11723 N N . ALA A 1 5 ? 28.261 20.425 27.787 1.00 0.00 5 ALA A N 17
ATOM 11724 C CA . ALA A 1 5 ? 28.672 21.473 26.852 1.00 0.00 5 ALA A CA 17
ATOM 11725 C C . ALA A 1 5 ? 27.529 22.078 26.000 1.00 0.00 5 ALA A C 17
ATOM 11726 O O . ALA A 1 5 ? 27.636 23.226 25.564 1.00 0.00 5 ALA A O 17
ATOM 11733 N N . LYS A 1 6 ? 26.375 21.405 25.836 1.00 0.00 6 LYS A N 17
ATOM 11734 C CA . LYS A 1 6 ? 25.308 21.755 24.875 1.00 0.00 6 LYS A CA 17
ATOM 11735 C C . LYS A 1 6 ? 24.271 22.708 25.455 1.00 0.00 6 LYS A C 17
ATOM 11736 O O . LYS A 1 6 ? 23.233 22.962 24.839 1.00 0.00 6 LYS A O 17
ATOM 11755 N N . ASN A 1 7 ? 24.561 23.225 26.648 1.00 0.00 7 ASN A N 17
ATOM 11756 C CA . ASN A 1 7 ? 23.811 24.287 27.310 1.00 0.00 7 ASN A CA 17
ATOM 11757 C C . ASN A 1 7 ? 24.697 25.517 27.604 1.00 0.00 7 ASN A C 17
ATOM 11758 O O . ASN A 1 7 ? 24.192 26.586 27.952 1.00 0.00 7 ASN A O 17
ATOM 11769 N N . GLN A 1 8 ? 26.019 25.376 27.453 1.00 0.00 8 GLN A N 17
ATOM 11770 C CA . GLN A 1 8 ? 27.027 26.425 27.600 1.00 0.00 8 GLN A CA 17
ATOM 11771 C C . GLN A 1 8 ? 27.749 26.674 26.268 1.00 0.00 8 GLN A C 17
ATOM 11772 O O . GLN A 1 8 ? 28.969 26.798 26.221 1.00 0.00 8 GLN A O 17
ATOM 11786 N N . PHE A 1 9 ? 26.992 26.735 25.170 1.00 0.00 9 PHE A N 17
ATOM 11787 C CA . PHE A 1 9 ? 27.495 27.172 23.850 1.00 0.00 9 PHE A CA 17
ATOM 11788 C C . PHE A 1 9 ? 28.619 26.307 23.259 1.00 0.00 9 PHE A C 17
ATOM 11789 O O . PHE A 1 9 ? 29.310 26.746 22.339 1.00 0.00 9 PHE A O 17
ATOM 11806 N N . GLY A 1 10 ? 28.818 25.094 23.782 1.00 0.00 10 GLY A N 17
ATOM 11807 C CA . GLY A 1 10 ? 29.946 24.221 23.452 1.00 0.00 10 GLY A CA 17
ATOM 11808 C C . GLY A 1 10 ? 31.310 24.670 23.999 1.00 0.00 10 GLY A C 17
ATOM 11809 O O . GLY A 1 10 ? 32.320 24.284 23.409 1.00 0.00 10 GLY A O 17
ATOM 11813 N N . CYS A 1 11 ? 31.365 25.459 25.084 1.00 0.00 11 CYS A N 17
ATOM 11814 C CA . CYS A 1 11 ? 32.591 25.934 25.743 1.00 0.00 11 CYS A CA 17
ATOM 11815 C C . CYS A 1 11 ? 32.607 25.649 27.255 1.00 0.00 11 CYS A C 17
ATOM 11816 O O . CYS A 1 11 ? 31.573 25.721 27.917 1.00 0.00 11 CYS A O 17
ATOM 11823 N N . PHE A 1 12 ? 33.777 25.304 27.809 1.00 0.00 12 PHE A N 17
ATOM 11824 C CA . PHE A 1 12 ? 33.943 25.039 29.249 1.00 0.00 12 PHE A CA 17
ATOM 11825 C C . PHE A 1 12 ? 35.409 25.102 29.725 1.00 0.00 12 PHE A C 17
ATOM 11826 O O . PHE A 1 12 ? 36.330 25.149 28.906 1.00 0.00 12 PHE A O 17
ATOM 11843 N N . ALA A 1 13 ? 35.626 25.050 31.047 1.00 0.00 13 ALA A N 17
ATOM 11844 C CA . ALA A 1 13 ? 36.934 25.071 31.720 1.00 0.00 13 ALA A CA 17
ATOM 11845 C C . ALA A 1 13 ? 37.815 26.288 31.374 1.00 0.00 13 ALA A C 17
ATOM 11846 O O . ALA A 1 13 ? 39.046 26.192 31.307 1.00 0.00 13 ALA A O 17
ATOM 11853 N N . ASN A 1 14 ? 37.160 27.433 31.148 1.00 0.00 14 ASN A N 17
ATOM 11854 C CA . ASN A 1 14 ? 37.751 28.674 30.643 1.00 0.00 14 ASN A CA 17
ATOM 11855 C C . ASN A 1 14 ? 38.466 28.477 29.286 1.00 0.00 14 ASN A C 17
ATOM 11856 O O . ASN A 1 14 ? 39.628 28.866 29.138 1.00 0.00 14 ASN A O 17
ATOM 11867 N N . VAL A 1 15 ? 37.807 27.844 28.301 1.00 0.00 15 VAL A N 17
ATOM 11868 C CA . VAL A 1 15 ? 38.334 27.633 26.945 1.00 0.00 15 VAL A CA 17
ATOM 11869 C C . VAL A 1 15 ? 37.205 27.797 25.918 1.00 0.00 15 VAL A C 17
ATOM 11870 O O . VAL A 1 15 ? 36.072 27.390 26.173 1.00 0.00 15 VAL A O 17
ATOM 11883 N N . ASP A 1 16 ? 37.504 28.340 24.735 1.00 0.00 16 ASP A N 17
ATOM 11884 C CA . ASP A 1 16 ? 36.552 28.612 23.645 1.00 0.00 16 ASP A CA 17
ATOM 11885 C C . ASP A 1 16 ? 36.602 27.460 22.663 1.00 0.00 16 ASP A C 17
ATOM 11886 O O . ASP A 1 16 ? 37.185 27.466 21.577 1.00 0.00 16 ASP A O 17
ATOM 11895 N N . VAL A 1 17 ? 36.060 26.387 23.198 1.00 0.00 17 VAL A N 17
ATOM 11896 C CA . VAL A 1 17 ? 36.090 25.028 22.700 1.00 0.00 17 VAL A CA 17
ATOM 11897 C C . VAL A 1 17 ? 35.083 24.849 21.552 1.00 0.00 17 VAL A C 17
ATOM 11898 O O . VAL A 1 17 ? 34.488 25.817 21.093 1.00 0.00 17 VAL A O 17
ATOM 11911 N N . LYS A 1 18 ? 34.938 23.626 21.044 1.00 0.00 18 LYS A N 17
ATOM 11912 C CA . LYS A 1 18 ? 34.274 23.208 19.786 1.00 0.00 18 LYS A CA 17
ATOM 11913 C C . LYS A 1 18 ? 32.923 23.823 19.373 1.00 0.00 18 LYS A C 17
ATOM 11914 O O . LYS A 1 18 ? 32.553 23.655 18.209 1.00 0.00 18 LYS A O 17
ATOM 11933 N N . GLY A 1 19 ? 32.188 24.512 20.246 1.00 0.00 19 GLY A N 17
ATOM 11934 C CA . GLY A 1 19 ? 31.013 25.311 19.855 1.00 0.00 19 GLY A CA 17
ATOM 11935 C C . GLY A 1 19 ? 31.310 26.778 19.495 1.00 0.00 19 GLY A C 17
ATOM 11936 O O . GLY A 1 19 ? 30.478 27.425 18.859 1.00 0.00 19 GLY A O 17
ATOM 11940 N N . ASP A 1 20 ? 32.484 27.296 19.868 1.00 0.00 20 ASP A N 17
ATOM 11941 C CA . ASP A 1 20 ? 32.976 28.673 19.700 1.00 0.00 20 ASP A CA 17
ATOM 11942 C C . ASP A 1 20 ? 31.955 29.749 20.125 1.00 0.00 20 ASP A C 17
ATOM 11943 O O . ASP A 1 20 ? 31.175 30.240 19.302 1.00 0.00 20 ASP A O 17
ATOM 11952 N N . CYS A 1 21 ? 31.971 30.179 21.393 1.00 0.00 21 CYS A N 17
ATOM 11953 C CA . CYS A 1 21 ? 30.988 31.151 21.897 1.00 0.00 21 CYS A CA 17
ATOM 11954 C C . CYS A 1 21 ? 31.081 32.519 21.191 1.00 0.00 21 CYS A C 17
ATOM 11955 O O . CYS A 1 21 ? 30.099 33.266 21.099 1.00 0.00 21 CYS A O 17
ATOM 11962 N N . LYS A 1 22 ? 32.251 32.810 20.605 1.00 0.00 22 LYS A N 17
ATOM 11963 C CA . LYS A 1 22 ? 32.487 33.920 19.677 1.00 0.00 22 LYS A CA 17
ATOM 11964 C C . LYS A 1 22 ? 31.369 34.048 18.629 1.00 0.00 22 LYS A C 17
ATOM 11965 O O . LYS A 1 22 ? 30.974 35.173 18.323 1.00 0.00 22 LYS A O 17
ATOM 11984 N N . ARG A 1 23 ? 30.817 32.930 18.119 1.00 0.00 23 ARG A N 17
ATOM 11985 C CA . ARG A 1 23 ? 29.750 32.901 17.096 1.00 0.00 23 ARG A CA 17
ATOM 11986 C C . ARG A 1 23 ? 28.389 33.355 17.623 1.00 0.00 23 ARG A C 17
ATOM 11987 O O . ARG A 1 23 ? 27.727 34.148 16.954 1.00 0.00 23 ARG A O 17
ATOM 12008 N N . HIS A 1 24 ? 27.988 32.902 18.818 1.00 0.00 24 HIS A N 17
ATOM 12009 C CA . HIS A 1 24 ? 26.742 33.330 19.478 1.00 0.00 24 HIS A CA 17
ATOM 12010 C C . HIS A 1 24 ? 26.740 34.847 19.669 1.00 0.00 24 HIS A C 17
ATOM 12011 O O . HIS A 1 24 ? 25.818 35.536 19.232 1.00 0.00 24 HIS A O 17
ATOM 12025 N N . CYS A 1 25 ? 27.808 35.381 20.259 1.00 0.00 25 CYS A N 17
ATOM 12026 C CA . CYS A 1 25 ? 27.887 36.805 20.566 1.00 0.00 25 CYS A CA 17
ATOM 12027 C C . CYS A 1 25 ? 28.076 37.677 19.312 1.00 0.00 25 CYS A C 17
ATOM 12028 O O . CYS A 1 25 ? 27.583 38.806 19.292 1.00 0.00 25 CYS A O 17
ATOM 12035 N N . LYS A 1 26 ? 28.674 37.164 18.220 1.00 0.00 26 LYS A N 17
ATOM 12036 C CA . LYS A 1 26 ? 28.839 37.927 16.967 1.00 0.00 26 LYS A CA 17
ATOM 12037 C C . LYS A 1 26 ? 27.506 38.330 16.326 1.00 0.00 26 LYS A C 17
ATOM 12038 O O . LYS A 1 26 ? 27.430 39.401 15.723 1.00 0.00 26 LYS A O 17
ATOM 12057 N N . ALA A 1 27 ? 26.446 37.538 16.505 1.00 0.00 27 ALA A N 17
ATOM 12058 C CA . ALA A 1 27 ? 25.101 37.887 16.029 1.00 0.00 27 ALA A CA 17
ATOM 12059 C C . ALA A 1 27 ? 24.548 39.140 16.734 1.00 0.00 27 ALA A C 17
ATOM 12060 O O . ALA A 1 27 ? 23.858 39.960 16.126 1.00 0.00 27 ALA A O 17
ATOM 12067 N N . GLU A 1 28 ? 24.923 39.332 17.998 1.00 0.00 28 GLU A N 17
ATOM 12068 C CA . GLU A 1 28 ? 24.574 40.481 18.844 1.00 0.00 28 GLU A CA 17
ATOM 12069 C C . GLU A 1 28 ? 25.600 41.632 18.716 1.00 0.00 28 GLU A C 17
ATOM 12070 O O . GLU A 1 28 ? 25.590 42.577 19.502 1.00 0.00 28 GLU A O 17
ATOM 12082 N N . ASP A 1 29 ? 26.527 41.533 17.753 1.00 0.00 29 ASP A N 17
ATOM 12083 C CA . ASP A 1 29 ? 27.722 42.370 17.560 1.00 0.00 29 ASP A CA 17
ATOM 12084 C C . ASP A 1 29 ? 28.674 42.468 18.771 1.00 0.00 29 ASP A C 17
ATOM 12085 O O . ASP A 1 29 ? 29.372 43.469 18.941 1.00 0.00 29 ASP A O 17
ATOM 12094 N N . LYS A 1 30 ? 28.738 41.409 19.593 1.00 0.00 30 LYS A N 17
ATOM 12095 C CA . LYS A 1 30 ? 29.584 41.305 20.798 1.00 0.00 30 LYS A CA 17
ATOM 12096 C C . LYS A 1 30 ? 30.681 40.237 20.701 1.00 0.00 30 LYS A C 17
ATOM 12097 O O . LYS A 1 30 ? 30.618 39.307 19.896 1.00 0.00 30 LYS A O 17
ATOM 12116 N N . GLU A 1 31 ? 31.665 40.346 21.587 1.00 0.00 31 GLU A N 17
ATOM 12117 C CA . GLU A 1 31 ? 32.679 39.315 21.873 1.00 0.00 31 GLU A CA 17
ATOM 12118 C C . GLU A 1 31 ? 32.046 38.202 22.722 1.00 0.00 31 GLU A C 17
ATOM 12119 O O . GLU A 1 31 ? 31.124 38.493 23.483 1.00 0.00 31 GLU A O 17
ATOM 12131 N N . GLY A 1 32 ? 32.532 36.958 22.641 1.00 0.00 32 GLY A N 17
ATOM 12132 C CA . GLY A 1 32 ? 31.983 35.805 23.381 1.00 0.00 32 GLY A CA 17
ATOM 12133 C C . GLY A 1 32 ? 33.032 35.095 24.239 1.00 0.00 32 GLY A C 17
ATOM 12134 O O . GLY A 1 32 ? 33.927 34.437 23.697 1.00 0.00 32 GLY A O 17
ATOM 12138 N N . ILE A 1 33 ? 32.919 35.209 25.570 1.00 0.00 33 ILE A N 17
ATOM 12139 C CA . ILE A 1 33 ? 33.940 34.777 26.536 1.00 0.00 33 ILE A CA 17
ATOM 12140 C C . ILE A 1 33 ? 33.387 33.798 27.584 1.00 0.00 33 ILE A C 17
ATOM 12141 O O . ILE A 1 33 ? 32.483 34.090 28.374 1.00 0.00 33 ILE A O 17
ATOM 12157 N N . CYS A 1 34 ? 33.948 32.590 27.579 1.00 0.00 34 CYS A N 17
ATOM 12158 C CA . CYS A 1 34 ? 33.528 31.497 28.445 1.00 0.00 34 CYS A CA 17
ATOM 12159 C C . CYS A 1 34 ? 34.167 31.562 29.839 1.00 0.00 34 CYS A C 17
ATOM 12160 O O . CYS A 1 34 ? 35.325 31.186 30.035 1.00 0.00 34 CYS A O 17
ATOM 12167 N N . HIS A 1 35 ? 33.398 32.082 30.799 1.00 0.00 35 HIS A N 17
ATOM 12168 C CA . HIS A 1 35 ? 33.707 32.076 32.234 1.00 0.00 35 HIS A CA 17
ATOM 12169 C C . HIS A 1 35 ? 33.377 30.700 32.856 1.00 0.00 35 HIS A C 17
ATOM 12170 O O . HIS A 1 35 ? 32.218 30.390 33.148 1.00 0.00 35 HIS A O 17
ATOM 12184 N N . GLY A 1 36 ? 34.395 29.877 33.109 1.00 0.00 36 GLY A N 17
ATOM 12185 C CA . GLY A 1 36 ? 34.266 28.554 33.734 1.00 0.00 36 GLY A CA 17
ATOM 12186 C C . GLY A 1 36 ? 33.526 27.551 32.846 1.00 0.00 36 GLY A C 17
ATOM 12187 O O . GLY A 1 36 ? 33.924 27.327 31.702 1.00 0.00 36 GLY A O 17
ATOM 12191 N N . THR A 1 37 ? 32.447 26.968 33.372 1.00 0.00 37 THR A N 17
ATOM 12192 C CA . THR A 1 37 ? 31.476 26.108 32.660 1.00 0.00 37 THR A CA 17
ATOM 12193 C C . THR A 1 37 ? 30.332 26.872 31.970 1.00 0.00 37 THR A C 17
ATOM 12194 O O . THR A 1 37 ? 29.407 26.231 31.472 1.00 0.00 37 THR A O 17
ATOM 12205 N N . LYS A 1 38 ? 30.360 28.214 31.931 1.00 0.00 38 LYS A N 17
ATOM 12206 C CA . LYS A 1 38 ? 29.361 29.094 31.295 1.00 0.00 38 LYS A CA 17
ATOM 12207 C C . LYS A 1 38 ? 29.979 30.029 30.244 1.00 0.00 38 LYS A C 17
ATOM 12208 O O . LYS A 1 38 ? 31.198 30.137 30.137 1.00 0.00 38 LYS A O 17
ATOM 12227 N N . CYS A 1 39 ? 29.134 30.758 29.507 1.00 0.00 39 CYS A N 17
ATOM 12228 C CA . CYS A 1 39 ? 29.557 31.870 28.644 1.00 0.00 39 CYS A CA 17
ATOM 12229 C C . CYS A 1 39 ? 28.723 33.132 28.881 1.00 0.00 39 CYS A C 17
ATOM 12230 O O . CYS A 1 39 ? 27.530 33.069 29.210 1.00 0.00 39 CYS A O 17
ATOM 12237 N N . LYS A 1 40 ? 29.371 34.275 28.655 1.00 0.00 40 LYS A N 17
ATOM 12238 C CA . LYS A 1 40 ? 28.799 35.621 28.606 1.00 0.00 40 LYS A CA 17
ATOM 12239 C C . LYS A 1 40 ? 29.274 36.330 27.338 1.00 0.00 40 LYS A C 17
ATOM 12240 O O . LYS A 1 40 ? 30.287 35.936 26.756 1.00 0.00 40 LYS A O 17
ATOM 12259 N N . CYS A 1 41 ? 28.578 37.385 26.922 1.00 0.00 41 CYS A N 17
ATOM 12260 C CA . CYS A 1 41 ? 29.158 38.284 25.928 1.00 0.00 41 CYS A CA 17
ATOM 12261 C C . CYS A 1 41 ? 30.003 39.334 26.651 1.00 0.00 41 CYS A C 17
ATOM 12262 O O . CYS A 1 41 ? 29.727 39.679 27.801 1.00 0.00 41 CYS A O 17
ATOM 12269 N N . GLY A 1 42 ? 31.051 39.822 25.992 1.00 0.00 42 GLY A N 17
ATOM 12270 C CA . GLY A 1 42 ? 32.001 40.763 26.579 1.00 0.00 42 GLY A CA 17
ATOM 12271 C C . GLY A 1 42 ? 31.600 42.198 26.280 1.00 0.00 42 GLY A C 17
ATOM 12272 O O . GLY A 1 42 ? 30.810 42.806 27.006 1.00 0.00 42 GLY A O 17
ATOM 12276 N N . VAL A 1 43 ? 32.144 42.709 25.180 1.00 0.00 43 VAL A N 17
ATOM 12277 C CA . VAL A 1 43 ? 31.988 44.080 24.676 1.00 0.00 43 VAL A CA 17
ATOM 12278 C C . VAL A 1 43 ? 31.681 44.065 23.173 1.00 0.00 43 VAL A C 17
ATOM 12279 O O . VAL A 1 43 ? 31.873 43.023 22.538 1.00 0.00 43 VAL A O 17
ATOM 12292 N N . PRO A 1 44 ? 31.190 45.168 22.579 1.00 0.00 44 PRO A N 17
ATOM 12293 C CA . PRO A 1 44 ? 30.993 45.269 21.138 1.00 0.00 44 PRO A CA 17
ATOM 12294 C C . PRO A 1 44 ? 32.301 45.124 20.360 1.00 0.00 44 PRO A C 17
ATOM 12295 O O . PRO A 1 44 ? 33.340 45.624 20.784 1.00 0.00 44 PRO A O 17
ATOM 12306 N N . ILE A 1 45 ? 32.259 44.435 19.214 1.00 0.00 45 ILE A N 17
ATOM 12307 C CA . ILE A 1 45 ? 33.464 44.103 18.419 1.00 0.00 45 ILE A CA 17
ATOM 12308 C C . ILE A 1 45 ? 34.178 45.346 17.870 1.00 0.00 45 ILE A C 17
ATOM 12309 O O . ILE A 1 45 ? 35.364 45.311 17.551 1.00 0.00 45 ILE A O 17
ATOM 12325 N N . SER A 1 46 ? 33.479 46.475 17.785 1.00 0.00 46 SER A N 17
ATOM 12326 C CA . SER A 1 46 ? 34.021 47.805 17.484 1.00 0.00 46 SER A CA 17
ATOM 12327 C C . SER A 1 46 ? 34.780 48.443 18.669 1.00 0.00 46 SER A C 17
ATOM 12328 O O . SER A 1 46 ? 34.584 49.620 18.995 1.00 0.00 46 SER A O 17
ATOM 12336 N N . TYR A 1 47 ? 35.642 47.668 19.339 1.00 0.00 47 TYR A N 17
ATOM 12337 C CA . TYR A 1 47 ? 36.428 48.048 20.519 1.00 0.00 47 TYR A CA 17
ATOM 12338 C C . TYR A 1 47 ? 37.752 48.773 20.194 1.00 0.00 47 TYR A C 17
ATOM 12339 O O . TYR A 1 47 ? 38.522 49.107 21.103 1.00 0.00 47 TYR A O 17
ATOM 12357 N N . LEU A 1 48 ? 38.030 49.012 18.904 1.00 0.00 48 LEU A N 17
ATOM 12358 C CA . LEU A 1 48 ? 39.235 49.679 18.368 1.00 0.00 48 LEU A CA 17
ATOM 12359 C C . LEU A 1 48 ? 39.062 51.185 18.200 1.00 0.00 48 LEU A C 17
ATOM 12360 O O . LEU A 1 48 ? 37.942 51.578 17.813 1.00 0.00 48 LEU A O 17
ATOM 12377 N N . VAL A 1 1 ? 23.752 12.012 32.388 1.00 0.00 1 VAL A N 18
ATOM 12378 C CA . VAL A 1 1 ? 22.420 12.663 32.350 1.00 0.00 1 VAL A CA 18
ATOM 12379 C C . VAL A 1 1 ? 22.547 14.171 32.168 1.00 0.00 1 VAL A C 18
ATOM 12380 O O . VAL A 1 1 ? 23.599 14.730 32.470 1.00 0.00 1 VAL A O 18
ATOM 12395 N N . HIS A 1 2 ? 21.491 14.829 31.678 1.00 0.00 2 HIS A N 18
ATOM 12396 C CA . HIS A 1 2 ? 21.414 16.281 31.440 1.00 0.00 2 HIS A CA 18
ATOM 12397 C C . HIS A 1 2 ? 22.597 16.823 30.606 1.00 0.00 2 HIS A C 18
ATOM 12398 O O . HIS A 1 2 ? 23.047 16.150 29.672 1.00 0.00 2 HIS A O 18
ATOM 12412 N N . LYS A 1 3 ? 23.067 18.049 30.871 1.00 0.00 3 LYS A N 18
ATOM 12413 C CA . LYS A 1 3 ? 24.098 18.751 30.088 1.00 0.00 3 LYS A CA 18
ATOM 12414 C C . LYS A 1 3 ? 25.406 17.972 29.860 1.00 0.00 3 LYS A C 18
ATOM 12415 O O . LYS A 1 3 ? 25.858 17.211 30.719 1.00 0.00 3 LYS A O 18
ATOM 12434 N N . MET A 1 4 ? 26.031 18.212 28.707 1.00 0.00 4 MET A N 18
ATOM 12435 C CA . MET A 1 4 ? 27.353 17.712 28.313 1.00 0.00 4 MET A CA 18
ATOM 12436 C C . MET A 1 4 ? 27.990 18.669 27.285 1.00 0.00 4 MET A C 18
ATOM 12437 O O . MET A 1 4 ? 28.116 18.355 26.102 1.00 0.00 4 MET A O 18
ATOM 12451 N N . ALA A 1 5 ? 28.322 19.882 27.738 1.00 0.00 5 ALA A N 18
ATOM 12452 C CA . ALA A 1 5 ? 28.792 21.042 26.962 1.00 0.00 5 ALA A CA 18
ATOM 12453 C C . ALA A 1 5 ? 27.835 21.601 25.875 1.00 0.00 5 ALA A C 18
ATOM 12454 O O . ALA A 1 5 ? 28.014 22.739 25.440 1.00 0.00 5 ALA A O 18
ATOM 12461 N N . LYS A 1 6 ? 26.776 20.891 25.463 1.00 0.00 6 LYS A N 18
ATOM 12462 C CA . LYS A 1 6 ? 25.900 21.250 24.325 1.00 0.00 6 LYS A CA 18
ATOM 12463 C C . LYS A 1 6 ? 24.692 22.079 24.764 1.00 0.00 6 LYS A C 18
ATOM 12464 O O . LYS A 1 6 ? 23.748 22.273 23.999 1.00 0.00 6 LYS A O 18
ATOM 12483 N N . ASN A 1 7 ? 24.749 22.590 25.995 1.00 0.00 7 ASN A N 18
ATOM 12484 C CA . ASN A 1 7 ? 23.815 23.551 26.567 1.00 0.00 7 ASN A CA 18
ATOM 12485 C C . ASN A 1 7 ? 24.514 24.842 27.044 1.00 0.00 7 ASN A C 18
ATOM 12486 O O . ASN A 1 7 ? 23.850 25.781 27.488 1.00 0.00 7 ASN A O 18
ATOM 12497 N N . GLN A 1 8 ? 25.838 24.894 26.869 1.00 0.00 8 GLN A N 18
ATOM 12498 C CA . GLN A 1 8 ? 26.733 26.041 27.023 1.00 0.00 8 GLN A CA 18
ATOM 12499 C C . GLN A 1 8 ? 27.617 26.203 25.773 1.00 0.00 8 GLN A C 18
ATOM 12500 O O . GLN A 1 8 ? 28.823 26.415 25.857 1.00 0.00 8 GLN A O 18
ATOM 12514 N N . PHE A 1 9 ? 27.016 26.069 24.587 1.00 0.00 9 PHE A N 18
ATOM 12515 C CA . PHE A 1 9 ? 27.632 26.436 23.299 1.00 0.00 9 PHE A CA 18
ATOM 12516 C C . PHE A 1 9 ? 28.879 25.634 22.896 1.00 0.00 9 PHE A C 18
ATOM 12517 O O . PHE A 1 9 ? 29.637 26.058 22.021 1.00 0.00 9 PHE A O 18
ATOM 12534 N N . GLY A 1 10 ? 29.125 24.491 23.531 1.00 0.00 10 GLY A N 18
ATOM 12535 C CA . GLY A 1 10 ? 30.377 23.757 23.366 1.00 0.00 10 GLY A CA 18
ATOM 12536 C C . GLY A 1 10 ? 31.583 24.496 23.958 1.00 0.00 10 GLY A C 18
ATOM 12537 O O . GLY A 1 10 ? 32.669 24.412 23.387 1.00 0.00 10 GLY A O 18
ATOM 12541 N N . CYS A 1 11 ? 31.406 25.236 25.063 1.00 0.00 11 CYS A N 18
ATOM 12542 C CA . CYS A 1 11 ? 32.489 25.847 25.840 1.00 0.00 11 CYS A CA 18
ATOM 12543 C C . CYS A 1 11 ? 32.211 25.795 27.348 1.00 0.00 11 CYS A C 18
ATOM 12544 O O . CYS A 1 11 ? 31.166 26.229 27.819 1.00 0.00 11 CYS A O 18
ATOM 12551 N N . PHE A 1 12 ? 33.145 25.218 28.107 1.00 0.00 12 PHE A N 18
ATOM 12552 C CA . PHE A 1 12 ? 32.970 24.952 29.539 1.00 0.00 12 PHE A CA 18
ATOM 12553 C C . PHE A 1 12 ? 34.313 24.923 30.288 1.00 0.00 12 PHE A C 18
ATOM 12554 O O . PHE A 1 12 ? 35.367 25.043 29.666 1.00 0.00 12 PHE A O 18
ATOM 12571 N N . ALA A 1 13 ? 34.274 24.787 31.623 1.00 0.00 13 ALA A N 18
ATOM 12572 C CA . ALA A 1 13 ? 35.435 24.729 32.525 1.00 0.00 13 ALA A CA 18
ATOM 12573 C C . ALA A 1 13 ? 36.473 25.869 32.348 1.00 0.00 13 ALA A C 18
ATOM 12574 O O . ALA A 1 13 ? 37.656 25.714 32.675 1.00 0.00 13 ALA A O 18
ATOM 12581 N N . ASN A 1 14 ? 36.036 27.019 31.823 1.00 0.00 14 ASN A N 18
ATOM 12582 C CA . ASN A 1 14 ? 36.850 28.145 31.380 1.00 0.00 14 ASN A CA 18
ATOM 12583 C C . ASN A 1 14 ? 37.936 27.762 30.344 1.00 0.00 14 ASN A C 18
ATOM 12584 O O . ASN A 1 14 ? 39.021 28.356 30.311 1.00 0.00 14 ASN A O 18
ATOM 12595 N N . VAL A 1 15 ? 37.660 26.755 29.505 1.00 0.00 15 VAL A N 18
ATOM 12596 C CA . VAL A 1 15 ? 38.556 26.279 28.439 1.00 0.00 15 VAL A CA 18
ATOM 12597 C C . VAL A 1 15 ? 38.253 27.085 27.171 1.00 0.00 15 VAL A C 18
ATOM 12598 O O . VAL A 1 15 ? 37.260 27.807 27.101 1.00 0.00 15 VAL A O 18
ATOM 12611 N N . ASP A 1 16 ? 39.099 26.992 26.152 1.00 0.00 16 ASP A N 18
ATOM 12612 C CA . ASP A 1 16 ? 38.900 27.633 24.849 1.00 0.00 16 ASP A CA 18
ATOM 12613 C C . ASP A 1 16 ? 38.624 26.547 23.827 1.00 0.00 16 ASP A C 18
ATOM 12614 O O . ASP A 1 16 ? 39.351 26.240 22.881 1.00 0.00 16 ASP A O 18
ATOM 12623 N N . VAL A 1 17 ? 37.503 25.931 24.151 1.00 0.00 17 VAL A N 18
ATOM 12624 C CA . VAL A 1 17 ? 36.916 24.766 23.544 1.00 0.00 17 VAL A CA 18
ATOM 12625 C C . VAL A 1 17 ? 36.464 25.088 22.114 1.00 0.00 17 VAL A C 18
ATOM 12626 O O . VAL A 1 17 ? 36.176 26.243 21.780 1.00 0.00 17 VAL A O 18
ATOM 12639 N N . LYS A 1 18 ? 36.393 24.055 21.270 1.00 0.00 18 LYS A N 18
ATOM 12640 C CA . LYS A 1 18 ? 36.210 24.163 19.811 1.00 0.00 18 LYS A CA 18
ATOM 12641 C C . LYS A 1 18 ? 34.854 24.748 19.373 1.00 0.00 18 LYS A C 18
ATOM 12642 O O . LYS A 1 18 ? 34.737 25.200 18.233 1.00 0.00 18 LYS A O 18
ATOM 12661 N N . GLY A 1 19 ? 33.836 24.763 20.240 1.00 0.00 19 GLY A N 18
ATOM 12662 C CA . GLY A 1 19 ? 32.504 25.305 19.927 1.00 0.00 19 GLY A CA 18
ATOM 12663 C C . GLY A 1 19 ? 32.471 26.835 19.801 1.00 0.00 19 GLY A C 18
ATOM 12664 O O . GLY A 1 19 ? 31.917 27.359 18.834 1.00 0.00 19 GLY A O 18
ATOM 12668 N N . ASP A 1 20 ? 33.148 27.539 20.711 1.00 0.00 20 ASP A N 18
ATOM 12669 C CA . ASP A 1 20 ? 33.177 29.006 20.869 1.00 0.00 20 ASP A CA 18
ATOM 12670 C C . ASP A 1 20 ? 31.821 29.688 21.184 1.00 0.00 20 ASP A C 18
ATOM 12671 O O . ASP A 1 20 ? 30.754 29.283 20.708 1.00 0.00 20 ASP A O 18
ATOM 12680 N N . CYS A 1 21 ? 31.888 30.786 21.947 1.00 0.00 21 CYS A N 18
ATOM 12681 C CA . CYS A 1 21 ? 30.790 31.723 22.215 1.00 0.00 21 CYS A CA 18
ATOM 12682 C C . CYS A 1 21 ? 30.685 32.858 21.173 1.00 0.00 21 CYS A C 18
ATOM 12683 O O . CYS A 1 21 ? 29.734 33.644 21.209 1.00 0.00 21 CYS A O 18
ATOM 12690 N N . LYS A 1 22 ? 31.677 32.996 20.279 1.00 0.00 22 LYS A N 18
ATOM 12691 C CA . LYS A 1 22 ? 31.775 34.043 19.250 1.00 0.00 22 LYS A CA 18
ATOM 12692 C C . LYS A 1 22 ? 30.459 34.305 18.497 1.00 0.00 22 LYS A C 18
ATOM 12693 O O . LYS A 1 22 ? 30.089 35.470 18.353 1.00 0.00 22 LYS A O 18
ATOM 12712 N N . ARG A 1 23 ? 29.736 33.261 18.061 1.00 0.00 23 ARG A N 18
ATOM 12713 C CA . ARG A 1 23 ? 28.476 33.362 17.283 1.00 0.00 23 ARG A CA 18
ATOM 12714 C C . ARG A 1 23 ? 27.277 33.755 18.144 1.00 0.00 23 ARG A C 18
ATOM 12715 O O . ARG A 1 23 ? 26.468 34.577 17.717 1.00 0.00 23 ARG A O 18
ATOM 12736 N N . HIS A 1 24 ? 27.189 33.229 19.364 1.00 0.00 24 HIS A N 18
ATOM 12737 C CA . HIS A 1 24 ? 26.153 33.558 20.350 1.00 0.00 24 HIS A CA 18
ATOM 12738 C C . HIS A 1 24 ? 26.140 35.058 20.687 1.00 0.00 24 HIS A C 18
ATOM 12739 O O . HIS A 1 24 ? 25.079 35.687 20.697 1.00 0.00 24 HIS A O 18
ATOM 12753 N N . CYS A 1 25 ? 27.321 35.662 20.853 1.00 0.00 25 CYS A N 18
ATOM 12754 C CA . CYS A 1 25 ? 27.457 37.105 21.081 1.00 0.00 25 CYS A CA 18
ATOM 12755 C C . CYS A 1 25 ? 27.399 37.966 19.798 1.00 0.00 25 CYS A C 18
ATOM 12756 O O . CYS A 1 25 ? 27.053 39.148 19.873 1.00 0.00 25 CYS A O 18
ATOM 12763 N N . LYS A 1 26 ? 27.647 37.390 18.608 1.00 0.00 26 LYS A N 18
ATOM 12764 C CA . LYS A 1 26 ? 27.581 38.091 17.305 1.00 0.00 26 LYS A CA 18
ATOM 12765 C C . LYS A 1 26 ? 26.198 38.715 17.057 1.00 0.00 26 LYS A C 18
ATOM 12766 O O . LYS A 1 26 ? 26.125 39.811 16.512 1.00 0.00 26 LYS A O 18
ATOM 12785 N N . ALA A 1 27 ? 25.114 38.088 17.527 1.00 0.00 27 ALA A N 18
ATOM 12786 C CA . ALA A 1 27 ? 23.742 38.600 17.390 1.00 0.00 27 ALA A CA 18
ATOM 12787 C C . ALA A 1 27 ? 23.509 39.968 18.075 1.00 0.00 27 ALA A C 18
ATOM 12788 O O . ALA A 1 27 ? 22.683 40.768 17.625 1.00 0.00 27 ALA A O 18
ATOM 12795 N N . GLU A 1 28 ? 24.275 40.269 19.127 1.00 0.00 28 GLU A N 18
ATOM 12796 C CA . GLU A 1 28 ? 24.266 41.551 19.850 1.00 0.00 28 GLU A CA 18
ATOM 12797 C C . GLU A 1 28 ? 25.460 42.441 19.428 1.00 0.00 28 GLU A C 18
ATOM 12798 O O . GLU A 1 28 ? 25.767 43.437 20.079 1.00 0.00 28 GLU A O 18
ATOM 12810 N N . ASP A 1 29 ? 26.155 42.075 18.341 1.00 0.00 29 ASP A N 18
ATOM 12811 C CA . ASP A 1 29 ? 27.383 42.696 17.814 1.00 0.00 29 ASP A CA 18
ATOM 12812 C C . ASP A 1 29 ? 28.550 42.714 18.828 1.00 0.00 29 ASP A C 18
ATOM 12813 O O . ASP A 1 29 ? 29.350 43.653 18.867 1.00 0.00 29 ASP A O 18
ATOM 12822 N N . LYS A 1 30 ? 28.650 41.668 19.668 1.00 0.00 30 LYS A N 18
ATOM 12823 C CA . LYS A 1 30 ? 29.666 41.523 20.729 1.00 0.00 30 LYS A CA 18
ATOM 12824 C C . LYS A 1 30 ? 30.612 40.337 20.523 1.00 0.00 30 LYS A C 18
ATOM 12825 O O . LYS A 1 30 ? 30.276 39.342 19.877 1.00 0.00 30 LYS A O 18
ATOM 12844 N N . GLU A 1 31 ? 31.794 40.441 21.123 1.00 0.00 31 GLU A N 18
ATOM 12845 C CA . GLU A 1 31 ? 32.741 39.324 21.269 1.00 0.00 31 GLU A CA 18
ATOM 12846 C C . GLU A 1 31 ? 32.137 38.265 22.192 1.00 0.00 31 GLU A C 18
ATOM 12847 O O . GLU A 1 31 ? 31.370 38.622 23.085 1.00 0.00 31 GLU A O 18
ATOM 12859 N N . GLY A 1 32 ? 32.514 36.994 22.045 1.00 0.00 32 GLY A N 18
ATOM 12860 C CA . GLY A 1 32 ? 32.095 35.914 22.944 1.00 0.00 32 GLY A CA 18
ATOM 12861 C C . GLY A 1 32 ? 33.290 35.238 23.610 1.00 0.00 32 GLY A C 18
ATOM 12862 O O . GLY A 1 32 ? 34.233 34.865 22.914 1.00 0.00 32 GLY A O 18
ATOM 12866 N N . ILE A 1 33 ? 33.251 35.062 24.934 1.00 0.00 33 ILE A N 18
ATOM 12867 C CA . ILE A 1 33 ? 34.299 34.386 25.716 1.00 0.00 33 ILE A CA 18
ATOM 12868 C C . ILE A 1 33 ? 33.682 33.514 26.821 1.00 0.00 33 ILE A C 18
ATOM 12869 O O . ILE A 1 33 ? 32.624 33.826 27.375 1.00 0.00 33 ILE A O 18
ATOM 12885 N N . CYS A 1 34 ? 34.323 32.385 27.125 1.00 0.00 34 CYS A N 18
ATOM 12886 C CA . CYS A 1 34 ? 33.741 31.371 28.006 1.00 0.00 34 CYS A CA 18
ATOM 12887 C C . CYS A 1 34 ? 34.139 31.614 29.471 1.00 0.00 34 CYS A C 18
ATOM 12888 O O . CYS A 1 34 ? 35.319 31.509 29.812 1.00 0.00 34 CYS A O 18
ATOM 12895 N N . HIS A 1 35 ? 33.170 31.933 30.333 1.00 0.00 35 HIS A N 18
ATOM 12896 C CA . HIS A 1 35 ? 33.362 32.043 31.790 1.00 0.00 35 HIS A CA 18
ATOM 12897 C C . HIS A 1 35 ? 32.846 30.797 32.522 1.00 0.00 35 HIS A C 18
ATOM 12898 O O . HIS A 1 35 ? 31.647 30.524 32.550 1.00 0.00 35 HIS A O 18
ATOM 12912 N N . GLY A 1 36 ? 33.754 30.041 33.144 1.00 0.00 36 GLY A N 18
ATOM 12913 C CA . GLY A 1 36 ? 33.422 28.782 33.815 1.00 0.00 36 GLY A CA 18
ATOM 12914 C C . GLY A 1 36 ? 32.765 27.781 32.857 1.00 0.00 36 GLY A C 18
ATOM 12915 O O . GLY A 1 36 ? 33.254 27.549 31.751 1.00 0.00 36 GLY A O 18
ATOM 12919 N N . THR A 1 37 ? 31.651 27.182 33.269 1.00 0.00 37 THR A N 18
ATOM 12920 C CA . THR A 1 37 ? 30.833 26.245 32.473 1.00 0.00 37 THR A CA 18
ATOM 12921 C C . THR A 1 37 ? 29.789 26.937 31.580 1.00 0.00 37 THR A C 18
ATOM 12922 O O . THR A 1 37 ? 28.876 26.262 31.106 1.00 0.00 37 THR A O 18
ATOM 12933 N N . LYS A 1 38 ? 29.902 28.260 31.357 1.00 0.00 38 LYS A N 18
ATOM 12934 C CA . LYS A 1 38 ? 28.918 29.134 30.686 1.00 0.00 38 LYS A CA 18
ATOM 12935 C C . LYS A 1 38 ? 29.585 30.092 29.676 1.00 0.00 38 LYS A C 18
ATOM 12936 O O . LYS A 1 38 ? 30.792 30.335 29.716 1.00 0.00 38 LYS A O 18
ATOM 12955 N N . CYS A 1 39 ? 28.797 30.696 28.786 1.00 0.00 39 CYS A N 18
ATOM 12956 C CA . CYS A 1 39 ? 29.242 31.769 27.884 1.00 0.00 39 CYS A CA 18
ATOM 12957 C C . CYS A 1 39 ? 28.857 33.181 28.374 1.00 0.00 39 CYS A C 18
ATOM 12958 O O . CYS A 1 39 ? 27.770 33.378 28.926 1.00 0.00 39 CYS A O 18
ATOM 12965 N N . LYS A 1 40 ? 29.708 34.183 28.106 1.00 0.00 40 LYS A N 18
ATOM 12966 C CA . LYS A 1 40 ? 29.434 35.627 28.277 1.00 0.00 40 LYS A CA 18
ATOM 12967 C C . LYS A 1 40 ? 29.956 36.417 27.069 1.00 0.00 40 LYS A C 18
ATOM 12968 O O . LYS A 1 40 ? 30.688 35.865 26.242 1.00 0.00 40 LYS A O 18
ATOM 12987 N N . CYS A 1 41 ? 29.616 37.705 26.979 1.00 0.00 41 CYS A N 18
ATOM 12988 C CA . CYS A 1 41 ? 30.156 38.588 25.944 1.00 0.00 41 CYS A CA 18
ATOM 12989 C C . CYS A 1 41 ? 31.283 39.507 26.436 1.00 0.00 41 CYS A C 18
ATOM 12990 O O . CYS A 1 41 ? 31.378 39.834 27.619 1.00 0.00 41 CYS A O 18
ATOM 12997 N N . GLY A 1 42 ? 32.134 39.943 25.504 1.00 0.00 42 GLY A N 18
ATOM 12998 C CA . GLY A 1 42 ? 33.327 40.748 25.772 1.00 0.00 42 GLY A CA 18
ATOM 12999 C C . GLY A 1 42 ? 33.083 42.244 25.581 1.00 0.00 42 GLY A C 18
ATOM 13000 O O . GLY A 1 42 ? 32.703 42.942 26.525 1.00 0.00 42 GLY A O 18
ATOM 13004 N N . VAL A 1 43 ? 33.314 42.742 24.364 1.00 0.00 43 VAL A N 18
ATOM 13005 C CA . VAL A 1 43 ? 33.133 44.136 23.934 1.00 0.00 43 VAL A CA 18
ATOM 13006 C C . VAL A 1 43 ? 32.523 44.194 22.518 1.00 0.00 43 VAL A C 18
ATOM 13007 O O . VAL A 1 43 ? 32.421 43.155 21.863 1.00 0.00 43 VAL A O 18
ATOM 13020 N N . PRO A 1 44 ? 32.102 45.373 22.033 1.00 0.00 44 PRO A N 18
ATOM 13021 C CA . PRO A 1 44 ? 31.728 45.629 20.641 1.00 0.00 44 PRO A CA 18
ATOM 13022 C C . PRO A 1 44 ? 32.767 45.169 19.601 1.00 0.00 44 PRO A C 18
ATOM 13023 O O . PRO A 1 44 ? 33.917 45.621 19.606 1.00 0.00 44 PRO A O 18
ATOM 13034 N N . ILE A 1 45 ? 32.351 44.320 18.657 1.00 0.00 45 ILE A N 18
ATOM 13035 C CA . ILE A 1 45 ? 33.214 43.726 17.611 1.00 0.00 45 ILE A CA 18
ATOM 13036 C C . ILE A 1 45 ? 33.758 44.751 16.602 1.00 0.00 45 ILE A C 18
ATOM 13037 O O . ILE A 1 45 ? 34.753 44.481 15.930 1.00 0.00 45 ILE A O 18
ATOM 13053 N N . SER A 1 46 ? 33.094 45.906 16.493 1.00 0.00 46 SER A N 18
ATOM 13054 C CA . SER A 1 46 ? 33.501 47.136 15.817 1.00 0.00 46 SER A CA 18
ATOM 13055 C C . SER A 1 46 ? 34.249 46.974 14.486 1.00 0.00 46 SER A C 18
ATOM 13056 O O . SER A 1 46 ? 35.302 47.582 14.265 1.00 0.00 46 SER A O 18
ATOM 13064 N N . TYR A 1 47 ? 33.694 46.150 13.585 1.00 0.00 47 TYR A N 18
ATOM 13065 C CA . TYR A 1 47 ? 34.212 45.792 12.264 1.00 0.00 47 TYR A CA 18
ATOM 13066 C C . TYR A 1 47 ? 35.721 45.433 12.210 1.00 0.00 47 TYR A C 18
ATOM 13067 O O . TYR A 1 47 ? 36.404 45.777 11.238 1.00 0.00 47 TYR A O 18
ATOM 13085 N N . LEU A 1 48 ? 36.252 44.763 13.244 1.00 0.00 48 LEU A N 18
ATOM 13086 C CA . LEU A 1 48 ? 37.645 44.306 13.371 1.00 0.00 48 LEU A CA 18
ATOM 13087 C C . LEU A 1 48 ? 37.894 42.946 12.698 1.00 0.00 48 LEU A C 18
ATOM 13088 O O . LEU A 1 48 ? 38.863 42.834 11.907 1.00 0.00 48 LEU A O 18
ATOM 13105 N N . VAL A 1 1 ? 18.145 19.276 27.029 1.00 0.00 1 VAL A N 19
ATOM 13106 C CA . VAL A 1 1 ? 19.506 18.684 27.022 1.00 0.00 1 VAL A CA 19
ATOM 13107 C C . VAL A 1 1 ? 20.220 18.976 28.333 1.00 0.00 1 VAL A C 19
ATOM 13108 O O . VAL A 1 1 ? 19.831 19.891 29.058 1.00 0.00 1 VAL A O 19
ATOM 13123 N N . HIS A 1 2 ? 21.239 18.185 28.665 1.00 0.00 2 HIS A N 19
ATOM 13124 C CA . HIS A 1 2 ? 22.025 18.315 29.900 1.00 0.00 2 HIS A CA 19
ATOM 13125 C C . HIS A 1 2 ? 23.061 19.448 29.812 1.00 0.00 2 HIS A C 19
ATOM 13126 O O . HIS A 1 2 ? 23.591 19.718 28.733 1.00 0.00 2 HIS A O 19
ATOM 13140 N N . LYS A 1 3 ? 23.401 20.073 30.945 1.00 0.00 3 LYS A N 19
ATOM 13141 C CA . LYS A 1 3 ? 24.306 21.246 31.035 1.00 0.00 3 LYS A CA 19
ATOM 13142 C C . LYS A 1 3 ? 25.801 20.917 30.874 1.00 0.00 3 LYS A C 19
ATOM 13143 O O . LYS A 1 3 ? 26.643 21.442 31.593 1.00 0.00 3 LYS A O 19
ATOM 13162 N N . MET A 1 4 ? 26.138 20.080 29.896 1.00 0.00 4 MET A N 19
ATOM 13163 C CA . MET A 1 4 ? 27.497 19.604 29.616 1.00 0.00 4 MET A CA 19
ATOM 13164 C C . MET A 1 4 ? 27.737 19.681 28.111 1.00 0.00 4 MET A C 19
ATOM 13165 O O . MET A 1 4 ? 27.223 18.879 27.329 1.00 0.00 4 MET A O 19
ATOM 13179 N N . ALA A 1 5 ? 28.448 20.726 27.703 1.00 0.00 5 ALA A N 19
ATOM 13180 C CA . ALA A 1 5 ? 28.665 21.186 26.332 1.00 0.00 5 ALA A CA 19
ATOM 13181 C C . ALA A 1 5 ? 27.425 21.385 25.433 1.00 0.00 5 ALA A C 19
ATOM 13182 O O . ALA A 1 5 ? 27.600 21.720 24.258 1.00 0.00 5 ALA A O 19
ATOM 13189 N N . LYS A 1 6 ? 26.189 21.258 25.947 1.00 0.00 6 LYS A N 19
ATOM 13190 C CA . LYS A 1 6 ? 24.955 21.409 25.153 1.00 0.00 6 LYS A CA 19
ATOM 13191 C C . LYS A 1 6 ? 24.115 22.623 25.550 1.00 0.00 6 LYS A C 19
ATOM 13192 O O . LYS A 1 6 ? 23.096 22.885 24.911 1.00 0.00 6 LYS A O 19
ATOM 13211 N N . ASN A 1 7 ? 24.572 23.391 26.543 1.00 0.00 7 ASN A N 19
ATOM 13212 C CA . ASN A 1 7 ? 23.918 24.634 26.987 1.00 0.00 7 ASN A CA 19
ATOM 13213 C C . ASN A 1 7 ? 24.861 25.846 27.040 1.00 0.00 7 ASN A C 19
ATOM 13214 O O . ASN A 1 7 ? 24.400 26.984 27.065 1.00 0.00 7 ASN A O 19
ATOM 13225 N N . GLN A 1 8 ? 26.172 25.610 27.059 1.00 0.00 8 GLN A N 19
ATOM 13226 C CA . GLN A 1 8 ? 27.227 26.615 27.202 1.00 0.00 8 GLN A CA 19
ATOM 13227 C C . GLN A 1 8 ? 28.020 26.814 25.902 1.00 0.00 8 GLN A C 19
ATOM 13228 O O . GLN A 1 8 ? 29.215 27.100 25.929 1.00 0.00 8 GLN A O 19
ATOM 13242 N N . PHE A 1 9 ? 27.372 26.621 24.749 1.00 0.00 9 PHE A N 19
ATOM 13243 C CA . PHE A 1 9 ? 27.981 26.828 23.425 1.00 0.00 9 PHE A CA 19
ATOM 13244 C C . PHE A 1 9 ? 29.181 25.890 23.194 1.00 0.00 9 PHE A C 19
ATOM 13245 O O . PHE A 1 9 ? 30.181 26.260 22.578 1.00 0.00 9 PHE A O 19
ATOM 13262 N N . GLY A 1 10 ? 29.123 24.693 23.795 1.00 0.00 10 GLY A N 19
ATOM 13263 C CA . GLY A 1 10 ? 30.229 23.735 23.827 1.00 0.00 10 GLY A CA 19
ATOM 13264 C C . GLY A 1 10 ? 31.471 24.177 24.612 1.00 0.00 10 GLY A C 19
ATOM 13265 O O . GLY A 1 10 ? 32.465 23.456 24.601 1.00 0.00 10 GLY A O 19
ATOM 13269 N N . CYS A 1 11 ? 31.442 25.325 25.293 1.00 0.00 11 CYS A N 19
ATOM 13270 C CA . CYS A 1 11 ? 32.597 25.993 25.881 1.00 0.00 11 CYS A CA 19
ATOM 13271 C C . CYS A 1 11 ? 32.534 25.972 27.407 1.00 0.00 11 CYS A C 19
ATOM 13272 O O . CYS A 1 11 ? 31.592 26.471 28.017 1.00 0.00 11 CYS A O 19
ATOM 13279 N N . PHE A 1 12 ? 33.547 25.364 28.020 1.00 0.00 12 PHE A N 19
ATOM 13280 C CA . PHE A 1 12 ? 33.568 25.102 29.463 1.00 0.00 12 PHE A CA 19
ATOM 13281 C C . PHE A 1 12 ? 34.997 25.096 30.031 1.00 0.00 12 PHE A C 19
ATOM 13282 O O . PHE A 1 12 ? 35.955 25.219 29.268 1.00 0.00 12 PHE A O 19
ATOM 13299 N N .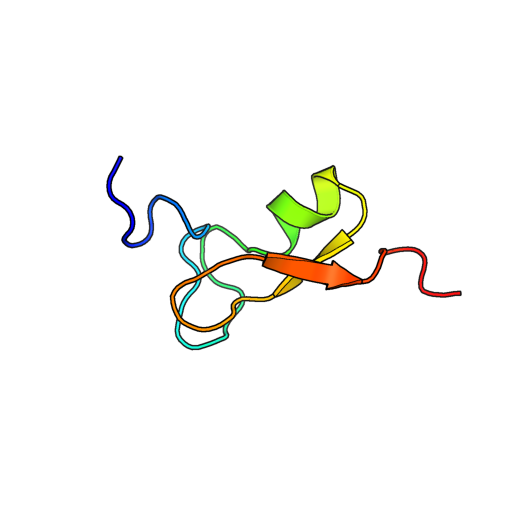 ALA A 1 13 ? 35.144 24.962 31.358 1.00 0.00 13 ALA A N 19
ATOM 13300 C CA . ALA A 1 13 ? 36.422 24.929 32.085 1.00 0.00 13 ALA A CA 19
ATOM 13301 C C . ALA A 1 13 ? 37.365 26.118 31.786 1.00 0.00 13 ALA A C 19
ATOM 13302 O O . ALA A 1 13 ? 38.592 25.980 31.804 1.00 0.00 13 ALA A O 19
ATOM 13309 N N . ASN A 1 14 ? 36.779 27.277 31.461 1.00 0.00 14 ASN A N 19
ATOM 13310 C CA . ASN A 1 14 ? 37.468 28.476 30.963 1.00 0.00 14 ASN A CA 19
ATOM 13311 C C . ASN A 1 14 ? 38.324 28.247 29.688 1.00 0.00 14 ASN A C 19
ATOM 13312 O O . ASN A 1 14 ? 39.330 28.937 29.498 1.00 0.00 14 ASN A O 19
ATOM 13323 N N . VAL A 1 15 ? 37.955 27.283 28.829 1.00 0.00 15 VAL A N 19
ATOM 13324 C CA . VAL A 1 15 ? 38.685 26.934 27.592 1.00 0.00 15 VAL A CA 19
ATOM 13325 C C . VAL A 1 15 ? 38.159 27.778 26.414 1.00 0.00 15 VAL A C 19
ATOM 13326 O O . VAL A 1 15 ? 37.244 28.588 26.566 1.00 0.00 15 VAL A O 19
ATOM 13339 N N . ASP A 1 16 ? 38.722 27.605 25.220 1.00 0.00 16 ASP A N 19
ATOM 13340 C CA . ASP A 1 16 ? 38.207 28.131 23.954 1.00 0.00 16 ASP A CA 19
ATOM 13341 C C . ASP A 1 16 ? 37.976 26.937 23.054 1.00 0.00 16 ASP A C 19
ATOM 13342 O O . ASP A 1 16 ? 38.831 26.462 22.299 1.00 0.00 16 ASP A O 19
ATOM 13351 N N . VAL A 1 17 ? 36.798 26.389 23.290 1.00 0.00 17 VAL A N 19
ATOM 13352 C CA . VAL A 1 17 ? 36.339 25.108 22.811 1.00 0.00 17 VAL A CA 19
ATOM 13353 C C . VAL A 1 17 ? 35.526 25.315 21.533 1.00 0.00 17 VAL A C 19
ATOM 13354 O O . VAL A 1 17 ? 34.790 26.292 21.396 1.00 0.00 17 VAL A O 19
ATOM 13367 N N . LYS A 1 18 ? 35.628 24.384 20.587 1.00 0.00 18 LYS A N 19
ATOM 13368 C CA . LYS A 1 18 ? 35.152 24.558 19.200 1.00 0.00 18 LYS A CA 19
ATOM 13369 C C . LYS A 1 18 ? 33.640 24.519 18.946 1.00 0.00 18 LYS A C 19
ATOM 13370 O O . LYS A 1 18 ? 33.214 24.385 17.798 1.00 0.00 18 LYS A O 19
ATOM 13389 N N . GLY A 1 19 ? 32.828 24.662 19.991 1.00 0.00 19 GLY A N 19
ATOM 13390 C CA . GLY A 1 19 ? 31.409 25.017 19.844 1.00 0.00 19 GLY A CA 19
ATOM 13391 C C . GLY A 1 19 ? 31.276 26.544 19.654 1.00 0.00 19 GLY A C 19
ATOM 13392 O O . GLY A 1 19 ? 30.364 27.013 18.975 1.00 0.00 19 GLY A O 19
ATOM 13396 N N . ASP A 1 20 ? 32.271 27.293 20.156 1.00 0.00 20 ASP A N 19
ATOM 13397 C CA . ASP A 1 20 ? 32.504 28.736 20.066 1.00 0.00 20 ASP A CA 19
ATOM 13398 C C . ASP A 1 20 ? 31.307 29.635 20.412 1.00 0.00 20 ASP A C 19
ATOM 13399 O O . ASP A 1 20 ? 30.377 29.831 19.623 1.00 0.00 20 ASP A O 19
ATOM 13408 N N . CYS A 1 21 ? 31.407 30.295 21.567 1.00 0.00 21 CYS A N 19
ATOM 13409 C CA . CYS A 1 21 ? 30.451 31.298 22.033 1.00 0.00 21 CYS A CA 19
ATOM 13410 C C . CYS A 1 21 ? 30.476 32.598 21.205 1.00 0.00 21 CYS A C 19
ATOM 13411 O O . CYS A 1 21 ? 29.482 33.326 21.151 1.00 0.00 21 CYS A O 19
ATOM 13418 N N . LYS A 1 22 ? 31.575 32.860 20.484 1.00 0.00 22 LYS A N 19
ATOM 13419 C CA . LYS A 1 22 ? 31.699 33.931 19.481 1.00 0.00 22 LYS A CA 19
ATOM 13420 C C . LYS A 1 22 ? 30.469 34.016 18.564 1.00 0.00 22 LYS A C 19
ATOM 13421 O O . LYS A 1 22 ? 29.963 35.114 18.368 1.00 0.00 22 LYS A O 19
ATOM 13440 N N . ARG A 1 23 ? 29.939 32.889 18.066 1.00 0.00 23 ARG A N 19
ATOM 13441 C CA . ARG A 1 23 ? 28.785 32.871 17.137 1.00 0.00 23 ARG A CA 19
ATOM 13442 C C . ARG A 1 23 ? 27.477 33.348 17.771 1.00 0.00 23 ARG A C 19
ATOM 13443 O O . ARG A 1 23 ? 26.674 33.994 17.101 1.00 0.00 23 ARG A O 19
ATOM 13464 N N . HIS A 1 24 ? 27.278 33.097 19.065 1.00 0.00 24 HIS A N 19
ATOM 13465 C CA . HIS A 1 24 ? 26.145 33.630 19.834 1.00 0.00 24 HIS A CA 19
ATOM 13466 C C . HIS A 1 24 ? 26.249 35.149 20.002 1.00 0.00 24 HIS A C 19
ATOM 13467 O O . HIS A 1 24 ? 25.297 35.878 19.722 1.00 0.00 24 HIS A O 19
ATOM 13481 N N . CYS A 1 25 ? 27.431 35.636 20.379 1.00 0.00 25 CYS A N 19
ATOM 13482 C CA . CYS A 1 25 ? 27.663 37.063 20.606 1.00 0.00 25 CYS A CA 19
ATOM 13483 C C . CYS A 1 25 ? 27.786 37.895 19.305 1.00 0.00 25 CYS A C 19
ATOM 13484 O O . CYS A 1 25 ? 27.371 39.058 19.278 1.00 0.00 25 CYS A O 19
ATOM 13491 N N . LYS A 1 26 ? 28.248 37.303 18.191 1.00 0.00 26 LYS A N 19
ATOM 13492 C CA . LYS A 1 26 ? 28.394 37.960 16.872 1.00 0.00 26 LYS A CA 19
ATOM 13493 C C . LYS A 1 26 ? 27.056 38.473 16.329 1.00 0.00 26 LYS A C 19
ATOM 13494 O O . LYS A 1 26 ? 27.022 39.539 15.713 1.00 0.00 26 LYS A O 19
ATOM 13513 N N . ALA A 1 27 ? 25.957 37.783 16.640 1.00 0.00 27 ALA A N 19
ATOM 13514 C CA . ALA A 1 27 ? 24.589 38.169 16.285 1.00 0.00 27 ALA A CA 19
ATOM 13515 C C . ALA A 1 27 ? 24.111 39.483 16.938 1.00 0.00 27 ALA A C 19
ATOM 13516 O O . ALA A 1 27 ? 23.154 40.104 16.467 1.00 0.00 27 ALA A O 19
ATOM 13523 N N . GLU A 1 28 ? 24.761 39.932 18.013 1.00 0.00 28 GLU A N 19
ATOM 13524 C CA . GLU A 1 28 ? 24.524 41.236 18.656 1.00 0.00 28 GLU A CA 19
ATOM 13525 C C . GLU A 1 28 ? 25.776 42.132 18.551 1.00 0.00 28 GLU A C 19
ATOM 13526 O O . GLU A 1 28 ? 25.947 43.088 19.304 1.00 0.00 28 GLU A O 19
ATOM 13538 N N . ASP A 1 29 ? 26.670 41.789 17.616 1.00 0.00 29 ASP A N 19
ATOM 13539 C CA . ASP A 1 29 ? 27.959 42.427 17.336 1.00 0.00 29 ASP A CA 19
ATOM 13540 C C . ASP A 1 29 ? 28.849 42.599 18.583 1.00 0.00 29 ASP A C 19
ATOM 13541 O O . ASP A 1 29 ? 29.498 43.633 18.771 1.00 0.00 29 ASP A O 19
ATOM 13550 N N . LYS A 1 30 ? 28.867 41.562 19.435 1.00 0.00 30 LYS A N 19
ATOM 13551 C CA . LYS A 1 30 ? 29.703 41.436 20.643 1.00 0.00 30 LYS A CA 19
ATOM 13552 C C . LYS A 1 30 ? 30.753 40.322 20.503 1.00 0.00 30 LYS A C 19
ATOM 13553 O O . LYS A 1 30 ? 30.569 39.377 19.738 1.00 0.00 30 LYS A O 19
ATOM 13572 N N . GLU A 1 31 ? 31.816 40.389 21.298 1.00 0.00 31 GLU A N 19
ATOM 13573 C CA . GLU A 1 31 ? 32.766 39.277 21.488 1.00 0.00 31 GLU A CA 19
ATOM 13574 C C . GLU A 1 31 ? 32.128 38.253 22.451 1.00 0.00 31 GLU A C 19
ATOM 13575 O O . GLU A 1 31 ? 31.334 38.647 23.306 1.00 0.00 31 GLU A O 19
ATOM 13587 N N . GLY A 1 32 ? 32.464 36.961 22.359 1.00 0.00 32 GLY A N 19
ATOM 13588 C CA . GLY A 1 32 ? 31.915 35.908 23.239 1.00 0.00 32 GLY A CA 19
ATOM 13589 C C . GLY A 1 32 ? 32.999 35.209 24.055 1.00 0.00 32 GLY A C 19
ATOM 13590 O O . GLY A 1 32 ? 33.936 34.671 23.464 1.00 0.00 32 GLY A O 19
ATOM 13594 N N . ILE A 1 33 ? 32.894 35.221 25.389 1.00 0.00 33 ILE A N 19
ATOM 13595 C CA . ILE A 1 33 ? 33.906 34.668 26.307 1.00 0.00 33 ILE A CA 19
ATOM 13596 C C . ILE A 1 33 ? 33.322 33.741 27.392 1.00 0.00 33 ILE A C 19
ATOM 13597 O O . ILE A 1 33 ? 32.412 34.080 28.152 1.00 0.00 33 ILE A O 19
ATOM 13613 N N . CYS A 1 34 ? 33.853 32.518 27.449 1.00 0.00 34 CYS A N 19
ATOM 13614 C CA . CYS A 1 34 ? 33.317 31.430 28.264 1.00 0.00 34 CYS A CA 19
ATOM 13615 C C . CYS A 1 34 ? 33.863 31.463 29.708 1.00 0.00 34 CYS A C 19
ATOM 13616 O O . CYS A 1 34 ? 34.912 30.883 29.996 1.00 0.00 34 CYS A O 19
ATOM 13623 N N . HIS A 1 35 ? 33.179 32.176 30.609 1.00 0.00 35 HIS A N 19
ATOM 13624 C CA . HIS A 1 35 ? 33.535 32.259 32.032 1.00 0.00 35 HIS A CA 19
ATOM 13625 C C . HIS A 1 35 ? 32.998 31.053 32.826 1.00 0.00 35 HIS A C 19
ATOM 13626 O O . HIS A 1 35 ? 31.795 30.953 33.093 1.00 0.00 35 HIS A O 19
ATOM 13640 N N . GLY A 1 36 ? 33.905 30.155 33.226 1.00 0.00 36 GLY A N 19
ATOM 13641 C CA . GLY A 1 36 ? 33.640 28.915 33.964 1.00 0.00 36 GLY A CA 19
ATOM 13642 C C . GLY A 1 36 ? 33.117 27.788 33.066 1.00 0.00 36 GLY A C 19
ATOM 13643 O O . GLY A 1 36 ? 33.760 27.423 32.079 1.00 0.00 36 GLY A O 19
ATOM 13647 N N . THR A 1 37 ? 31.961 27.216 33.417 1.00 0.00 37 THR A N 19
ATOM 13648 C CA . THR A 1 37 ? 31.211 26.239 32.605 1.00 0.00 37 THR A CA 19
ATOM 13649 C C . THR A 1 37 ? 30.005 26.854 31.878 1.00 0.00 37 THR A C 19
ATOM 13650 O O . THR A 1 37 ? 29.223 26.126 31.266 1.00 0.00 37 THR A O 19
ATOM 13661 N N . LYS A 1 38 ? 29.841 28.179 31.961 1.00 0.00 38 LYS A N 19
ATOM 13662 C CA . LYS A 1 38 ? 28.847 29.012 31.267 1.00 0.00 38 LYS A CA 19
ATOM 13663 C C . LYS A 1 38 ? 29.542 30.037 30.347 1.00 0.00 38 LYS A C 19
ATOM 13664 O O . LYS A 1 38 ? 30.771 30.143 30.329 1.00 0.00 38 LYS A O 19
ATOM 13683 N N . CYS A 1 39 ? 28.771 30.819 29.588 1.00 0.00 39 CYS A N 19
ATOM 13684 C CA . CYS A 1 39 ? 29.290 31.928 28.782 1.00 0.00 39 CYS A CA 19
ATOM 13685 C C . CYS A 1 39 ? 28.560 33.266 29.020 1.00 0.00 39 CYS A C 19
ATOM 13686 O O . CYS A 1 39 ? 27.419 33.308 29.501 1.00 0.00 39 CYS A O 19
ATOM 13693 N N . LYS A 1 40 ? 29.244 34.360 28.665 1.00 0.00 40 LYS A N 19
ATOM 13694 C CA . LYS A 1 40 ? 28.765 35.745 28.568 1.00 0.00 40 LYS A CA 19
ATOM 13695 C C . LYS A 1 40 ? 29.321 36.415 27.300 1.00 0.00 40 LYS A C 19
ATOM 13696 O O . LYS A 1 40 ? 30.288 35.929 26.713 1.00 0.00 40 LYS A O 19
ATOM 13715 N N . CYS A 1 41 ? 28.765 37.560 26.910 1.00 0.00 41 CYS A N 19
ATOM 13716 C CA . CYS A 1 41 ? 29.416 38.418 25.919 1.00 0.00 41 CYS A CA 19
ATOM 13717 C C . CYS A 1 41 ? 30.361 39.416 26.598 1.00 0.00 41 CYS A C 19
ATOM 13718 O O . CYS A 1 41 ? 30.159 39.832 27.746 1.00 0.00 41 CYS A O 19
ATOM 13725 N N . GLY A 1 42 ? 31.398 39.811 25.864 1.00 0.00 42 GLY A N 19
ATOM 13726 C CA . GLY A 1 42 ? 32.489 40.645 26.340 1.00 0.00 42 GLY A CA 19
ATOM 13727 C C . GLY A 1 42 ? 32.194 42.121 26.119 1.00 0.00 42 GLY A C 19
ATOM 13728 O O . GLY A 1 42 ? 31.538 42.774 26.932 1.00 0.00 42 GLY A O 19
ATOM 13732 N N . VAL A 1 43 ? 32.658 42.627 24.982 1.00 0.00 43 VAL A N 19
ATOM 13733 C CA . VAL A 1 43 ? 32.506 44.000 24.499 1.00 0.00 43 VAL A CA 19
ATOM 13734 C C . VAL A 1 43 ? 32.087 44.003 23.022 1.00 0.00 43 VAL A C 19
ATOM 13735 O O . VAL A 1 43 ? 32.181 42.959 22.373 1.00 0.00 43 VAL A O 19
ATOM 13748 N N . PRO A 1 44 ? 31.618 45.136 22.472 1.00 0.00 44 PRO A N 19
ATOM 13749 C CA . PRO A 1 44 ? 31.443 45.327 21.031 1.00 0.00 44 PRO A CA 19
ATOM 13750 C C . PRO A 1 44 ? 32.713 44.958 20.249 1.00 0.00 44 PRO A C 19
ATOM 13751 O O . PRO A 1 44 ? 33.829 45.223 20.701 1.00 0.00 44 PRO A O 19
ATOM 13762 N N . ILE A 1 45 ? 32.565 44.322 19.084 1.00 0.00 45 ILE A N 19
ATOM 13763 C CA . ILE A 1 45 ? 33.696 43.719 18.347 1.00 0.00 45 ILE A CA 19
ATOM 13764 C C . ILE A 1 45 ? 34.683 44.738 17.768 1.00 0.00 45 ILE A C 19
ATOM 13765 O O . ILE A 1 45 ? 35.882 44.459 17.715 1.00 0.00 45 ILE A O 19
ATOM 13781 N N . SER A 1 46 ? 34.184 45.917 17.384 1.00 0.00 46 SER A N 19
ATOM 13782 C CA . SER A 1 46 ? 34.926 47.120 17.019 1.00 0.00 46 SER A CA 19
ATOM 13783 C C . SER A 1 46 ? 36.104 46.939 16.046 1.00 0.00 46 SER A C 19
ATOM 13784 O O . SER A 1 46 ? 37.122 47.629 16.145 1.00 0.00 46 SER A O 19
ATOM 13792 N N . TYR A 1 47 ? 35.951 46.005 15.101 1.00 0.00 47 TYR A N 19
ATOM 13793 C CA . TYR A 1 47 ? 36.883 45.625 14.035 1.00 0.00 47 TYR A CA 19
ATOM 13794 C C . TYR A 1 47 ? 38.362 45.598 14.450 1.00 0.00 47 TYR A C 19
ATOM 13795 O O . TYR A 1 47 ? 39.227 46.226 13.826 1.00 0.00 47 TYR A O 19
ATOM 13813 N N . LEU A 1 48 ? 38.607 44.845 15.529 1.00 0.00 48 LEU A N 19
ATOM 13814 C CA . LEU A 1 48 ? 39.886 44.570 16.186 1.00 0.00 48 LEU A CA 19
ATOM 13815 C C . LEU A 1 48 ? 40.306 43.114 15.958 1.00 0.00 48 LEU A C 19
ATOM 13816 O O . LEU A 1 48 ? 39.473 42.203 16.191 1.00 0.00 48 LEU A O 19
ATOM 13833 N N . VAL A 1 1 ? 18.422 19.131 33.271 1.00 0.00 1 VAL A N 20
ATOM 13834 C CA . VAL A 1 1 ? 18.890 20.112 32.266 1.00 0.00 1 VAL A CA 20
ATOM 13835 C C . VAL A 1 1 ? 20.282 19.758 31.743 1.00 0.00 1 VAL A C 20
ATOM 13836 O O . VAL A 1 1 ? 21.252 19.720 32.498 1.00 0.00 1 VAL A O 20
ATOM 13851 N N . HIS A 1 2 ? 20.408 19.498 30.436 1.00 0.00 2 HIS A N 20
ATOM 13852 C CA . HIS A 1 2 ? 21.635 18.990 29.788 1.00 0.00 2 HIS A CA 20
ATOM 13853 C C . HIS A 1 2 ? 22.756 20.043 29.616 1.00 0.00 2 HIS A C 20
ATOM 13854 O O . HIS A 1 2 ? 23.173 20.366 28.501 1.00 0.00 2 HIS A O 20
ATOM 13868 N N . LYS A 1 3 ? 23.298 20.578 30.717 1.00 0.00 3 LYS A N 20
ATOM 13869 C CA . LYS A 1 3 ? 24.459 21.497 30.722 1.00 0.00 3 LYS A CA 20
ATOM 13870 C C . LYS A 1 3 ? 25.797 20.755 30.534 1.00 0.00 3 LYS A C 20
ATOM 13871 O O . LYS A 1 3 ? 26.727 20.960 31.306 1.00 0.00 3 LYS A O 20
ATOM 13890 N N . MET A 1 4 ? 25.900 19.863 29.551 1.00 0.00 4 MET A N 20
ATOM 13891 C CA . MET A 1 4 ? 27.056 18.961 29.360 1.00 0.00 4 MET A CA 20
ATOM 13892 C C . MET A 1 4 ? 27.668 19.168 27.973 1.00 0.00 4 MET A C 20
ATOM 13893 O O . MET A 1 4 ? 27.537 18.334 27.077 1.00 0.00 4 MET A O 20
ATOM 13907 N N . ALA A 1 5 ? 28.260 20.346 27.769 1.00 0.00 5 ALA A N 20
ATOM 13908 C CA . ALA A 1 5 ? 28.681 20.859 26.462 1.00 0.00 5 ALA A CA 20
ATOM 13909 C C . ALA A 1 5 ? 27.563 20.805 25.391 1.00 0.00 5 ALA A C 20
ATOM 13910 O O . ALA A 1 5 ? 27.828 20.614 24.198 1.00 0.00 5 ALA A O 20
ATOM 13917 N N . LYS A 1 6 ? 26.306 20.961 25.839 1.00 0.00 6 LYS A N 20
ATOM 13918 C CA . LYS A 1 6 ? 25.082 21.019 25.015 1.00 0.00 6 LYS A CA 20
ATOM 13919 C C . LYS A 1 6 ? 24.236 22.280 25.266 1.00 0.00 6 LYS A C 20
ATOM 13920 O O . LYS A 1 6 ? 23.219 22.475 24.607 1.00 0.00 6 LYS A O 20
ATOM 13939 N N . ASN A 1 7 ? 24.643 23.153 26.198 1.00 0.00 7 ASN A N 20
ATOM 13940 C CA . ASN A 1 7 ? 23.917 24.404 26.512 1.00 0.00 7 ASN A CA 20
ATOM 13941 C C . ASN A 1 7 ? 24.818 25.617 26.812 1.00 0.00 7 ASN A C 20
ATOM 13942 O O . ASN A 1 7 ? 24.326 26.712 27.082 1.00 0.00 7 ASN A O 20
ATOM 13953 N N . GLN A 1 8 ? 26.133 25.427 26.753 1.00 0.00 8 GLN A N 20
ATOM 13954 C CA . GLN A 1 8 ? 27.169 26.450 26.927 1.00 0.00 8 GLN A CA 20
ATOM 13955 C C . GLN A 1 8 ? 27.956 26.697 25.628 1.00 0.00 8 GLN A C 20
ATOM 13956 O O . GLN A 1 8 ? 29.129 27.061 25.663 1.00 0.00 8 GLN A O 20
ATOM 13970 N N . PHE A 1 9 ? 27.331 26.456 24.469 1.00 0.00 9 PHE A N 20
ATOM 13971 C CA . PHE A 1 9 ? 27.946 26.652 23.145 1.00 0.00 9 PHE A CA 20
ATOM 13972 C C . PHE A 1 9 ? 29.201 25.787 22.962 1.00 0.00 9 PHE A C 20
ATOM 13973 O O . PHE A 1 9 ? 30.228 26.224 22.448 1.00 0.00 9 PHE A O 20
ATOM 13990 N N . GLY A 1 10 ? 29.149 24.568 23.509 1.00 0.00 10 GLY A N 20
ATOM 13991 C CA . GLY A 1 10 ? 30.274 23.635 23.569 1.00 0.00 10 GLY A CA 20
ATOM 13992 C C . GLY A 1 10 ? 31.487 24.128 24.369 1.00 0.00 10 GLY A C 20
ATOM 13993 O O . GLY A 1 10 ? 32.522 23.464 24.334 1.00 0.00 10 GLY A O 20
ATOM 13997 N N . CYS A 1 11 ? 31.395 25.268 25.061 1.00 0.00 11 CYS A N 20
ATOM 13998 C CA . CYS A 1 11 ? 32.507 25.968 25.679 1.00 0.00 11 CYS A CA 20
ATOM 13999 C C . CYS A 1 11 ? 32.450 25.837 27.193 1.00 0.00 11 CYS A C 20
ATOM 14000 O O . CYS A 1 11 ? 31.489 26.247 27.838 1.00 0.00 11 CYS A O 20
ATOM 14007 N N . PHE A 1 12 ? 33.483 25.219 27.750 1.00 0.00 12 PHE A N 20
ATOM 14008 C CA . PHE A 1 12 ? 33.520 24.869 29.166 1.00 0.00 12 PHE A CA 20
ATOM 14009 C C . PHE A 1 12 ? 34.962 24.820 29.680 1.00 0.00 12 PHE A C 20
ATOM 14010 O O . PHE A 1 12 ? 35.888 25.137 28.928 1.00 0.00 12 PHE A O 20
ATOM 14027 N N . ALA A 1 13 ? 35.157 24.437 30.948 1.00 0.00 13 ALA A N 20
ATOM 14028 C CA . ALA A 1 13 ? 36.466 24.338 31.602 1.00 0.00 13 ALA A CA 20
ATOM 14029 C C . ALA A 1 13 ? 37.330 25.613 31.468 1.00 0.00 13 ALA A C 20
ATOM 14030 O O . ALA A 1 13 ? 38.564 25.542 31.435 1.00 0.00 13 ALA A O 20
ATOM 14037 N N . ASN A 1 14 ? 36.668 26.772 31.382 1.00 0.00 14 ASN A N 20
ATOM 14038 C CA . ASN A 1 14 ? 37.234 28.096 31.149 1.00 0.00 14 ASN A CA 20
ATOM 14039 C C . ASN A 1 14 ? 38.015 28.288 29.820 1.00 0.00 14 ASN A C 20
ATOM 14040 O O . ASN A 1 14 ? 38.875 29.175 29.738 1.00 0.00 14 ASN A O 20
ATOM 14051 N N . VAL A 1 15 ? 37.746 27.484 28.779 1.00 0.00 15 VAL A N 20
ATOM 14052 C CA . VAL A 1 15 ? 38.522 27.490 27.521 1.00 0.00 15 VAL A CA 20
ATOM 14053 C C . VAL A 1 15 ? 37.877 28.444 26.499 1.00 0.00 15 VAL A C 20
ATOM 14054 O O . VAL A 1 15 ? 36.937 29.183 26.790 1.00 0.00 15 VAL A O 20
ATOM 14067 N N . ASP A 1 16 ? 38.378 28.449 25.273 1.00 0.00 16 ASP A N 20
ATOM 14068 C CA . ASP A 1 16 ? 37.758 29.086 24.120 1.00 0.00 16 ASP A CA 20
ATOM 14069 C C . ASP A 1 16 ? 37.621 28.029 23.049 1.00 0.00 16 ASP A C 20
ATOM 14070 O O . ASP A 1 16 ? 38.330 27.964 22.048 1.00 0.00 16 ASP A O 20
ATOM 14079 N N . VAL A 1 17 ? 36.726 27.119 23.397 1.00 0.00 17 VAL A N 20
ATOM 14080 C CA . VAL A 1 17 ? 36.409 25.901 22.690 1.00 0.00 17 VAL A CA 20
ATOM 14081 C C . VAL A 1 17 ? 35.636 26.226 21.409 1.00 0.00 17 VAL A C 20
ATOM 14082 O O . VAL A 1 17 ? 34.863 27.183 21.361 1.00 0.00 17 VAL A O 20
ATOM 14095 N N . LYS A 1 18 ? 35.815 25.426 20.359 1.00 0.00 18 LYS A N 20
ATOM 14096 C CA . LYS A 1 18 ? 35.344 25.751 18.998 1.00 0.00 18 LYS A CA 20
ATOM 14097 C C . LYS A 1 18 ? 33.835 25.644 18.717 1.00 0.00 18 LYS A C 20
ATOM 14098 O O . LYS A 1 18 ? 33.419 26.002 17.616 1.00 0.00 18 LYS A O 20
ATOM 14117 N N . GLY A 1 19 ? 33.004 25.265 19.691 1.00 0.00 19 GLY A N 20
ATOM 14118 C CA . GLY A 1 19 ? 31.547 25.498 19.601 1.00 0.00 19 GLY A CA 20
ATOM 14119 C C . GLY A 1 19 ? 31.234 27.011 19.719 1.00 0.00 19 GLY A C 20
ATOM 14120 O O . GLY A 1 19 ? 30.253 27.512 19.168 1.00 0.00 19 GLY A O 20
ATOM 14124 N N . ASP A 1 20 ? 32.171 27.730 20.351 1.00 0.00 20 ASP A N 20
ATOM 14125 C CA . ASP A 1 20 ? 32.350 29.173 20.459 1.00 0.00 20 ASP A CA 20
ATOM 14126 C C . ASP A 1 20 ? 31.198 30.025 21.003 1.00 0.00 20 ASP A C 20
ATOM 14127 O O . ASP A 1 20 ? 30.288 30.452 20.287 1.00 0.00 20 ASP A O 20
ATOM 14136 N N . CYS A 1 21 ? 31.378 30.460 22.251 1.00 0.00 21 CYS A N 20
ATOM 14137 C CA . CYS A 1 21 ? 30.571 31.517 22.851 1.00 0.00 21 CYS A CA 20
ATOM 14138 C C . CYS A 1 21 ? 30.722 32.826 22.045 1.00 0.00 21 CYS A C 20
ATOM 14139 O O . CYS A 1 21 ? 29.757 33.564 21.836 1.00 0.00 21 CYS A O 20
ATOM 14146 N N . LYS A 1 22 ? 31.928 33.052 21.497 1.00 0.00 22 LYS A N 20
ATOM 14147 C CA . LYS A 1 22 ? 32.269 34.098 20.522 1.00 0.00 22 LYS A CA 20
ATOM 14148 C C . LYS A 1 22 ? 31.244 34.206 19.388 1.00 0.00 22 LYS A C 20
ATOM 14149 O O . LYS A 1 22 ? 30.760 35.303 19.133 1.00 0.00 22 LYS A O 20
ATOM 14168 N N . ARG A 1 23 ? 30.874 33.098 18.730 1.00 0.00 23 ARG A N 20
ATOM 14169 C CA . ARG A 1 23 ? 29.990 33.088 17.549 1.00 0.00 23 ARG A CA 20
ATOM 14170 C C . ARG A 1 23 ? 28.527 33.364 17.894 1.00 0.00 23 ARG A C 20
ATOM 14171 O O . ARG A 1 23 ? 27.848 34.053 17.133 1.00 0.00 23 ARG A O 20
ATOM 14192 N N . HIS A 1 24 ? 28.061 32.918 19.060 1.00 0.00 24 HIS A N 20
ATOM 14193 C CA . HIS A 1 24 ? 26.749 33.294 19.612 1.00 0.00 24 HIS A CA 20
ATOM 14194 C C . HIS A 1 24 ? 26.679 34.800 19.901 1.00 0.00 24 HIS A C 20
ATOM 14195 O O . HIS A 1 24 ? 25.768 35.473 19.414 1.00 0.00 24 HIS A O 20
ATOM 14209 N N . CYS A 1 25 ? 27.684 35.350 20.590 1.00 0.00 25 CYS A N 20
ATOM 14210 C CA . CYS A 1 25 ? 27.777 36.784 20.886 1.00 0.00 25 CYS A CA 20
ATOM 14211 C C . CYS A 1 25 ? 27.968 37.658 19.635 1.00 0.00 25 CYS A C 20
ATOM 14212 O O . CYS A 1 25 ? 27.438 38.768 19.577 1.00 0.00 25 CYS A O 20
ATOM 14219 N N . LYS A 1 26 ? 28.650 37.171 18.588 1.00 0.00 26 LYS A N 20
ATOM 14220 C CA . LYS A 1 26 ? 28.939 37.975 17.385 1.00 0.00 26 LYS A CA 20
ATOM 14221 C C . LYS A 1 26 ? 27.690 38.304 16.558 1.00 0.00 26 LYS A C 20
ATOM 14222 O O . LYS A 1 26 ? 27.668 39.332 15.886 1.00 0.00 26 LYS A O 20
ATOM 14241 N N . ALA A 1 27 ? 26.613 37.527 16.686 1.00 0.00 27 ALA A N 20
ATOM 14242 C CA . ALA A 1 27 ? 25.294 37.855 16.130 1.00 0.00 27 ALA A CA 20
ATOM 14243 C C . ALA A 1 27 ? 24.562 38.972 16.912 1.00 0.00 27 ALA A C 20
ATOM 14244 O O . ALA A 1 27 ? 23.723 39.684 16.356 1.00 0.00 27 ALA A O 20
ATOM 14251 N N . GLU A 1 28 ? 24.906 39.168 18.186 1.00 0.00 28 GLU A N 20
ATOM 14252 C CA . GLU A 1 28 ? 24.485 40.308 19.018 1.00 0.00 28 GLU A CA 20
ATOM 14253 C C . GLU A 1 28 ? 25.471 41.501 18.882 1.00 0.00 28 GLU A C 20
ATOM 14254 O O . GLU A 1 28 ? 25.396 42.471 19.640 1.00 0.00 28 GLU A O 20
ATOM 14266 N N . ASP A 1 29 ? 26.396 41.420 17.909 1.00 0.00 29 ASP A N 20
ATOM 14267 C CA . ASP A 1 29 ? 27.520 42.330 17.642 1.00 0.00 29 ASP A CA 20
ATOM 14268 C C . ASP A 1 29 ? 28.508 42.481 18.821 1.00 0.00 29 ASP A C 20
ATOM 14269 O O . ASP A 1 29 ? 29.046 43.562 19.071 1.00 0.00 29 ASP A O 20
ATOM 14278 N N . LYS A 1 30 ? 28.774 41.385 19.546 1.00 0.00 30 LYS A N 20
ATOM 14279 C CA . LYS A 1 30 ? 29.705 41.333 20.688 1.00 0.00 30 LYS A CA 20
ATOM 14280 C C . LYS A 1 30 ? 30.776 40.241 20.561 1.00 0.00 30 LYS A C 20
ATOM 14281 O O . LYS A 1 30 ? 30.662 39.311 19.767 1.00 0.00 30 LYS A O 20
ATOM 14300 N N . GLU A 1 31 ? 31.820 40.338 21.377 1.00 0.00 31 GLU A N 20
ATOM 14301 C CA . GLU A 1 31 ? 32.762 39.241 21.629 1.00 0.00 31 GLU A CA 20
ATOM 14302 C C . GLU A 1 31 ? 32.125 38.272 22.635 1.00 0.00 31 GLU A C 20
ATOM 14303 O O . GLU A 1 31 ? 31.210 38.669 23.354 1.00 0.00 31 GLU A O 20
ATOM 14315 N N . GLY A 1 32 ? 32.630 37.042 22.755 1.00 0.00 32 GLY A N 20
ATOM 14316 C CA . GLY A 1 32 ? 32.155 36.070 23.747 1.00 0.00 32 GLY A CA 20
ATOM 14317 C C . GLY A 1 32 ? 33.292 35.396 24.510 1.00 0.00 32 GLY A C 20
ATOM 14318 O O . GLY A 1 32 ? 34.287 34.997 23.899 1.00 0.00 32 GLY A O 20
ATOM 14322 N N . ILE A 1 33 ? 33.133 35.259 25.829 1.00 0.00 33 ILE A N 20
ATOM 14323 C CA . ILE A 1 33 ? 34.032 34.544 26.745 1.00 0.00 33 ILE A CA 20
ATOM 14324 C C . ILE A 1 33 ? 33.310 33.454 27.546 1.00 0.00 33 ILE A C 20
ATOM 14325 O O . ILE A 1 33 ? 32.195 33.630 28.041 1.00 0.00 33 ILE A O 20
ATOM 14341 N N . CYS A 1 34 ? 33.975 32.308 27.685 1.00 0.00 34 CYS A N 20
ATOM 14342 C CA . CYS A 1 34 ? 33.451 31.151 28.403 1.00 0.00 34 CYS A CA 20
ATOM 14343 C C . CYS A 1 34 ? 33.998 31.124 29.839 1.00 0.00 34 CYS A C 20
ATOM 14344 O O . CYS A 1 34 ? 35.134 30.702 30.076 1.00 0.00 34 CYS A O 20
ATOM 14351 N N . HIS A 1 35 ? 33.216 31.627 30.796 1.00 0.00 35 HIS A N 20
ATOM 14352 C CA . HIS A 1 35 ? 33.548 31.601 32.228 1.00 0.00 35 HIS A CA 20
ATOM 14353 C C . HIS A 1 35 ? 33.118 30.277 32.883 1.00 0.00 35 HIS A C 20
ATOM 14354 O O . HIS A 1 35 ? 31.934 29.983 33.019 1.00 0.00 35 HIS A O 20
ATOM 14368 N N . GLY A 1 36 ? 34.081 29.438 33.277 1.00 0.00 36 GLY A N 20
ATOM 14369 C CA . GLY A 1 36 ? 33.821 28.114 33.859 1.00 0.00 36 GLY A CA 20
ATOM 14370 C C . GLY A 1 36 ? 33.134 27.176 32.861 1.00 0.00 36 GLY A C 20
ATOM 14371 O O . GLY A 1 36 ? 33.697 26.887 31.803 1.00 0.00 36 GLY A O 20
ATOM 14375 N N . THR A 1 37 ? 31.924 26.711 33.187 1.00 0.00 37 THR A N 20
ATOM 14376 C CA . THR A 1 37 ? 31.017 25.988 32.275 1.00 0.00 37 THR A CA 20
ATOM 14377 C C . THR A 1 37 ? 30.009 26.893 31.559 1.00 0.00 37 THR A C 20
ATOM 14378 O O . THR A 1 37 ? 29.096 26.370 30.925 1.00 0.00 37 THR A O 20
ATOM 14389 N N . LYS A 1 38 ? 30.111 28.221 31.684 1.00 0.00 38 LYS A N 20
ATOM 14390 C CA . LYS A 1 38 ? 29.107 29.203 31.237 1.00 0.00 38 LYS A CA 20
ATOM 14391 C C . LYS A 1 38 ? 29.613 30.042 30.055 1.00 0.00 38 LYS A C 20
ATOM 14392 O O . LYS A 1 38 ? 30.811 30.095 29.791 1.00 0.00 38 LYS A O 20
ATOM 14411 N N . CYS A 1 39 ? 28.713 30.754 29.374 1.00 0.00 39 CYS A N 20
ATOM 14412 C CA . CYS A 1 39 ? 29.033 31.715 28.305 1.00 0.00 39 CYS A CA 20
ATOM 14413 C C . CYS A 1 39 ? 28.479 33.125 28.599 1.00 0.00 39 CYS A C 20
ATOM 14414 O O . CYS A 1 39 ? 27.330 33.266 29.018 1.00 0.00 39 CYS A O 20
ATOM 14421 N N . LYS A 1 40 ? 29.273 34.171 28.342 1.00 0.00 40 LYS A N 20
ATOM 14422 C CA . LYS A 1 40 ? 28.885 35.595 28.407 1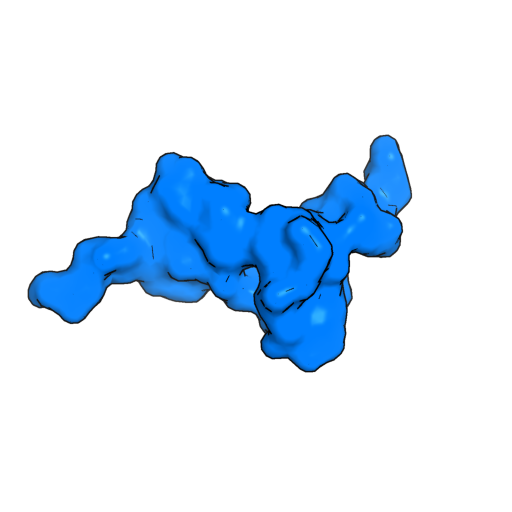.00 0.00 40 LYS A CA 20
ATOM 14423 C C . LYS A 1 40 ? 29.476 36.376 27.232 1.00 0.00 40 LYS A C 20
ATOM 14424 O O . LYS A 1 40 ? 30.446 35.926 26.625 1.00 0.00 40 LYS A O 20
ATOM 14443 N N . CYS A 1 41 ? 28.961 37.575 26.972 1.00 0.00 41 CYS A N 20
ATOM 14444 C CA . CYS A 1 41 ? 29.597 38.496 26.034 1.00 0.00 41 CYS A CA 20
ATOM 14445 C C . CYS A 1 41 ? 30.602 39.441 26.711 1.00 0.00 41 CYS A C 20
ATOM 14446 O O . CYS A 1 41 ? 30.543 39.700 27.917 1.00 0.00 41 CYS A O 20
ATOM 14453 N N . GLY A 1 42 ? 31.547 39.935 25.911 1.00 0.00 42 GLY A N 20
ATOM 14454 C CA . GLY A 1 42 ? 32.639 40.806 26.340 1.00 0.00 42 GLY A CA 20
ATOM 14455 C C . GLY A 1 42 ? 32.338 42.266 26.017 1.00 0.00 42 GLY A C 20
ATOM 14456 O O . GLY A 1 42 ? 31.644 42.953 26.769 1.00 0.00 42 GLY A O 20
ATOM 14460 N N . VAL A 1 43 ? 32.829 42.730 24.868 1.00 0.00 43 VAL A N 20
ATOM 14461 C CA . VAL A 1 43 ? 32.665 44.088 24.333 1.00 0.00 43 VAL A CA 20
ATOM 14462 C C . VAL A 1 43 ? 32.149 44.028 22.888 1.00 0.00 43 VAL A C 20
ATOM 14463 O O . VAL A 1 43 ? 32.122 42.947 22.301 1.00 0.00 43 VAL A O 20
ATOM 14476 N N . PRO A 1 44 ? 31.711 45.145 22.292 1.00 0.00 44 PRO A N 20
ATOM 14477 C CA . PRO A 1 44 ? 31.401 45.237 20.865 1.00 0.00 44 PRO A CA 20
ATOM 14478 C C . PRO A 1 44 ? 32.547 44.867 19.908 1.00 0.00 44 PRO A C 20
ATOM 14479 O O . PRO A 1 44 ? 33.734 44.988 20.216 1.00 0.00 44 PRO A O 20
ATOM 14490 N N . ILE A 1 45 ? 32.174 44.474 18.689 1.00 0.00 45 ILE A N 20
ATOM 14491 C CA . ILE A 1 45 ? 33.101 44.126 17.590 1.00 0.00 45 ILE A CA 20
ATOM 14492 C C . ILE A 1 45 ? 33.928 45.294 17.035 1.00 0.00 45 ILE A C 20
ATOM 14493 O O . ILE A 1 45 ? 35.038 45.115 16.534 1.00 0.00 45 ILE A O 20
ATOM 14509 N N . SER A 1 46 ? 33.401 46.507 17.134 1.00 0.00 46 SER A N 20
ATOM 14510 C CA . SER A 1 46 ? 33.900 47.740 16.505 1.00 0.00 46 SER A CA 20
ATOM 14511 C C . SER A 1 46 ? 35.116 48.388 17.195 1.00 0.00 46 SER A C 20
ATOM 14512 O O . SER A 1 46 ? 35.321 49.605 17.135 1.00 0.00 46 SER A O 20
ATOM 14520 N N . TYR A 1 47 ? 35.911 47.555 17.861 1.00 0.00 47 TYR A N 20
ATOM 14521 C CA . TYR A 1 47 ? 37.073 47.903 18.678 1.00 0.00 47 TYR A CA 20
ATOM 14522 C C . TYR A 1 47 ? 38.333 47.176 18.148 1.00 0.00 47 TYR A C 20
ATOM 14523 O O . TYR A 1 47 ? 39.252 47.856 17.668 1.00 0.00 47 TYR A O 20
ATOM 14541 N N . LEU A 1 48 ? 38.344 45.831 18.095 1.00 0.00 48 LEU A N 20
ATOM 14542 C CA . LEU A 1 48 ? 39.368 45.024 17.419 1.00 0.00 48 LEU A CA 20
ATOM 14543 C C . LEU A 1 48 ? 38.751 43.881 16.589 1.00 0.00 48 LEU A C 20
ATOM 14544 O O . LEU A 1 48 ? 38.306 42.858 17.160 1.00 0.00 48 LEU A O 20
#

Solvent-accessible surface area: 3807 Å² total; per-residue (Å²): 145,144,155,147,62,142,61,12,74,15,1,119,68,107,76,68,40,192,18,50,0,92,158,68,0,106,87,98,70,73,36,12,81,13,83,27,67,109,23,125,49,41,88,68,68,78,164,228

Organism: Hoffmannihadrurus gertschi (NCBI:txid380989)

Secondary structure (DSSP, 8-state):
--TTTSSSTT--TT---TT-HHHHHHHTTEEEEE-SS-EEEEEES---

GO terms:
  GO:0005576 extracellular region (C, EXP)

InterPro domains:
  IPR029237 Long chain scorpion toxin, cysteine-stabilized alpha/beta domain [PF14866] (39-89)
  IPR029237 Long chain scorpion toxin, cysteine-stabilized alpha/beta domain [PS51862] (55-94)

Radius of gyration: 10.43 Å; Cα contacts (8 Å, |Δi|>4): 101; chains: 1; bounding box: 20×32×17 Å